Protein AF-0000000080720093 (afdb_homodimer)

InterPro domains:
  IPR000169 Cysteine peptidase, cysteine active site [PS00139] (63-74)
  IPR004134 Peptidase C1B, bleomycin hydrolase [PF03051] (4-437)
  IPR004134 Peptidase C1B, bleomycin hydrolase [PIRSF005700] (4-437)
  IPR004134 Peptidase C1B, bleomycin hydrolase [PTHR10363] (3-437)
  IPR004134 Peptidase C1B, bleomycin hydrolase [cd00585] (4-437)
  IPR038765 Papain-like cysteine peptidase superfamily [SSF54001] (5-437)

Radius of gyration: 28.72 Å; Cα contacts (8 Å, |Δi|>4): 1791; chains: 2; bounding box: 64×86×71 Å

Secondary structure (DSSP, 8-state):
-PPPPHHHHHHHHHHHHT-HHHHHHHHHHHHH-HHHHHB-GGGGGT--S--SEE----S--B--BSS-HHHHHHHHHHHHHHHHHHT-SS--B-HHHHHHHHHHHHHHHHHHHHHHTTTS-TT-HHHHHHHHHTT-----HHHHHHHHHHH---BGGGS---HHHHB-HHHHHHHHHHHHHHHHHHHHHHHTT-HHHHHHHHHHHHHHHHHHHHHHH-PPPS-EEEEEE-TT--EEEEEEE-HHHHHHHHSTT--GGGEEEEE--TTS-SSEEEE-GGG--STTS---EEEE--HHHHHHHHHHHHHTT--EEEEE-TTSSEETTTTEE-TTSB-HHHHHT------HHHHHHHTS----EEEEEEEEEEETTEEEEEEEE-SB-SSSTBTTEEEEEHHHHHHHEEEEEEEGGGS-HHHHHHHHSPPEEPPTT--S--/-PPPPHHHHHHHHHHHHT-HHHHHHHHHHHHH-HHHHHB-GGGGGT--S--SEE----S--B--BSS-HHHHHHHHHHHHHHHHHHT-SS--B-HHHHHHHHHHHHHHHHHHHHHHTTTS-TT-HHHHHHHHHTT-----HHHHHHHHHHH---BGGGS---HHHHB-HHHHHHHHHHHHHHHHHHHHHHHTT-HHHHHHHHHHHHHHHHHHHHHHH-PPPS-EEEEEE-TT--EEEEEEE-HHHHHHHHSTT--GGGEEEEE--TTS-SSEEEE-GGG--STTS---EEEE--HHHHHHHHHHHHHTT--EEEEE-TTSSEETTTTEE-TTSB-HHHHHT------HHHHHHHTS----EEEEEEEEEEETTEEEEEEEE-SB-SSSTBTTEEEEEHHHHHHHEEEEEEEGGGS-HHHHHHHHSPPEEPPTT--S--

Structure (mmCIF, N/CA/C/O backbone):
data_AF-0000000080720093-model_v1
#
loop_
_entity.id
_entity.type
_entity.pdbx_description
1 polymer Aminopeptidase
#
loop_
_atom_site.group_PDB
_atom_site.id
_atom_site.type_symbol
_atom_site.label_atom_id
_atom_site.label_alt_id
_atom_site.label_comp_id
_atom_site.label_asym_id
_atom_site.label_entity_id
_atom_site.label_seq_id
_atom_site.pdbx_PDB_ins_code
_atom_site.Cartn_x
_atom_site.Cartn_y
_atom_site.Cartn_z
_atom_site.occupancy
_atom_site.B_iso_or_equiv
_atom_site.auth_seq_id
_atom_site.auth_comp_id
_atom_site.auth_asym_id
_atom_site.auth_atom_id
_atom_site.pdbx_PDB_model_num
ATOM 1 N N . MET A 1 1 ? -17.594 25.688 -5.309 1 63 1 MET A N 1
ATOM 2 C CA . MET A 1 1 ? -17.078 24.938 -4.168 1 63 1 MET A CA 1
ATOM 3 C C . MET A 1 1 ? -17.188 25.766 -2.885 1 63 1 MET A C 1
ATOM 5 O O . MET A 1 1 ? -16.609 26.844 -2.777 1 63 1 MET A O 1
ATOM 9 N N . GLY A 1 2 ? -18.25 25.578 -2.105 1 79.69 2 GLY A N 1
ATOM 10 C CA . GLY A 1 2 ? -18.312 26.578 -1.051 1 79.69 2 GLY A CA 1
ATOM 11 C C . GLY A 1 2 ? -17.703 26.109 0.253 1 79.69 2 GLY A C 1
ATOM 12 O O . GLY A 1 2 ? -17.656 24.906 0.526 1 79.69 2 GLY A O 1
ATOM 13 N N . ALA A 1 3 ? -16.953 27.016 0.899 1 92.38 3 ALA A N 1
ATOM 14 C CA . ALA A 1 3 ? -16.391 26.781 2.227 1 92.38 3 ALA A CA 1
ATOM 15 C C . ALA A 1 3 ? -17.484 26.344 3.211 1 92.38 3 ALA A C 1
ATOM 17 O O . ALA A 1 3 ? -18.625 26.781 3.123 1 92.38 3 ALA A O 1
ATOM 18 N N . LEU A 1 4 ? -17.172 25.422 4.082 1 95.38 4 LEU A N 1
ATOM 19 C CA . LEU A 1 4 ? -18.078 25.016 5.145 1 95.38 4 LEU A CA 1
ATOM 20 C C . LEU A 1 4 ? -18.281 26.141 6.148 1 95.38 4 LEU A C 1
ATOM 22 O O . LEU A 1 4 ? -17.312 26.672 6.699 1 95.38 4 LEU A O 1
ATOM 26 N N . SER A 1 5 ? -19.516 26.469 6.398 1 95.12 5 SER A N 1
ATOM 27 C CA . SER A 1 5 ? -19.828 27.578 7.312 1 95.12 5 SER A CA 1
ATOM 28 C C . SER A 1 5 ? -19.938 27.078 8.75 1 95.12 5 SER A C 1
ATOM 30 O O . SER A 1 5 ? -20.156 25.891 8.984 1 95.12 5 SER A O 1
ATOM 32 N N . GLU A 1 6 ? -19.812 28.016 9.641 1 94.81 6 GLU A N 1
ATOM 33 C CA . GLU A 1 6 ? -20 27.719 11.055 1 94.81 6 GLU A CA 1
ATOM 34 C C . GLU A 1 6 ? -21.422 27.203 11.32 1 94.81 6 GLU A C 1
ATOM 36 O O . GLU A 1 6 ? -21.625 26.359 12.18 1 94.81 6 GLU A O 1
ATOM 41 N N . GLN A 1 7 ? -22.344 27.781 10.633 1 96 7 GLN A N 1
ATOM 42 C CA . GLN A 1 7 ? -23.734 27.375 10.789 1 96 7 GLN A CA 1
ATOM 43 C C . GLN A 1 7 ? -23.953 25.938 10.352 1 96 7 GLN A C 1
ATOM 45 O O . GLN A 1 7 ? -24.672 25.188 11.016 1 96 7 GLN A O 1
ATOM 50 N N . GLU A 1 8 ? -23.375 25.594 9.211 1 96.12 8 GLU A N 1
ATOM 51 C CA . GLU A 1 8 ? -23.469 24.203 8.734 1 96.12 8 GLU A CA 1
ATOM 52 C C . GLU A 1 8 ? -22.844 23.234 9.734 1 96.12 8 GLU A C 1
ATOM 54 O O . GLU A 1 8 ? -23.422 22.203 10.039 1 96.12 8 GLU A O 1
ATOM 59 N N . LEU A 1 9 ? -21.703 23.562 10.227 1 97.31 9 LEU A N 1
ATOM 60 C CA . LEU A 1 9 ? -21 22.719 11.18 1 97.31 9 LEU A CA 1
ATOM 61 C C . LEU A 1 9 ? -21.797 22.594 12.477 1 97.31 9 LEU A C 1
ATOM 63 O O . LEU A 1 9 ? -21.844 21.5 13.07 1 97.31 9 LEU A O 1
ATOM 67 N N . ALA A 1 10 ? -22.359 23.734 12.906 1 97.25 10 ALA A N 1
ATOM 68 C CA . ALA A 1 10 ? -23.219 23.688 14.086 1 97.25 10 ALA A CA 1
ATOM 69 C C . ALA A 1 10 ? -24.422 22.797 13.859 1 97.25 10 ALA A C 1
ATOM 71 O O . ALA A 1 10 ? -24.875 22.094 14.781 1 97.25 10 ALA A O 1
ATOM 72 N N . ALA A 1 11 ? -24.953 22.828 12.648 1 97.88 11 ALA A N 1
ATOM 73 C CA . ALA A 1 11 ? -26.094 21.984 12.305 1 97.88 11 ALA A CA 1
ATOM 74 C C . ALA A 1 11 ? -25.703 20.516 12.32 1 97.88 11 ALA A C 1
ATOM 76 O O . ALA A 1 11 ? -26.484 19.656 12.75 1 97.88 11 ALA A O 1
ATOM 77 N N . PHE A 1 12 ? -24.516 20.172 11.789 1 98.19 12 PHE A N 1
ATOM 78 C CA . PHE A 1 12 ? -24.016 18.812 11.828 1 98.19 12 PHE A CA 1
ATOM 79 C C . PHE A 1 12 ? -23.906 18.312 13.266 1 98.19 12 PHE A C 1
ATOM 81 O O . PHE A 1 12 ? -24.328 17.203 13.578 1 98.19 12 PHE A O 1
ATOM 88 N N . SER A 1 13 ? -23.281 19.141 14.102 1 98.31 13 SER A N 1
ATOM 89 C CA . SER A 1 13 ? -23.125 18.797 15.516 1 98.31 13 SER A CA 1
ATOM 90 C C . SER A 1 13 ? -24.469 18.594 16.188 1 98.31 13 SER A C 1
ATOM 92 O O . SER A 1 13 ? -24.641 17.656 16.969 1 98.31 13 SER A O 1
ATOM 94 N N . ALA A 1 14 ? -25.375 19.516 15.898 1 98.19 14 ALA A N 1
ATOM 95 C CA . ALA A 1 14 ? -26.719 19.391 16.469 1 98.19 14 ALA A CA 1
ATOM 96 C C . ALA A 1 14 ? -27.391 18.094 16.031 1 98.19 14 ALA A C 1
ATOM 98 O O . ALA A 1 14 ? -28.031 17.422 16.844 1 98.19 14 ALA A O 1
ATOM 99 N N . ASP A 1 15 ? -27.234 17.797 14.805 1 98 15 ASP A N 1
ATOM 100 C CA . ASP A 1 15 ? -27.812 16.562 14.281 1 98 15 ASP A CA 1
ATOM 101 C C . ASP A 1 15 ? -27.203 15.336 14.953 1 98 15 ASP A C 1
ATOM 103 O O . ASP A 1 15 ? -27.906 14.383 15.297 1 98 15 ASP A O 1
ATOM 107 N N . PHE A 1 16 ? -25.922 15.289 15.148 1 98.06 16 PHE A N 1
ATOM 108 C CA . PHE A 1 16 ? -25.203 14.203 15.82 1 98.06 16 PHE A CA 1
ATOM 109 C C . PHE A 1 16 ? -25.734 14.008 17.234 1 98.06 16 PHE A C 1
ATOM 111 O O . PHE A 1 16 ? -25.984 12.875 17.656 1 98.06 16 PHE A O 1
ATOM 118 N N . ASN A 1 17 ? -25.922 15.094 17.922 1 97.62 17 ASN A N 1
ATOM 119 C CA . ASN A 1 17 ? -26.219 15.062 19.344 1 97.62 17 ASN A CA 1
ATOM 120 C C . ASN A 1 17 ? -27.703 14.812 19.594 1 97.62 17 ASN A C 1
ATOM 122 O O . ASN A 1 17 ? -28.109 14.531 20.719 1 97.62 17 ASN A O 1
ATOM 126 N N . LYS A 1 18 ? -28.484 14.867 18.516 1 97.25 18 LYS A N 1
ATOM 127 C CA . LYS A 1 18 ? -29.906 14.617 18.641 1 97.25 18 LYS A CA 1
ATOM 128 C C . LYS A 1 18 ? -30.188 13.148 18.953 1 97.25 18 LYS A C 1
ATOM 130 O O . LYS A 1 18 ? -31.234 12.812 19.516 1 97.25 18 LYS A O 1
ATOM 135 N N . ASP A 1 19 ? -29.328 12.289 18.578 1 96.69 19 ASP A N 1
ATOM 136 C CA . ASP A 1 19 ? -29.516 10.852 18.75 1 96.69 19 ASP A CA 1
ATOM 137 C C . ASP A 1 19 ? -28.516 10.281 19.75 1 96.69 19 ASP A C 1
ATOM 139 O O . ASP A 1 19 ? -27.328 10.141 19.453 1 96.69 19 ASP A O 1
ATOM 143 N N . ASN A 1 20 ? -29 9.891 20.844 1 95.94 20 ASN A N 1
ATOM 144 C CA . ASN A 1 20 ? -28.172 9.344 21.906 1 95.94 20 ASN A CA 1
ATOM 145 C C . ASN A 1 20 ? -27.406 8.109 21.438 1 95.94 20 ASN A C 1
ATOM 147 O O . ASN A 1 20 ? -26.359 7.777 22 1 95.94 20 ASN A O 1
ATOM 151 N N . LYS A 1 21 ? -27.891 7.414 20.469 1 96.25 21 LYS A N 1
ATOM 152 C CA . LYS A 1 21 ? -27.203 6.238 19.938 1 96.25 21 LYS A CA 1
ATOM 153 C C . LYS A 1 21 ? -25.828 6.602 19.375 1 96.25 21 LYS A C 1
ATOM 155 O O . LYS A 1 21 ? -24.906 5.797 19.438 1 96.25 21 LYS A O 1
ATOM 160 N N . ASN A 1 22 ? -25.75 7.793 18.797 1 97.75 22 ASN A N 1
ATOM 161 C CA . ASN A 1 22 ? -24.469 8.25 18.281 1 97.75 22 ASN A CA 1
ATOM 162 C C . ASN A 1 22 ? -23.422 8.375 19.391 1 97.75 22 ASN A C 1
ATOM 164 O O . ASN A 1 22 ? -22.25 8.016 19.188 1 97.75 22 ASN A O 1
ATOM 168 N N . LYS A 1 23 ? -23.797 8.828 20.531 1 96.75 23 LYS A N 1
ATOM 169 C CA . LYS A 1 23 ? -22.891 8.984 21.672 1 96.75 23 LYS A CA 1
ATOM 170 C C . LYS A 1 23 ? -22.422 7.621 22.188 1 96.75 23 LYS A C 1
ATOM 172 O O . LYS A 1 23 ? -21.266 7.453 22.547 1 96.75 23 LYS A O 1
ATOM 177 N N . VAL A 1 24 ? -23.391 6.734 22.281 1 97.5 24 VAL A N 1
ATOM 178 C CA . VAL A 1 24 ? -23.078 5.375 22.703 1 97.5 24 VAL A CA 1
ATOM 179 C C . VAL A 1 24 ? -22.094 4.746 21.719 1 97.5 24 VAL A C 1
ATOM 181 O O . VAL A 1 24 ? -21.094 4.156 22.125 1 97.5 24 VAL A O 1
ATOM 184 N N . ALA A 1 25 ? -22.344 4.875 20.391 1 98.12 25 ALA A N 1
ATOM 185 C CA . ALA A 1 25 ? -21.453 4.367 19.344 1 98.12 25 ALA A CA 1
ATOM 186 C C . ALA A 1 25 ? -20.062 4.984 19.453 1 98.12 25 ALA A C 1
ATOM 188 O O . ALA A 1 25 ? -19.062 4.289 19.312 1 98.12 25 ALA A O 1
ATOM 189 N N . SER A 1 26 ? -20.016 6.246 19.719 1 98.38 26 SER A N 1
ATOM 190 C CA . SER A 1 26 ? -18.75 6.965 19.828 1 98.38 26 SER A CA 1
ATOM 191 C C . SER A 1 26 ? -17.906 6.441 20.984 1 98.38 26 SER A C 1
ATOM 193 O O . SER A 1 26 ? -16.703 6.227 20.844 1 98.38 26 SER A O 1
ATOM 195 N N . ARG A 1 27 ? -18.516 6.23 22.156 1 97.69 27 ARG A N 1
ATOM 196 C CA . ARG A 1 27 ? -17.797 5.691 23.312 1 97.69 27 ARG A CA 1
ATOM 197 C C . ARG A 1 27 ? -17.219 4.316 23 1 97.69 27 ARG A C 1
ATOM 199 O O . ARG A 1 27 ? -16.078 4.023 23.359 1 97.69 27 ARG A O 1
ATOM 206 N N . ALA A 1 28 ? -18 3.525 22.312 1 97.94 28 ALA A N 1
ATOM 207 C CA . ALA A 1 28 ? -17.562 2.178 21.969 1 97.94 28 ALA A CA 1
ATOM 208 C C . ALA A 1 28 ? -16.406 2.221 20.969 1 97.94 28 ALA A C 1
ATOM 210 O O . ALA A 1 28 ? -15.398 1.526 21.141 1 97.94 28 ALA A O 1
ATOM 211 N N . ALA A 1 29 ? -16.531 3.021 19.891 1 98.12 29 ALA A N 1
ATOM 212 C CA . ALA A 1 29 ? -15.539 3.121 18.828 1 98.12 29 ALA A CA 1
ATOM 213 C C . ALA A 1 29 ? -14.234 3.717 19.359 1 98.12 29 ALA A C 1
ATOM 215 O O . ALA A 1 29 ? -13.148 3.238 19.031 1 98.12 29 ALA A O 1
ATOM 216 N N . ARG A 1 30 ? -14.32 4.762 20.188 1 97.62 30 ARG A N 1
ATOM 217 C CA . ARG A 1 30 ? -13.133 5.445 20.703 1 97.62 30 ARG A CA 1
ATOM 218 C C . ARG A 1 30 ? -12.367 4.547 21.656 1 97.62 30 ARG A C 1
ATOM 220 O O . ARG A 1 30 ? -11.133 4.617 21.734 1 97.62 30 ARG A O 1
ATOM 227 N N . GLN A 1 31 ? -13.086 3.701 22.391 1 97.31 31 GLN A N 1
ATOM 228 C CA . GLN A 1 31 ? -12.438 2.842 23.375 1 97.31 31 GLN A CA 1
ATOM 229 C C . GLN A 1 31 ? -11.852 1.593 22.719 1 97.31 31 GLN A C 1
ATOM 231 O O . GLN A 1 31 ? -10.75 1.168 23.062 1 97.31 31 GLN A O 1
ATOM 236 N N . ASN A 1 32 ? -12.594 1.037 21.766 1 97.12 32 ASN A N 1
ATOM 237 C CA . ASN A 1 32 ? -12.25 -0.307 21.312 1 97.12 32 ASN A CA 1
ATOM 238 C C . ASN A 1 32 ? -11.789 -0.312 19.859 1 97.12 32 ASN A C 1
ATOM 240 O O . ASN A 1 32 ? -11.188 -1.283 19.391 1 97.12 32 ASN A O 1
ATOM 244 N N . GLY A 1 33 ? -12.023 0.683 19.078 1 97.75 33 GLY A N 1
ATOM 245 C CA . GLY A 1 33 ? -11.852 0.68 17.625 1 97.75 33 GLY A CA 1
ATOM 246 C C . GLY A 1 33 ? -13.133 0.35 16.875 1 97.75 33 GLY A C 1
ATOM 247 O O . GLY A 1 33 ? -14.055 -0.238 17.438 1 97.75 33 GLY A O 1
ATOM 248 N N . LEU A 1 34 ? -13.133 0.738 15.641 1 98 34 LEU A N 1
ATOM 249 C CA . LEU A 1 34 ? -14.359 0.675 14.859 1 98 34 LEU A CA 1
ATOM 250 C C . LEU A 1 34 ? -14.766 -0.771 14.586 1 98 34 LEU A C 1
ATOM 252 O O . LEU A 1 34 ? -15.938 -1.129 14.711 1 98 34 LEU A O 1
ATOM 256 N N . PHE A 1 35 ? -13.844 -1.641 14.258 1 96.69 35 PHE A N 1
ATOM 257 C CA . PHE A 1 35 ? -14.18 -3.018 13.914 1 96.69 35 PHE A CA 1
ATOM 258 C C . PHE A 1 35 ? -14.617 -3.795 15.148 1 96.69 35 PHE A C 1
ATOM 260 O O . PHE A 1 35 ? -15.609 -4.527 15.109 1 96.69 35 PHE A O 1
ATOM 267 N N . GLU A 1 36 ? -13.93 -3.543 16.25 1 97 36 GLU A N 1
ATOM 268 C CA . GLU A 1 36 ? -14.328 -4.199 17.484 1 97 36 GLU A CA 1
ATOM 269 C C . GLU A 1 36 ? -15.703 -3.721 17.953 1 97 36 GLU A C 1
ATOM 271 O O . GLU A 1 36 ? -16.516 -4.512 18.438 1 97 36 GLU A O 1
ATOM 276 N N . ALA A 1 37 ? -15.938 -2.449 17.688 1 98.06 37 ALA A N 1
ATOM 277 C CA . ALA A 1 37 ? -17.188 -1.857 18.156 1 98.06 37 ALA A CA 1
ATOM 278 C C . ALA A 1 37 ? -18.359 -2.291 17.266 1 98.06 37 ALA A C 1
ATOM 280 O O . ALA A 1 37 ? -19.531 -2.17 17.656 1 98.06 37 ALA A O 1
ATOM 281 N N . SER A 1 38 ? -18.062 -2.779 16.141 1 98.06 38 SER A N 1
ATOM 282 C CA . SER A 1 38 ? -19.125 -3.129 15.219 1 98.06 38 SER A CA 1
ATOM 283 C C . SER A 1 38 ? -19.141 -4.625 14.922 1 98.06 38 SER A C 1
ATOM 285 O O . SER A 1 38 ? -19.875 -5.09 14.055 1 98.06 38 SER A O 1
ATOM 287 N N . PHE A 1 39 ? -18.344 -5.43 15.586 1 97.75 39 PHE A N 1
ATOM 288 C CA . PHE A 1 39 ? -18.219 -6.863 15.344 1 97.75 39 PHE A CA 1
ATOM 289 C C . PHE A 1 39 ? -19.531 -7.582 15.633 1 97.75 39 PHE A C 1
ATOM 291 O O . PHE A 1 39 ? -20.125 -7.398 16.703 1 97.75 39 PHE A O 1
ATOM 298 N N . ASN A 1 40 ? -20.031 -8.289 14.68 1 97.88 40 ASN A N 1
ATOM 299 C CA . ASN A 1 40 ? -21.25 -9.07 14.812 1 97.88 40 ASN A CA 1
ATOM 300 C C . ASN A 1 40 ? -20.953 -10.539 15.086 1 97.88 40 ASN A C 1
ATOM 302 O O . ASN A 1 40 ? -20.766 -11.328 14.148 1 97.88 40 ASN A O 1
ATOM 306 N N . ASP A 1 41 ? -21.047 -10.922 16.266 1 94.06 41 ASP A N 1
ATOM 307 C CA . ASP A 1 41 ? -20.672 -12.281 16.656 1 94.06 41 ASP A CA 1
ATOM 308 C C . ASP A 1 41 ? -21.734 -13.289 16.234 1 94.06 41 ASP A C 1
ATOM 310 O O . ASP A 1 41 ? -21.5 -14.5 16.25 1 94.06 41 ASP A O 1
ATOM 314 N N . ASP A 1 42 ? -22.875 -12.781 15.797 1 96.06 42 ASP A N 1
ATOM 315 C CA . ASP A 1 42 ? -23.953 -13.672 15.359 1 96.06 42 ASP A CA 1
ATOM 316 C C . ASP A 1 42 ? -23.547 -14.477 14.133 1 96.06 42 ASP A C 1
ATOM 318 O O . ASP A 1 42 ? -24.141 -15.516 13.836 1 96.06 42 ASP A O 1
ATOM 322 N N . VAL A 1 43 ? -22.516 -14.023 13.484 1 94.94 43 VAL A N 1
ATOM 323 C CA . VAL A 1 43 ? -22.078 -14.695 12.266 1 94.94 43 VAL A CA 1
ATOM 324 C C . VAL A 1 43 ? -21.594 -16.109 12.609 1 94.94 43 VAL A C 1
ATOM 326 O O . VAL A 1 43 ? -21.703 -17.016 11.789 1 94.94 43 VAL A O 1
ATOM 329 N N . SER A 1 44 ? -21.125 -16.297 13.852 1 93.12 44 SER A N 1
ATOM 330 C CA . SER A 1 44 ? -20.578 -17.594 14.281 1 93.12 44 SER A CA 1
ATOM 331 C C . SER A 1 44 ? -21.656 -18.672 14.281 1 93.12 44 SER A C 1
ATOM 333 O O . SER A 1 44 ? -21.359 -19.859 14.18 1 93.12 44 SER A O 1
ATOM 335 N N . LYS A 1 45 ? -22.906 -18.25 14.352 1 92.69 45 LYS A N 1
ATOM 336 C CA . LYS A 1 45 ? -24.031 -19.188 14.398 1 92.69 45 LYS A CA 1
ATOM 337 C C . LYS A 1 45 ? -24.188 -19.922 13.07 1 92.69 45 LYS A C 1
ATOM 339 O O . LYS A 1 45 ? -24.688 -21.047 13.023 1 92.69 45 LYS A O 1
ATOM 344 N N . ARG A 1 46 ? -23.75 -19.25 12.055 1 91.69 46 ARG A N 1
ATOM 345 C CA . ARG A 1 46 ? -23.969 -19.859 10.75 1 91.69 46 ARG A CA 1
ATOM 346 C C . ARG A 1 46 ? -22.641 -20.281 10.125 1 91.69 46 ARG A C 1
ATOM 348 O O . ARG A 1 46 ? -22.625 -20.922 9.07 1 91.69 46 ARG A O 1
ATOM 355 N N . LEU A 1 47 ? -21.531 -19.969 10.766 1 93.69 47 LEU A N 1
ATOM 356 C CA . LEU A 1 47 ? -20.219 -20.312 10.211 1 93.69 47 LEU A CA 1
ATOM 357 C C . LEU A 1 47 ? -19.516 -21.344 11.094 1 93.69 47 LEU A C 1
ATOM 359 O O . LEU A 1 47 ? -18.344 -21.172 11.445 1 93.69 47 LEU A O 1
ATOM 363 N N . ASN A 1 48 ? -20.281 -22.344 11.398 1 89.56 48 ASN A N 1
ATOM 364 C CA . ASN A 1 48 ? -19.641 -23.438 12.133 1 89.56 48 ASN A CA 1
ATOM 365 C C . ASN A 1 48 ? -18.688 -24.234 11.234 1 89.56 48 ASN A C 1
ATOM 367 O O . ASN A 1 48 ? -18.609 -23.984 10.031 1 89.56 48 ASN A O 1
ATOM 371 N N . HIS A 1 49 ? -17.969 -25.219 11.734 1 90.88 49 HIS A N 1
ATOM 372 C CA . HIS A 1 49 ? -16.844 -25.828 11.023 1 90.88 49 HIS A CA 1
ATOM 373 C C . HIS A 1 49 ? -17.234 -27.188 10.438 1 90.88 49 HIS A C 1
ATOM 375 O O . HIS A 1 49 ? -16.359 -28.031 10.203 1 90.88 49 HIS A O 1
ATOM 381 N N . THR A 1 50 ? -18.5 -27.406 10.172 1 94.19 50 THR A N 1
ATOM 382 C CA . THR A 1 50 ? -18.969 -28.641 9.57 1 94.19 50 THR A CA 1
ATOM 383 C C . THR A 1 50 ? -19.453 -28.406 8.141 1 94.19 50 THR A C 1
ATOM 385 O O . THR A 1 50 ? -20.125 -27.406 7.871 1 94.19 50 THR A O 1
ATOM 388 N N . PHE A 1 51 ? -19.172 -29.266 7.215 1 96.62 51 PHE A N 1
ATOM 389 C CA . PHE A 1 51 ? -19.484 -29.109 5.801 1 96.62 51 PHE A CA 1
ATOM 390 C C . PHE A 1 51 ? -20.031 -30.406 5.211 1 96.62 51 PHE A C 1
ATOM 392 O O . PHE A 1 51 ? -19.625 -31.484 5.621 1 96.62 51 PHE A O 1
ATOM 399 N N . SER A 1 52 ? -20.938 -30.234 4.273 1 97.44 52 SER A N 1
ATOM 400 C CA . SER A 1 52 ? -21.516 -31.406 3.617 1 97.44 52 SER A CA 1
ATOM 401 C C . SER A 1 52 ? -20.469 -32.125 2.76 1 97.44 52 SER A C 1
ATOM 403 O O . SER A 1 52 ? -20.531 -33.344 2.6 1 97.44 52 SER A O 1
ATOM 405 N N . THR A 1 53 ? -19.609 -31.359 2.127 1 97.44 53 THR A N 1
ATOM 406 C CA . THR A 1 53 ? -18.484 -31.859 1.356 1 97.44 53 THR A CA 1
ATOM 407 C C . THR A 1 53 ? -17.172 -31.25 1.858 1 97.44 53 THR A C 1
ATOM 409 O O . THR A 1 53 ? -17.047 -30.031 1.968 1 97.44 53 THR A O 1
ATOM 412 N N . GLU A 1 54 ? -16.266 -32.062 2.213 1 95.75 54 GLU A N 1
ATOM 413 C CA . GLU A 1 54 ? -14.961 -31.641 2.689 1 95.75 54 GLU A CA 1
ATOM 414 C C . GLU A 1 54 ? -13.844 -32.5 2.129 1 95.75 54 GLU A C 1
ATOM 416 O O . GLU A 1 54 ? -13.969 -33.75 2.098 1 95.75 54 GLU A O 1
ATOM 421 N N . LEU A 1 55 ? -12.867 -31.828 1.661 1 94.94 55 LEU A N 1
ATOM 422 C CA . LEU A 1 55 ? -11.695 -32.562 1.199 1 94.94 55 LEU A CA 1
ATOM 423 C C . LEU A 1 55 ? -10.773 -32.906 2.365 1 94.94 55 LEU A C 1
ATOM 425 O O . LEU A 1 55 ? -10.641 -32.125 3.307 1 94.94 55 LEU A O 1
ATOM 429 N N . ASP A 1 56 ? -10.164 -34.062 2.303 1 90.31 56 ASP A N 1
ATOM 430 C CA . ASP A 1 56 ? -9.18 -34.469 3.295 1 90.31 56 ASP A CA 1
ATOM 431 C C . ASP A 1 56 ? -7.773 -34.062 2.879 1 90.31 56 ASP A C 1
ATOM 433 O O . ASP A 1 56 ? -7.062 -34.844 2.227 1 90.31 56 ASP A O 1
ATOM 437 N N . ILE A 1 57 ? -7.297 -32.875 3.203 1 88.69 57 ILE A N 1
ATOM 438 C CA . ILE A 1 57 ? -6.09 -32.312 2.588 1 88.69 57 ILE A CA 1
ATOM 439 C C . ILE A 1 57 ? -5.016 -32.125 3.652 1 88.69 57 ILE A C 1
ATOM 441 O O . ILE A 1 57 ? -3.918 -31.641 3.35 1 88.69 57 ILE A O 1
ATOM 445 N N . GLY A 1 58 ? -5.184 -32.5 4.922 1 87.19 58 GLY A N 1
ATOM 446 C CA . GLY A 1 58 ? -4.172 -32.312 5.945 1 87.19 58 GLY A CA 1
ATOM 447 C C . GLY A 1 58 ? -4.082 -30.859 6.41 1 87.19 58 GLY A C 1
ATOM 448 O O . GLY A 1 58 ? -5.094 -30.156 6.48 1 87.19 58 GLY A O 1
ATOM 449 N N . GLY A 1 59 ? -2.789 -30.391 6.793 1 90.5 59 GLY A N 1
ATOM 450 C CA . GLY A 1 59 ? -2.613 -29.047 7.336 1 90.5 59 GLY A CA 1
ATOM 451 C C . GLY A 1 59 ? -2.48 -27.984 6.262 1 90.5 59 GLY A C 1
ATOM 452 O O . GLY A 1 59 ? -2.656 -28.266 5.074 1 90.5 59 GLY A O 1
ATOM 453 N N . VAL A 1 60 ? -2.266 -26.719 6.691 1 94.62 60 VAL A N 1
ATOM 454 C CA . VAL A 1 60 ? -2.215 -25.594 5.77 1 94.62 60 VAL A CA 1
ATOM 455 C C . VAL A 1 60 ? -0.781 -25.078 5.66 1 94.62 60 VAL A C 1
ATOM 457 O O . VAL A 1 60 ? 0.061 -25.375 6.508 1 94.62 60 VAL A O 1
ATOM 460 N N . THR A 1 61 ? -0.511 -24.344 4.609 1 95 61 THR A N 1
ATOM 461 C CA . THR A 1 61 ? 0.797 -23.734 4.387 1 95 61 THR A CA 1
ATOM 462 C C . THR A 1 61 ? 0.85 -22.328 4.98 1 95 61 THR A C 1
ATOM 464 O O . THR A 1 61 ? -0.162 -21.812 5.461 1 95 61 THR A O 1
ATOM 467 N N . ASP A 1 62 ? 2.004 -21.766 5.07 1 96.69 62 ASP A N 1
ATOM 468 C CA . ASP A 1 62 ? 2.225 -20.438 5.656 1 96.69 62 ASP A CA 1
ATOM 469 C C . ASP A 1 62 ? 3.143 -19.594 4.777 1 96.69 62 ASP A C 1
ATOM 471 O O . ASP A 1 62 ? 4.355 -19.812 4.742 1 96.69 62 ASP A O 1
ATOM 475 N N . GLN A 1 63 ? 2.545 -18.625 4.156 1 97.06 63 GLN A N 1
ATOM 476 C CA . GLN A 1 63 ? 3.307 -17.781 3.24 1 97.06 63 GLN A CA 1
ATOM 477 C C . GLN A 1 63 ? 4.098 -16.719 3.996 1 97.06 63 GLN A C 1
ATOM 479 O O . GLN A 1 63 ? 4.965 -16.047 3.424 1 97.06 63 GLN A O 1
ATOM 484 N N . LYS A 1 64 ? 3.789 -16.531 5.289 1 97.12 64 LYS A N 1
ATOM 485 C CA . LYS A 1 64 ? 4.41 -15.516 6.129 1 97.12 64 LYS A CA 1
ATOM 486 C C . LYS A 1 64 ? 4.281 -14.133 5.496 1 97.12 64 LYS A C 1
ATOM 488 O O . LYS A 1 64 ? 3.197 -13.742 5.055 1 97.12 64 LYS A O 1
ATOM 493 N N . HIS A 1 65 ? 5.281 -13.305 5.547 1 96.69 65 HIS A N 1
ATOM 494 C CA . HIS A 1 65 ? 5.195 -11.938 5.043 1 96.69 65 HIS A CA 1
ATOM 495 C C . HIS A 1 65 ? 5.656 -11.859 3.592 1 96.69 65 HIS A C 1
ATOM 497 O O . HIS A 1 65 ? 6.738 -11.336 3.309 1 96.69 65 HIS A O 1
ATOM 503 N N . SER A 1 66 ? 4.82 -12.328 2.656 1 97.5 66 SER A N 1
ATOM 504 C CA . SER A 1 66 ? 5.141 -12.32 1.232 1 97.5 66 SER A CA 1
ATOM 505 C C . SER A 1 66 ? 3.881 -12.227 0.382 1 97.5 66 SER A C 1
ATOM 507 O O . SER A 1 66 ? 2.791 -12.586 0.833 1 97.5 66 SER A O 1
ATOM 509 N N . GLY A 1 67 ? 3.969 -11.664 -0.784 1 97.25 67 GLY A N 1
ATOM 510 C CA . GLY A 1 67 ? 2.863 -11.562 -1.723 1 97.25 67 GLY A CA 1
ATOM 511 C C . GLY A 1 67 ? 2.736 -12.773 -2.625 1 97.25 67 GLY A C 1
ATOM 512 O O . GLY A 1 67 ? 2.367 -12.648 -3.795 1 97.25 67 GLY A O 1
ATOM 513 N N . ARG A 1 68 ? 3.074 -13.961 -2.117 1 97.81 68 ARG A N 1
ATOM 514 C CA . ARG A 1 68 ? 3.148 -15.172 -2.93 1 97.81 68 ARG A CA 1
ATOM 515 C C . ARG A 1 68 ? 1.895 -16.031 -2.76 1 97.81 68 ARG A C 1
ATOM 517 O O . ARG A 1 68 ? 1.924 -17.234 -2.994 1 97.81 68 ARG A O 1
ATOM 524 N N . CYS A 1 69 ? 0.774 -15.453 -2.338 1 98.12 69 CYS A N 1
ATOM 525 C CA . CYS A 1 69 ? -0.462 -16.172 -2.078 1 98.12 69 CYS A CA 1
ATOM 526 C C . CYS A 1 69 ? -0.901 -16.969 -3.309 1 98.12 69 CYS A C 1
ATOM 528 O O . CYS A 1 69 ? -1.415 -18.078 -3.189 1 98.12 69 CYS A O 1
ATOM 530 N N . TRP A 1 70 ? -0.708 -16.453 -4.441 1 97.75 70 TRP A N 1
ATOM 531 C CA . TRP A 1 70 ? -1.091 -17.094 -5.699 1 97.75 70 TRP A CA 1
ATOM 532 C C . TRP A 1 70 ? -0.32 -18.391 -5.906 1 97.75 70 TRP A C 1
ATOM 534 O O . TRP A 1 70 ? -0.889 -19.391 -6.348 1 97.75 70 TRP A O 1
ATOM 544 N N . GLU A 1 71 ? 0.905 -18.312 -5.617 1 98 71 GLU A N 1
ATOM 545 C CA . GLU A 1 71 ? 1.727 -19.516 -5.738 1 98 71 GLU A CA 1
ATOM 546 C C . GLU A 1 71 ? 1.324 -20.562 -4.711 1 98 71 GLU A C 1
ATOM 548 O O . GLU A 1 71 ? 1.242 -21.75 -5.027 1 98 71 GLU A O 1
ATOM 553 N N . PHE A 1 72 ? 1.135 -20.094 -3.482 1 98.19 72 PHE A N 1
ATOM 554 C CA . PHE A 1 72 ? 0.721 -21.016 -2.424 1 98.19 72 PHE A CA 1
ATOM 555 C C . PHE A 1 72 ? -0.613 -21.672 -2.764 1 98.19 72 PHE A C 1
ATOM 557 O O . PHE A 1 72 ? -0.76 -22.891 -2.646 1 98.19 72 PHE A O 1
ATOM 564 N N . ALA A 1 73 ? -1.571 -20.891 -3.189 1 97.94 73 ALA A N 1
ATOM 565 C CA . ALA A 1 73 ? -2.887 -21.422 -3.537 1 97.94 73 ALA A CA 1
ATOM 566 C C . ALA A 1 73 ? -2.787 -22.422 -4.684 1 97.94 73 ALA A C 1
ATOM 568 O O . ALA A 1 73 ? -3.4 -23.5 -4.633 1 97.94 73 ALA A O 1
ATOM 569 N N . THR A 1 74 ? -2.002 -22.094 -5.688 1 97.44 74 THR A N 1
ATOM 570 C CA . THR A 1 74 ? -1.848 -22.984 -6.84 1 97.44 74 THR A CA 1
ATOM 571 C C . THR A 1 74 ? -1.178 -24.281 -6.43 1 97.44 74 THR A C 1
ATOM 573 O O . THR A 1 74 ? -1.651 -25.375 -6.781 1 97.44 74 THR A O 1
ATOM 576 N N . LEU A 1 75 ? -0.117 -24.203 -5.691 1 97.25 75 LEU A N 1
ATOM 577 C CA . LEU A 1 75 ? 0.63 -25.391 -5.297 1 97.25 75 LEU A CA 1
ATOM 578 C C . LEU A 1 75 ? -0.148 -26.203 -4.27 1 97.25 75 LEU A C 1
ATOM 580 O O . LEU A 1 75 ? 0.068 -27.422 -4.137 1 97.25 75 LEU A O 1
ATOM 584 N N . ASN A 1 76 ? -1.042 -25.531 -3.547 1 96 76 ASN A N 1
ATOM 585 C CA . ASN A 1 76 ? -1.949 -26.281 -2.676 1 96 76 ASN A CA 1
ATOM 586 C C . ASN A 1 76 ? -2.859 -27.203 -3.475 1 96 76 ASN A C 1
ATOM 588 O O . ASN A 1 76 ? -3.094 -28.344 -3.076 1 96 76 ASN A O 1
ATOM 592 N N . VAL A 1 77 ? -3.367 -26.719 -4.582 1 95.31 77 VAL A N 1
ATOM 593 C CA . VAL A 1 77 ? -4.191 -27.562 -5.441 1 95.31 77 VAL A CA 1
ATOM 594 C C . VAL A 1 77 ? -3.379 -28.766 -5.93 1 95.31 77 VAL A C 1
ATOM 596 O O . VAL A 1 77 ? -3.869 -29.891 -5.934 1 95.31 77 VAL A O 1
ATOM 599 N N . LEU A 1 78 ? -2.18 -28.516 -6.246 1 94.94 78 LEU A N 1
ATOM 600 C CA . LEU A 1 78 ? -1.305 -29.578 -6.742 1 94.94 78 LEU A CA 1
ATOM 601 C C . LEU A 1 78 ? -0.975 -30.562 -5.637 1 94.94 78 LEU A C 1
ATOM 603 O O . LEU A 1 78 ? -0.941 -31.781 -5.875 1 94.94 78 LEU A O 1
ATOM 607 N N . ARG A 1 79 ? -0.646 -30.047 -4.48 1 95.31 79 ARG A N 1
ATOM 608 C CA . ARG A 1 79 ? -0.266 -30.969 -3.41 1 95.31 79 ARG A CA 1
ATOM 609 C C . ARG A 1 79 ? -1.448 -31.828 -2.984 1 95.31 79 ARG A C 1
ATOM 611 O O . ARG A 1 79 ? -1.271 -32.969 -2.592 1 95.31 79 ARG A O 1
ATOM 618 N N . HIS A 1 80 ? -2.65 -31.297 -3.045 1 94.5 80 HIS A N 1
ATOM 619 C CA . HIS A 1 80 ? -3.828 -32.094 -2.74 1 94.5 80 HIS A CA 1
ATOM 620 C C . HIS A 1 80 ? -4.012 -33.219 -3.76 1 94.5 80 HIS A C 1
ATOM 622 O O . HIS A 1 80 ? -4.359 -34.344 -3.398 1 94.5 80 HIS A O 1
ATOM 628 N N . HIS A 1 81 ? -3.812 -32.875 -5 1 93.19 81 HIS A N 1
ATOM 629 C CA . HIS A 1 81 ? -3.855 -33.875 -6.051 1 93.19 81 HIS A CA 1
ATOM 630 C C . HIS A 1 81 ? -2.807 -34.969 -5.816 1 93.19 81 HIS A C 1
ATOM 632 O O . HIS A 1 81 ? -3.115 -36.156 -5.879 1 93.19 81 HIS A O 1
ATOM 638 N N . PHE A 1 82 ? -1.593 -34.562 -5.539 1 95 82 PHE A N 1
ATOM 639 C CA . PHE A 1 82 ? -0.489 -35.469 -5.27 1 95 82 PHE A CA 1
ATOM 640 C C . PHE A 1 82 ? -0.787 -36.344 -4.047 1 95 82 PHE A C 1
ATOM 642 O O . PHE A 1 82 ? -0.609 -37.562 -4.082 1 95 82 PHE A O 1
ATOM 649 N N . GLY A 1 83 ? -1.171 -35.688 -2.984 1 94.25 83 GLY A N 1
ATOM 650 C CA . GLY A 1 83 ? -1.465 -36.375 -1.747 1 94.25 83 GLY A CA 1
ATOM 651 C C . GLY A 1 83 ? -2.525 -37.438 -1.907 1 94.25 83 GLY A C 1
ATOM 652 O O . GLY A 1 83 ? -2.391 -38.562 -1.365 1 94.25 83 GLY A O 1
ATOM 653 N N . LYS A 1 84 ? -3.566 -37.125 -2.59 1 92.44 84 LYS A N 1
ATOM 654 C CA . LYS A 1 84 ? -4.645 -38.062 -2.83 1 92.44 84 LYS A CA 1
ATOM 655 C C . LYS A 1 84 ? -4.152 -39.25 -3.65 1 92.44 84 LYS A C 1
ATOM 657 O O . LYS A 1 84 ? -4.422 -40.406 -3.309 1 92.44 84 LYS A O 1
ATOM 662 N N . LYS A 1 85 ? -3.465 -39.031 -4.676 1 93.75 85 LYS A N 1
ATOM 663 C CA . LYS A 1 85 ? -3.037 -40.062 -5.613 1 93.75 85 LYS A CA 1
ATOM 664 C C . LYS A 1 85 ? -2.002 -41 -4.977 1 93.75 85 LYS A C 1
ATOM 666 O O . LYS A 1 85 ? -2.045 -42.219 -5.172 1 93.75 85 LYS A O 1
ATOM 671 N N . TYR A 1 86 ? -1.145 -40.406 -4.219 1 95.06 86 TYR A N 1
ATOM 672 C CA . TYR A 1 86 ? -0.022 -41.188 -3.709 1 95.06 86 TYR A CA 1
ATOM 673 C C . TYR A 1 86 ? -0.149 -41.406 -2.207 1 95.06 86 TYR A C 1
ATOM 675 O O . TYR A 1 86 ? 0.8 -41.844 -1.556 1 95.06 86 TYR A O 1
ATOM 683 N N . HIS A 1 87 ? -1.273 -41.031 -1.642 1 93.62 87 HIS A N 1
ATOM 684 C CA . HIS A 1 87 ? -1.652 -41.312 -0.26 1 93.62 87 HIS A CA 1
ATOM 685 C C . HIS A 1 87 ? -0.632 -40.719 0.715 1 93.62 87 HIS A C 1
ATOM 687 O O . HIS A 1 87 ? -0.114 -41.438 1.574 1 93.62 87 HIS A O 1
ATOM 693 N N . VAL A 1 88 ? -0.315 -39.594 0.557 1 91.38 88 VAL A N 1
ATOM 694 C CA . VAL A 1 88 ? 0.606 -38.906 1.452 1 91.38 88 VAL A CA 1
ATOM 695 C C . VAL A 1 88 ? -0.045 -37.625 1.98 1 91.38 88 VAL A C 1
ATOM 697 O O . VAL A 1 88 ? -0.603 -36.844 1.209 1 91.38 88 VAL A O 1
ATOM 700 N N . LYS A 1 89 ? 0.031 -37.531 3.287 1 82 89 LYS A N 1
ATOM 701 C CA . LYS A 1 89 ? -0.497 -36.344 3.939 1 82 89 LYS A CA 1
ATOM 702 C C . LYS A 1 89 ? 0.613 -35.344 4.223 1 82 89 LYS A C 1
ATOM 704 O O . LYS A 1 89 ? 1.782 -35.719 4.344 1 82 89 LYS A O 1
ATOM 709 N N . ASP A 1 90 ? 0.384 -34.062 4.203 1 85.38 90 ASP A N 1
ATOM 710 C CA . ASP A 1 90 ? 1.239 -32.969 4.629 1 85.38 90 ASP A CA 1
ATOM 711 C C . ASP A 1 90 ? 2.416 -32.781 3.674 1 85.38 90 ASP A C 1
ATOM 713 O O . ASP A 1 90 ? 3.459 -32.25 4.062 1 85.38 90 ASP A O 1
ATOM 717 N N . PHE A 1 91 ? 2.365 -33.5 2.537 1 92.62 91 PHE A N 1
ATOM 718 C CA . PHE A 1 91 ? 3.328 -33.219 1.478 1 92.62 91 PHE A CA 1
ATOM 719 C C . PHE A 1 91 ? 3.094 -31.844 0.879 1 92.62 91 PHE A C 1
ATOM 721 O O . PHE A 1 91 ? 1.952 -31.453 0.612 1 92.62 91 PHE A O 1
ATOM 728 N N . THR A 1 92 ? 4.156 -31.031 0.765 1 95.69 92 THR A N 1
ATOM 729 C CA . THR A 1 92 ? 4.027 -29.703 0.174 1 95.69 92 THR A CA 1
ATOM 730 C C . THR A 1 92 ? 5.098 -29.484 -0.892 1 95.69 92 THR A C 1
ATOM 732 O O . THR A 1 92 ? 6.086 -30.219 -0.948 1 95.69 92 THR A O 1
ATOM 735 N N . PHE A 1 93 ? 4.832 -28.578 -1.746 1 97.75 93 PHE A N 1
ATOM 736 C CA . PHE A 1 93 ? 5.773 -28.188 -2.785 1 97.75 93 PHE A CA 1
ATOM 737 C C . PHE A 1 93 ? 6.48 -26.891 -2.412 1 97.75 93 PHE A C 1
ATOM 739 O O . PHE A 1 93 ? 6.012 -26.156 -1.542 1 97.75 93 PHE A O 1
ATOM 746 N N . SER A 1 94 ? 7.641 -26.641 -2.998 1 98.38 94 SER A N 1
ATOM 747 C CA . SER A 1 94 ? 8.453 -25.469 -2.699 1 98.38 94 SER A CA 1
ATOM 748 C C . SER A 1 94 ? 7.961 -24.25 -3.457 1 98.38 94 SER A C 1
ATOM 750 O O . SER A 1 94 ? 8.148 -24.141 -4.672 1 98.38 94 SER A O 1
ATOM 752 N N . GLN A 1 95 ? 7.41 -23.297 -2.748 1 98.38 95 GLN A N 1
ATOM 753 C CA . GLN A 1 95 ? 7.059 -22.016 -3.346 1 98.38 95 GLN A CA 1
ATOM 754 C C . GLN A 1 95 ? 8.312 -21.219 -3.703 1 98.38 95 GLN A C 1
ATOM 756 O O . GLN A 1 95 ? 8.336 -20.5 -4.707 1 98.38 95 GLN A O 1
ATOM 761 N N . ALA A 1 96 ? 9.375 -21.391 -2.932 1 98.5 96 ALA A N 1
ATOM 762 C CA . ALA A 1 96 ? 10.625 -20.688 -3.176 1 98.5 96 ALA A CA 1
ATOM 763 C C . ALA A 1 96 ? 11.195 -21.031 -4.551 1 98.5 96 ALA A C 1
ATOM 765 O O . ALA A 1 96 ? 11.742 -20.172 -5.238 1 98.5 96 ALA A O 1
ATOM 766 N N . TYR A 1 97 ? 11.055 -22.312 -4.949 1 98.69 97 TYR A N 1
ATOM 767 C CA . TYR A 1 97 ? 11.57 -22.797 -6.227 1 98.69 97 TYR A CA 1
ATOM 768 C C . TYR A 1 97 ? 10.914 -22.062 -7.387 1 98.69 97 TYR A C 1
ATOM 770 O O . TYR A 1 97 ? 11.594 -21.469 -8.227 1 98.69 97 TYR A O 1
ATOM 778 N N . ASN A 1 98 ? 9.594 -22.047 -7.422 1 98.62 98 ASN A N 1
ATOM 779 C CA . ASN A 1 98 ? 8.883 -21.406 -8.523 1 98.62 98 ASN A CA 1
ATOM 780 C C . ASN A 1 98 ? 8.969 -19.891 -8.43 1 98.62 98 ASN A C 1
ATOM 782 O O . ASN A 1 98 ? 8.984 -19.203 -9.453 1 98.62 98 ASN A O 1
ATOM 786 N N . PHE A 1 99 ? 9.055 -19.359 -7.195 1 98.75 99 PHE A N 1
ATOM 787 C CA . PHE A 1 99 ? 9.227 -17.938 -6.984 1 98.75 99 PHE A CA 1
ATOM 788 C C . PHE A 1 99 ? 10.523 -17.438 -7.621 1 98.75 99 PHE A C 1
ATOM 790 O O . PHE A 1 99 ? 10.555 -16.375 -8.227 1 98.75 99 PHE A O 1
ATOM 797 N N . PHE A 1 100 ? 11.617 -18.219 -7.5 1 98.81 100 PHE A N 1
ATOM 798 C CA . PHE A 1 100 ? 12.898 -17.906 -8.125 1 98.81 100 PHE A CA 1
ATOM 799 C C . PHE A 1 100 ? 12.727 -17.688 -9.625 1 98.81 100 PHE A C 1
ATOM 801 O O . PHE A 1 100 ? 13.148 -16.656 -10.156 1 98.81 100 PHE A O 1
ATOM 808 N N . TRP A 1 101 ? 12.086 -18.562 -10.266 1 98.75 101 TRP A N 1
ATOM 809 C CA . TRP A 1 101 ? 11.93 -18.5 -11.719 1 98.75 101 TRP A CA 1
ATOM 810 C C . TRP A 1 101 ? 10.977 -17.391 -12.117 1 98.75 101 TRP A C 1
ATOM 812 O O . TRP A 1 101 ? 11.141 -16.766 -13.164 1 98.75 101 TRP A O 1
ATOM 822 N N . ASP A 1 102 ? 9.945 -17.141 -11.289 1 98.56 102 ASP A N 1
ATOM 823 C CA . ASP A 1 102 ? 9.047 -16.031 -11.562 1 98.56 102 ASP A CA 1
ATOM 824 C C . ASP A 1 102 ? 9.812 -14.711 -11.656 1 98.56 102 ASP A C 1
ATOM 826 O O . ASP A 1 102 ? 9.523 -13.875 -12.516 1 98.56 102 ASP A O 1
ATOM 830 N N . LYS A 1 103 ? 10.773 -14.5 -10.766 1 98.56 103 LYS A N 1
ATOM 831 C CA . LYS A 1 103 ? 11.484 -13.227 -10.727 1 98.56 103 LYS A CA 1
ATOM 832 C C . LYS A 1 103 ? 12.273 -12.992 -12.008 1 98.56 103 LYS A C 1
ATOM 834 O O . LYS A 1 103 ? 12.32 -11.875 -12.523 1 98.56 103 LYS A O 1
ATOM 839 N N . ILE A 1 104 ? 12.852 -14.062 -12.555 1 98.19 104 ILE A N 1
ATOM 840 C CA . ILE A 1 104 ? 13.656 -13.914 -13.766 1 98.19 104 ILE A CA 1
ATOM 841 C C . ILE A 1 104 ? 12.742 -13.734 -14.977 1 98.19 104 ILE A C 1
ATOM 843 O O . ILE A 1 104 ? 12.992 -12.875 -15.82 1 98.19 104 ILE A O 1
ATOM 847 N N . GLU A 1 105 ? 11.727 -14.555 -15.062 1 98.5 105 GLU A N 1
ATOM 848 C CA . GLU A 1 105 ? 10.797 -14.484 -16.188 1 98.5 105 GLU A CA 1
ATOM 849 C C . GLU A 1 105 ? 10.07 -13.148 -16.219 1 98.5 105 GLU A C 1
ATOM 851 O O . GLU A 1 105 ? 9.875 -12.562 -17.281 1 98.5 105 GLU A O 1
ATOM 856 N N . ARG A 1 106 ? 9.664 -12.75 -15.102 1 97.88 106 ARG A N 1
ATOM 857 C CA . ARG A 1 106 ? 8.938 -11.484 -15.023 1 97.88 106 ARG A CA 1
ATOM 858 C C . ARG A 1 106 ? 9.844 -10.312 -15.375 1 97.88 106 ARG A C 1
ATOM 860 O O . ARG A 1 106 ? 9.398 -9.352 -16 1 97.88 106 ARG A O 1
ATOM 867 N N . ALA A 1 107 ? 11.062 -10.336 -14.906 1 98.56 107 ALA A N 1
ATOM 868 C CA . ALA A 1 107 ? 12.008 -9.305 -15.312 1 98.56 107 ALA A CA 1
ATOM 869 C C . ALA A 1 107 ? 12.18 -9.289 -16.828 1 98.56 107 ALA A C 1
ATOM 871 O O . ALA A 1 107 ? 12.25 -8.219 -17.438 1 98.56 107 ALA A O 1
ATOM 872 N N . ASN A 1 108 ? 12.273 -10.461 -17.438 1 98.56 108 ASN A N 1
ATOM 873 C CA . ASN A 1 108 ? 12.352 -10.57 -18.875 1 98.56 108 ASN A CA 1
ATOM 874 C C . ASN A 1 108 ? 11.172 -9.891 -19.562 1 98.56 108 ASN A C 1
ATOM 876 O O . ASN A 1 108 ? 11.352 -9.117 -20.5 1 98.56 108 ASN A O 1
ATOM 880 N N . ALA A 1 109 ? 10.008 -10.195 -19.062 1 97.69 109 ALA A N 1
ATOM 881 C CA . ALA A 1 109 ? 8.797 -9.594 -19.625 1 97.69 109 ALA A CA 1
ATOM 882 C C . ALA A 1 109 ? 8.789 -8.078 -19.422 1 97.69 109 ALA A C 1
ATOM 884 O O . ALA A 1 109 ? 8.398 -7.332 -20.312 1 97.69 109 ALA A O 1
ATOM 885 N N . PHE A 1 110 ? 9.203 -7.676 -18.281 1 98.31 110 PHE A N 1
ATOM 886 C CA . PHE A 1 110 ? 9.273 -6.258 -17.969 1 98.31 110 PHE A CA 1
ATOM 887 C C . PHE A 1 110 ? 10.227 -5.535 -18.906 1 98.31 110 PHE A C 1
ATOM 889 O O . PHE A 1 110 ? 9.883 -4.496 -19.484 1 98.31 110 PHE A O 1
ATOM 896 N N . TYR A 1 111 ? 11.422 -6.047 -19.062 1 98.69 111 TYR A N 1
ATOM 897 C CA . TYR A 1 111 ? 12.414 -5.43 -19.938 1 98.69 111 TYR A CA 1
ATOM 898 C C . TYR A 1 111 ? 11.906 -5.383 -21.375 1 98.69 111 TYR A C 1
ATOM 900 O O . TYR A 1 111 ? 12.094 -4.379 -22.078 1 98.69 111 TYR A O 1
ATOM 908 N N . ASP A 1 112 ? 11.281 -6.453 -21.812 1 98.12 112 ASP A N 1
ATOM 909 C CA . ASP A 1 112 ? 10.688 -6.453 -23.141 1 98.12 112 ASP A CA 1
ATOM 910 C C . ASP A 1 112 ? 9.68 -5.316 -23.297 1 98.12 112 ASP A C 1
ATOM 912 O O . ASP A 1 112 ? 9.633 -4.652 -24.328 1 98.12 112 ASP A O 1
ATOM 916 N N . SER A 1 113 ? 8.898 -5.129 -22.297 1 97.75 113 SER A N 1
ATOM 917 C CA . SER A 1 113 ? 7.898 -4.07 -22.344 1 97.75 113 SER A CA 1
ATOM 918 C C . SER A 1 113 ? 8.547 -2.693 -22.375 1 97.75 113 SER A C 1
ATOM 920 O O . SER A 1 113 ? 8.078 -1.798 -23.078 1 97.75 113 SER A O 1
ATOM 922 N N . MET A 1 114 ? 9.625 -2.533 -21.641 1 98.44 114 MET A N 1
ATOM 923 C CA . MET A 1 114 ? 10.305 -1.243 -21.594 1 98.44 114 MET A CA 1
ATOM 924 C C . MET A 1 114 ? 10.961 -0.932 -22.938 1 98.44 114 MET A C 1
ATOM 926 O O . MET A 1 114 ? 11.047 0.231 -23.344 1 98.44 114 MET A O 1
ATOM 930 N N . ILE A 1 115 ? 11.406 -1.986 -23.609 1 98.56 115 ILE A N 1
ATOM 931 C CA . ILE A 1 115 ? 11.961 -1.825 -24.953 1 98.56 115 ILE A CA 1
ATOM 932 C C . ILE A 1 115 ? 10.836 -1.497 -25.922 1 98.56 115 ILE A C 1
ATOM 934 O O . ILE A 1 115 ? 10.938 -0.546 -26.703 1 98.56 115 ILE A O 1
ATOM 938 N N . ARG A 1 116 ? 9.758 -2.207 -25.844 1 97.81 116 ARG A N 1
ATOM 939 C CA . ARG A 1 116 ? 8.617 -2.049 -26.734 1 97.81 116 ARG A CA 1
ATOM 940 C C . ARG A 1 116 ? 8.008 -0.658 -26.609 1 97.81 116 ARG A C 1
ATOM 942 O O . ARG A 1 116 ? 7.562 -0.072 -27.594 1 97.81 116 ARG A O 1
ATOM 949 N N . LEU A 1 117 ? 8 -0.095 -25.406 1 98.19 117 LEU A N 1
ATOM 950 C CA . LEU A 1 117 ? 7.297 1.15 -25.125 1 98.19 117 LEU A CA 1
ATOM 951 C C . LEU A 1 117 ? 8.266 2.33 -25.094 1 98.19 117 LEU A C 1
ATOM 953 O O . LEU A 1 117 ? 7.914 3.42 -24.641 1 98.19 117 LEU A O 1
ATOM 957 N N . ALA A 1 118 ? 9.43 2.119 -25.609 1 98.38 118 ALA A N 1
ATOM 958 C CA . ALA A 1 118 ? 10.5 3.104 -25.453 1 98.38 118 ALA A CA 1
ATOM 959 C C . ALA A 1 118 ? 10.156 4.398 -26.188 1 98.38 118 ALA A C 1
ATOM 961 O O . ALA A 1 118 ? 10.688 5.461 -25.859 1 98.38 118 ALA A O 1
ATOM 962 N N . ASP A 1 119 ? 9.305 4.367 -27.172 1 97.69 119 ASP A N 1
ATOM 963 C CA . ASP A 1 119 ? 8.953 5.559 -27.938 1 97.69 119 ASP A CA 1
ATOM 964 C C . ASP A 1 119 ? 7.969 6.438 -27.172 1 97.69 119 ASP A C 1
ATOM 966 O O . ASP A 1 119 ? 7.762 7.598 -27.531 1 97.69 119 ASP A O 1
ATOM 970 N N . LYS A 1 120 ? 7.387 5.902 -26.156 1 98 120 LYS A N 1
ATOM 971 C CA . LYS A 1 120 ? 6.465 6.672 -25.312 1 98 120 LYS A CA 1
ATOM 972 C C . LYS A 1 120 ? 7.211 7.414 -24.219 1 98 120 LYS A C 1
ATOM 974 O O . LYS A 1 120 ? 8.312 7.02 -23.828 1 98 120 LYS A O 1
ATOM 979 N N . SER A 1 121 ? 6.523 8.5 -23.75 1 96.44 121 SER A N 1
ATOM 980 C CA . SER A 1 121 ? 7.098 9.258 -22.641 1 96.44 121 SER A CA 1
ATOM 981 C C . SER A 1 121 ? 7.152 8.422 -21.375 1 96.44 121 SER A C 1
ATOM 983 O O . SER A 1 121 ? 6.359 7.492 -21.203 1 96.44 121 SER A O 1
ATOM 985 N N . ILE A 1 122 ? 8.117 8.766 -20.484 1 95.31 122 ILE A N 1
ATOM 986 C CA . ILE A 1 122 ? 8.281 8.047 -19.219 1 95.31 122 ILE A CA 1
ATOM 987 C C . ILE A 1 122 ? 7.035 8.227 -18.359 1 95.31 122 ILE A C 1
ATOM 989 O O . ILE A 1 122 ? 6.742 7.395 -17.5 1 95.31 122 ILE A O 1
ATOM 993 N N . ASP A 1 123 ? 6.246 9.312 -18.594 1 93.19 123 ASP A N 1
ATOM 994 C CA . ASP A 1 123 ? 5.059 9.594 -17.797 1 93.19 123 ASP A CA 1
ATOM 995 C C . ASP A 1 123 ? 3.799 9.07 -18.484 1 93.19 123 ASP A C 1
ATOM 997 O O . ASP A 1 123 ? 2.682 9.398 -18.078 1 93.19 123 ASP A O 1
ATOM 1001 N N . ASP A 1 124 ? 4.035 8.383 -19.641 1 96.69 124 ASP A N 1
ATOM 1002 C CA . ASP A 1 124 ? 2.91 7.703 -20.266 1 96.69 124 ASP A CA 1
ATOM 1003 C C . ASP A 1 124 ? 2.248 6.723 -19.297 1 96.69 124 ASP A C 1
ATOM 1005 O O . ASP A 1 124 ? 2.934 6.027 -18.547 1 96.69 124 ASP A O 1
ATOM 1009 N N . ARG A 1 125 ? 0.87 6.629 -19.312 1 95.06 125 ARG A N 1
ATOM 1010 C CA . ARG A 1 125 ? 0.12 5.836 -18.344 1 95.06 125 ARG A CA 1
ATOM 1011 C C . ARG A 1 125 ? 0.521 4.367 -18.422 1 95.06 125 ARG A C 1
ATOM 1013 O O . ARG A 1 125 ? 0.6 3.689 -17.391 1 95.06 125 ARG A O 1
ATOM 1020 N N . GLU A 1 126 ? 0.692 3.807 -19.625 1 96.81 126 GLU A N 1
ATOM 1021 C CA . GLU A 1 126 ? 1.103 2.412 -19.766 1 96.81 126 GLU A CA 1
ATOM 1022 C C . GLU A 1 126 ? 2.514 2.195 -19.219 1 96.81 126 GLU A C 1
ATOM 1024 O O . GLU A 1 126 ? 2.771 1.222 -18.516 1 96.81 126 GLU A O 1
ATOM 1029 N N . VAL A 1 127 ? 3.449 3.129 -19.562 1 98 127 VAL A N 1
ATOM 1030 C CA . VAL A 1 127 ? 4.824 3.041 -19.078 1 98 127 VAL A CA 1
ATOM 1031 C C . VAL A 1 127 ? 4.84 3.092 -17.547 1 98 127 VAL A C 1
ATOM 1033 O O . VAL A 1 127 ? 5.48 2.264 -16.906 1 98 127 VAL A O 1
ATOM 1036 N N . GLU A 1 128 ? 4.062 4.039 -17.016 1 96.75 128 GLU A N 1
ATOM 1037 C CA . GLU A 1 128 ? 3.992 4.176 -15.562 1 96.75 128 GLU A CA 1
ATOM 1038 C C . GLU A 1 128 ? 3.428 2.916 -14.914 1 96.75 128 GLU A C 1
ATOM 1040 O O . GLU A 1 128 ? 3.865 2.516 -13.828 1 96.75 128 GLU A O 1
ATOM 1045 N N . THR A 1 129 ? 2.436 2.324 -15.578 1 96.75 129 THR A N 1
ATOM 1046 C CA . THR A 1 129 ? 1.843 1.101 -15.047 1 96.75 129 THR A CA 1
ATOM 1047 C C . THR A 1 129 ? 2.885 -0.009 -14.953 1 96.75 129 THR A C 1
ATOM 1049 O O . THR A 1 129 ? 2.977 -0.701 -13.938 1 96.75 129 THR A O 1
ATOM 1052 N N . TRP A 1 130 ? 3.693 -0.153 -15.969 1 97.75 130 TRP A N 1
ATOM 1053 C CA . TRP A 1 130 ? 4.75 -1.16 -15.961 1 97.75 130 TRP A CA 1
ATOM 1054 C C . TRP A 1 130 ? 5.797 -0.84 -14.898 1 97.75 130 TRP A C 1
ATOM 1056 O O . TRP A 1 130 ? 6.23 -1.726 -14.156 1 97.75 130 TRP A O 1
ATOM 1066 N N . LEU A 1 131 ? 6.172 0.432 -14.812 1 98.25 131 LEU A N 1
ATOM 1067 C CA . LEU A 1 131 ? 7.164 0.833 -13.82 1 98.25 131 LEU A CA 1
ATOM 1068 C C . LEU A 1 131 ? 6.668 0.553 -12.406 1 98.25 131 LEU A C 1
ATOM 1070 O O . LEU A 1 131 ? 7.445 0.151 -11.539 1 98.25 131 LEU A O 1
ATOM 1074 N N . ASN A 1 132 ? 5.398 0.745 -12.258 1 96.25 132 ASN A N 1
ATOM 1075 C CA . ASN A 1 132 ? 4.801 0.476 -10.953 1 96.25 132 ASN A CA 1
ATOM 1076 C C . ASN A 1 132 ? 4.742 -1.021 -10.656 1 96.25 132 ASN A C 1
ATOM 1078 O O . ASN A 1 132 ? 4.719 -1.432 -9.5 1 96.25 132 ASN A O 1
ATOM 1082 N N . PHE A 1 133 ? 4.754 -1.826 -11.648 1 96.44 133 PHE A N 1
ATOM 1083 C CA . PHE A 1 133 ? 4.625 -3.273 -11.531 1 96.44 133 PHE A CA 1
ATOM 1084 C C . PHE A 1 133 ? 5.984 -3.92 -11.297 1 96.44 133 PHE A C 1
ATOM 1086 O O . PHE A 1 133 ? 6.066 -5.113 -11 1 96.44 133 PHE A O 1
ATOM 1093 N N . ALA A 1 134 ? 7.066 -3.146 -11.297 1 97.94 134 ALA A N 1
ATOM 1094 C CA . ALA A 1 134 ? 8.43 -3.654 -11.172 1 97.94 134 ALA A CA 1
ATOM 1095 C C . ALA A 1 134 ? 8.641 -4.332 -9.82 1 97.94 134 ALA A C 1
ATOM 1097 O O . ALA A 1 134 ? 8.234 -3.801 -8.781 1 97.94 134 ALA A O 1
ATOM 1098 N N . GLY A 1 135 ? 9.203 -5.508 -9.852 1 97.69 135 GLY A N 1
ATOM 1099 C CA . GLY A 1 135 ? 9.656 -6.215 -8.672 1 97.69 135 GLY A CA 1
ATOM 1100 C C . GLY A 1 135 ? 8.539 -6.918 -7.922 1 97.69 135 GLY A C 1
ATOM 1101 O O . GLY A 1 135 ? 8.789 -7.648 -6.961 1 97.69 135 GLY A O 1
ATOM 1102 N N . GLN A 1 136 ? 7.27 -6.824 -8.312 1 96.44 136 GLN A N 1
ATOM 1103 C CA . GLN A 1 136 ? 6.125 -7.328 -7.562 1 96.44 136 GLN A CA 1
ATOM 1104 C C . GLN A 1 136 ? 6.203 -8.844 -7.387 1 96.44 136 GLN A C 1
ATOM 1106 O O . GLN A 1 136 ? 6.746 -9.539 -8.242 1 96.44 136 GLN A O 1
ATOM 1111 N N . ASP A 1 137 ? 5.668 -9.305 -6.258 1 97.56 137 ASP A N 1
ATOM 1112 C CA . ASP A 1 137 ? 5.688 -10.742 -6.023 1 97.56 137 ASP A CA 1
ATOM 1113 C C . ASP A 1 137 ? 4.277 -11.328 -6.055 1 97.56 137 ASP A C 1
ATOM 1115 O O . ASP A 1 137 ? 4.082 -12.516 -5.797 1 97.56 137 ASP A O 1
ATOM 1119 N N . GLY A 1 138 ? 3.223 -10.539 -6.359 1 96.56 138 GLY A N 1
ATOM 1120 C CA . GLY A 1 138 ? 1.876 -11.047 -6.559 1 96.56 138 GLY A CA 1
ATOM 1121 C C . GLY A 1 138 ? 1.69 -11.734 -7.898 1 96.56 138 GLY A C 1
ATOM 1122 O O . GLY A 1 138 ? 2.516 -11.578 -8.805 1 96.56 138 GLY A O 1
ATOM 1123 N N . GLY A 1 139 ? 0.56 -12.422 -7.996 1 96.62 139 GLY A N 1
ATOM 1124 C CA . GLY A 1 139 ? 0.337 -13.125 -9.25 1 96.62 139 GLY A CA 1
ATOM 1125 C C . GLY A 1 139 ? -1.006 -13.828 -9.312 1 96.62 139 GLY A C 1
ATOM 1126 O O . GLY A 1 139 ? -1.929 -13.484 -8.57 1 96.62 139 GLY A O 1
ATOM 1127 N N . LEU A 1 140 ? -1.019 -14.703 -10.328 1 96.88 140 LEU A N 1
ATOM 1128 C CA . LEU A 1 140 ? -2.256 -15.406 -10.641 1 96.88 140 LEU A CA 1
ATOM 1129 C C . LEU A 1 140 ? -1.985 -16.875 -10.938 1 96.88 140 LEU A C 1
ATOM 1131 O O . LEU A 1 140 ? -0.837 -17.266 -11.156 1 96.88 140 LEU A O 1
ATOM 1135 N N . TRP A 1 141 ? -3.021 -17.641 -10.961 1 96.81 141 TRP A N 1
ATOM 1136 C CA . TRP A 1 141 ? -2.98 -19.078 -11.211 1 96.81 141 TRP A CA 1
ATOM 1137 C C . TRP A 1 141 ? -2.207 -19.391 -12.484 1 96.81 141 TRP A C 1
ATOM 1139 O O . TRP A 1 141 ? -1.291 -20.219 -12.477 1 96.81 141 TRP A O 1
ATOM 1149 N N . GLN A 1 142 ? -2.514 -18.734 -13.539 1 97.12 142 GLN A N 1
ATOM 1150 C CA . GLN A 1 142 ? -1.923 -19.062 -14.836 1 97.12 142 GLN A CA 1
ATOM 1151 C C . GLN A 1 142 ? -0.435 -18.719 -14.859 1 97.12 142 GLN A C 1
ATOM 1153 O O . GLN A 1 142 ? 0.341 -19.359 -15.57 1 97.12 142 GLN A O 1
ATOM 1158 N N . MET A 1 143 ? -0.057 -17.688 -14.102 1 97.56 143 MET A N 1
ATOM 1159 C CA . MET A 1 143 ? 1.363 -17.375 -13.969 1 97.56 143 MET A CA 1
ATOM 1160 C C . MET A 1 143 ? 2.117 -18.547 -13.336 1 97.56 143 MET A C 1
ATOM 1162 O O . MET A 1 143 ? 3.195 -18.922 -13.805 1 97.56 143 MET A O 1
ATOM 1166 N N . ALA A 1 144 ? 1.516 -19.141 -12.312 1 97.56 144 ALA A N 1
ATOM 1167 C CA . ALA A 1 144 ? 2.125 -20.281 -11.633 1 97.56 144 ALA A CA 1
ATOM 1168 C C . ALA A 1 144 ? 2.197 -21.5 -12.547 1 97.56 144 ALA A C 1
ATOM 1170 O O . ALA A 1 144 ? 3.197 -22.219 -12.555 1 97.56 144 ALA A O 1
ATOM 1171 N N . ILE A 1 145 ? 1.184 -21.703 -13.312 1 95.69 145 ILE A N 1
ATOM 1172 C CA . ILE A 1 145 ? 1.131 -22.844 -14.211 1 95.69 145 ILE A CA 1
ATOM 1173 C C . ILE A 1 145 ? 2.227 -22.719 -15.266 1 95.69 145 ILE A C 1
ATOM 1175 O O . ILE A 1 145 ? 2.887 -23.719 -15.602 1 95.69 145 ILE A O 1
ATOM 1179 N N . ASN A 1 146 ? 2.355 -21.5 -15.781 1 97.06 146 ASN A N 1
ATOM 1180 C CA . ASN A 1 146 ? 3.42 -21.266 -16.75 1 97.06 146 ASN A CA 1
ATOM 1181 C C . ASN A 1 146 ? 4.789 -21.625 -16.188 1 97.06 146 ASN A C 1
ATOM 1183 O O . ASN A 1 146 ? 5.633 -22.188 -16.875 1 97.06 146 ASN A O 1
ATOM 1187 N N . LEU A 1 147 ? 5.027 -21.328 -14.969 1 97.94 147 LEU A N 1
ATOM 1188 C CA . LEU A 1 147 ? 6.297 -21.641 -14.312 1 97.94 147 LEU A CA 1
ATOM 1189 C C . LEU A 1 147 ? 6.457 -23.141 -14.109 1 97.94 147 LEU A C 1
ATOM 1191 O O . LEU A 1 147 ? 7.535 -23.688 -14.344 1 97.94 147 LEU A O 1
ATOM 1195 N N . VAL A 1 148 ? 5.41 -23.812 -13.688 1 96.75 148 VAL A N 1
ATOM 1196 C CA . VAL A 1 148 ? 5.453 -25.25 -13.461 1 96.75 148 VAL A CA 1
ATOM 1197 C C . VAL A 1 148 ? 5.699 -25.969 -14.781 1 96.75 148 VAL A C 1
ATOM 1199 O O . VAL A 1 148 ? 6.496 -26.922 -14.836 1 96.75 148 VAL A O 1
ATOM 1202 N N . LYS A 1 149 ? 4.992 -25.547 -15.828 1 95.5 149 LYS A N 1
ATOM 1203 C CA . LYS A 1 149 ? 5.137 -26.172 -17.141 1 95.5 149 LYS A CA 1
ATOM 1204 C C . LYS A 1 149 ? 6.566 -26.031 -17.656 1 95.5 149 LYS A C 1
ATOM 1206 O O . LYS A 1 149 ? 7.121 -26.984 -18.219 1 95.5 149 LYS A O 1
ATOM 1211 N N . LYS A 1 150 ? 7.113 -24.875 -17.453 1 96.75 150 LYS A N 1
ATOM 1212 C CA . LYS A 1 150 ? 8.422 -24.594 -18.031 1 96.75 150 LYS A CA 1
ATOM 1213 C C . LYS A 1 150 ? 9.539 -25.156 -17.141 1 96.75 150 LYS A C 1
ATOM 1215 O O . LYS A 1 150 ? 10.531 -25.688 -17.656 1 96.75 150 LYS A O 1
ATOM 1220 N N . TYR A 1 151 ? 9.414 -25.078 -15.781 1 97.94 151 TYR A N 1
ATOM 1221 C CA . TYR A 1 151 ? 10.547 -25.344 -14.906 1 97.94 151 TYR A CA 1
ATOM 1222 C C . TYR A 1 151 ? 10.266 -26.531 -14 1 97.94 151 TYR A C 1
ATOM 1224 O O . TYR A 1 151 ? 11.172 -27.047 -13.344 1 97.94 151 TYR A O 1
ATOM 1232 N N . GLY A 1 152 ? 9.039 -27 -13.93 1 97.62 152 GLY A N 1
ATOM 1233 C CA . GLY A 1 152 ? 8.656 -28.062 -13.023 1 97.62 152 GLY A CA 1
ATOM 1234 C C . GLY A 1 152 ? 8.383 -27.594 -11.609 1 97.62 152 GLY A C 1
ATOM 1235 O O . GLY A 1 152 ? 8.016 -26.438 -11.398 1 97.62 152 GLY A O 1
ATOM 1236 N N . VAL A 1 153 ? 8.375 -28.5 -10.734 1 98.06 153 VAL A N 1
ATOM 1237 C CA . VAL A 1 153 ? 8.164 -28.281 -9.305 1 98.06 153 VAL A CA 1
ATOM 1238 C C . VAL A 1 153 ? 9.047 -29.219 -8.5 1 98.06 153 VAL A C 1
ATOM 1240 O O . VAL A 1 153 ? 9.562 -30.203 -9.031 1 98.06 153 VAL A O 1
ATOM 1243 N N . VAL A 1 154 ? 9.305 -28.875 -7.254 1 98.5 154 VAL A N 1
ATOM 1244 C CA . VAL A 1 154 ? 10.078 -29.719 -6.348 1 98.5 154 VAL A CA 1
ATOM 1245 C C . VAL A 1 154 ? 9.398 -29.781 -4.984 1 98.5 154 VAL A C 1
ATOM 1247 O O . VAL A 1 154 ? 8.602 -28.891 -4.645 1 98.5 154 VAL A O 1
ATOM 1250 N N . PRO A 1 155 ? 9.664 -30.859 -4.203 1 97.62 155 PRO A N 1
ATOM 1251 C CA . PRO A 1 155 ? 9.18 -30.875 -2.822 1 97.62 155 PRO A CA 1
ATOM 1252 C C . PRO A 1 155 ? 9.742 -29.703 -1.999 1 97.62 155 PRO A C 1
ATOM 1254 O O . PRO A 1 155 ? 10.852 -29.25 -2.258 1 97.62 155 PRO A O 1
ATOM 1257 N N . SER A 1 156 ? 8.961 -29.312 -1.016 1 97.38 156 SER A N 1
ATOM 1258 C CA . SER A 1 156 ? 9.352 -28.156 -0.196 1 97.38 156 SER A CA 1
ATOM 1259 C C . SER A 1 156 ? 10.734 -28.375 0.418 1 97.38 156 SER A C 1
ATOM 1261 O O . SER A 1 156 ? 11.508 -27.422 0.56 1 97.38 156 SER A O 1
ATOM 1263 N N . TYR A 1 157 ? 11.086 -29.641 0.762 1 96.44 157 TYR A N 1
ATOM 1264 C CA . TYR A 1 157 ? 12.344 -29.906 1.448 1 96.44 157 TYR A CA 1
ATOM 1265 C C . TYR A 1 157 ? 13.523 -29.844 0.483 1 96.44 157 TYR A C 1
ATOM 1267 O O . TYR A 1 157 ? 14.68 -29.75 0.907 1 96.44 157 TYR A O 1
ATOM 1275 N N . ALA A 1 158 ? 13.25 -29.906 -0.815 1 97.81 158 ALA A N 1
ATOM 1276 C CA . ALA A 1 158 ? 14.328 -29.797 -1.798 1 97.81 158 ALA A CA 1
ATOM 1277 C C . ALA A 1 158 ? 14.812 -28.359 -1.932 1 97.81 158 ALA A C 1
ATOM 1279 O O . ALA A 1 158 ? 15.961 -28.109 -2.309 1 97.81 158 ALA A O 1
ATOM 1280 N N . MET A 1 159 ? 14.023 -27.406 -1.726 1 98.19 159 MET A N 1
ATOM 1281 C CA . MET A 1 159 ? 14.344 -25.984 -1.622 1 98.19 159 MET A CA 1
ATOM 1282 C C . MET A 1 159 ? 13.484 -25.312 -0.557 1 98.19 159 MET A C 1
ATOM 1284 O O . MET A 1 159 ? 12.477 -24.672 -0.874 1 98.19 159 MET A O 1
ATOM 1288 N N . PRO A 1 160 ? 13.938 -25.344 0.646 1 97.06 160 PRO A N 1
ATOM 1289 C CA . PRO A 1 160 ? 13.148 -24.828 1.776 1 97.06 160 PRO A CA 1
ATOM 1290 C C . PRO A 1 160 ? 13.031 -23.312 1.78 1 97.06 160 PRO A C 1
ATOM 1292 O O . PRO A 1 160 ? 13.828 -22.625 1.134 1 97.06 160 PRO A O 1
ATOM 1295 N N . GLU A 1 161 ? 11.984 -22.859 2.408 1 97.75 161 GLU A N 1
ATOM 1296 C CA . GLU A 1 161 ? 11.852 -21.422 2.656 1 97.75 161 GLU A CA 1
ATOM 1297 C C . GLU A 1 161 ? 13.031 -20.891 3.469 1 97.75 161 GLU A C 1
ATOM 1299 O O . GLU A 1 161 ? 13.672 -21.641 4.211 1 97.75 161 GLU A O 1
ATOM 1304 N N . ASN A 1 162 ? 13.359 -19.656 3.273 1 97.88 162 ASN A N 1
ATOM 1305 C CA . ASN A 1 162 ? 14.422 -19 4.012 1 97.88 162 ASN A CA 1
ATOM 1306 C C . ASN A 1 162 ? 13.992 -17.609 4.488 1 97.88 162 ASN A C 1
ATOM 1308 O O . ASN A 1 162 ? 12.82 -17.25 4.371 1 97.88 162 ASN A O 1
ATOM 1312 N N . ALA A 1 163 ? 14.93 -16.844 5.07 1 98 163 ALA A N 1
ATOM 1313 C CA . ALA A 1 163 ? 14.578 -15.555 5.656 1 98 163 ALA A CA 1
ATOM 1314 C C . ALA A 1 163 ? 14.016 -14.602 4.602 1 98 163 ALA A C 1
ATOM 1316 O O . ALA A 1 163 ? 13.062 -13.867 4.859 1 98 163 ALA A O 1
ATOM 1317 N N . THR A 1 164 ? 14.539 -14.617 3.436 1 97.81 164 THR A N 1
ATOM 1318 C CA . THR A 1 164 ? 14.133 -13.695 2.379 1 97.81 164 THR A CA 1
ATOM 1319 C C . THR A 1 164 ? 12.797 -14.125 1.78 1 97.81 164 THR A C 1
ATOM 1321 O O . THR A 1 164 ? 11.93 -13.289 1.525 1 97.81 164 THR A O 1
ATOM 1324 N N . SER A 1 165 ? 12.625 -15.43 1.535 1 97.94 165 SER A N 1
ATOM 1325 C CA . SER A 1 165 ? 11.359 -15.891 0.966 1 97.94 165 SER A CA 1
ATOM 1326 C C . SER A 1 165 ? 10.219 -15.766 1.974 1 97.94 165 SER A C 1
ATOM 1328 O O . SER A 1 165 ? 9.062 -15.602 1.59 1 97.94 165 SER A O 1
ATOM 1330 N N . ASN A 1 166 ? 10.562 -15.828 3.287 1 98.12 166 ASN A N 1
ATOM 1331 C CA . ASN A 1 166 ? 9.57 -15.68 4.344 1 98.12 166 ASN A CA 1
ATOM 1332 C C . ASN A 1 166 ? 9.195 -14.219 4.562 1 98.12 166 ASN A C 1
ATOM 1334 O O . ASN A 1 166 ? 8.195 -13.922 5.219 1 98.12 166 ASN A O 1
ATOM 1338 N N . ASN A 1 167 ? 9.953 -13.297 4.066 1 98.12 167 ASN A N 1
ATOM 1339 C CA . ASN A 1 167 ? 9.719 -11.859 4.004 1 98.12 167 ASN A CA 1
ATOM 1340 C C . ASN A 1 167 ? 10.312 -11.25 2.734 1 98.12 167 ASN A C 1
ATOM 1342 O O . ASN A 1 167 ? 11.5 -10.922 2.693 1 98.12 167 ASN A O 1
ATOM 1346 N N . THR A 1 168 ? 9.422 -11.031 1.744 1 98.19 168 THR A N 1
ATOM 1347 C CA . THR A 1 168 ? 9.938 -10.758 0.407 1 98.19 168 THR A CA 1
ATOM 1348 C C . THR A 1 168 ? 10.125 -9.258 0.197 1 98.19 168 THR A C 1
ATOM 1350 O O . THR A 1 168 ? 10.586 -8.828 -0.86 1 98.19 168 THR A O 1
ATOM 1353 N N . SER A 1 169 ? 9.852 -8.398 1.176 1 97 169 SER A N 1
ATOM 1354 C CA . SER A 1 169 ? 9.812 -6.945 1.002 1 97 169 SER A CA 1
ATOM 1355 C C . SER A 1 169 ? 11.148 -6.418 0.483 1 97 169 SER A C 1
ATOM 1357 O O . SER A 1 169 ? 11.188 -5.652 -0.482 1 97 169 SER A O 1
ATOM 1359 N N . ALA A 1 170 ? 12.234 -6.82 1.133 1 97.38 170 ALA A N 1
ATOM 1360 C CA . ALA A 1 170 ? 13.547 -6.309 0.761 1 97.38 170 ALA A CA 1
ATOM 1361 C C . ALA A 1 170 ? 13.93 -6.75 -0.648 1 97.38 170 ALA A C 1
ATOM 1363 O O . ALA A 1 170 ? 14.547 -5.988 -1.4 1 97.38 170 ALA A O 1
ATOM 1364 N N . LEU A 1 171 ? 13.609 -7.938 -0.988 1 98.38 171 LEU A N 1
ATOM 1365 C CA . LEU A 1 171 ? 13.914 -8.445 -2.322 1 98.38 171 LEU A CA 1
ATOM 1366 C C . LEU A 1 171 ? 13.117 -7.691 -3.383 1 98.38 171 LEU A C 1
ATOM 1368 O O . LEU A 1 171 ? 13.672 -7.289 -4.41 1 98.38 171 LEU A O 1
ATOM 1372 N N . ILE A 1 172 ? 11.836 -7.508 -3.111 1 98.19 172 ILE A N 1
ATOM 1373 C CA . ILE A 1 172 ? 10.953 -6.801 -4.039 1 98.19 172 ILE A CA 1
ATOM 1374 C C . ILE A 1 172 ? 11.477 -5.383 -4.262 1 98.19 172 ILE A C 1
ATOM 1376 O O . ILE A 1 172 ? 11.578 -4.926 -5.402 1 98.19 172 ILE A O 1
ATOM 1380 N N . ASP A 1 173 ? 11.797 -4.766 -3.209 1 96.88 173 ASP A N 1
ATOM 1381 C CA . ASP A 1 173 ? 12.32 -3.402 -3.295 1 96.88 173 ASP A CA 1
ATOM 1382 C C . ASP A 1 173 ? 13.602 -3.354 -4.121 1 96.88 173 ASP A C 1
ATOM 1384 O O . ASP A 1 173 ? 13.766 -2.471 -4.969 1 96.88 173 ASP A O 1
ATOM 1388 N N . SER A 1 174 ? 14.516 -4.262 -3.881 1 98 174 SER A N 1
ATOM 1389 C CA . SER A 1 174 ? 15.797 -4.301 -4.578 1 98 174 SER A CA 1
ATOM 1390 C C . SER A 1 174 ? 15.609 -4.594 -6.062 1 98 174 SER A C 1
ATOM 1392 O O . SER A 1 174 ? 16.234 -3.957 -6.914 1 98 174 SER A O 1
ATOM 1394 N N . LEU A 1 175 ? 14.758 -5.555 -6.344 1 98.69 175 LEU A N 1
ATOM 1395 C CA . LEU A 1 175 ? 14.492 -5.91 -7.734 1 98.69 175 LEU A CA 1
ATOM 1396 C C . LEU A 1 175 ? 13.812 -4.758 -8.469 1 98.69 175 LEU A C 1
ATOM 1398 O O . LEU A 1 175 ? 14.141 -4.469 -9.625 1 98.69 175 LEU A O 1
ATOM 1402 N N . ALA A 1 176 ? 12.844 -4.133 -7.793 1 98.56 176 ALA A N 1
ATOM 1403 C CA . ALA A 1 176 ? 12.148 -3.002 -8.406 1 98.56 176 ALA A CA 1
ATOM 1404 C C . ALA A 1 176 ? 13.125 -1.891 -8.773 1 98.56 176 ALA A C 1
ATOM 1406 O O . ALA A 1 176 ? 13.055 -1.325 -9.867 1 98.56 176 ALA A O 1
ATOM 1407 N N . ARG A 1 177 ? 14.016 -1.584 -7.875 1 98 177 ARG A N 1
ATOM 1408 C CA . ARG A 1 177 ? 15.016 -0.549 -8.117 1 98 177 ARG A CA 1
ATOM 1409 C C . ARG A 1 177 ? 15.898 -0.905 -9.305 1 98 177 ARG A C 1
ATOM 1411 O O . ARG A 1 177 ? 16.172 -0.058 -10.164 1 98 177 ARG A O 1
ATOM 1418 N N . LYS A 1 178 ? 16.359 -2.15 -9.375 1 98.81 178 LYS A N 1
ATOM 1419 C CA . LYS A 1 178 ? 17.188 -2.639 -10.477 1 98.81 178 LYS A CA 1
ATOM 1420 C C . LYS A 1 178 ? 16.438 -2.559 -11.797 1 98.81 178 LYS A C 1
ATOM 1422 O O . LYS A 1 178 ? 16.969 -2.068 -12.797 1 98.81 178 LYS A O 1
ATOM 1427 N N . GLU A 1 179 ? 15.227 -3.021 -11.781 1 98.81 179 GLU A N 1
ATOM 1428 C CA . GLU A 1 179 ? 14.414 -3.041 -13 1 98.81 179 GLU A CA 1
ATOM 1429 C C . GLU A 1 179 ? 14.141 -1.627 -13.5 1 98.81 179 GLU A C 1
ATOM 1431 O O . GLU A 1 179 ? 14.234 -1.358 -14.703 1 98.81 179 GLU A O 1
ATOM 1436 N N . ARG A 1 180 ? 13.859 -0.778 -12.617 1 98.75 180 ARG A N 1
ATOM 1437 C CA . ARG A 1 180 ? 13.562 0.597 -13 1 98.75 180 ARG A CA 1
ATOM 1438 C C . ARG A 1 180 ? 14.797 1.295 -13.555 1 98.75 180 ARG A C 1
ATOM 1440 O O . ARG A 1 180 ? 14.719 2.006 -14.562 1 98.75 180 ARG A O 1
ATOM 1447 N N . LYS A 1 181 ? 15.922 1.104 -12.891 1 98.69 181 LYS A N 1
ATOM 1448 C CA . LYS A 1 181 ? 17.156 1.648 -13.43 1 98.69 181 LYS A CA 1
ATOM 1449 C C . LYS A 1 181 ? 17.438 1.105 -14.828 1 98.69 181 LYS A C 1
ATOM 1451 O O . LYS A 1 181 ? 17.781 1.863 -15.734 1 98.69 181 LYS A O 1
ATOM 1456 N N . ASP A 1 182 ? 17.328 -0.187 -14.961 1 98.88 182 ASP A N 1
ATOM 1457 C CA . ASP A 1 182 ? 17.578 -0.833 -16.25 1 98.88 182 ASP A CA 1
ATOM 1458 C C . ASP A 1 182 ? 16.609 -0.342 -17.312 1 98.88 182 ASP A C 1
ATOM 1460 O O . ASP A 1 182 ? 16.984 -0.22 -18.484 1 98.88 182 ASP A O 1
ATOM 1464 N N . ALA A 1 183 ? 15.391 -0.122 -16.891 1 98.81 183 ALA A N 1
ATOM 1465 C CA . ALA A 1 183 ? 14.398 0.398 -17.812 1 98.81 183 ALA A CA 1
ATOM 1466 C C . ALA A 1 183 ? 14.852 1.715 -18.438 1 98.81 183 ALA A C 1
ATOM 1468 O O . ALA A 1 183 ? 14.68 1.936 -19.641 1 98.81 183 ALA A O 1
ATOM 1469 N N . LEU A 1 184 ? 15.414 2.617 -17.641 1 98.69 184 LEU A N 1
ATOM 1470 C CA . LEU A 1 184 ? 15.906 3.895 -18.141 1 98.69 184 LEU A CA 1
ATOM 1471 C C . LEU A 1 184 ? 16.984 3.682 -19.219 1 98.69 184 LEU A C 1
ATOM 1473 O O . LEU A 1 184 ? 16.953 4.332 -20.266 1 98.69 184 LEU A O 1
ATOM 1477 N N . VAL A 1 185 ? 17.891 2.768 -18.953 1 98.75 185 VAL A N 1
ATOM 1478 C CA . VAL A 1 185 ? 18.984 2.486 -19.875 1 98.75 185 VAL A CA 1
ATOM 1479 C C . VAL A 1 185 ? 18.422 1.894 -21.172 1 98.75 185 VAL A C 1
ATOM 1481 O O . VAL A 1 185 ? 18.766 2.342 -22.266 1 98.75 185 VAL A O 1
ATOM 1484 N N . LEU A 1 186 ? 17.562 0.881 -21.094 1 98.81 186 LEU A N 1
ATOM 1485 C CA . LEU A 1 186 ? 17 0.207 -22.266 1 98.81 186 LEU A CA 1
ATOM 1486 C C . LEU A 1 186 ? 16.219 1.188 -23.125 1 98.81 186 LEU A C 1
ATOM 1488 O O . LEU A 1 186 ? 16.391 1.211 -24.359 1 98.81 186 LEU A O 1
ATOM 1492 N N . ARG A 1 187 ? 15.383 1.974 -22.531 1 98.81 187 ARG A N 1
ATOM 1493 C CA . ARG A 1 187 ? 14.586 2.943 -23.281 1 98.81 187 ARG A CA 1
ATOM 1494 C C . ARG A 1 187 ? 15.484 3.959 -23.984 1 98.81 187 ARG A C 1
ATOM 1496 O O . ARG A 1 187 ? 15.242 4.301 -25.141 1 98.81 187 ARG A O 1
ATOM 1503 N N . LYS A 1 188 ? 16.5 4.449 -23.297 1 98.62 188 LYS A N 1
ATOM 1504 C CA . LYS A 1 188 ? 17.438 5.406 -23.891 1 98.62 188 LYS A CA 1
ATOM 1505 C C . LYS A 1 188 ? 18.109 4.812 -25.125 1 98.62 188 LYS A C 1
ATOM 1507 O O . LYS A 1 188 ? 18.203 5.473 -26.156 1 98.62 188 LYS A O 1
ATOM 1512 N N . LEU A 1 189 ? 18.625 3.572 -25 1 98.75 189 LEU A N 1
ATOM 1513 C CA . LEU A 1 189 ? 19.281 2.904 -26.125 1 98.75 189 LEU A CA 1
ATOM 1514 C C . LEU A 1 189 ? 18.344 2.797 -27.312 1 98.75 189 LEU A C 1
ATOM 1516 O O . LEU A 1 189 ? 18.734 3.09 -28.453 1 98.75 189 LEU A O 1
ATOM 1520 N N . VAL A 1 190 ? 17.094 2.424 -27.078 1 98.62 190 VAL A N 1
ATOM 1521 C CA . VAL A 1 190 ? 16.125 2.281 -28.156 1 98.62 190 VAL A CA 1
ATOM 1522 C C . VAL A 1 190 ? 15.836 3.646 -28.781 1 98.62 190 VAL A C 1
ATOM 1524 O O . VAL A 1 190 ? 15.75 3.771 -30.016 1 98.62 190 VAL A O 1
ATOM 1527 N N . GLN A 1 191 ? 15.68 4.68 -27.969 1 98.25 191 GLN A N 1
ATOM 1528 C CA . GLN A 1 191 ? 15.414 6.031 -28.438 1 98.25 191 GLN A CA 1
ATOM 1529 C C . GLN A 1 191 ? 16.578 6.551 -29.281 1 98.25 191 GLN A C 1
ATOM 1531 O O . GLN A 1 191 ? 16.375 7.352 -30.203 1 98.25 191 GLN A O 1
ATOM 1536 N N . GLU A 1 192 ? 17.734 6.047 -29.031 1 98.25 192 GLU A N 1
ATOM 1537 C CA . GLU A 1 192 ? 18.922 6.438 -29.781 1 98.25 192 GLU A CA 1
ATOM 1538 C C . GLU A 1 192 ? 19.109 5.566 -31.016 1 98.25 192 GLU A C 1
ATOM 1540 O O . GLU A 1 192 ? 20.109 5.684 -31.734 1 98.25 192 GLU A O 1
ATOM 1545 N N . GLY A 1 193 ? 18.172 4.711 -31.297 1 97.94 193 GLY A N 1
ATOM 1546 C CA . GLY A 1 193 ? 18.219 3.859 -32.469 1 97.94 193 GLY A CA 1
ATOM 1547 C C . GLY A 1 193 ? 19.156 2.672 -32.312 1 97.94 193 GLY A C 1
ATOM 1548 O O . GLY A 1 193 ? 19.609 2.1 -33.312 1 97.94 193 GLY A O 1
ATOM 1549 N N . LYS A 1 194 ? 19.469 2.318 -31.109 1 98.31 194 LYS A N 1
ATOM 1550 C CA . LYS A 1 194 ? 20.422 1.245 -30.828 1 98.31 194 LYS A CA 1
ATOM 1551 C C . LYS A 1 194 ? 19.703 0.014 -30.281 1 98.31 194 LYS A C 1
ATOM 1553 O O . LYS A 1 194 ? 20.078 -0.497 -29.219 1 98.31 194 LYS A O 1
ATOM 1558 N N . LEU A 1 195 ? 18.781 -0.52 -31.031 1 97.69 195 LEU A N 1
ATOM 1559 C CA . LEU A 1 195 ? 17.969 -1.646 -30.594 1 97.69 195 LEU A CA 1
ATOM 1560 C C . LEU A 1 195 ? 18.828 -2.863 -30.297 1 97.69 195 LEU A C 1
ATOM 1562 O O . LEU A 1 195 ? 18.594 -3.57 -29.312 1 97.69 195 LEU A O 1
ATOM 1566 N N . GLU A 1 196 ? 19.828 -3.174 -31.109 1 97.75 196 GLU A N 1
ATOM 1567 C CA . GLU A 1 196 ? 20.703 -4.32 -30.891 1 97.75 196 GLU A CA 1
ATOM 1568 C C . GLU A 1 196 ? 21.469 -4.188 -29.578 1 97.75 196 GLU A C 1
ATOM 1570 O O . GLU A 1 196 ? 21.641 -5.168 -28.859 1 97.75 196 GLU A O 1
ATOM 1575 N N . GLU A 1 197 ? 21.922 -2.996 -29.328 1 98.31 197 GLU A N 1
ATOM 1576 C CA . GLU A 1 197 ? 22.609 -2.74 -28.062 1 98.31 197 GLU A CA 1
ATOM 1577 C C . GLU A 1 197 ? 21.656 -2.906 -26.875 1 98.31 197 GLU A C 1
ATOM 1579 O O . GLU A 1 197 ? 22.047 -3.379 -25.812 1 98.31 197 GLU A O 1
ATOM 1584 N N . ALA A 1 198 ? 20.406 -2.5 -27.062 1 98.44 198 ALA A N 1
ATOM 1585 C CA . ALA A 1 198 ? 19.391 -2.678 -26.016 1 98.44 198 ALA A CA 1
ATOM 1586 C C . ALA A 1 198 ? 19.172 -4.156 -25.719 1 98.44 198 ALA A C 1
ATOM 1588 O O . ALA A 1 198 ? 19.062 -4.555 -24.547 1 98.44 198 ALA A O 1
ATOM 1589 N N . GLU A 1 199 ? 19.141 -4.93 -26.719 1 97.5 199 GLU A N 1
ATOM 1590 C CA . GLU A 1 199 ? 18.938 -6.367 -26.547 1 97.5 199 GLU A CA 1
ATOM 1591 C C . GLU A 1 199 ? 20.125 -7.012 -25.844 1 97.5 199 GLU A C 1
ATOM 1593 O O . GLU A 1 199 ? 19.953 -7.914 -25.031 1 97.5 199 GLU A O 1
ATOM 1598 N N . LYS A 1 200 ? 21.297 -6.578 -26.219 1 97.81 200 LYS A N 1
ATOM 1599 C CA . LYS A 1 200 ? 22.484 -7.07 -25.531 1 97.81 200 LYS A CA 1
ATOM 1600 C C . LYS A 1 200 ? 22.484 -6.668 -24.062 1 97.81 200 LYS A C 1
ATOM 1602 O O . LYS A 1 200 ? 22.812 -7.477 -23.188 1 97.81 200 LYS A O 1
ATOM 1607 N N . ALA A 1 201 ? 22.141 -5.402 -23.797 1 98.5 201 ALA A N 1
ATOM 1608 C CA . ALA A 1 201 ? 22.062 -4.914 -22.422 1 98.5 201 ALA A CA 1
ATOM 1609 C C . ALA A 1 201 ? 21.031 -5.695 -21.625 1 98.5 201 ALA A C 1
ATOM 1611 O O . ALA A 1 201 ? 21.234 -6.012 -20.453 1 98.5 201 ALA A O 1
ATOM 1612 N N . LYS A 1 202 ? 19.922 -5.969 -22.234 1 98.44 202 LYS A N 1
ATOM 1613 C CA . LYS A 1 202 ? 18.859 -6.746 -21.578 1 98.44 202 LYS A CA 1
ATOM 1614 C C . LYS A 1 202 ? 19.391 -8.078 -21.078 1 98.44 202 LYS A C 1
ATOM 1616 O O . LYS A 1 202 ? 19.094 -8.492 -19.953 1 98.44 202 LYS A O 1
ATOM 1621 N N . LYS A 1 203 ? 20.125 -8.773 -21.875 1 97.81 203 LYS A N 1
ATOM 1622 C CA . LYS A 1 203 ? 20.688 -10.062 -21.469 1 97.81 203 LYS A CA 1
ATOM 1623 C C . LYS A 1 203 ? 21.609 -9.914 -20.266 1 97.81 203 LYS A C 1
ATOM 1625 O O . LYS A 1 203 ? 21.578 -10.742 -19.359 1 97.81 203 LYS A O 1
ATOM 1630 N N . GLU A 1 204 ? 22.406 -8.867 -20.281 1 98.31 204 GLU A N 1
ATOM 1631 C CA . GLU A 1 204 ? 23.266 -8.594 -19.141 1 98.31 204 GLU A CA 1
ATOM 1632 C C . GLU A 1 204 ? 22.453 -8.297 -17.891 1 98.31 204 GLU A C 1
ATOM 1634 O O . GLU A 1 204 ? 22.797 -8.758 -16.797 1 98.31 204 GLU A O 1
ATOM 1639 N N . PHE A 1 205 ? 21.422 -7.488 -18.062 1 98.75 205 PHE A N 1
ATOM 1640 C CA . PHE A 1 205 ? 20.562 -7.145 -16.938 1 98.75 205 PHE A CA 1
ATOM 1641 C C . PHE A 1 205 ? 19.875 -8.383 -16.391 1 98.75 205 PHE A C 1
ATOM 1643 O O . PHE A 1 205 ? 19.75 -8.531 -15.172 1 98.75 205 PHE A O 1
ATOM 1650 N N . LEU A 1 206 ? 19.422 -9.281 -17.234 1 98.75 206 LEU A N 1
ATOM 1651 C CA . LEU A 1 206 ? 18.797 -10.516 -16.781 1 98.75 206 LEU A CA 1
ATOM 1652 C C . LEU A 1 206 ? 19.766 -11.383 -16 1 98.75 206 LEU A C 1
ATOM 1654 O O . LEU A 1 206 ? 19.391 -12.039 -15.031 1 98.75 206 LEU A O 1
ATOM 1658 N N . ASN A 1 207 ? 21 -11.398 -16.422 1 98.69 207 ASN A N 1
ATOM 1659 C CA . ASN A 1 207 ? 22.031 -12.102 -15.672 1 98.69 207 ASN A CA 1
ATOM 1660 C C . ASN A 1 207 ? 22.188 -11.531 -14.266 1 98.69 207 ASN A C 1
ATOM 1662 O O . ASN A 1 207 ? 22.359 -12.289 -13.305 1 98.69 207 ASN A O 1
ATOM 1666 N N . GLU A 1 208 ? 22.125 -10.242 -14.141 1 98.81 208 GLU A N 1
ATOM 1667 C CA . GLU A 1 208 ? 22.188 -9.594 -12.836 1 98.81 208 GLU A CA 1
ATOM 1668 C C . GLU A 1 208 ? 20.969 -9.914 -11.992 1 98.81 208 GLU A C 1
ATOM 1670 O O . GLU A 1 208 ? 21.078 -10.156 -10.781 1 98.81 208 GLU A O 1
ATOM 1675 N N . VAL A 1 209 ? 19.797 -9.922 -12.602 1 98.81 209 VAL A N 1
ATOM 1676 C CA . VAL A 1 209 ? 18.562 -10.289 -11.898 1 98.81 209 VAL A CA 1
ATOM 1677 C C . VAL A 1 209 ? 18.672 -11.727 -11.391 1 98.81 209 VAL A C 1
ATOM 1679 O O . VAL A 1 209 ? 18.281 -12.031 -10.266 1 98.81 209 VAL A O 1
ATOM 1682 N N . TYR A 1 210 ? 19.188 -12.602 -12.25 1 98.75 210 TYR A N 1
ATOM 1683 C CA . TYR A 1 210 ? 19.438 -13.977 -11.828 1 98.75 210 TYR A CA 1
ATOM 1684 C C . TYR A 1 210 ? 20.312 -14.016 -10.586 1 98.75 210 TYR A C 1
ATOM 1686 O O . TYR A 1 210 ? 20.016 -14.734 -9.633 1 98.75 210 TYR A O 1
ATOM 1694 N N . ARG A 1 211 ? 21.391 -13.273 -10.602 1 98.75 211 ARG A N 1
ATOM 1695 C CA . ARG A 1 211 ? 22.312 -13.219 -9.469 1 98.75 211 ARG A CA 1
ATOM 1696 C C . ARG A 1 211 ? 21.609 -12.719 -8.211 1 98.75 211 ARG A C 1
ATOM 1698 O O . ARG A 1 211 ? 21.812 -13.25 -7.121 1 98.75 211 ARG A O 1
ATOM 1705 N N . MET A 1 212 ? 20.797 -11.688 -8.352 1 98.81 212 MET A N 1
ATOM 1706 C CA . MET A 1 212 ? 20.062 -11.156 -7.215 1 98.81 212 MET A CA 1
ATOM 1707 C C . MET A 1 212 ? 19.141 -12.211 -6.625 1 98.81 212 MET A C 1
ATOM 1709 O O . MET A 1 212 ? 19.109 -12.406 -5.406 1 98.81 212 MET A O 1
ATOM 1713 N N . ALA A 1 213 ? 18.391 -12.891 -7.473 1 98.81 213 ALA A N 1
ATOM 1714 C CA . ALA A 1 213 ? 17.5 -13.953 -7.016 1 98.81 213 ALA A CA 1
ATOM 1715 C C . ALA A 1 213 ? 18.266 -15.086 -6.352 1 98.81 213 ALA A C 1
ATOM 1717 O O . ALA A 1 213 ? 17.859 -15.602 -5.312 1 98.81 213 ALA A O 1
ATOM 1718 N N . ALA A 1 214 ? 19.375 -15.445 -6.953 1 98.81 214 ALA A N 1
ATOM 1719 C CA . ALA A 1 214 ? 20.188 -16.547 -6.43 1 98.81 214 ALA A CA 1
ATOM 1720 C C . ALA A 1 214 ? 20.781 -16.188 -5.07 1 98.81 214 ALA A C 1
ATOM 1722 O O . ALA A 1 214 ? 20.859 -17.031 -4.176 1 98.81 214 ALA A O 1
ATOM 1723 N N . VAL A 1 215 ? 21.203 -14.969 -4.926 1 98.75 215 VAL A N 1
ATOM 1724 C CA . VAL A 1 215 ? 21.719 -14.508 -3.637 1 98.75 215 VAL A CA 1
ATOM 1725 C C . VAL A 1 215 ? 20.609 -14.531 -2.598 1 98.75 215 VAL A C 1
ATOM 1727 O O . VAL A 1 215 ? 20.797 -15.016 -1.479 1 98.75 215 VAL A O 1
ATOM 1730 N N . ALA A 1 216 ? 19.469 -14.078 -2.924 1 98.75 216 ALA A N 1
ATOM 1731 C CA . ALA A 1 216 ? 18.359 -13.875 -1.986 1 98.75 216 ALA A CA 1
ATOM 1732 C C . ALA A 1 216 ? 17.703 -15.195 -1.621 1 98.75 216 ALA A C 1
ATOM 1734 O O . ALA A 1 216 ? 17.312 -15.406 -0.47 1 98.75 216 ALA A O 1
ATOM 1735 N N . LEU A 1 217 ? 17.562 -16.109 -2.633 1 98.62 217 LEU A N 1
ATOM 1736 C CA . LEU A 1 217 ? 16.703 -17.266 -2.447 1 98.62 217 LEU A CA 1
ATOM 1737 C C . LEU A 1 217 ? 17.516 -18.562 -2.52 1 98.62 217 LEU A C 1
ATOM 1739 O O . LEU A 1 217 ? 17.031 -19.625 -2.111 1 98.62 217 LEU A O 1
ATOM 1743 N N . GLY A 1 218 ? 18.703 -18.5 -3.004 1 98.19 218 GLY A N 1
ATOM 1744 C CA . GLY A 1 218 ? 19.438 -19.703 -3.371 1 98.19 218 GLY A CA 1
ATOM 1745 C C . GLY A 1 218 ? 19.109 -20.203 -4.762 1 98.19 218 GLY A C 1
ATOM 1746 O O . GLY A 1 218 ? 17.984 -20.031 -5.238 1 98.19 218 GLY A O 1
ATOM 1747 N N . GLU A 1 219 ? 20.047 -20.797 -5.422 1 97.69 219 GLU A N 1
ATOM 1748 C CA . GLU A 1 219 ? 19.766 -21.359 -6.738 1 97.69 219 GLU A CA 1
ATOM 1749 C C . GLU A 1 219 ? 18.828 -22.547 -6.641 1 97.69 219 GLU A C 1
ATOM 1751 O O . GLU A 1 219 ? 18.938 -23.359 -5.711 1 97.69 219 GLU A O 1
ATOM 1756 N N . PRO A 1 220 ? 17.969 -22.703 -7.602 1 98.12 220 PRO A N 1
ATOM 1757 C CA . PRO A 1 220 ? 17.078 -23.859 -7.633 1 98.12 220 PRO A CA 1
ATOM 1758 C C . PRO A 1 220 ? 17.828 -25.172 -7.824 1 98.12 220 PRO A C 1
ATOM 1760 O O . PRO A 1 220 ? 18.797 -25.234 -8.586 1 98.12 220 PRO A O 1
ATOM 1763 N N . PRO A 1 221 ? 17.422 -26.219 -7.148 1 98 221 PRO A N 1
ATOM 1764 C CA . PRO A 1 221 ? 18.031 -27.516 -7.387 1 98 221 PRO A CA 1
ATOM 1765 C C . PRO A 1 221 ? 17.828 -28.031 -8.812 1 98 221 PRO A C 1
ATOM 1767 O O . PRO A 1 221 ? 16.734 -27.859 -9.367 1 98 221 PRO A O 1
ATOM 1770 N N . LYS A 1 222 ? 18.859 -28.594 -9.328 1 96.94 222 LYS A N 1
ATOM 1771 C CA . LYS A 1 222 ? 18.766 -29.188 -10.656 1 96.94 222 LYS A CA 1
ATOM 1772 C C . LYS A 1 222 ? 18.219 -30.609 -10.586 1 96.94 222 LYS A C 1
ATOM 1774 O O . LYS A 1 222 ? 17.547 -31.078 -11.516 1 96.94 222 LYS A O 1
ATOM 1779 N N . LYS A 1 223 ? 18.594 -31.234 -9.5 1 97.94 223 LYS A N 1
ATOM 1780 C CA . LYS A 1 223 ? 18.109 -32.562 -9.195 1 97.94 223 LYS A CA 1
ATOM 1781 C C . LYS A 1 223 ? 17.766 -32.719 -7.711 1 97.94 223 LYS A C 1
ATOM 1783 O O . LYS A 1 223 ? 18.188 -31.891 -6.895 1 97.94 223 LYS A O 1
ATOM 1788 N N . PHE A 1 224 ? 16.953 -33.656 -7.406 1 98.25 224 PHE A N 1
ATOM 1789 C CA . PHE A 1 224 ? 16.594 -33.969 -6.027 1 98.25 224 PHE A CA 1
ATOM 1790 C C . PHE A 1 224 ? 16.078 -35.406 -5.914 1 98.25 224 PHE A C 1
ATOM 1792 O O . PHE A 1 224 ? 15.789 -36.062 -6.922 1 98.25 224 PHE A O 1
ATOM 1799 N N . ASP A 1 225 ? 16.125 -35.906 -4.715 1 97.94 225 ASP A N 1
ATOM 1800 C CA . ASP A 1 225 ? 15.492 -37.188 -4.398 1 97.94 225 ASP A CA 1
ATOM 1801 C C . ASP A 1 225 ? 14.078 -37 -3.859 1 97.94 225 ASP A C 1
ATOM 1803 O O . ASP A 1 225 ? 13.859 -36.188 -2.959 1 97.94 225 ASP A O 1
ATOM 1807 N N . LEU A 1 226 ? 13.117 -37.625 -4.484 1 97.5 226 LEU A N 1
ATOM 1808 C CA . LEU A 1 226 ? 11.781 -37.656 -3.895 1 97.5 226 LEU A CA 1
ATOM 1809 C C . LEU A 1 226 ? 11.719 -38.688 -2.77 1 97.5 226 LEU A C 1
ATOM 1811 O O . LEU A 1 226 ? 12 -39.875 -2.984 1 97.5 226 LEU A O 1
ATOM 1815 N N . GLU A 1 227 ? 11.43 -38.25 -1.626 1 95.62 227 GLU A N 1
ATOM 1816 C CA . GLU A 1 227 ? 11.359 -39.125 -0.45 1 95.62 227 GLU A CA 1
ATOM 1817 C C . GLU A 1 227 ? 10.125 -38.812 0.39 1 95.62 227 GLU A C 1
ATOM 1819 O O . GLU A 1 227 ? 9.891 -37.656 0.756 1 95.62 227 GLU A O 1
ATOM 1824 N N . TYR A 1 228 ? 9.258 -39.812 0.654 1 94.31 228 TYR A N 1
ATOM 1825 C CA . TYR A 1 228 ? 8.102 -39.625 1.521 1 94.31 228 TYR A CA 1
ATOM 1826 C C . TYR A 1 228 ? 7.594 -40.969 2.057 1 94.31 228 TYR A C 1
ATOM 1828 O O . TYR A 1 228 ? 8.039 -42.031 1.615 1 94.31 228 TYR A O 1
ATOM 1836 N N . ARG A 1 229 ? 6.895 -40.906 3.123 1 93.69 229 ARG A N 1
ATOM 1837 C CA . ARG A 1 229 ? 6.137 -42.062 3.646 1 93.69 229 ARG A CA 1
ATOM 1838 C C . ARG A 1 229 ? 4.645 -41.875 3.379 1 93.69 229 ARG A C 1
ATOM 1840 O O . ARG A 1 229 ? 4.086 -40.812 3.615 1 93.69 229 ARG A O 1
ATOM 1847 N N . ASP A 1 230 ? 4.062 -42.906 2.857 1 93.81 230 ASP A N 1
ATOM 1848 C CA . ASP A 1 230 ? 2.639 -42.781 2.553 1 93.81 230 ASP A CA 1
ATOM 1849 C C . ASP A 1 230 ? 1.792 -43.125 3.783 1 93.81 230 ASP A C 1
ATOM 1851 O O . ASP A 1 230 ? 2.324 -43.281 4.883 1 93.81 230 ASP A O 1
ATOM 1855 N N . ASP A 1 231 ? 0.487 -43.031 3.617 1 90.75 231 ASP A N 1
ATOM 1856 C CA . ASP A 1 231 ? -0.444 -43.219 4.727 1 90.75 231 ASP A CA 1
ATOM 1857 C C . ASP A 1 231 ? -0.313 -44.625 5.332 1 90.75 231 ASP A C 1
ATOM 1859 O O . ASP A 1 231 ? -0.685 -44.844 6.488 1 90.75 231 ASP A O 1
ATOM 1863 N N . ASP A 1 232 ? 0.182 -45.594 4.586 1 93.06 232 ASP A N 1
ATOM 1864 C CA . ASP A 1 232 ? 0.421 -46.969 5.074 1 93.06 232 ASP A CA 1
ATOM 1865 C C . ASP A 1 232 ? 1.827 -47.094 5.656 1 93.06 232 ASP A C 1
ATOM 1867 O O . ASP A 1 232 ? 2.305 -48.219 5.891 1 93.06 232 ASP A O 1
ATOM 1871 N N . LYS A 1 233 ? 2.529 -46.062 5.727 1 92.19 233 LYS A N 1
ATOM 1872 C CA . LYS A 1 233 ? 3.854 -45.969 6.332 1 92.19 233 LYS A CA 1
ATOM 1873 C C . LYS A 1 233 ? 4.914 -46.594 5.441 1 92.19 233 LYS A C 1
ATOM 1875 O O . LYS A 1 233 ? 5.992 -46.969 5.918 1 92.19 233 LYS A O 1
ATOM 1880 N N . LYS A 1 234 ? 4.512 -46.812 4.262 1 95.5 234 LYS A N 1
ATOM 1881 C CA . LYS A 1 234 ? 5.504 -47.312 3.316 1 95.5 234 LYS A CA 1
ATOM 1882 C C . LYS A 1 234 ? 6.445 -46.219 2.855 1 95.5 234 LYS A C 1
ATOM 1884 O O . LYS A 1 234 ? 5.996 -45.125 2.514 1 95.5 234 LYS A O 1
ATOM 1889 N N . TYR A 1 235 ? 7.688 -46.562 2.92 1 94.88 235 TYR A N 1
ATOM 1890 C CA . TYR A 1 235 ? 8.734 -45.625 2.531 1 94.88 235 TYR A CA 1
ATOM 1891 C C . TYR A 1 235 ? 8.938 -45.625 1.021 1 94.88 235 TYR A C 1
ATOM 1893 O O . TYR A 1 235 ? 9.078 -46.688 0.413 1 94.88 235 TYR A O 1
ATOM 1901 N N . HIS A 1 236 ? 8.914 -44.5 0.309 1 95.81 236 HIS A N 1
ATOM 1902 C CA . HIS A 1 236 ? 9.148 -44.312 -1.118 1 95.81 236 HIS A CA 1
ATOM 1903 C C . HIS A 1 236 ? 10.375 -43.438 -1.365 1 95.81 236 HIS A C 1
ATOM 1905 O O . HIS A 1 236 ? 10.531 -42.375 -0.739 1 95.81 236 HIS A O 1
ATOM 1911 N N . LEU A 1 237 ? 11.273 -43.875 -2.197 1 96.88 237 LEU A N 1
ATOM 1912 C CA . LEU A 1 237 ? 12.477 -43.125 -2.57 1 96.88 237 LEU A CA 1
ATOM 1913 C C . LEU A 1 237 ? 12.727 -43.219 -4.07 1 96.88 237 LEU A C 1
ATOM 1915 O O . LEU A 1 237 ? 12.766 -44.312 -4.629 1 96.88 237 LEU A O 1
ATOM 1919 N N . GLU A 1 238 ? 12.758 -42.188 -4.754 1 97.44 238 GLU A N 1
ATOM 1920 C CA . GLU A 1 238 ? 13.234 -42.062 -6.129 1 97.44 238 GLU A CA 1
ATOM 1921 C C . GLU A 1 238 ? 14.328 -41.031 -6.262 1 97.44 238 GLU A C 1
ATOM 1923 O O . GLU A 1 238 ? 14.117 -39.844 -5.93 1 97.44 238 GLU A O 1
ATOM 1928 N N . LYS A 1 239 ? 15.469 -41.438 -6.77 1 97.56 239 LYS A N 1
ATOM 1929 C CA . LYS A 1 239 ? 16.656 -40.594 -6.742 1 97.56 239 LYS A CA 1
ATOM 1930 C C . LYS A 1 239 ? 16.844 -39.844 -8.062 1 97.56 239 LYS A C 1
ATOM 1932 O O . LYS A 1 239 ? 16.375 -40.312 -9.109 1 97.56 239 LYS A O 1
ATOM 1937 N N . ASP A 1 240 ? 17.453 -38.719 -7.945 1 97.75 240 ASP A N 1
ATOM 1938 C CA . ASP A 1 240 ? 18.078 -38 -9.047 1 97.75 240 ASP A CA 1
ATOM 1939 C C . ASP A 1 240 ? 17.031 -37.531 -10.055 1 97.75 240 ASP A C 1
ATOM 1941 O O . ASP A 1 240 ? 17.25 -37.625 -11.266 1 97.75 240 ASP A O 1
ATOM 1945 N N . LEU A 1 241 ? 15.922 -37.062 -9.523 1 98.25 241 LEU A N 1
ATOM 1946 C CA . LEU A 1 241 ? 14.883 -36.5 -10.383 1 98.25 241 LEU A CA 1
ATOM 1947 C C . LEU A 1 241 ? 15.172 -35.031 -10.703 1 98.25 241 LEU A C 1
ATOM 1949 O O . LEU A 1 241 ? 15.625 -34.281 -9.836 1 98.25 241 LEU A O 1
ATOM 1953 N N . THR A 1 242 ? 14.984 -34.656 -11.992 1 98.31 242 THR A N 1
ATOM 1954 C CA . THR A 1 242 ? 14.891 -33.219 -12.273 1 98.31 242 THR A CA 1
ATOM 1955 C C . THR A 1 242 ? 13.492 -32.688 -11.953 1 98.31 242 THR A C 1
ATOM 1957 O O . THR A 1 242 ? 12.531 -33.469 -11.922 1 98.31 242 THR A O 1
ATOM 1960 N N . PRO A 1 243 ? 13.352 -31.391 -11.719 1 98.44 243 PRO A N 1
ATOM 1961 C CA . PRO A 1 243 ? 12.031 -30.828 -11.43 1 98.44 243 PRO A CA 1
ATOM 1962 C C . PRO A 1 243 ? 11.008 -31.109 -12.516 1 98.44 243 PRO A C 1
ATOM 1964 O O . PRO A 1 243 ? 9.852 -31.438 -12.211 1 98.44 243 PRO A O 1
ATOM 1967 N N . ARG A 1 244 ? 11.391 -31.047 -13.75 1 97.25 244 ARG A N 1
ATOM 1968 C CA . ARG A 1 244 ? 10.492 -31.312 -14.867 1 97.25 244 ARG A CA 1
ATOM 1969 C C . ARG A 1 244 ? 10.109 -32.781 -14.922 1 97.25 244 ARG A C 1
ATOM 1971 O O . ARG A 1 244 ? 8.961 -33.125 -15.195 1 97.25 244 ARG A O 1
ATOM 1978 N N . GLN A 1 245 ? 11.109 -33.656 -14.648 1 97.44 245 GLN A N 1
ATOM 1979 C CA . GLN A 1 245 ? 10.828 -35.094 -14.609 1 97.44 245 GLN A CA 1
ATOM 1980 C C . GLN A 1 245 ? 9.805 -35.406 -13.523 1 97.44 245 GLN A C 1
ATOM 1982 O O . GLN A 1 245 ? 8.898 -36.219 -13.742 1 97.44 245 GLN A O 1
ATOM 1987 N N . PHE A 1 246 ? 10.039 -34.875 -12.383 1 97.5 246 PHE A N 1
ATOM 1988 C CA . PHE A 1 246 ? 9.109 -35.094 -11.281 1 97.5 246 PHE A CA 1
ATOM 1989 C C . PHE A 1 246 ? 7.695 -34.688 -11.672 1 97.5 246 PHE A C 1
ATOM 1991 O O . PHE A 1 246 ? 6.746 -35.438 -11.477 1 97.5 246 PHE A O 1
ATOM 1998 N N . ALA A 1 247 ? 7.516 -33.469 -12.25 1 96.56 247 ALA A N 1
ATOM 1999 C CA . ALA A 1 247 ? 6.203 -32.969 -12.656 1 96.56 247 ALA A CA 1
ATOM 2000 C C . ALA A 1 247 ? 5.582 -33.906 -13.711 1 96.56 247 ALA A C 1
ATOM 2002 O O . ALA A 1 247 ? 4.398 -34.25 -13.625 1 96.56 247 ALA A O 1
ATOM 2003 N N . GLU A 1 248 ? 6.336 -34.344 -14.695 1 95.25 248 GLU A N 1
ATOM 2004 C CA . GLU A 1 248 ? 5.852 -35.156 -15.797 1 95.25 248 GLU A CA 1
ATOM 2005 C C . GLU A 1 248 ? 5.441 -36.531 -15.305 1 95.25 248 GLU A C 1
ATOM 2007 O O . GLU A 1 248 ? 4.477 -37.125 -15.812 1 95.25 248 GLU A O 1
ATOM 2012 N N . LYS A 1 249 ? 6.195 -37 -14.367 1 96 249 LYS A N 1
ATOM 2013 C CA . LYS A 1 249 ? 5.961 -38.375 -13.898 1 96 249 LYS A CA 1
ATOM 2014 C C . LYS A 1 249 ? 4.867 -38.406 -12.836 1 96 249 LYS A C 1
ATOM 2016 O O . LYS A 1 249 ? 3.961 -39.25 -12.898 1 96 249 LYS A O 1
ATOM 2021 N N . TYR A 1 250 ? 4.941 -37.562 -11.922 1 95.69 250 TYR A N 1
ATOM 2022 C CA . TYR A 1 250 ? 4.105 -37.688 -10.727 1 95.69 250 TYR A CA 1
ATOM 2023 C C . TYR A 1 250 ? 2.861 -36.812 -10.844 1 95.69 250 TYR A C 1
ATOM 2025 O O . TYR A 1 250 ? 1.903 -36.969 -10.086 1 95.69 250 TYR A O 1
ATOM 2033 N N . LEU A 1 251 ? 2.842 -35.844 -11.781 1 95 251 LEU A N 1
ATOM 2034 C CA . LEU A 1 251 ? 1.687 -35 -11.969 1 95 251 LEU A CA 1
ATOM 2035 C C . LEU A 1 251 ? 1.106 -35.156 -13.367 1 95 251 LEU A C 1
ATOM 2037 O O . LEU A 1 251 ? 0.412 -34.25 -13.859 1 95 251 LEU A O 1
ATOM 2041 N N . LYS A 1 252 ? 1.369 -36.219 -14 1 91.69 252 LYS A N 1
ATOM 2042 C CA . LYS A 1 252 ? 0.987 -36.469 -15.391 1 91.69 252 LYS A CA 1
ATOM 2043 C C . LYS A 1 252 ? -0.531 -36.469 -15.547 1 91.69 252 LYS A C 1
ATOM 2045 O O . LYS A 1 252 ? -1.051 -36.156 -16.625 1 91.69 252 LYS A O 1
ATOM 2050 N N . ASP A 1 253 ? -1.22 -36.844 -14.531 1 91.06 253 ASP A N 1
ATOM 2051 C CA . ASP A 1 253 ? -2.672 -36.969 -14.609 1 91.06 253 ASP A CA 1
ATOM 2052 C C . ASP A 1 253 ? -3.352 -35.625 -14.273 1 91.06 253 ASP A C 1
ATOM 2054 O O . ASP A 1 253 ? -4.578 -35.531 -14.297 1 91.06 253 ASP A O 1
ATOM 2058 N N . PHE A 1 254 ? -2.588 -34.688 -13.852 1 91.81 254 PHE A N 1
ATOM 2059 C CA . PHE A 1 254 ? -3.129 -33.344 -13.648 1 91.81 254 PHE A CA 1
ATOM 2060 C C . PHE A 1 254 ? -3.143 -32.562 -14.953 1 91.81 254 PHE A C 1
ATOM 2062 O O . PHE A 1 254 ? -2.123 -32 -15.352 1 91.81 254 PHE A O 1
ATOM 2069 N N . ASN A 1 255 ? -4.223 -32.5 -15.633 1 89.94 255 ASN A N 1
ATOM 2070 C CA . ASN A 1 255 ? -4.324 -31.828 -16.922 1 89.94 255 ASN A CA 1
ATOM 2071 C C . ASN A 1 255 ? -4.488 -30.312 -16.734 1 89.94 255 ASN A C 1
ATOM 2073 O O . ASN A 1 255 ? -5.605 -29.797 -16.812 1 89.94 255 ASN A O 1
ATOM 2077 N N . TRP A 1 256 ? -3.424 -29.594 -16.75 1 88.12 256 TRP A N 1
ATOM 2078 C CA . TRP A 1 256 ? -3.398 -28.156 -16.484 1 88.12 256 TRP A CA 1
ATOM 2079 C C . TRP A 1 256 ? -4.207 -27.406 -17.547 1 88.12 256 TRP A C 1
ATOM 2081 O O . TRP A 1 256 ? -4.859 -26.406 -17.234 1 88.12 256 TRP A O 1
ATOM 2091 N N . ASP A 1 257 ? -4.199 -27.859 -18.719 1 90.31 257 ASP A N 1
ATOM 2092 C CA . ASP A 1 257 ? -4.773 -27.141 -19.844 1 90.31 257 ASP A CA 1
ATOM 2093 C C . ASP A 1 257 ? -6.297 -27.234 -19.844 1 90.31 257 ASP A C 1
ATOM 2095 O O . ASP A 1 257 ? -6.969 -26.5 -20.562 1 90.31 257 ASP A O 1
ATOM 2099 N N . ASP A 1 258 ? -6.777 -28.078 -19.016 1 94.88 258 ASP A N 1
ATOM 2100 C CA . ASP A 1 258 ? -8.227 -28.25 -18.938 1 94.88 258 ASP A CA 1
ATOM 2101 C C . ASP A 1 258 ? -8.844 -27.234 -17.969 1 94.88 258 ASP A C 1
ATOM 2103 O O . ASP A 1 258 ? -10.07 -27.094 -17.922 1 94.88 258 ASP A O 1
ATOM 2107 N N . TYR A 1 259 ? -8.047 -26.547 -17.25 1 96.75 259 TYR A N 1
ATOM 2108 C CA . TYR A 1 259 ? -8.578 -25.625 -16.25 1 96.75 259 TYR A CA 1
ATOM 2109 C C . TYR A 1 259 ? -8.898 -24.281 -16.891 1 96.75 259 TYR A C 1
ATOM 2111 O O . TYR A 1 259 ? -8.156 -23.797 -17.75 1 96.75 259 TYR A O 1
ATOM 2119 N N . VAL A 1 260 ? -10.016 -23.766 -16.516 1 97.88 260 VAL A N 1
ATOM 2120 C CA . VAL A 1 260 ? -10.547 -22.484 -16.984 1 97.88 260 VAL A CA 1
ATOM 2121 C C . VAL A 1 260 ? -10.594 -21.484 -15.828 1 97.88 260 VAL A C 1
ATOM 2123 O O . VAL A 1 260 ? -10.992 -21.844 -14.719 1 97.88 260 VAL A O 1
ATOM 2126 N N . VAL A 1 261 ? -10.109 -20.281 -16.125 1 98.06 261 VAL A N 1
ATOM 2127 C CA . VAL A 1 261 ? -10.266 -19.188 -15.164 1 98.06 261 VAL A CA 1
ATOM 2128 C C . VAL A 1 261 ? -11.594 -18.469 -15.406 1 98.06 261 VAL A C 1
ATOM 2130 O O . VAL A 1 261 ? -11.773 -17.828 -16.453 1 98.06 261 VAL A O 1
ATOM 2133 N N . LEU A 1 262 ? -12.5 -18.641 -14.484 1 98.62 262 LEU A N 1
ATOM 2134 C CA . LEU A 1 262 ? -13.734 -17.859 -14.5 1 98.62 262 LEU A CA 1
ATOM 2135 C C . LEU A 1 262 ? -13.586 -16.578 -13.703 1 98.62 262 LEU A C 1
ATOM 2137 O O . LEU A 1 262 ? -13.078 -16.594 -12.586 1 98.62 262 LEU A O 1
ATOM 2141 N N . LEU A 1 263 ? -14.008 -15.5 -14.328 1 97.94 263 LEU A N 1
ATOM 2142 C CA . LEU A 1 263 ? -14 -14.18 -13.711 1 97.94 263 LEU A CA 1
ATOM 2143 C C . LEU A 1 263 ? -15.422 -13.695 -13.453 1 97.94 263 LEU A C 1
ATOM 2145 O O . LEU A 1 263 ? -16.344 -14.062 -14.172 1 97.94 263 LEU A O 1
ATOM 2149 N N . ASN A 1 264 ? -15.531 -12.93 -12.414 1 98.38 264 ASN A N 1
ATOM 2150 C CA . ASN A 1 264 ? -16.766 -12.172 -12.203 1 98.38 264 ASN A CA 1
ATOM 2151 C C . ASN A 1 264 ? -16.484 -10.688 -12 1 98.38 264 ASN A C 1
ATOM 2153 O O . ASN A 1 264 ? -16.188 -10.266 -10.883 1 98.38 264 ASN A O 1
ATOM 2157 N N . SER A 1 265 ? -16.609 -9.969 -13.031 1 97.31 265 SER A N 1
ATOM 2158 C CA . SER A 1 265 ? -16.469 -8.516 -13.07 1 97.31 265 SER A CA 1
ATOM 2159 C C . SER A 1 265 ? -17.703 -7.867 -13.711 1 97.31 265 SER A C 1
ATOM 2161 O O . SER A 1 265 ? -17.688 -7.551 -14.898 1 97.31 265 SER A O 1
ATOM 2163 N N . PRO A 1 266 ? -18.641 -7.527 -12.898 1 96.88 266 PRO A N 1
ATOM 2164 C CA . PRO A 1 266 ? -19.922 -7.074 -13.438 1 96.88 266 PRO A CA 1
ATOM 2165 C C . PRO A 1 266 ? -19.828 -5.723 -14.141 1 96.88 266 PRO A C 1
ATOM 2167 O O . PRO A 1 266 ? -20.766 -5.297 -14.812 1 96.88 266 PRO A O 1
ATOM 2170 N N . ASN A 1 267 ? -18.766 -4.984 -14 1 93.5 267 ASN A N 1
ATOM 2171 C CA . ASN A 1 267 ? -18.594 -3.729 -14.727 1 93.5 267 ASN A CA 1
ATOM 2172 C C . ASN A 1 267 ? -18.047 -3.963 -16.141 1 93.5 267 ASN A C 1
ATOM 2174 O O . ASN A 1 267 ? -17.844 -3.014 -16.891 1 93.5 267 ASN A O 1
ATOM 2178 N N . TYR A 1 268 ? -17.781 -5.172 -16.547 1 95.5 268 TYR A N 1
ATOM 2179 C CA . TYR A 1 268 ? -17.422 -5.605 -17.891 1 95.5 268 TYR A CA 1
ATOM 2180 C C . TYR A 1 268 ? -18.453 -6.578 -18.453 1 95.5 268 TYR A C 1
ATOM 2182 O O . TYR A 1 268 ? -19.219 -7.164 -17.703 1 95.5 268 TYR A O 1
ATOM 2190 N N . ASP A 1 269 ? -18.422 -6.758 -19.781 1 96.88 269 ASP A N 1
ATOM 2191 C CA . ASP A 1 269 ? -19.422 -7.617 -20.422 1 96.88 269 ASP A CA 1
ATOM 2192 C C . ASP A 1 269 ? -19.219 -9.078 -20.031 1 96.88 269 ASP A C 1
ATOM 2194 O O . ASP A 1 269 ? -18.094 -9.578 -20.047 1 96.88 269 ASP A O 1
ATOM 2198 N N . TYR A 1 270 ? -20.328 -9.734 -19.672 1 97.75 270 TYR A N 1
ATOM 2199 C CA . TYR A 1 270 ? -20.312 -11.172 -19.438 1 97.75 270 TYR A CA 1
ATOM 2200 C C . TYR A 1 270 ? -20.156 -11.938 -20.75 1 97.75 270 TYR A C 1
ATOM 2202 O O . TYR A 1 270 ? -20.391 -11.391 -21.828 1 97.75 270 TYR A O 1
ATOM 2210 N N . ASN A 1 271 ? -19.688 -13.148 -20.562 1 97.88 271 ASN A N 1
ATOM 2211 C CA . ASN A 1 271 ? -19.5 -14.07 -21.672 1 97.88 271 ASN A CA 1
ATOM 2212 C C . ASN A 1 271 ? -18.484 -13.547 -22.688 1 97.88 271 ASN A C 1
ATOM 2214 O O . ASN A 1 271 ? -18.688 -13.672 -23.891 1 97.88 271 ASN A O 1
ATOM 2218 N N . LYS A 1 272 ? -17.594 -12.867 -22.188 1 97.62 272 LYS A N 1
ATOM 2219 C CA . LYS A 1 272 ? -16.422 -12.414 -22.953 1 97.62 272 LYS A CA 1
ATOM 2220 C C . LYS A 1 272 ? -15.125 -12.922 -22.328 1 97.62 272 LYS A C 1
ATOM 2222 O O . LYS A 1 272 ? -15.016 -13.008 -21.094 1 97.62 272 LYS A O 1
ATOM 2227 N N . HIS A 1 273 ? -14.25 -13.289 -23.203 1 98 273 HIS A N 1
ATOM 2228 C CA . HIS A 1 273 ? -12.906 -13.734 -22.844 1 98 273 HIS A CA 1
ATOM 2229 C C . HIS A 1 273 ? -11.93 -12.562 -22.828 1 98 273 HIS A C 1
ATOM 2231 O O . HIS A 1 273 ? -11.742 -11.883 -23.844 1 98 273 HIS A O 1
ATOM 2237 N N . TYR A 1 274 ? -11.352 -12.234 -21.594 1 98 274 TYR A N 1
ATOM 2238 C CA . TYR A 1 274 ? -10.492 -11.062 -21.469 1 98 274 TYR A CA 1
ATOM 2239 C C . TYR A 1 274 ? -9.047 -11.477 -21.219 1 98 274 TYR A C 1
ATOM 2241 O O . TYR A 1 274 ? -8.781 -12.5 -20.594 1 98 274 TYR A O 1
ATOM 2249 N N . HIS A 1 275 ? -8.148 -10.727 -21.75 1 97.81 275 HIS A N 1
ATOM 2250 C CA . HIS A 1 275 ? -6.707 -10.914 -21.594 1 97.81 275 HIS A CA 1
ATOM 2251 C C . HIS A 1 275 ? -6.082 -9.758 -20.828 1 97.81 275 HIS A C 1
ATOM 2253 O O . HIS A 1 275 ? -6.273 -8.594 -21.188 1 97.81 275 HIS A O 1
ATOM 2259 N N . GLN A 1 276 ? -5.367 -10.07 -19.781 1 95.5 276 GLN A N 1
ATOM 2260 C CA . GLN A 1 276 ? -4.625 -9.078 -19 1 95.5 276 GLN A CA 1
ATOM 2261 C C . GLN A 1 276 ? -3.127 -9.188 -19.266 1 95.5 276 GLN A C 1
ATOM 2263 O O . GLN A 1 276 ? -2.395 -9.789 -18.469 1 95.5 276 GLN A O 1
ATOM 2268 N N . GLY A 1 277 ? -2.719 -8.453 -20.172 1 94.75 277 GLY A N 1
ATOM 2269 C CA . GLY A 1 277 ? -1.37 -8.586 -20.688 1 94.75 277 GLY A CA 1
ATOM 2270 C C . GLY A 1 277 ? -0.296 -8.211 -19.688 1 94.75 277 GLY A C 1
ATOM 2271 O O . GLY A 1 277 ? 0.832 -8.703 -19.766 1 94.75 277 GLY A O 1
ATOM 2272 N N . LEU A 1 278 ? -0.572 -7.355 -18.703 1 95.25 278 LEU A N 1
ATOM 2273 C CA . LEU A 1 278 ? 0.379 -6.938 -17.672 1 95.25 278 LEU A CA 1
ATOM 2274 C C . LEU A 1 278 ? 0.922 -8.141 -16.906 1 95.25 278 LEU A C 1
ATOM 2276 O O . LEU A 1 278 ? 2.059 -8.117 -16.438 1 95.25 278 LEU A O 1
ATOM 2280 N N . TYR A 1 279 ? 0.16 -9.266 -16.922 1 96.19 279 TYR A N 1
ATOM 2281 C CA . TYR A 1 279 ? 0.486 -10.391 -16.062 1 96.19 279 TYR A CA 1
ATOM 2282 C C . TYR A 1 279 ? 1.125 -11.523 -16.859 1 96.19 279 TYR A C 1
ATOM 2284 O O . TYR A 1 279 ? 1.436 -12.578 -16.297 1 96.19 279 TYR A O 1
ATOM 2292 N N . ASP A 1 280 ? 1.27 -11.328 -18.141 1 96.62 280 ASP A N 1
ATOM 2293 C CA . ASP A 1 280 ? 1.98 -12.328 -18.922 1 96.62 280 ASP A CA 1
ATOM 2294 C C . ASP A 1 280 ? 3.438 -12.438 -18.484 1 96.62 280 ASP A C 1
ATOM 2296 O O . ASP A 1 280 ? 4.297 -11.711 -18.969 1 96.62 280 ASP A O 1
ATOM 2300 N N . ASN A 1 281 ? 3.76 -13.422 -17.688 1 96.25 281 ASN A N 1
ATOM 2301 C CA . ASN A 1 281 ? 5.031 -13.438 -16.969 1 96.25 281 ASN A CA 1
ATOM 2302 C C . ASN A 1 281 ? 6.078 -14.273 -17.703 1 96.25 281 ASN A C 1
ATOM 2304 O O . ASN A 1 281 ? 7.277 -14.133 -17.453 1 96.25 281 ASN A O 1
ATOM 2308 N N . VAL A 1 282 ? 5.684 -15.227 -18.531 1 97.44 282 VAL A N 1
ATOM 2309 C CA . VAL A 1 282 ? 6.617 -16.094 -19.234 1 97.44 282 VAL A CA 1
ATOM 2310 C C . VAL A 1 282 ? 6.457 -15.914 -20.734 1 97.44 282 VAL A C 1
ATOM 2312 O O . VAL A 1 282 ? 5.395 -16.203 -21.297 1 97.44 282 VAL A O 1
ATOM 2315 N N . ALA A 1 283 ? 7.496 -15.414 -21.422 1 95.94 283 ALA A N 1
ATOM 2316 C CA . ALA A 1 283 ? 7.461 -15.281 -22.875 1 95.94 283 ALA A CA 1
ATOM 2317 C C . ALA A 1 283 ? 7.223 -16.641 -23.531 1 95.94 283 ALA A C 1
ATOM 2319 O O . ALA A 1 283 ? 7.918 -17.609 -23.25 1 95.94 283 ALA A O 1
ATOM 2320 N N . GLY A 1 284 ? 6.258 -16.672 -24.391 1 93.06 284 GLY A N 1
ATOM 2321 C CA . GLY A 1 284 ? 5.926 -17.906 -25.062 1 93.06 284 GLY A CA 1
ATOM 2322 C C . GLY A 1 284 ? 4.98 -18.781 -24.266 1 93.06 284 GLY A C 1
ATOM 2323 O O . GLY A 1 284 ? 4.512 -19.812 -24.766 1 93.06 284 GLY A O 1
ATOM 2324 N N . GLY A 1 285 ? 4.723 -18.422 -22.984 1 94.44 285 GLY A N 1
ATOM 2325 C CA . GLY A 1 285 ? 3.773 -19.156 -22.172 1 94.44 285 GLY A CA 1
ATOM 2326 C C . GLY A 1 285 ? 2.326 -18.812 -22.469 1 94.44 285 GLY A C 1
ATOM 2327 O O . GLY A 1 285 ? 2.047 -18.062 -23.406 1 94.44 285 GLY A O 1
ATOM 2328 N N . GLN A 1 286 ? 1.471 -19.453 -21.734 1 94.06 286 GLN A N 1
ATOM 2329 C CA . GLN A 1 286 ? 0.048 -19.172 -21.891 1 94.06 286 GLN A CA 1
ATOM 2330 C C . GLN A 1 286 ? -0.286 -17.766 -21.438 1 94.06 286 GLN A C 1
ATOM 2332 O O . GLN A 1 286 ? 0.16 -17.312 -20.375 1 94.06 286 GLN A O 1
ATOM 2337 N N . PRO A 1 287 ? -1.042 -17.047 -22.312 1 95.75 287 PRO A N 1
ATOM 2338 C CA . PRO A 1 287 ? -1.498 -15.719 -21.891 1 95.75 287 PRO A CA 1
ATOM 2339 C C . PRO A 1 287 ? -2.396 -15.773 -20.656 1 95.75 287 PRO A C 1
ATOM 2341 O O . PRO A 1 287 ? -3.113 -16.766 -20.453 1 95.75 287 PRO A O 1
ATOM 2344 N N . ILE A 1 288 ? -2.346 -14.719 -19.859 1 96.94 288 ILE A N 1
ATOM 2345 C CA . ILE A 1 288 ? -3.184 -14.633 -18.672 1 96.94 288 ILE A CA 1
ATOM 2346 C C . ILE A 1 288 ? -4.562 -14.094 -19.047 1 96.94 288 ILE A C 1
ATOM 2348 O O . ILE A 1 288 ? -4.707 -12.922 -19.406 1 96.94 288 ILE A O 1
ATOM 2352 N N . THR A 1 289 ? -5.535 -14.961 -19.016 1 97.12 289 THR A N 1
ATOM 2353 C CA . THR A 1 289 ? -6.875 -14.617 -19.484 1 97.12 289 THR A CA 1
ATOM 2354 C C . THR A 1 289 ? -7.926 -15.102 -18.484 1 97.12 289 THR A C 1
ATOM 2356 O O . THR A 1 289 ? -7.605 -15.797 -17.516 1 97.12 289 THR A O 1
ATOM 2359 N N . GLY A 1 290 ? -9.125 -14.656 -18.641 1 97.38 290 GLY A N 1
ATOM 2360 C CA . GLY A 1 290 ? -10.289 -15.078 -17.875 1 97.38 290 GLY A CA 1
ATOM 2361 C C . GLY A 1 290 ? -11.594 -14.906 -18.625 1 97.38 290 GLY A C 1
ATOM 2362 O O . GLY A 1 290 ? -11.734 -13.984 -19.438 1 97.38 290 GLY A O 1
ATOM 2363 N N . LEU A 1 291 ? -12.484 -15.82 -18.422 1 98.5 291 LEU A N 1
ATOM 2364 C CA . LEU A 1 291 ? -13.828 -15.734 -18.984 1 98.5 291 LEU A CA 1
ATOM 2365 C C . LEU A 1 291 ? -14.789 -15.094 -17.984 1 98.5 291 LEU A C 1
ATOM 2367 O O . LEU A 1 291 ? -15.039 -15.656 -16.922 1 98.5 291 LEU A O 1
ATOM 2371 N N . ASN A 1 292 ? -15.32 -13.953 -18.375 1 98.38 292 ASN A N 1
ATOM 2372 C CA . ASN A 1 292 ? -16.188 -13.219 -17.453 1 98.38 292 ASN A CA 1
ATOM 2373 C C . ASN A 1 292 ? -17.609 -13.766 -17.484 1 98.38 292 ASN A C 1
ATOM 2375 O O . ASN A 1 292 ? -18.25 -13.812 -18.531 1 98.38 292 ASN A O 1
ATOM 2379 N N . VAL A 1 293 ? -18.078 -14.227 -16.344 1 98.69 293 VAL A N 1
ATOM 2380 C CA . VAL A 1 293 ? -19.391 -14.867 -16.266 1 98.69 293 VAL A CA 1
ATOM 2381 C C . VAL A 1 293 ? -20.109 -14.406 -14.992 1 98.69 293 VAL A C 1
ATOM 2383 O O . VAL A 1 293 ? -19.484 -13.82 -14.102 1 98.69 293 VAL A O 1
ATOM 2386 N N . PRO A 1 294 ? -21.453 -14.602 -14.898 1 98.44 294 PRO A N 1
ATOM 2387 C CA . PRO A 1 294 ? -22.172 -14.273 -13.664 1 98.44 294 PRO A CA 1
ATOM 2388 C C . PRO A 1 294 ? -21.672 -15.062 -12.461 1 98.44 294 PRO A C 1
ATOM 2390 O O . PRO A 1 294 ? -21.172 -16.172 -12.609 1 98.44 294 PRO A O 1
ATOM 2393 N N . ILE A 1 295 ? -21.875 -14.57 -11.305 1 98.56 295 ILE A N 1
ATOM 2394 C CA . ILE A 1 295 ? -21.297 -15.086 -10.062 1 98.56 295 ILE A CA 1
ATOM 2395 C C . ILE A 1 295 ? -21.844 -16.484 -9.773 1 98.56 295 ILE A C 1
ATOM 2397 O O . ILE A 1 295 ? -21.156 -17.328 -9.211 1 98.56 295 ILE A O 1
ATOM 2401 N N . GLU A 1 296 ? -23.078 -16.766 -10.203 1 98.12 296 GLU A N 1
ATOM 2402 C CA . GLU A 1 296 ? -23.703 -18.062 -9.961 1 98.12 296 GLU A CA 1
ATOM 2403 C C . GLU A 1 296 ? -22.953 -19.172 -10.688 1 98.12 296 GLU A C 1
ATOM 2405 O O . GLU A 1 296 ? -22.906 -20.312 -10.203 1 98.12 296 GLU A O 1
ATOM 2410 N N . VAL A 1 297 ? -22.406 -18.797 -11.844 1 98.62 297 VAL A N 1
ATOM 2411 C CA . VAL A 1 297 ? -21.641 -19.781 -12.617 1 98.62 297 VAL A CA 1
ATOM 2412 C C . VAL A 1 297 ? -20.375 -20.172 -11.859 1 98.62 297 VAL A C 1
ATOM 2414 O O . VAL A 1 297 ? -20.016 -21.344 -11.805 1 98.62 297 VAL A O 1
ATOM 2417 N N . LEU A 1 298 ? -19.672 -19.203 -11.25 1 98.81 298 LEU A N 1
ATOM 2418 C CA . LEU A 1 298 ? -18.484 -19.484 -10.445 1 98.81 298 LEU A CA 1
ATOM 2419 C C . LEU A 1 298 ? -18.828 -20.438 -9.305 1 98.81 298 LEU A C 1
ATOM 2421 O O . LEU A 1 298 ? -18.141 -21.453 -9.109 1 98.81 298 LEU A O 1
ATOM 2425 N N . ALA A 1 299 ? -19.891 -20.094 -8.594 1 98.81 299 ALA A N 1
ATOM 2426 C CA . ALA A 1 299 ? -20.266 -20.875 -7.41 1 98.81 299 ALA A CA 1
ATOM 2427 C C . ALA A 1 299 ? -20.609 -22.312 -7.785 1 98.81 299 ALA A C 1
ATOM 2429 O O . ALA A 1 299 ? -20.156 -23.25 -7.141 1 98.81 299 ALA A O 1
ATOM 2430 N N . ARG A 1 300 ? -21.375 -22.469 -8.82 1 98.19 300 ARG A N 1
ATOM 2431 C CA . ARG A 1 300 ? -21.828 -23.797 -9.234 1 98.19 300 ARG A CA 1
ATOM 2432 C C . ARG A 1 300 ? -20.656 -24.641 -9.703 1 98.19 300 ARG A C 1
ATOM 2434 O O . ARG A 1 300 ? -20.547 -25.812 -9.352 1 98.19 300 ARG A O 1
ATOM 2441 N N . ALA A 1 301 ? -19.844 -24.047 -10.5 1 98.69 301 ALA A N 1
ATOM 2442 C CA . ALA A 1 301 ? -18.688 -24.766 -11.031 1 98.69 301 ALA A CA 1
ATOM 2443 C C . ALA A 1 301 ? -17.734 -25.172 -9.906 1 98.69 301 ALA A C 1
ATOM 2445 O O . ALA A 1 301 ? -17.203 -26.281 -9.891 1 98.69 301 ALA A O 1
ATOM 2446 N N . ALA A 1 302 ? -17.516 -24.266 -8.977 1 98.75 302 ALA A N 1
ATOM 2447 C CA . ALA A 1 302 ? -16.641 -24.547 -7.84 1 98.75 302 ALA A CA 1
ATOM 2448 C C . ALA A 1 302 ? -17.203 -25.672 -6.98 1 98.75 302 ALA A C 1
ATOM 2450 O O . ALA A 1 302 ? -16.469 -26.594 -6.598 1 98.75 302 ALA A O 1
ATOM 2451 N N . ALA A 1 303 ? -18.5 -25.578 -6.695 1 98.62 303 ALA A N 1
ATOM 2452 C CA . ALA A 1 303 ? -19.141 -26.625 -5.895 1 98.62 303 ALA A CA 1
ATOM 2453 C C . ALA A 1 303 ? -19.047 -27.984 -6.582 1 98.62 303 ALA A C 1
ATOM 2455 O O . ALA A 1 303 ? -18.766 -28.984 -5.934 1 98.62 303 ALA A O 1
ATOM 2456 N N . ALA A 1 304 ? -19.297 -28 -7.859 1 98.38 304 ALA A N 1
ATOM 2457 C CA . ALA A 1 304 ? -19.219 -29.234 -8.617 1 98.38 304 ALA A CA 1
ATOM 2458 C C . ALA A 1 304 ? -17.828 -29.859 -8.547 1 98.38 304 ALA A C 1
ATOM 2460 O O . ALA A 1 304 ? -17.688 -31.062 -8.367 1 98.38 304 ALA A O 1
ATOM 2461 N N . GLN A 1 305 ? -16.859 -29.031 -8.703 1 98.12 305 GLN A N 1
ATOM 2462 C CA . GLN A 1 305 ? -15.477 -29.5 -8.648 1 98.12 305 GLN A CA 1
ATOM 2463 C C . GLN A 1 305 ? -15.133 -30.047 -7.262 1 98.12 305 GLN A C 1
ATOM 2465 O O . GLN A 1 305 ? -14.492 -31.094 -7.137 1 98.12 305 GLN A O 1
ATOM 2470 N N . LEU A 1 306 ? -15.555 -29.359 -6.242 1 98.19 306 LEU A N 1
ATOM 2471 C CA . LEU A 1 306 ? -15.336 -29.812 -4.871 1 98.19 306 LEU A CA 1
ATOM 2472 C C . LEU A 1 306 ? -16 -31.172 -4.629 1 98.19 306 LEU A C 1
ATOM 2474 O O . LEU A 1 306 ? -15.422 -32.062 -4.004 1 98.19 306 LEU A O 1
ATOM 2478 N N . LYS A 1 307 ? -17.188 -31.312 -5.113 1 97.38 307 LYS A N 1
ATOM 2479 C CA . LYS A 1 307 ? -17.938 -32.562 -4.93 1 97.38 307 LYS A CA 1
ATOM 2480 C C . LYS A 1 307 ? -17.266 -33.719 -5.641 1 97.38 307 LYS A C 1
ATOM 2482 O O . LYS A 1 307 ? -17.453 -34.875 -5.27 1 97.38 307 LYS A O 1
ATOM 2487 N N . ASP A 1 308 ? -16.5 -33.344 -6.598 1 96.88 308 ASP A N 1
ATOM 2488 C CA . ASP A 1 308 ? -15.734 -34.344 -7.324 1 96.88 308 ASP A CA 1
ATOM 2489 C C . ASP A 1 308 ? -14.398 -34.625 -6.645 1 96.88 308 ASP A C 1
ATOM 2491 O O . ASP A 1 308 ? -13.547 -35.344 -7.188 1 96.88 308 ASP A O 1
ATOM 2495 N N . GLY A 1 309 ? -14.148 -34 -5.57 1 95.44 309 GLY A N 1
ATOM 2496 C CA . GLY A 1 309 ? -12.969 -34.281 -4.77 1 95.44 309 GLY A CA 1
ATOM 2497 C C . GLY A 1 309 ? -11.766 -33.469 -5.16 1 95.44 309 GLY A C 1
ATOM 2498 O O . GLY A 1 309 ? -10.625 -33.812 -4.867 1 95.44 309 GLY A O 1
ATOM 2499 N N . LYS A 1 310 ? -11.992 -32.344 -5.844 1 95.75 310 LYS A N 1
ATOM 2500 C CA . LYS A 1 310 ? -10.891 -31.484 -6.289 1 95.75 310 LYS A CA 1
ATOM 2501 C C . LYS A 1 310 ? -11 -30.078 -5.684 1 95.75 310 LYS A C 1
ATOM 2503 O O . LYS A 1 310 ? -12.086 -29.5 -5.664 1 95.75 310 LYS A O 1
ATOM 2508 N N . ALA A 1 311 ? -9.867 -29.609 -5.203 1 97.12 311 ALA A N 1
ATOM 2509 C CA . ALA A 1 311 ? -9.828 -28.266 -4.617 1 97.12 311 ALA A CA 1
ATOM 2510 C C . ALA A 1 311 ? -9.977 -27.188 -5.691 1 97.12 311 ALA A C 1
ATOM 2512 O O . ALA A 1 311 ? -9.82 -27.469 -6.883 1 97.12 311 ALA A O 1
ATOM 2513 N N . VAL A 1 312 ? -10.312 -25.953 -5.25 1 98.31 312 VAL A N 1
ATOM 2514 C CA . VAL A 1 312 ? -10.562 -24.859 -6.176 1 98.31 312 VAL A CA 1
ATOM 2515 C C . VAL A 1 312 ? -9.789 -23.609 -5.73 1 98.31 312 VAL A C 1
ATOM 2517 O O . VAL A 1 312 ? -10.008 -23.109 -4.629 1 98.31 312 VAL A O 1
ATOM 2520 N N . ILE A 1 313 ? -8.875 -23.109 -6.543 1 98.19 313 ILE A N 1
ATOM 2521 C CA . ILE A 1 313 ? -8.25 -21.828 -6.258 1 98.19 313 ILE A CA 1
ATOM 2522 C C . ILE A 1 313 ? -9.219 -20.688 -6.594 1 98.19 313 ILE A C 1
ATOM 2524 O O . ILE A 1 313 ? -9.977 -20.781 -7.566 1 98.19 313 ILE A O 1
ATOM 2528 N N . PHE A 1 314 ? -9.203 -19.641 -5.781 1 98.5 314 PHE A N 1
ATOM 2529 C CA . PHE A 1 314 ? -10.062 -18.5 -6.062 1 98.5 314 PHE A CA 1
ATOM 2530 C C . PHE A 1 314 ? -9.414 -17.203 -5.602 1 98.5 314 PHE A C 1
ATOM 2532 O O . PHE A 1 314 ? -8.664 -17.188 -4.625 1 98.5 314 PHE A O 1
ATOM 2539 N N . GLY A 1 315 ? -9.602 -16.156 -6.375 1 98.12 315 GLY A N 1
ATOM 2540 C CA . GLY A 1 315 ? -9.219 -14.797 -6.023 1 98.12 315 GLY A CA 1
ATOM 2541 C C . GLY A 1 315 ? -10.328 -14.016 -5.352 1 98.12 315 GLY A C 1
ATOM 2542 O O . GLY A 1 315 ? -11.492 -14.133 -5.738 1 98.12 315 GLY A O 1
ATOM 2543 N N . ASN A 1 316 ? -9.945 -13.258 -4.359 1 98.31 316 ASN A N 1
ATOM 2544 C CA . ASN A 1 316 ? -10.969 -12.578 -3.566 1 98.31 316 ASN A CA 1
ATOM 2545 C C . ASN A 1 316 ? -10.438 -11.297 -2.939 1 98.31 316 ASN A C 1
ATOM 2547 O O . ASN A 1 316 ? -9.234 -11.031 -2.986 1 98.31 316 ASN A O 1
ATOM 2551 N N . ASP A 1 317 ? -11.32 -10.477 -2.463 1 97.19 317 ASP A N 1
ATOM 2552 C CA . ASP A 1 317 ? -10.992 -9.289 -1.678 1 97.19 317 ASP A CA 1
ATOM 2553 C C . ASP A 1 317 ? -11.086 -9.578 -0.181 1 97.19 317 ASP A C 1
ATOM 2555 O O . ASP A 1 317 ? -12.039 -9.156 0.477 1 97.19 317 ASP A O 1
ATOM 2559 N N . VAL A 1 318 ? -10.008 -10.156 0.364 1 96.56 318 VAL A N 1
ATOM 2560 C CA . VAL A 1 318 ? -10.047 -10.641 1.739 1 96.56 318 VAL A CA 1
ATOM 2561 C C . VAL A 1 318 ? -9.961 -9.461 2.707 1 96.56 318 VAL A C 1
ATOM 2563 O O . VAL A 1 318 ? -10.203 -9.617 3.906 1 96.56 318 VAL A O 1
ATOM 2566 N N . LEU A 1 319 ? -9.68 -8.273 2.217 1 93.81 319 LEU A N 1
ATOM 2567 C CA . LEU A 1 319 ? -9.594 -7.094 3.07 1 93.81 319 LEU A CA 1
ATOM 2568 C C . LEU A 1 319 ? -10.977 -6.621 3.49 1 93.81 319 LEU A C 1
ATOM 2570 O O . LEU A 1 319 ? -11.109 -5.762 4.367 1 93.81 319 LEU A O 1
ATOM 2574 N N . LYS A 1 320 ? -11.969 -7.238 2.91 1 96.5 320 LYS A N 1
ATOM 2575 C CA . LYS A 1 320 ? -13.336 -6.844 3.215 1 96.5 320 LYS A CA 1
ATOM 2576 C C . LYS A 1 320 ? -14.031 -7.883 4.094 1 96.5 320 LYS A C 1
ATOM 2578 O O . LYS A 1 320 ? -14.016 -9.078 3.781 1 96.5 320 LYS A O 1
ATOM 2583 N N . GLN A 1 321 ? -14.602 -7.449 5.191 1 97.5 321 GLN A N 1
ATOM 2584 C CA . GLN A 1 321 ? -15.5 -8.258 6.012 1 97.5 321 GLN A CA 1
ATOM 2585 C C . GLN A 1 321 ? -14.867 -9.594 6.375 1 97.5 321 GLN A C 1
ATOM 2587 O O . GLN A 1 321 ? -15.461 -10.648 6.156 1 97.5 321 GLN A O 1
ATOM 2592 N N . MET A 1 322 ? -13.672 -9.531 6.84 1 97.31 322 MET A N 1
ATOM 2593 C CA . MET A 1 322 ? -12.922 -10.711 7.273 1 97.31 322 MET A CA 1
ATOM 2594 C C . MET A 1 322 ? -12.297 -10.484 8.648 1 97.31 322 MET A C 1
ATOM 2596 O O . MET A 1 322 ? -11.82 -9.391 8.945 1 97.31 322 MET A O 1
ATOM 2600 N N . GLU A 1 323 ? -12.328 -11.469 9.531 1 96.81 323 GLU A N 1
ATOM 2601 C CA . GLU A 1 323 ? -11.641 -11.445 10.812 1 96.81 323 GLU A CA 1
ATOM 2602 C C . GLU A 1 323 ? -10.594 -12.555 10.906 1 96.81 323 GLU A C 1
ATOM 2604 O O . GLU A 1 323 ? -10.938 -13.742 10.844 1 96.81 323 GLU A O 1
ATOM 2609 N N . ARG A 1 324 ? -9.422 -12.211 11.023 1 94.75 324 ARG A N 1
ATOM 2610 C CA . ARG A 1 324 ? -8.273 -13.109 10.898 1 94.75 324 ARG A CA 1
ATOM 2611 C C . ARG A 1 324 ? -8.281 -14.156 12.008 1 94.75 324 ARG A C 1
ATOM 2613 O O . ARG A 1 324 ? -7.988 -15.328 11.766 1 94.75 324 ARG A O 1
ATOM 2620 N N . LYS A 1 325 ? -8.492 -13.781 13.25 1 95.12 325 LYS A N 1
ATOM 2621 C CA . LYS A 1 325 ? -8.406 -14.68 14.391 1 95.12 325 LYS A CA 1
ATOM 2622 C C . LYS A 1 325 ? -9.438 -15.797 14.289 1 95.12 325 LYS A C 1
ATOM 2624 O O . LYS A 1 325 ? -9.117 -16.969 14.5 1 95.12 325 LYS A O 1
ATOM 2629 N N . THR A 1 326 ? -10.625 -15.453 13.969 1 95.44 326 THR A N 1
ATOM 2630 C CA . THR A 1 326 ? -11.695 -16.438 13.93 1 95.44 326 THR A CA 1
ATOM 2631 C C . THR A 1 326 ? -11.727 -17.141 12.578 1 95.44 326 THR A C 1
ATOM 2633 O O . THR A 1 326 ? -12.219 -18.281 12.477 1 95.44 326 THR A O 1
ATOM 2636 N N . GLY A 1 327 ? -11.289 -16.469 11.539 1 96.75 327 GLY A N 1
ATOM 2637 C CA . GLY A 1 327 ? -11.336 -17 10.188 1 96.75 327 GLY A CA 1
ATOM 2638 C C . GLY A 1 327 ? -12.688 -16.828 9.523 1 96.75 327 GLY A C 1
ATOM 2639 O O . GLY A 1 327 ? -13.023 -17.562 8.594 1 96.75 327 GLY A O 1
ATOM 2640 N N . PHE A 1 328 ? -13.5 -15.875 10.008 1 97.94 328 PHE A N 1
ATOM 2641 C CA . PHE A 1 328 ? -14.828 -15.672 9.445 1 97.94 328 PHE A CA 1
ATOM 2642 C C . PHE A 1 328 ? -14.773 -14.711 8.258 1 97.94 328 PHE A C 1
ATOM 2644 O O . PHE A 1 328 ? -14.133 -13.656 8.336 1 97.94 328 PHE A O 1
ATOM 2651 N N . LEU A 1 329 ? -15.336 -15.086 7.168 1 98.31 329 LEU A N 1
ATOM 2652 C CA . LEU A 1 329 ? -15.633 -14.25 6.016 1 98.31 329 LEU A CA 1
ATOM 2653 C C . LEU A 1 329 ? -17.141 -14.133 5.805 1 98.31 329 LEU A C 1
ATOM 2655 O O . LEU A 1 329 ? -17.766 -15.07 5.305 1 98.31 329 LEU A O 1
ATOM 2659 N N . ASP A 1 330 ? -17.672 -13.008 6.184 1 98.56 330 ASP A N 1
ATOM 2660 C CA . ASP A 1 330 ? -19.109 -12.828 6.133 1 98.56 330 ASP A CA 1
ATOM 2661 C C . ASP A 1 330 ? -19.469 -11.359 5.902 1 98.56 330 ASP A C 1
ATOM 2663 O O . ASP A 1 330 ? -18.859 -10.461 6.484 1 98.56 330 ASP A O 1
ATOM 2667 N N . THR A 1 331 ? -20.5 -11.148 5.066 1 97.69 331 THR A N 1
ATOM 2668 C CA . THR A 1 331 ? -20.875 -9.797 4.664 1 97.69 331 THR A CA 1
ATOM 2669 C C . THR A 1 331 ? -21.438 -9.016 5.844 1 97.69 331 THR A C 1
ATOM 2671 O O . THR A 1 331 ? -21.562 -7.789 5.785 1 97.69 331 THR A O 1
ATOM 2674 N N . ASP A 1 332 ? -21.812 -9.695 6.926 1 97.44 332 ASP A N 1
ATOM 2675 C CA . ASP A 1 332 ? -22.422 -9.062 8.086 1 97.44 332 ASP A CA 1
ATOM 2676 C C . ASP A 1 332 ? -21.469 -9.047 9.281 1 97.44 332 ASP A C 1
ATOM 2678 O O . ASP A 1 332 ? -21.891 -8.922 10.422 1 97.44 332 ASP A O 1
ATOM 2682 N N . LEU A 1 333 ? -20.219 -9.297 9.031 1 97.94 333 LEU A N 1
ATOM 2683 C CA . LEU A 1 333 ? -19.25 -9.469 10.102 1 97.94 333 LEU A CA 1
ATOM 2684 C C . LEU A 1 333 ? -19.031 -8.156 10.859 1 97.94 333 LEU A C 1
ATOM 2686 O O . LEU A 1 333 ? -19.094 -8.133 12.094 1 97.94 333 LEU A O 1
ATOM 2690 N N . TYR A 1 334 ? -18.766 -7.082 10.18 1 97.94 334 TYR A N 1
ATOM 2691 C CA . TYR A 1 334 ? -18.609 -5.754 10.758 1 97.94 334 TYR A CA 1
ATOM 2692 C C . TYR A 1 334 ? -19.766 -4.84 10.344 1 97.94 334 TYR A C 1
ATOM 2694 O O . TYR A 1 334 ? -19.922 -4.543 9.156 1 97.94 334 TYR A O 1
ATOM 2702 N N . LYS A 1 335 ? -20.516 -4.453 11.305 1 98 335 LYS A N 1
ATOM 2703 C CA . LYS A 1 335 ? -21.688 -3.604 11.062 1 98 335 LYS A CA 1
ATOM 2704 C C . LYS A 1 335 ? -21.328 -2.131 11.242 1 98 335 LYS A C 1
ATOM 2706 O O . LYS A 1 335 ? -22 -1.42 12 1 98 335 LYS A O 1
ATOM 2711 N N . THR A 1 336 ? -20.344 -1.671 10.484 1 97.69 336 THR A N 1
ATOM 2712 C CA . THR A 1 336 ? -19.875 -0.296 10.609 1 97.69 336 THR A CA 1
ATOM 2713 C C . THR A 1 336 ? -20.953 0.688 10.148 1 97.69 336 THR A C 1
ATOM 2715 O O . THR A 1 336 ? -21.078 1.785 10.695 1 97.69 336 THR A O 1
ATOM 2718 N N . ASP A 1 337 ? -21.688 0.304 9.086 1 97.94 337 ASP A N 1
ATOM 2719 C CA . ASP A 1 337 ? -22.781 1.165 8.633 1 97.94 337 ASP A CA 1
ATOM 2720 C C . ASP A 1 337 ? -23.781 1.416 9.758 1 97.94 337 ASP A C 1
ATOM 2722 O O . ASP A 1 337 ? -24.266 2.537 9.922 1 97.94 337 ASP A O 1
ATOM 2726 N N . ASP A 1 338 ? -24.109 0.376 10.5 1 97.81 338 ASP A N 1
ATOM 2727 C CA . ASP A 1 338 ? -25 0.532 11.648 1 97.81 338 ASP A CA 1
ATOM 2728 C C . ASP A 1 338 ? -24.375 1.43 12.711 1 97.81 338 ASP A C 1
ATOM 2730 O O . ASP A 1 338 ? -25.047 2.285 13.289 1 97.81 338 ASP A O 1
ATOM 2734 N N . LEU A 1 339 ? -23.109 1.141 12.914 1 98.12 339 LEU A N 1
ATOM 2735 C CA . LEU A 1 339 ? -22.375 1.904 13.914 1 98.12 339 LEU A CA 1
ATOM 2736 C C . LEU A 1 339 ? -22.422 3.396 13.609 1 98.12 339 LEU A C 1
ATOM 2738 O O . LEU A 1 339 ? -22.625 4.215 14.508 1 98.12 339 LEU A O 1
ATOM 2742 N N . PHE A 1 340 ? -22.312 3.781 12.312 1 98.38 340 PHE A N 1
ATOM 2743 C CA . PHE A 1 340 ? -22.234 5.168 11.875 1 98.38 340 PHE A CA 1
ATOM 2744 C C . PHE A 1 340 ? -23.625 5.703 11.531 1 98.38 340 PHE A C 1
ATOM 2746 O O . PHE A 1 340 ? -23.812 6.914 11.383 1 98.38 340 PHE A O 1
ATOM 2753 N N . SER A 1 341 ? -24.609 4.836 11.375 1 97.62 341 SER A N 1
ATOM 2754 C CA . SER A 1 341 ? -25.922 5.18 10.844 1 97.62 341 SER A CA 1
ATOM 2755 C C . SER A 1 341 ? -25.797 5.812 9.461 1 97.62 341 SER A C 1
ATOM 2757 O O . SER A 1 341 ? -26.344 6.891 9.211 1 97.62 341 SER A O 1
ATOM 2759 N N . VAL A 1 342 ? -25.047 5.102 8.617 1 98.12 342 VAL A N 1
ATOM 2760 C CA . VAL A 1 342 ? -24.891 5.508 7.223 1 98.12 342 VAL A CA 1
ATOM 2761 C C . VAL A 1 342 ? -25.109 4.309 6.305 1 98.12 342 VAL A C 1
ATOM 2763 O O . VAL A 1 342 ? -25.312 3.186 6.777 1 98.12 342 VAL A O 1
ATOM 2766 N N . ASP A 1 343 ? -25.25 4.562 5.055 1 97.75 343 ASP A N 1
ATOM 2767 C CA . ASP A 1 343 ? -25.312 3.527 4.027 1 97.75 343 ASP A CA 1
ATOM 2768 C C . ASP A 1 343 ? -24.141 3.633 3.064 1 97.75 343 ASP A C 1
ATOM 2770 O O . ASP A 1 343 ? -24.047 4.59 2.295 1 97.75 343 ASP A O 1
ATOM 2774 N N . THR A 1 344 ? -23.25 2.643 3.111 1 97.12 344 THR A N 1
ATOM 2775 C CA . THR A 1 344 ? -22.094 2.656 2.221 1 97.12 344 THR A CA 1
ATOM 2776 C C . THR A 1 344 ? -22.156 1.481 1.248 1 97.12 344 THR A C 1
ATOM 2778 O O . THR A 1 344 ? -21.156 1.154 0.606 1 97.12 344 THR A O 1
ATOM 2781 N N . GLN A 1 345 ? -23.234 0.83 1.144 1 95.62 345 GLN A N 1
ATOM 2782 C CA . GLN A 1 345 ? -23.359 -0.349 0.292 1 95.62 345 GLN A CA 1
ATOM 2783 C C . GLN A 1 345 ? -23.281 0.027 -1.185 1 95.62 345 GLN A C 1
ATOM 2785 O O . GLN A 1 345 ? -23.906 0.985 -1.625 1 95.62 345 GLN A O 1
ATOM 2790 N N . MET A 1 346 ? -22.484 -0.616 -1.88 1 97.12 346 MET A N 1
ATOM 2791 C CA . MET A 1 346 ? -22.312 -0.483 -3.324 1 97.12 346 MET A CA 1
ATOM 2792 C C . MET A 1 346 ? -22.422 -1.839 -4.012 1 97.12 346 MET A C 1
ATOM 2794 O O . MET A 1 346 ? -22.125 -2.873 -3.414 1 97.12 346 MET A O 1
ATOM 2798 N N . SER A 1 347 ? -22.953 -1.812 -5.254 1 97.31 347 SER A N 1
ATOM 2799 C CA . SER A 1 347 ? -22.891 -3.039 -6.043 1 97.31 347 SER A CA 1
ATOM 2800 C C . SER A 1 347 ? -21.453 -3.465 -6.293 1 97.31 347 SER A C 1
ATOM 2802 O O . SER A 1 347 ? -20.531 -2.658 -6.168 1 97.31 347 SER A O 1
ATOM 2804 N N . LYS A 1 348 ? -21.328 -4.746 -6.586 1 97.38 348 LYS A N 1
ATOM 2805 C CA . LYS A 1 348 ? -20 -5.242 -6.938 1 97.38 348 LYS A CA 1
ATOM 2806 C C . LYS A 1 348 ? -19.422 -4.473 -8.117 1 97.38 348 LYS A C 1
ATOM 2808 O O . LYS A 1 348 ? -18.234 -4.16 -8.141 1 97.38 348 LYS A O 1
ATOM 2813 N N . ALA A 1 349 ? -20.188 -4.129 -9.109 1 96.69 349 ALA A N 1
ATOM 2814 C CA . ALA A 1 349 ? -19.781 -3.338 -10.266 1 96.69 349 ALA A CA 1
ATOM 2815 C C . ALA A 1 349 ? -19.281 -1.96 -9.844 1 96.69 349 ALA A C 1
ATOM 2817 O O . ALA A 1 349 ? -18.25 -1.496 -10.32 1 96.69 349 ALA A O 1
ATOM 2818 N N . ASP A 1 350 ? -20.016 -1.317 -8.93 1 96.81 350 ASP A N 1
ATOM 2819 C CA . ASP A 1 350 ? -19.656 0.017 -8.453 1 96.81 350 ASP A CA 1
ATOM 2820 C C . ASP A 1 350 ? -18.359 -0.014 -7.66 1 96.81 350 ASP A C 1
ATOM 2822 O O . ASP A 1 350 ? -17.531 0.901 -7.762 1 96.81 350 ASP A O 1
ATOM 2826 N N . ARG A 1 351 ? -18.219 -1.039 -6.852 1 97.06 351 ARG A N 1
ATOM 2827 C CA . ARG A 1 351 ? -16.984 -1.169 -6.09 1 97.06 351 ARG A CA 1
ATOM 2828 C C . ARG A 1 351 ? -15.781 -1.3 -7.02 1 97.06 351 ARG A C 1
ATOM 2830 O O . ARG A 1 351 ? -14.742 -0.677 -6.789 1 97.06 351 ARG A O 1
ATOM 2837 N N . LEU A 1 352 ? -15.906 -2.057 -8.062 1 96.06 352 LEU A N 1
ATOM 2838 C CA . LEU A 1 352 ? -14.836 -2.205 -9.039 1 96.06 352 LEU A CA 1
ATOM 2839 C C . LEU A 1 352 ? -14.57 -0.89 -9.766 1 96.06 352 LEU A C 1
ATOM 2841 O O . LEU A 1 352 ? -13.414 -0.479 -9.914 1 96.06 352 LEU A O 1
ATOM 2845 N N . ALA A 1 353 ? -15.594 -0.221 -10.117 1 95.25 353 ALA A N 1
ATOM 2846 C CA . ALA A 1 353 ? -15.484 1 -10.914 1 95.25 353 ALA A CA 1
ATOM 2847 C C . ALA A 1 353 ? -14.828 2.119 -10.109 1 95.25 353 ALA A C 1
ATOM 2849 O O . ALA A 1 353 ? -14.141 2.977 -10.672 1 95.25 353 ALA A O 1
ATOM 2850 N N . THR A 1 354 ? -15.016 2.121 -8.797 1 96.31 354 THR A N 1
ATOM 2851 C CA . THR A 1 354 ? -14.547 3.232 -7.977 1 96.31 354 THR A CA 1
ATOM 2852 C C . THR A 1 354 ? -13.211 2.893 -7.32 1 96.31 354 THR A C 1
ATOM 2854 O O . THR A 1 354 ? -12.633 3.721 -6.617 1 96.31 354 THR A O 1
ATOM 2857 N N . GLY A 1 355 ? -12.766 1.662 -7.48 1 93.88 355 GLY A N 1
ATOM 2858 C CA . GLY A 1 355 ? -11.531 1.238 -6.824 1 93.88 355 GLY A CA 1
ATOM 2859 C C . GLY A 1 355 ? -11.75 0.748 -5.406 1 93.88 355 GLY A C 1
ATOM 2860 O O . GLY A 1 355 ? -10.789 0.453 -4.691 1 93.88 355 GLY A O 1
ATOM 2861 N N . GLU A 1 356 ? -12.992 0.605 -4.988 1 95.31 356 GLU A N 1
ATOM 2862 C CA . GLU A 1 356 ? -13.336 0.115 -3.656 1 95.31 356 GLU A CA 1
ATOM 2863 C C . GLU A 1 356 ? -13.141 -1.396 -3.559 1 95.31 356 GLU A C 1
ATOM 2865 O O . GLU A 1 356 ? -12.914 -1.929 -2.471 1 95.31 356 GLU A O 1
ATOM 2870 N N . GLY A 1 357 ? -13.305 -2.051 -4.66 1 94 357 GLY A N 1
ATOM 2871 C CA . GLY A 1 357 ? -13.188 -3.5 -4.688 1 94 357 GLY A CA 1
ATOM 2872 C C . GLY A 1 357 ? -12.102 -3.992 -5.621 1 94 357 GLY A C 1
ATOM 2873 O O . GLY A 1 357 ? -11.844 -3.385 -6.664 1 94 357 GLY A O 1
ATOM 2874 N N . SER A 1 358 ? -11.391 -5.047 -5.238 1 92.62 358 SER A N 1
ATOM 2875 C CA . SER A 1 358 ? -10.398 -5.727 -6.059 1 92.62 358 SER A CA 1
ATOM 2876 C C . SER A 1 358 ? -10.008 -7.07 -5.449 1 92.62 358 SER A C 1
ATOM 2878 O O . SER A 1 358 ? -10.125 -7.27 -4.238 1 92.62 358 SER A O 1
ATOM 2880 N N . ALA A 1 359 ? -9.57 -7.969 -6.32 1 94.38 359 ALA A N 1
ATOM 2881 C CA . ALA A 1 359 ? -8.969 -9.188 -5.777 1 94.38 359 ALA A CA 1
ATOM 2882 C C . ALA A 1 359 ? -7.613 -8.891 -5.141 1 94.38 359 ALA A C 1
ATOM 2884 O O . ALA A 1 359 ? -6.695 -8.414 -5.812 1 94.38 359 ALA A O 1
ATOM 2885 N N . THR A 1 360 ? -7.504 -9.234 -3.904 1 95.12 360 THR A N 1
ATOM 2886 C CA . THR A 1 360 ? -6.289 -8.875 -3.178 1 95.12 360 THR A CA 1
ATOM 2887 C C . THR A 1 360 ? -5.555 -10.125 -2.709 1 95.12 360 THR A C 1
ATOM 2889 O O . THR A 1 360 ? -4.43 -10.047 -2.207 1 95.12 360 THR A O 1
ATOM 2892 N N . HIS A 1 361 ? -6.16 -11.281 -2.879 1 97.06 361 HIS A N 1
ATOM 2893 C CA . HIS A 1 361 ? -5.629 -12.5 -2.285 1 97.06 361 HIS A CA 1
ATOM 2894 C C . HIS A 1 361 ? -6.156 -13.734 -3.006 1 97.06 361 HIS A C 1
ATOM 2896 O O . HIS A 1 361 ? -7.277 -13.734 -3.514 1 97.06 361 HIS A O 1
ATOM 2902 N N . ASP A 1 362 ? -5.277 -14.664 -3.109 1 98.06 362 ASP A N 1
ATOM 2903 C CA . ASP A 1 362 ? -5.695 -15.977 -3.609 1 98.06 362 ASP A CA 1
ATOM 2904 C C . ASP A 1 362 ? -5.695 -17.016 -2.494 1 98.06 362 ASP A C 1
ATOM 2906 O O . ASP A 1 362 ? -4.762 -17.062 -1.688 1 98.06 362 ASP A O 1
ATOM 2910 N N . MET A 1 363 ? -6.734 -17.781 -2.424 1 98.25 363 MET A N 1
ATOM 2911 C CA . MET A 1 363 ? -6.867 -18.891 -1.486 1 98.25 363 MET A CA 1
ATOM 2912 C C . MET A 1 363 ? -7.41 -20.125 -2.186 1 98.25 363 MET A C 1
ATOM 2914 O O . MET A 1 363 ? -7.457 -20.188 -3.416 1 98.25 363 MET A O 1
ATOM 2918 N N . THR A 1 364 ? -7.672 -21.156 -1.398 1 98.5 364 THR A N 1
ATOM 2919 C CA . THR A 1 364 ? -8.125 -22.422 -1.96 1 98.5 364 THR A CA 1
ATOM 2920 C C . THR A 1 364 ? -9.398 -22.906 -1.266 1 98.5 364 THR A C 1
ATOM 2922 O O . THR A 1 364 ? -9.453 -22.984 -0.037 1 98.5 364 THR A O 1
ATOM 2925 N N . LEU A 1 365 ? -10.445 -23.172 -2.066 1 98.69 365 LEU A N 1
ATOM 2926 C CA . LEU A 1 365 ? -11.641 -23.828 -1.534 1 98.69 365 LEU A CA 1
ATOM 2927 C C . LEU A 1 365 ? -11.406 -25.328 -1.369 1 98.69 365 LEU A C 1
ATOM 2929 O O . LEU A 1 365 ? -10.984 -26 -2.309 1 98.69 365 LEU A O 1
ATOM 2933 N N . VAL A 1 366 ? -11.742 -25.859 -0.156 1 98.25 366 VAL A N 1
ATOM 2934 C CA . VAL A 1 366 ? -11.5 -27.266 0.103 1 98.25 366 VAL A CA 1
ATOM 2935 C C . VAL A 1 366 ? -12.75 -27.906 0.702 1 98.25 366 VAL A C 1
ATOM 2937 O O . VAL A 1 366 ? -12.695 -29.031 1.224 1 98.25 366 VAL A O 1
ATOM 2940 N N . GLY A 1 367 ? -13.828 -27.25 0.703 1 98.19 367 GLY A N 1
ATOM 2941 C CA . GLY A 1 367 ? -15.109 -27.766 1.147 1 98.19 367 GLY A CA 1
ATOM 2942 C C . GLY A 1 367 ? -16.266 -26.844 0.83 1 98.19 367 GLY A C 1
ATOM 2943 O O . GLY A 1 367 ? -16.062 -25.656 0.525 1 98.19 367 GLY A O 1
ATOM 2944 N N . VAL A 1 368 ? -17.438 -27.391 0.809 1 98.56 368 VAL A N 1
ATOM 2945 C CA . VAL A 1 368 ? -18.672 -26.641 0.603 1 98.56 368 VAL A CA 1
ATOM 2946 C C . VAL A 1 368 ? -19.797 -27.281 1.416 1 98.56 368 VAL A C 1
ATOM 2948 O O . VAL A 1 368 ? -19.812 -28.5 1.62 1 98.56 368 VAL A O 1
ATOM 2951 N N . ASP A 1 369 ? -20.547 -26.453 1.98 1 98.06 369 ASP A N 1
ATOM 2952 C CA . ASP A 1 369 ? -21.75 -26.906 2.695 1 98.06 369 ASP A CA 1
ATOM 2953 C C . ASP A 1 369 ? -23.016 -26.578 1.905 1 98.06 369 ASP A C 1
ATOM 2955 O O . ASP A 1 369 ? -23.266 -25.422 1.586 1 98.06 369 ASP A O 1
ATOM 2959 N N . GLU A 1 370 ? -23.75 -27.562 1.54 1 97.5 370 GLU A N 1
ATOM 2960 C CA . GLU A 1 370 ? -24.984 -27.422 0.773 1 97.5 370 GLU A CA 1
ATOM 2961 C C . GLU A 1 370 ? -26.172 -28.016 1.524 1 97.5 370 GLU A C 1
ATOM 2963 O O . GLU A 1 370 ? -26.016 -28.969 2.273 1 97.5 370 GLU A O 1
ATOM 2968 N N . ASP A 1 371 ? -27.312 -27.375 1.417 1 95.94 371 ASP A N 1
ATOM 2969 C CA . ASP A 1 371 ? -28.609 -27.891 1.842 1 95.94 371 ASP A CA 1
ATOM 2970 C C . ASP A 1 371 ? -29.562 -28.031 0.656 1 95.94 371 ASP A C 1
ATOM 2972 O O . ASP A 1 371 ? -30.094 -27.031 0.169 1 95.94 371 ASP A O 1
ATOM 2976 N N . ASN A 1 372 ? -29.875 -29.188 0.255 1 92.94 372 ASN A N 1
ATOM 2977 C CA . ASN A 1 372 ? -30.734 -29.469 -0.887 1 92.94 372 ASN A CA 1
ATOM 2978 C C . ASN A 1 372 ? -30.312 -28.672 -2.121 1 92.94 372 ASN A C 1
ATOM 2980 O O . ASN A 1 372 ? -31.125 -28 -2.74 1 92.94 372 ASN A O 1
ATOM 2984 N N . GLY A 1 373 ? -28.984 -28.594 -2.348 1 90.44 373 GLY A N 1
ATOM 2985 C CA . GLY A 1 373 ? -28.453 -27.969 -3.547 1 90.44 373 GLY A CA 1
ATOM 2986 C C . GLY A 1 373 ? -28.141 -26.484 -3.355 1 90.44 373 GLY A C 1
ATOM 2987 O O . GLY A 1 373 ? -27.469 -25.875 -4.199 1 90.44 373 GLY A O 1
ATOM 2988 N N . GLU A 1 374 ? -28.594 -26 -2.287 1 96 374 GLU A N 1
ATOM 2989 C CA . GLU A 1 374 ? -28.312 -24.594 -1.998 1 96 374 GLU A CA 1
ATOM 2990 C C . GLU A 1 374 ? -27.016 -24.453 -1.201 1 96 374 GLU A C 1
ATOM 2992 O O . GLU A 1 374 ? -26.875 -25.047 -0.134 1 96 374 GLU A O 1
ATOM 2997 N N . ILE A 1 375 ? -26.094 -23.656 -1.712 1 98.12 375 ILE A N 1
ATOM 2998 C CA . ILE A 1 375 ? -24.797 -23.469 -1.057 1 98.12 375 ILE A CA 1
ATOM 2999 C C . ILE A 1 375 ? -24.969 -22.562 0.163 1 98.12 375 ILE A C 1
ATOM 3001 O O . ILE A 1 375 ? -25.531 -21.469 0.058 1 98.12 375 ILE A O 1
ATOM 3005 N N . ARG A 1 376 ? -24.531 -23.047 1.343 1 96.94 376 ARG A N 1
ATOM 3006 C CA . ARG A 1 376 ? -24.641 -22.297 2.582 1 96.94 376 ARG A CA 1
ATOM 3007 C C . ARG A 1 376 ? -23.312 -21.625 2.943 1 96.94 376 ARG A C 1
ATOM 3009 O O . ARG A 1 376 ? -23.281 -20.469 3.363 1 96.94 376 ARG A O 1
ATOM 3016 N N . LYS A 1 377 ? -22.188 -22.297 2.779 1 98.31 377 LYS A N 1
ATOM 3017 C CA . LYS A 1 377 ? -20.875 -21.766 3.133 1 98.31 377 LYS A CA 1
ATOM 3018 C C . LYS A 1 377 ? -19.766 -22.594 2.506 1 98.31 377 LYS A C 1
ATOM 3020 O O . LYS A 1 377 ? -20.016 -23.672 1.963 1 98.31 377 LYS A O 1
ATOM 3025 N N . TRP A 1 378 ? -18.625 -22.047 2.592 1 98.69 378 TRP A N 1
ATOM 3026 C CA . TRP A 1 378 ? -17.438 -22.641 1.982 1 98.69 378 TRP A CA 1
ATOM 3027 C C . TRP A 1 378 ? -16.328 -22.812 3.014 1 98.69 378 TRP A C 1
ATOM 3029 O O . TRP A 1 378 ? -16.172 -21.984 3.91 1 98.69 378 TRP A O 1
ATOM 3039 N N . LYS A 1 379 ? -15.555 -23.859 2.932 1 98.5 379 LYS A N 1
ATOM 3040 C CA . LYS A 1 379 ? -14.32 -24.062 3.689 1 98.5 379 LYS A CA 1
ATOM 3041 C C . LYS A 1 379 ? -13.109 -23.578 2.9 1 98.5 379 LYS A C 1
ATOM 3043 O O . LYS A 1 379 ? -12.883 -24.016 1.771 1 98.5 379 LYS A O 1
ATOM 3048 N N . VAL A 1 380 ? -12.367 -22.672 3.498 1 98.44 380 VAL A N 1
ATOM 3049 C CA . VAL A 1 380 ? -11.281 -22.016 2.787 1 98.44 380 VAL A CA 1
ATOM 3050 C C . VAL A 1 380 ? -9.945 -22.375 3.438 1 98.44 380 VAL A C 1
ATOM 3052 O O . VAL A 1 380 ? -9.766 -22.219 4.645 1 98.44 380 VAL A O 1
ATOM 3055 N N . GLU A 1 381 ? -9.047 -22.938 2.656 1 97.62 381 GLU A N 1
ATOM 3056 C CA . GLU A 1 381 ? -7.652 -23.094 3.061 1 97.62 381 GLU A CA 1
ATOM 3057 C C . GLU A 1 381 ? -6.859 -21.812 2.779 1 97.62 381 GLU A C 1
ATOM 3059 O O . GLU A 1 381 ? -6.66 -21.438 1.62 1 97.62 381 GLU A O 1
ATOM 3064 N N . ASN A 1 382 ? -6.484 -21.1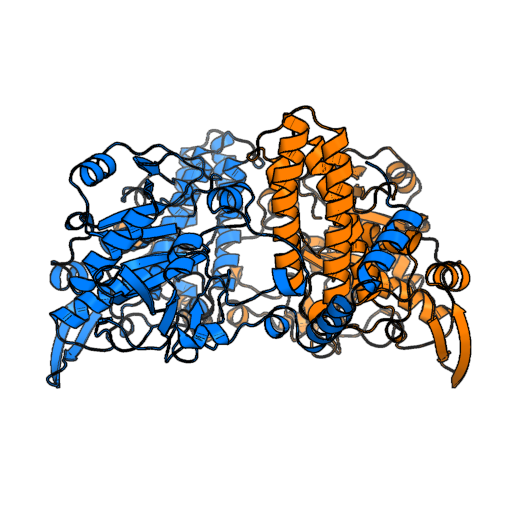41 3.82 1 95.88 382 ASN A N 1
ATOM 3065 C CA . ASN A 1 382 ? -5.625 -19.969 3.701 1 95.88 382 ASN A CA 1
ATOM 3066 C C . ASN A 1 382 ? -4.152 -20.328 3.852 1 95.88 382 ASN A C 1
ATOM 3068 O O . ASN A 1 382 ? -3.82 -21.469 4.184 1 95.88 382 ASN A O 1
ATOM 3072 N N . SER A 1 383 ? -3.301 -19.375 3.496 1 96.56 383 SER A N 1
ATOM 3073 C CA . SER A 1 383 ? -1.864 -19.609 3.578 1 96.56 383 SER A CA 1
ATOM 3074 C C . SER A 1 383 ? -1.21 -18.703 4.613 1 96.56 383 SER A C 1
ATOM 3076 O O . SER A 1 383 ? -0.122 -18.172 4.383 1 96.56 383 SER A O 1
ATOM 3078 N N . TRP A 1 384 ? -1.888 -18.484 5.746 1 95.56 384 TRP A N 1
ATOM 3079 C CA . TRP A 1 384 ? -1.361 -17.625 6.801 1 95.56 384 TRP A CA 1
ATOM 3080 C C . TRP A 1 384 ? -1.021 -18.438 8.047 1 95.56 384 TRP A C 1
ATOM 3082 O O . TRP A 1 384 ? -1.044 -17.906 9.164 1 95.56 384 TRP A O 1
ATOM 3092 N N . GLY A 1 385 ? -0.778 -19.734 7.859 1 95.44 385 GLY A N 1
ATOM 3093 C CA . GLY A 1 385 ? -0.408 -20.594 8.977 1 95.44 385 GLY A CA 1
ATOM 3094 C C . GLY A 1 385 ? -1.603 -21.094 9.758 1 95.44 385 GLY A C 1
ATOM 3095 O O . GLY A 1 385 ? -2.748 -20.797 9.422 1 95.44 385 GLY A O 1
ATOM 3096 N N . ASP A 1 386 ? -1.294 -21.922 10.805 1 95.81 386 ASP A N 1
ATOM 3097 C CA . ASP A 1 386 ? -2.357 -22.625 11.508 1 95.81 386 ASP A CA 1
ATOM 3098 C C . ASP A 1 386 ? -2.732 -21.906 12.805 1 95.81 386 ASP A C 1
ATOM 3100 O O . ASP A 1 386 ? -3.561 -22.406 13.57 1 95.81 386 ASP A O 1
ATOM 3104 N N . LYS A 1 387 ? -2.186 -20.75 13.008 1 94.88 387 LYS A N 1
ATOM 3105 C CA . LYS A 1 387 ? -2.451 -20 14.242 1 94.88 387 LYS A CA 1
ATOM 3106 C C . LYS A 1 387 ? -3.725 -19.172 14.117 1 94.88 387 LYS A C 1
ATOM 3108 O O . LYS A 1 387 ? -4.262 -18.688 15.125 1 94.88 387 LYS A O 1
ATOM 3113 N N . TYR A 1 388 ? -4.203 -19.016 12.922 1 94.81 388 TYR A N 1
ATOM 3114 C CA . TYR A 1 388 ? -5.391 -18.219 12.656 1 94.81 388 TYR A CA 1
ATOM 3115 C C . TYR A 1 388 ? -6.543 -19.078 12.172 1 94.81 388 TYR A C 1
ATOM 3117 O O . TYR A 1 388 ? -6.336 -20.234 11.773 1 94.81 388 TYR A O 1
ATOM 3125 N N . GLY A 1 389 ? -7.746 -18.516 12.234 1 95.19 389 GLY A N 1
ATOM 3126 C CA . GLY A 1 389 ? -8.898 -19.312 11.844 1 95.19 389 GLY A CA 1
ATOM 3127 C C . GLY A 1 389 ? -9.055 -20.578 12.656 1 95.19 389 GLY A C 1
ATOM 3128 O O . GLY A 1 389 ? -8.719 -20.609 13.844 1 95.19 389 GLY A O 1
ATOM 3129 N N . HIS A 1 390 ? -9.711 -21.516 12.078 1 95.5 390 HIS A N 1
ATOM 3130 C CA . HIS A 1 390 ? -9.805 -22.844 12.672 1 95.5 390 HIS A CA 1
ATOM 3131 C C . HIS A 1 390 ? -8.688 -23.75 12.18 1 95.5 390 HIS A C 1
ATOM 3133 O O . HIS A 1 390 ? -8.875 -24.516 11.242 1 95.5 390 HIS A O 1
ATOM 3139 N N . LYS A 1 391 ? -7.512 -23.656 12.844 1 94.94 391 LYS A N 1
ATOM 3140 C CA . LYS A 1 391 ? -6.312 -24.406 12.461 1 94.94 391 LYS A CA 1
ATOM 3141 C C . LYS A 1 391 ? -5.895 -24.094 11.031 1 94.94 391 LYS A C 1
ATOM 3143 O O . LYS A 1 391 ? -5.574 -24.984 10.258 1 94.94 391 LYS A O 1
ATOM 3148 N N . GLY A 1 392 ? -6.086 -22.844 10.664 1 96.06 392 GLY A N 1
ATOM 3149 C CA . GLY A 1 392 ? -5.625 -22.391 9.359 1 96.06 392 GLY A CA 1
ATOM 3150 C C . GLY A 1 392 ? -6.73 -22.359 8.32 1 96.06 392 GLY A C 1
ATOM 3151 O O . GLY A 1 392 ? -6.535 -21.844 7.215 1 96.06 392 GLY A O 1
ATOM 3152 N N . PHE A 1 393 ? -7.887 -22.859 8.672 1 97.44 393 PHE A N 1
ATOM 3153 C CA . PHE A 1 393 ? -9.016 -22.859 7.75 1 97.44 393 PHE A CA 1
ATOM 3154 C C . PHE A 1 393 ? -10 -21.75 8.102 1 97.44 393 PHE A C 1
ATOM 3156 O O . PHE A 1 393 ? -10.156 -21.391 9.273 1 97.44 393 PHE A O 1
ATOM 3163 N N . TYR A 1 394 ? -10.594 -21.203 7.062 1 97.75 394 TYR A N 1
ATOM 3164 C CA . TYR A 1 394 ? -11.586 -20.141 7.211 1 97.75 394 TYR A CA 1
ATOM 3165 C C . TYR A 1 394 ? -12.961 -20.609 6.746 1 97.75 394 TYR A C 1
ATOM 3167 O O . TYR A 1 394 ? -13.07 -21.531 5.941 1 97.75 394 TYR A O 1
ATOM 3175 N N . GLU A 1 395 ? -13.984 -20.062 7.32 1 98 395 GLU A N 1
ATOM 3176 C CA . GLU A 1 395 ? -15.375 -20.266 6.926 1 98 395 GLU A CA 1
ATOM 3177 C C . GLU A 1 395 ? -15.938 -19.047 6.207 1 98 395 GLU A C 1
ATOM 3179 O O . GLU A 1 395 ? -15.922 -17.938 6.75 1 98 395 GLU A O 1
ATOM 3184 N N . MET A 1 396 ? -16.391 -19.266 5.047 1 98.56 396 MET A N 1
ATOM 3185 C CA . MET A 1 396 ? -16.875 -18.188 4.195 1 98.56 396 MET A CA 1
ATOM 3186 C C . MET A 1 396 ? -18.344 -18.359 3.852 1 98.56 396 MET A C 1
ATOM 3188 O O . MET A 1 396 ? -18.734 -19.391 3.303 1 98.56 396 MET A O 1
ATOM 3192 N N . SER A 1 397 ? -19.172 -17.359 4.16 1 98.38 397 SER A N 1
ATOM 3193 C CA . SER A 1 397 ? -20.578 -17.438 3.803 1 98.38 397 SER A CA 1
ATOM 3194 C C . SER A 1 397 ? -20.781 -17.328 2.293 1 98.38 397 SER A C 1
ATOM 3196 O O . SER A 1 397 ? -19.938 -16.75 1.594 1 98.38 397 SER A O 1
ATOM 3198 N N . GLN A 1 398 ? -21.875 -17.906 1.812 1 98.31 398 GLN A N 1
ATOM 3199 C CA . GLN A 1 398 ? -22.203 -17.797 0.395 1 98.31 398 GLN A CA 1
ATOM 3200 C C . GLN A 1 398 ? -22.359 -16.344 -0.031 1 98.31 398 GLN A C 1
ATOM 3202 O O . GLN A 1 398 ? -21.953 -15.961 -1.126 1 98.31 398 GLN A O 1
ATOM 3207 N N . LYS A 1 399 ? -22.969 -15.547 0.785 1 98.06 399 LYS A N 1
ATOM 3208 C CA . LYS A 1 399 ? -23.141 -14.141 0.453 1 98.06 399 LYS A CA 1
ATOM 3209 C C . LYS A 1 399 ? -21.797 -13.438 0.295 1 98.06 399 LYS A C 1
ATOM 3211 O O . LYS A 1 399 ? -21.641 -12.578 -0.575 1 98.06 399 LYS A O 1
ATOM 3216 N N . TRP A 1 400 ? -20.828 -13.75 1.15 1 98.56 400 TRP A N 1
ATOM 3217 C CA . TRP A 1 400 ? -19.484 -13.195 1.023 1 98.56 400 TRP A CA 1
ATOM 3218 C C . TRP A 1 400 ? -18.828 -13.625 -0.292 1 98.56 400 TRP A C 1
ATOM 3220 O O . TRP A 1 400 ? -18.219 -12.812 -0.979 1 98.56 400 TRP A O 1
ATOM 3230 N N . PHE A 1 401 ? -19 -14.883 -0.658 1 98.75 401 PHE A N 1
ATOM 3231 C CA . PHE A 1 401 ? -18.531 -15.367 -1.95 1 98.75 401 PHE A CA 1
ATOM 3232 C C . PHE A 1 401 ? -19.094 -14.516 -3.084 1 98.75 401 PHE A C 1
ATOM 3234 O O . PHE A 1 401 ? -18.344 -14.07 -3.957 1 98.75 401 PHE A O 1
ATOM 3241 N N . GLU A 1 402 ? -20.297 -14.25 -3.043 1 98.5 402 GLU A N 1
ATOM 3242 C CA . GLU A 1 402 ? -20.984 -13.523 -4.113 1 98.5 402 GLU A CA 1
ATOM 3243 C C . GLU A 1 402 ? -20.453 -12.094 -4.219 1 98.5 402 GLU A C 1
ATOM 3245 O O . GLU A 1 402 ? -20.328 -11.555 -5.32 1 98.5 402 GLU A O 1
ATOM 3250 N N . GLU A 1 403 ? -20.109 -11.523 -3.115 1 97.94 403 GLU A N 1
ATOM 3251 C CA . GLU A 1 403 ? -19.75 -10.109 -3.094 1 97.94 403 GLU A CA 1
ATOM 3252 C C . GLU A 1 403 ? -18.25 -9.914 -3.328 1 97.94 403 GLU A C 1
ATOM 3254 O O . GLU A 1 403 ? -17.844 -8.922 -3.936 1 97.94 403 GLU A O 1
ATOM 3259 N N . TYR A 1 404 ? -17.391 -10.891 -2.852 1 98.19 404 TYR A N 1
ATOM 3260 C CA . TYR A 1 404 ? -15.984 -10.523 -2.73 1 98.19 404 TYR A CA 1
ATOM 3261 C C . TYR A 1 404 ? -15.094 -11.539 -3.432 1 98.19 404 TYR A C 1
ATOM 3263 O O . TYR A 1 404 ? -13.859 -11.43 -3.383 1 98.19 404 TYR A O 1
ATOM 3271 N N . VAL A 1 405 ? -15.672 -12.531 -4.066 1 98.62 405 VAL A N 1
ATOM 3272 C CA . VAL A 1 405 ? -14.891 -13.43 -4.922 1 98.62 405 VAL A CA 1
ATOM 3273 C C . VAL A 1 405 ? -14.914 -12.914 -6.359 1 98.62 405 VAL A C 1
ATOM 3275 O O . VAL A 1 405 ? -15.969 -12.523 -6.871 1 98.62 405 VAL A O 1
ATOM 3278 N N . TYR A 1 406 ? -13.781 -12.969 -6.988 1 98.25 406 TYR A N 1
ATOM 3279 C CA . TYR A 1 406 ? -13.672 -12.367 -8.312 1 98.25 406 TYR A CA 1
ATOM 3280 C C . TYR A 1 406 ? -13.273 -13.398 -9.359 1 98.25 406 TYR A C 1
ATOM 3282 O O . TYR A 1 406 ? -13.453 -13.18 -10.555 1 98.25 406 TYR A O 1
ATOM 3290 N N . ASP A 1 407 ? -12.703 -14.438 -8.93 1 98.19 407 ASP A N 1
ATOM 3291 C CA . ASP A 1 407 ? -12.367 -15.484 -9.898 1 98.19 407 ASP A CA 1
ATOM 3292 C C . ASP A 1 407 ? -12.258 -16.844 -9.219 1 98.19 407 ASP A C 1
ATOM 3294 O O . ASP A 1 407 ? -12.008 -16.922 -8.016 1 98.19 407 ASP A O 1
ATOM 3298 N N . VAL A 1 408 ? -12.539 -17.875 -9.938 1 98.5 408 VAL A N 1
ATOM 3299 C CA . VAL A 1 408 ? -12.266 -19.266 -9.57 1 98.5 408 VAL A CA 1
ATOM 3300 C C . VAL A 1 408 ? -11.648 -20 -10.75 1 98.5 408 VAL A C 1
ATOM 3302 O O . VAL A 1 408 ? -11.875 -19.641 -11.906 1 98.5 408 VAL A O 1
ATOM 3305 N N . VAL A 1 409 ? -10.906 -20.953 -10.453 1 98.5 409 VAL A N 1
ATOM 3306 C CA . VAL A 1 409 ? -10.297 -21.797 -11.484 1 98.5 409 VAL A CA 1
ATOM 3307 C C . VAL A 1 409 ? -10.883 -23.203 -11.398 1 98.5 409 VAL A C 1
ATOM 3309 O O . VAL A 1 409 ? -10.766 -23.875 -10.359 1 98.5 409 VAL A O 1
ATOM 3312 N N . VAL A 1 410 ? -11.477 -23.656 -12.516 1 98.5 410 VAL A N 1
ATOM 3313 C CA . VAL A 1 410 ? -12.156 -24.938 -12.5 1 98.5 410 VAL A CA 1
ATOM 3314 C C . VAL A 1 410 ? -11.844 -25.703 -13.773 1 98.5 410 VAL A C 1
ATOM 3316 O O . VAL A 1 410 ? -11.445 -25.125 -14.781 1 98.5 410 VAL A O 1
ATOM 3319 N N . ASP A 1 411 ? -11.984 -27.031 -13.695 1 97.69 411 ASP A N 1
ATOM 3320 C CA . ASP A 1 411 ? -11.906 -27.875 -14.875 1 97.69 411 ASP A CA 1
ATOM 3321 C C . ASP A 1 411 ? -13.062 -27.594 -15.836 1 97.69 411 ASP A C 1
ATOM 3323 O O . ASP A 1 411 ? -14.203 -27.406 -15.406 1 97.69 411 ASP A O 1
ATOM 3327 N N . LYS A 1 412 ? -12.773 -27.531 -17.094 1 97.5 412 LYS A N 1
ATOM 3328 C CA . LYS A 1 412 ? -13.781 -27.172 -18.094 1 97.5 412 LYS A CA 1
ATOM 3329 C C . LYS A 1 412 ? -14.914 -28.188 -18.125 1 97.5 412 LYS A C 1
ATOM 3331 O O . LYS A 1 412 ? -16.016 -27.891 -18.609 1 97.5 412 LYS A O 1
ATOM 3336 N N . LYS A 1 413 ? -14.719 -29.391 -17.641 1 97.12 413 LYS A N 1
ATOM 3337 C CA . LYS A 1 413 ? -15.766 -30.422 -17.641 1 97.12 413 LYS A CA 1
ATOM 3338 C C . LYS A 1 413 ? -16.938 -30.016 -16.766 1 97.12 413 LYS A C 1
ATOM 3340 O O . LYS A 1 413 ? -18.031 -30.578 -16.875 1 97.12 413 LYS A O 1
ATOM 3345 N N . TYR A 1 414 ? -16.734 -29.031 -15.859 1 97.88 414 TYR A N 1
ATOM 3346 C CA . TYR A 1 414 ? -17.812 -28.578 -14.992 1 97.88 414 TYR A CA 1
ATOM 3347 C C . TYR A 1 414 ? -18.562 -27.391 -15.617 1 97.88 414 TYR A C 1
ATOM 3349 O O . TYR A 1 414 ? -19.422 -26.797 -14.984 1 97.88 414 TYR A O 1
ATOM 3357 N N . LEU A 1 415 ? -18.234 -27.047 -16.828 1 98.31 415 LEU A N 1
ATOM 3358 C CA . LEU A 1 415 ? -18.844 -25.922 -17.531 1 98.31 415 LEU A CA 1
ATOM 3359 C C . LEU A 1 415 ? -19.75 -26.406 -18.672 1 98.31 415 LEU A C 1
ATOM 3361 O O . LEU A 1 415 ? -19.562 -27.516 -19.172 1 98.31 415 LEU A O 1
ATOM 3365 N N . SER A 1 416 ? -20.734 -25.594 -19.047 1 98.06 416 SER A N 1
ATOM 3366 C CA . SER A 1 416 ? -21.547 -25.875 -20.219 1 98.06 416 SER A CA 1
ATOM 3367 C C . SER A 1 416 ? -20.719 -25.766 -21.5 1 98.06 416 SER A C 1
ATOM 3369 O O . SER A 1 416 ? -19.672 -25.109 -21.516 1 98.06 416 SER A O 1
ATOM 3371 N N . GLU A 1 417 ? -21.188 -26.422 -22.531 1 97.81 417 GLU A N 1
ATOM 3372 C CA . GLU A 1 417 ? -20.484 -26.406 -23.812 1 97.81 417 GLU A CA 1
ATOM 3373 C C . GLU A 1 417 ? -20.328 -24.984 -24.344 1 97.81 417 GLU A C 1
ATOM 3375 O O . GLU A 1 417 ? -19.297 -24.656 -24.922 1 97.81 417 GLU A O 1
ATOM 3380 N N . ASP A 1 418 ? -21.281 -24.188 -24.141 1 98 418 ASP A N 1
ATOM 3381 C CA . ASP A 1 418 ? -21.234 -22.797 -24.609 1 98 418 ASP A CA 1
ATOM 3382 C C . ASP A 1 418 ? -20.109 -22.016 -23.922 1 98 418 ASP A C 1
ATOM 3384 O O . ASP A 1 418 ? -19.422 -21.219 -24.562 1 98 418 ASP A O 1
ATOM 3388 N N . LEU A 1 419 ? -19.922 -22.25 -22.672 1 98.38 419 LEU A N 1
ATOM 3389 C CA . LEU A 1 419 ? -18.875 -21.562 -21.938 1 98.38 419 LEU A CA 1
ATOM 3390 C C . LEU A 1 419 ? -17.5 -22.031 -22.375 1 98.38 419 LEU A C 1
ATOM 3392 O O . LEU A 1 419 ? -16.562 -21.25 -22.453 1 98.38 419 LEU A O 1
ATOM 3396 N N . VAL A 1 420 ? -17.359 -23.328 -22.625 1 98.38 420 VAL A N 1
ATOM 3397 C CA . VAL A 1 420 ? -16.094 -23.875 -23.109 1 98.38 420 VAL A CA 1
ATOM 3398 C C . VAL A 1 420 ? -15.75 -23.25 -24.469 1 98.38 420 VAL A C 1
ATOM 3400 O O . VAL A 1 420 ? -14.594 -22.906 -24.719 1 98.38 420 VAL A O 1
ATOM 3403 N N . GLU A 1 421 ? -16.75 -23.078 -25.312 1 98.19 421 GLU A N 1
ATOM 3404 C CA . GLU A 1 421 ? -16.547 -22.453 -26.609 1 98.19 421 GLU A CA 1
ATOM 3405 C C . GLU A 1 421 ? -16.078 -21 -26.453 1 98.19 421 GLU A C 1
ATOM 3407 O O . GLU A 1 421 ? -15.211 -20.547 -27.188 1 98.19 421 GLU A O 1
ATOM 3412 N N . LEU A 1 422 ? -16.688 -20.312 -25.516 1 98.19 422 LEU A N 1
ATOM 3413 C CA . LEU A 1 422 ? -16.297 -18.922 -25.266 1 98.19 422 LEU A CA 1
ATOM 3414 C C . LEU A 1 422 ? -14.867 -18.844 -24.75 1 98.19 422 LEU A C 1
ATOM 3416 O O . LEU A 1 422 ? -14.125 -17.922 -25.109 1 98.19 422 LEU A O 1
ATOM 3420 N N . TRP A 1 423 ? -14.477 -19.781 -23.922 1 97.69 423 TRP A N 1
ATOM 3421 C CA . TRP A 1 423 ? -13.117 -19.844 -23.375 1 97.69 423 TRP A CA 1
ATOM 3422 C C . TRP A 1 423 ? -12.102 -20.062 -24.484 1 97.69 423 TRP A C 1
ATOM 3424 O O . TRP A 1 423 ? -10.984 -19.547 -24.422 1 97.69 423 TRP A O 1
ATOM 3434 N N . GLU A 1 424 ? -12.453 -20.766 -25.5 1 95.81 424 GLU A N 1
ATOM 3435 C CA . GLU A 1 424 ? -11.547 -21.125 -26.594 1 95.81 424 GLU A CA 1
ATOM 3436 C C . GLU A 1 424 ? -11.492 -20.016 -27.641 1 95.81 424 GLU A C 1
ATOM 3438 O O . GLU A 1 424 ? -10.609 -20.016 -28.5 1 95.81 424 GLU A O 1
ATOM 3443 N N . ALA A 1 425 ? -12.391 -19.031 -27.531 1 95.56 425 ALA A N 1
ATOM 3444 C CA . ALA A 1 425 ? -12.422 -17.906 -28.453 1 95.56 425 ALA A CA 1
ATOM 3445 C C . ALA A 1 425 ? -11.289 -16.922 -28.172 1 95.56 425 ALA A C 1
ATOM 3447 O O . ALA A 1 425 ? -10.711 -16.938 -27.078 1 95.56 425 ALA A O 1
ATOM 3448 N N . PRO A 1 426 ? -10.922 -16.109 -29.188 1 96.62 426 PRO A N 1
ATOM 3449 C CA . PRO A 1 426 ? -9.883 -15.117 -28.938 1 96.62 426 PRO A CA 1
ATOM 3450 C C . PRO A 1 426 ? -10.242 -14.156 -27.797 1 96.62 426 PRO A C 1
ATOM 3452 O O . PRO A 1 426 ? -11.406 -13.75 -27.688 1 96.62 426 PRO A O 1
ATOM 3455 N N . ALA A 1 427 ? -9.297 -13.883 -27.016 1 97.75 427 ALA A N 1
ATOM 3456 C CA . ALA A 1 427 ? -9.523 -13.008 -25.875 1 97.75 427 ALA A CA 1
ATOM 3457 C C . ALA A 1 427 ? -9.43 -11.539 -26.281 1 97.75 427 ALA A C 1
ATOM 3459 O O . ALA A 1 427 ? -8.695 -11.195 -27.203 1 97.75 427 ALA A O 1
ATOM 3460 N N . ILE A 1 428 ? -10.133 -10.68 -25.641 1 97.75 428 ILE A N 1
ATOM 3461 C CA . ILE A 1 428 ? -10.086 -9.227 -25.812 1 97.75 428 ILE A CA 1
ATOM 3462 C C . ILE A 1 428 ? -8.984 -8.656 -24.906 1 97.75 428 ILE A C 1
ATOM 3464 O O . ILE A 1 428 ? -9 -8.852 -23.703 1 97.75 428 ILE A O 1
ATOM 3468 N N . ASP A 1 429 ? -8.047 -7.93 -25.484 1 97.19 429 ASP A N 1
ATOM 3469 C CA . ASP A 1 429 ? -6.945 -7.34 -24.75 1 97.19 429 ASP A CA 1
ATOM 3470 C C . ASP A 1 429 ? -7.418 -6.145 -23.922 1 97.19 429 ASP A C 1
ATOM 3472 O O . ASP A 1 429 ? -8.023 -5.215 -24.453 1 97.19 429 ASP A O 1
ATOM 3476 N N . LEU A 1 430 ? -7.137 -6.199 -22.641 1 96.25 430 LEU A N 1
ATOM 3477 C CA . LEU A 1 430 ? -7.363 -5.043 -21.781 1 96.25 430 LEU A CA 1
ATOM 3478 C C . LEU A 1 430 ? -6.098 -4.199 -21.656 1 96.25 430 LEU A C 1
ATOM 3480 O O . LEU A 1 430 ? -4.988 -4.711 -21.797 1 96.25 430 LEU A O 1
ATOM 3484 N N . LYS A 1 431 ? -6.324 -2.92 -21.453 1 94.12 431 LYS A N 1
ATOM 3485 C CA . LYS A 1 431 ? -5.184 -2.076 -21.109 1 94.12 431 LYS A CA 1
ATOM 3486 C C . LYS A 1 431 ? -4.605 -2.465 -19.75 1 94.12 431 LYS A C 1
ATOM 3488 O O . LYS A 1 431 ? -5.324 -2.957 -18.875 1 94.12 431 LYS A O 1
ATOM 3493 N N . PRO A 1 432 ? -3.34 -2.156 -19.516 1 93 432 PRO A N 1
ATOM 3494 C CA . PRO A 1 432 ? -2.67 -2.627 -18.297 1 93 432 PRO A CA 1
ATOM 3495 C C . PRO A 1 432 ? -3.291 -2.061 -17.016 1 93 432 PRO A C 1
ATOM 3497 O O . PRO A 1 432 ? -3.232 -2.695 -15.969 1 93 432 PRO A O 1
ATOM 3500 N N . TRP A 1 433 ? -3.912 -0.877 -17.125 1 91.44 433 TRP A N 1
ATOM 3501 C CA . TRP A 1 433 ? -4.422 -0.251 -15.914 1 91.44 433 TRP A CA 1
ATOM 3502 C C . TRP A 1 433 ? -5.891 -0.597 -15.695 1 91.44 433 TRP A C 1
ATOM 3504 O O . TRP A 1 433 ? -6.477 -0.236 -14.672 1 91.44 433 TRP A O 1
ATOM 3514 N N . GLU A 1 434 ? -6.465 -1.31 -16.609 1 90.81 434 GLU A N 1
ATOM 3515 C CA . GLU A 1 434 ? -7.863 -1.703 -16.469 1 90.81 434 GLU A CA 1
ATOM 3516 C C . GLU A 1 434 ? -8.008 -2.852 -15.469 1 90.81 434 GLU A C 1
ATOM 3518 O O . GLU A 1 434 ? -7.266 -3.83 -15.531 1 90.81 434 GLU A O 1
ATOM 3523 N N . HIS A 1 435 ? -8.945 -2.578 -14.594 1 83.06 435 HIS A N 1
ATOM 3524 C CA . HIS A 1 435 ? -9.102 -3.496 -13.469 1 83.06 435 HIS A CA 1
ATOM 3525 C C . HIS A 1 435 ? -10.359 -4.344 -13.617 1 83.06 435 HIS A C 1
ATOM 3527 O O . HIS A 1 435 ? -11.469 -3.863 -13.383 1 83.06 435 HIS A O 1
ATOM 3533 N N . ILE A 1 436 ? -10.172 -5.633 -13.852 1 86.81 436 ILE A N 1
ATOM 3534 C CA . ILE A 1 436 ? -11.305 -6.543 -14.008 1 86.81 436 ILE A CA 1
ATOM 3535 C C . ILE A 1 436 ? -11.398 -7.469 -12.797 1 86.81 436 ILE A C 1
ATOM 3537 O O . ILE A 1 436 ? -11.898 -8.586 -12.898 1 86.81 436 ILE A O 1
ATOM 3541 N N . GLY A 1 437 ? -10.852 -6.984 -11.742 1 79.88 437 GLY A N 1
ATOM 3542 C CA . GLY A 1 437 ? -10.922 -7.758 -10.516 1 79.88 437 GLY A CA 1
ATOM 3543 C C . GLY A 1 437 ? -9.703 -8.633 -10.289 1 79.88 437 GLY A C 1
ATOM 3544 O O . GLY A 1 437 ? -9.742 -9.555 -9.477 1 79.88 437 GLY A O 1
ATOM 3545 N N . LEU A 1 438 ? -8.695 -8.414 -11.141 1 77.38 438 LEU A N 1
ATOM 3546 C CA . LEU A 1 438 ? -7.465 -9.172 -10.984 1 77.38 438 LEU A CA 1
ATOM 3547 C C . LEU A 1 438 ? -6.34 -8.289 -10.469 1 77.38 438 LEU A C 1
ATOM 3549 O O . LEU A 1 438 ? -6.344 -7.074 -10.695 1 77.38 438 LEU A O 1
ATOM 3553 N N . MET B 1 1 ? 10.414 -10.281 -28.375 1 63.28 1 MET B N 1
ATOM 3554 C CA . MET B 1 1 ? 10.398 -10.727 -26.984 1 63.28 1 MET B CA 1
ATOM 3555 C C . MET B 1 1 ? 10.797 -12.195 -26.891 1 63.28 1 MET B C 1
ATOM 3557 O O . MET B 1 1 ? 10.125 -13.07 -27.453 1 63.28 1 MET B O 1
ATOM 3561 N N . GLY B 1 2 ? 12.094 -12.492 -26.625 1 79.81 2 GLY B N 1
ATOM 3562 C CA . GLY B 1 2 ? 12.391 -13.906 -26.766 1 79.81 2 GLY B CA 1
ATOM 3563 C C . GLY B 1 2 ? 12.375 -14.656 -25.453 1 79.81 2 GLY B C 1
ATOM 3564 O O . GLY B 1 2 ? 12.625 -14.078 -24.391 1 79.81 2 GLY B O 1
ATOM 3565 N N . ALA B 1 3 ? 11.773 -15.875 -25.484 1 92.75 3 ALA B N 1
ATOM 3566 C CA . ALA B 1 3 ? 11.781 -16.797 -24.344 1 92.75 3 ALA B CA 1
ATOM 3567 C C . ALA B 1 3 ? 13.203 -17.031 -23.844 1 92.75 3 ALA B C 1
ATOM 3569 O O . ALA B 1 3 ? 14.148 -17.078 -24.641 1 92.75 3 ALA B O 1
ATOM 3570 N N . LEU B 1 4 ? 13.383 -17.109 -22.562 1 95.5 4 LEU B N 1
ATOM 3571 C CA . LEU B 1 4 ? 14.68 -17.453 -21.984 1 95.5 4 LEU B CA 1
ATOM 3572 C C . LEU B 1 4 ? 15.039 -18.906 -22.297 1 95.5 4 LEU B C 1
ATOM 3574 O O . LEU B 1 4 ? 14.266 -19.828 -22.016 1 95.5 4 LEU B O 1
ATOM 3578 N N . SER B 1 5 ? 16.203 -19.109 -22.844 1 95.25 5 SER B N 1
ATOM 3579 C CA . SER B 1 5 ? 16.625 -20.453 -23.219 1 95.25 5 SER B CA 1
ATOM 3580 C C . SER B 1 5 ? 17.344 -21.156 -22.078 1 95.25 5 SER B C 1
ATOM 3582 O O . SER B 1 5 ? 17.828 -20.5 -21.156 1 95.25 5 SER B O 1
ATOM 3584 N N . GLU B 1 6 ? 17.391 -22.438 -22.203 1 94.94 6 GLU B N 1
ATOM 3585 C CA . GLU B 1 6 ? 18.125 -23.234 -21.234 1 94.94 6 GLU B CA 1
ATOM 3586 C C . GLU B 1 6 ? 19.609 -22.859 -21.234 1 94.94 6 GLU B C 1
ATOM 3588 O O . GLU B 1 6 ? 20.266 -22.891 -20.172 1 94.94 6 GLU B O 1
ATOM 3593 N N . GLN B 1 7 ? 20.109 -22.578 -22.375 1 96.06 7 GLN B N 1
ATOM 3594 C CA . GLN B 1 7 ? 21.516 -22.203 -22.5 1 96.06 7 GLN B CA 1
ATOM 3595 C C . GLN B 1 7 ? 21.797 -20.891 -21.781 1 96.06 7 GLN B C 1
ATOM 3597 O O . GLN B 1 7 ? 22.812 -20.75 -21.109 1 96.06 7 GLN B O 1
ATOM 3602 N N . GLU B 1 8 ? 20.922 -19.922 -21.984 1 96.19 8 GLU B N 1
ATOM 3603 C CA . GLU B 1 8 ? 21.062 -18.641 -21.281 1 96.19 8 GLU B CA 1
ATOM 3604 C C . GLU B 1 8 ? 21.016 -18.828 -19.766 1 96.19 8 GLU B C 1
ATOM 3606 O O . GLU B 1 8 ? 21.828 -18.266 -19.031 1 96.19 8 GLU B O 1
ATOM 3611 N N . LEU B 1 9 ? 20.078 -19.609 -19.312 1 97.31 9 LEU B N 1
ATOM 3612 C CA . LEU B 1 9 ? 19.922 -19.859 -17.875 1 97.31 9 LEU B CA 1
ATOM 3613 C C . LEU B 1 9 ? 21.141 -20.594 -17.328 1 97.31 9 LEU B C 1
ATOM 3615 O O . LEU B 1 9 ? 21.594 -20.297 -16.219 1 97.31 9 LEU B O 1
ATOM 3619 N N . ALA B 1 10 ? 21.625 -21.547 -18.109 1 97.25 10 ALA B N 1
ATOM 3620 C CA . ALA B 1 10 ? 22.844 -22.25 -17.703 1 97.25 10 ALA B CA 1
ATOM 3621 C C . ALA B 1 10 ? 24.031 -21.281 -17.625 1 97.25 10 ALA B C 1
ATOM 3623 O O . ALA B 1 10 ? 24.891 -21.422 -16.75 1 97.25 10 ALA B O 1
ATOM 3624 N N . ALA B 1 11 ? 24.062 -20.344 -18.547 1 97.94 11 ALA B N 1
ATOM 3625 C CA . ALA B 1 11 ? 25.141 -19.344 -18.547 1 97.94 11 ALA B CA 1
ATOM 3626 C C . ALA B 1 11 ? 25.031 -18.438 -17.328 1 97.94 11 ALA B C 1
ATOM 3628 O O . ALA B 1 11 ? 26.047 -18.062 -16.734 1 97.94 11 ALA B O 1
ATOM 3629 N N . PHE B 1 12 ? 23.797 -18.031 -16.953 1 98.19 12 PHE B N 1
ATOM 3630 C CA . PHE B 1 12 ? 23.594 -17.234 -15.75 1 98.19 12 PHE B CA 1
ATOM 3631 C C . PHE B 1 12 ? 24.078 -17.969 -14.516 1 98.19 12 PHE B C 1
ATOM 3633 O O . PHE B 1 12 ? 24.781 -17.391 -13.68 1 98.19 12 PHE B O 1
ATOM 3640 N N . SER B 1 13 ? 23.688 -19.234 -14.406 1 98.31 13 SER B N 1
ATOM 3641 C CA . SER B 1 13 ? 24.094 -20.062 -13.281 1 98.31 13 SER B CA 1
ATOM 3642 C C . SER B 1 13 ? 25.609 -20.188 -13.227 1 98.31 13 SER B C 1
ATOM 3644 O O . SER B 1 13 ? 26.219 -20.109 -12.148 1 98.31 13 SER B O 1
ATOM 3646 N N . ALA B 1 14 ? 26.188 -20.453 -14.391 1 98.19 14 ALA B N 1
ATOM 3647 C CA . ALA B 1 14 ? 27.641 -20.562 -14.461 1 98.19 14 ALA B CA 1
ATOM 3648 C C . ALA B 1 14 ? 28.328 -19.281 -14.008 1 98.19 14 ALA B C 1
ATOM 3650 O O . ALA B 1 14 ? 29.328 -19.312 -13.281 1 98.19 14 ALA B O 1
ATOM 3651 N N . ASP B 1 15 ? 27.797 -18.203 -14.453 1 98.06 15 ASP B N 1
ATOM 3652 C CA . ASP B 1 15 ? 28.344 -16.906 -14.062 1 98.06 15 ASP B CA 1
ATOM 3653 C C . ASP B 1 15 ? 28.219 -16.688 -12.555 1 98.06 15 ASP B C 1
ATOM 3655 O O . ASP B 1 15 ? 29.156 -16.188 -11.922 1 98.06 15 ASP B O 1
ATOM 3659 N N . PHE B 1 16 ? 27.125 -17 -11.945 1 98.06 16 PHE B N 1
ATOM 3660 C CA . PHE B 1 16 ? 26.891 -16.891 -10.508 1 98.06 16 PHE B CA 1
ATOM 3661 C C . PHE B 1 16 ? 27.922 -17.703 -9.734 1 98.06 16 PHE B C 1
ATOM 3663 O O . PHE B 1 16 ? 28.5 -17.219 -8.75 1 98.06 16 PHE B O 1
ATOM 3670 N N . ASN B 1 17 ? 28.156 -18.891 -10.203 1 97.69 17 ASN B N 1
ATOM 3671 C CA . ASN B 1 17 ? 28.969 -19.859 -9.461 1 97.69 17 ASN B CA 1
ATOM 3672 C C . ASN B 1 17 ? 30.453 -19.625 -9.672 1 97.69 17 ASN B C 1
ATOM 3674 O O . ASN B 1 17 ? 31.281 -20.188 -8.961 1 97.69 17 ASN B O 1
ATOM 3678 N N . LYS B 1 18 ? 30.766 -18.766 -10.617 1 97.25 18 LYS B N 1
ATOM 3679 C CA . LYS B 1 18 ? 32.156 -18.438 -10.883 1 97.25 18 LYS B CA 1
ATOM 3680 C C . LYS B 1 18 ? 32.781 -17.641 -9.734 1 97.25 18 LYS B C 1
ATOM 3682 O O . LYS B 1 18 ? 34 -17.656 -9.539 1 97.25 18 LYS B O 1
ATOM 3687 N N . ASP B 1 19 ? 32 -16.953 -9.008 1 96.69 19 ASP B N 1
ATOM 3688 C CA . ASP B 1 19 ? 32.469 -16.078 -7.938 1 96.69 19 ASP B CA 1
ATOM 3689 C C . ASP B 1 19 ? 32 -16.594 -6.574 1 96.69 19 ASP B C 1
ATOM 3691 O O . ASP B 1 19 ? 30.844 -16.484 -6.219 1 96.69 19 ASP B O 1
ATOM 3695 N N . ASN B 1 20 ? 32.938 -17.062 -5.828 1 95.88 20 ASN B N 1
ATOM 3696 C CA . ASN B 1 20 ? 32.625 -17.625 -4.512 1 95.88 20 ASN B CA 1
ATOM 3697 C C . ASN B 1 20 ? 31.984 -16.578 -3.6 1 95.88 20 ASN B C 1
ATOM 3699 O O . ASN B 1 20 ? 31.266 -16.938 -2.654 1 95.88 20 ASN B O 1
ATOM 3703 N N . LYS B 1 21 ? 32.188 -15.328 -3.83 1 96.19 21 LYS B N 1
ATOM 3704 C CA . LYS B 1 21 ? 31.562 -14.266 -3.037 1 96.19 21 LYS B CA 1
ATOM 3705 C C . LYS B 1 21 ? 30.047 -14.328 -3.121 1 96.19 21 LYS B C 1
ATOM 3707 O O . LYS B 1 21 ? 29.344 -14 -2.16 1 96.19 21 LYS B O 1
ATOM 3712 N N . ASN B 1 22 ? 29.547 -14.727 -4.289 1 97.81 22 ASN B N 1
ATOM 3713 C CA . ASN B 1 22 ? 28.109 -14.867 -4.461 1 97.81 22 ASN B CA 1
ATOM 3714 C C . ASN B 1 22 ? 27.531 -15.93 -3.525 1 97.81 22 ASN B C 1
ATOM 3716 O O . ASN B 1 22 ? 26.453 -15.742 -2.957 1 97.81 22 ASN B O 1
ATOM 3720 N N . LYS B 1 23 ? 28.219 -17 -3.34 1 96.75 23 LYS B N 1
ATOM 3721 C CA . LYS B 1 23 ? 27.766 -18.062 -2.459 1 96.75 23 LYS B CA 1
ATOM 3722 C C . LYS B 1 23 ? 27.766 -17.625 -1.001 1 96.75 23 LYS B C 1
ATOM 3724 O O . LYS B 1 23 ? 26.859 -17.969 -0.242 1 96.75 23 LYS B O 1
ATOM 3729 N N . VAL B 1 24 ? 28.844 -16.938 -0.652 1 97.5 24 VAL B N 1
ATOM 3730 C CA . VAL B 1 24 ? 28.938 -16.391 0.7 1 97.5 24 VAL B CA 1
ATOM 3731 C C . VAL B 1 24 ? 27.781 -15.43 0.946 1 97.5 24 VAL B C 1
ATOM 3733 O O . VAL B 1 24 ? 27.109 -15.5 1.979 1 97.5 24 VAL B O 1
ATOM 3736 N N . ALA B 1 25 ? 27.5 -14.5 -0.017 1 98.12 25 ALA B N 1
ATOM 3737 C CA . ALA B 1 25 ? 26.391 -13.547 0.071 1 98.12 25 ALA B CA 1
ATOM 3738 C C . ALA B 1 25 ? 25.047 -14.273 0.191 1 98.12 25 ALA B C 1
ATOM 3740 O O . ALA B 1 25 ? 24.188 -13.875 0.985 1 98.12 25 ALA B O 1
ATOM 3741 N N . SER B 1 26 ? 24.875 -15.312 -0.547 1 98.38 26 SER B N 1
ATOM 3742 C CA . SER B 1 26 ? 23.641 -16.078 -0.547 1 98.38 26 SER B CA 1
ATOM 3743 C C . SER B 1 26 ? 23.391 -16.719 0.814 1 98.38 26 SER B C 1
ATOM 3745 O O . SER B 1 26 ? 22.266 -16.672 1.328 1 98.38 26 SER B O 1
ATOM 3747 N N . ARG B 1 27 ? 24.406 -17.328 1.418 1 97.69 27 ARG B N 1
ATOM 3748 C CA . ARG B 1 27 ? 24.266 -17.938 2.74 1 97.69 27 ARG B CA 1
ATOM 3749 C C . ARG B 1 27 ? 23.844 -16.891 3.771 1 97.69 27 ARG B C 1
ATOM 3751 O O . ARG B 1 27 ? 22.984 -17.156 4.609 1 97.69 27 ARG B O 1
ATOM 3758 N N . ALA B 1 28 ? 24.438 -15.734 3.666 1 97.94 28 ALA B N 1
ATOM 3759 C CA . ALA B 1 28 ? 24.125 -14.656 4.609 1 97.94 28 ALA B CA 1
ATOM 3760 C C . ALA B 1 28 ? 22.703 -14.148 4.414 1 97.94 28 ALA B C 1
ATOM 3762 O O . ALA B 1 28 ? 21.969 -13.984 5.383 1 97.94 28 ALA B O 1
ATOM 3763 N N . ALA B 1 29 ? 22.312 -13.883 3.16 1 98.19 29 ALA B N 1
ATOM 3764 C CA . ALA B 1 29 ? 20.984 -13.344 2.834 1 98.19 29 ALA B CA 1
ATOM 3765 C C . ALA B 1 29 ? 19.891 -14.344 3.178 1 98.19 29 ALA B C 1
ATOM 3767 O O . ALA B 1 29 ? 18.844 -13.969 3.725 1 98.19 29 ALA B O 1
ATOM 3768 N N . ARG B 1 30 ? 20.078 -15.617 2.865 1 97.69 30 ARG B N 1
ATOM 3769 C CA . ARG B 1 30 ? 19.078 -16.641 3.1 1 97.69 30 ARG B CA 1
ATOM 3770 C C . ARG B 1 30 ? 18.875 -16.875 4.594 1 97.69 30 ARG B C 1
ATOM 3772 O O . ARG B 1 30 ? 17.75 -17.188 5.031 1 97.69 30 ARG B O 1
ATOM 3779 N N . GLN B 1 31 ? 19.938 -16.734 5.367 1 97.31 31 GLN B N 1
ATOM 3780 C CA . GLN B 1 31 ? 19.844 -17 6.801 1 97.31 31 GLN B CA 1
ATOM 3781 C C . GLN B 1 31 ? 19.281 -15.781 7.539 1 97.31 31 GLN B C 1
ATOM 3783 O O . GLN B 1 31 ? 18.453 -15.93 8.445 1 97.31 31 GLN B O 1
ATOM 3788 N N . ASN B 1 32 ? 19.703 -14.578 7.121 1 97.12 32 ASN B N 1
ATOM 3789 C CA . ASN B 1 32 ? 19.438 -13.414 7.965 1 97.12 32 ASN B CA 1
ATOM 3790 C C . ASN B 1 32 ? 18.5 -12.43 7.289 1 97.12 32 ASN B C 1
ATOM 3792 O O . ASN B 1 32 ? 17.938 -11.547 7.945 1 97.12 32 ASN B O 1
ATOM 3796 N N . GLY B 1 33 ? 18.266 -12.492 6.02 1 97.75 33 GLY B N 1
ATOM 3797 C CA . GLY B 1 33 ? 17.578 -11.469 5.246 1 97.75 33 GLY B CA 1
ATOM 3798 C C . GLY B 1 33 ? 18.531 -10.484 4.586 1 97.75 33 GLY B C 1
ATOM 3799 O O . GLY B 1 33 ? 19.688 -10.359 5 1 97.75 33 GLY B O 1
ATOM 3800 N N . LEU B 1 34 ? 18.031 -9.844 3.588 1 98 34 LEU B N 1
ATOM 3801 C CA . LEU B 1 34 ? 18.875 -9.016 2.73 1 98 34 LEU B CA 1
ATOM 3802 C C . LEU B 1 34 ? 19.391 -7.797 3.484 1 98 34 LEU B C 1
ATOM 3804 O O . LEU B 1 34 ? 20.562 -7.453 3.393 1 98 34 LEU B O 1
ATOM 3808 N N . PHE B 1 35 ? 18.562 -7.133 4.254 1 96.69 35 PHE B N 1
ATOM 3809 C CA . PHE B 1 35 ? 18.984 -5.914 4.938 1 96.69 35 PHE B CA 1
ATOM 3810 C C . PHE B 1 35 ? 19.969 -6.227 6.062 1 96.69 35 PHE B C 1
ATOM 3812 O O . PHE B 1 35 ? 20.984 -5.543 6.215 1 96.69 35 PHE B O 1
ATOM 3819 N N . GLU B 1 36 ? 19.688 -7.301 6.766 1 97 36 GLU B N 1
ATOM 3820 C CA . GLU B 1 36 ? 20.625 -7.707 7.82 1 97 36 GLU B CA 1
ATOM 3821 C C . GLU B 1 36 ? 21.969 -8.125 7.234 1 97 36 GLU B C 1
ATOM 3823 O O . GLU B 1 36 ? 23.016 -7.828 7.805 1 97 36 GLU B O 1
ATOM 3828 N N . ALA B 1 37 ? 21.875 -8.75 6.074 1 98 37 ALA B N 1
ATOM 3829 C CA . ALA B 1 37 ? 23.094 -9.266 5.453 1 98 37 ALA B CA 1
ATOM 3830 C C . ALA B 1 37 ? 23.906 -8.141 4.828 1 98 37 ALA B C 1
ATOM 3832 O O . ALA B 1 37 ? 25.094 -8.312 4.543 1 98 37 ALA B O 1
ATOM 3833 N N . SER B 1 38 ? 23.312 -7.047 4.648 1 98 38 SER B N 1
ATOM 3834 C CA . SER B 1 38 ? 24.016 -5.957 3.975 1 98 38 SER B CA 1
ATOM 3835 C C . SER B 1 38 ? 24.156 -4.75 4.891 1 98 38 SER B C 1
ATOM 3837 O O . SER B 1 38 ? 24.594 -3.684 4.453 1 98 38 SER B O 1
ATOM 3839 N N . PHE B 1 39 ? 23.812 -4.84 6.148 1 97.75 39 PHE B N 1
ATOM 3840 C CA . PHE B 1 39 ? 23.844 -3.732 7.102 1 97.75 39 PHE B CA 1
ATOM 3841 C C . PHE B 1 39 ? 25.266 -3.244 7.316 1 97.75 39 PHE B C 1
ATOM 3843 O O . PHE B 1 39 ? 26.172 -4.043 7.59 1 97.75 39 PHE B O 1
ATOM 3850 N N . ASN B 1 40 ? 25.5 -1.993 7.094 1 97.88 40 ASN B N 1
ATOM 3851 C CA . ASN B 1 40 ? 26.812 -1.365 7.301 1 97.88 40 ASN B CA 1
ATOM 3852 C C . ASN B 1 40 ? 26.875 -0.642 8.641 1 97.88 40 ASN B C 1
ATOM 3854 O O . ASN B 1 40 ? 26.5 0.528 8.742 1 97.88 40 ASN B O 1
ATOM 3858 N N . ASP B 1 41 ? 27.453 -1.239 9.578 1 94 41 ASP B N 1
ATOM 3859 C CA . ASP B 1 41 ? 27.484 -0.695 10.93 1 94 41 ASP B CA 1
ATOM 3860 C C . ASP B 1 41 ? 28.469 0.461 11.039 1 94 41 ASP B C 1
ATOM 3862 O O . ASP B 1 41 ? 28.453 1.209 12.016 1 94 41 ASP B O 1
ATOM 3866 N N . ASP B 1 42 ? 29.281 0.647 10 1 96.06 42 ASP B N 1
ATOM 3867 C CA . ASP B 1 42 ? 30.25 1.734 10 1 96.06 42 ASP B CA 1
ATOM 3868 C C . ASP B 1 42 ? 29.562 3.094 10.031 1 96.06 42 ASP B C 1
ATOM 3870 O O . ASP B 1 42 ? 30.172 4.098 10.406 1 96.06 42 ASP B O 1
ATOM 3874 N N . VAL B 1 43 ? 28.312 3.094 9.695 1 95 43 VAL B N 1
ATOM 3875 C CA . VAL B 1 43 ? 27.562 4.348 9.648 1 95 43 VAL B CA 1
ATOM 3876 C C . VAL B 1 43 ? 27.484 4.949 11.055 1 95 43 VAL B C 1
ATOM 3878 O O . VAL B 1 43 ? 27.453 6.172 11.211 1 95 43 VAL B O 1
ATOM 3881 N N . SER B 1 44 ? 27.547 4.094 12.086 1 93.06 44 SER B N 1
ATOM 3882 C CA . SER B 1 44 ? 27.438 4.539 13.469 1 93.06 44 SER B CA 1
ATOM 3883 C C . SER B 1 44 ? 28.609 5.43 13.867 1 93.06 44 SER B C 1
ATOM 3885 O O . SER B 1 44 ? 28.5 6.23 14.797 1 93.06 44 SER B O 1
ATOM 3887 N N . LYS B 1 45 ? 29.703 5.316 13.141 1 92.69 45 LYS B N 1
ATOM 3888 C CA . LYS B 1 45 ? 30.906 6.094 13.445 1 92.69 45 LYS B CA 1
ATOM 3889 C C . LYS B 1 45 ? 30.688 7.574 13.141 1 92.69 45 LYS B C 1
ATOM 3891 O O . LYS B 1 45 ? 31.328 8.438 13.758 1 92.69 45 LYS B O 1
ATOM 3896 N N . ARG B 1 46 ? 29.812 7.801 12.234 1 91.81 46 ARG B N 1
ATOM 3897 C CA . ARG B 1 46 ? 29.641 9.195 11.852 1 91.81 46 ARG B CA 1
ATOM 3898 C C . ARG B 1 46 ? 28.266 9.711 12.281 1 91.81 46 ARG B C 1
ATOM 3900 O O . ARG B 1 46 ? 27.984 10.906 12.156 1 91.81 46 ARG B O 1
ATOM 3907 N N . LEU B 1 47 ? 27.406 8.836 12.805 1 93.75 47 LEU B N 1
ATOM 3908 C CA . LEU B 1 47 ? 26.062 9.258 13.211 1 93.75 47 LEU B CA 1
ATOM 3909 C C . LEU B 1 47 ? 25.922 9.172 14.727 1 93.75 47 LEU B C 1
ATOM 3911 O O . LEU B 1 47 ? 24.953 8.586 15.227 1 93.75 47 LEU B O 1
ATOM 3915 N N . ASN B 1 48 ? 26.875 9.781 15.367 1 89.44 48 ASN B N 1
ATOM 3916 C CA . ASN B 1 48 ? 26.734 9.852 16.812 1 89.44 48 ASN B CA 1
ATOM 3917 C C . ASN B 1 48 ? 25.672 10.859 17.234 1 89.44 48 ASN B C 1
ATOM 3919 O O . ASN B 1 48 ? 25.109 11.562 16.391 1 89.44 48 ASN B O 1
ATOM 3923 N N . HIS B 1 49 ? 25.359 11.023 18.5 1 90.62 49 HIS B N 1
ATOM 3924 C CA . HIS B 1 49 ? 24.188 11.75 18.938 1 90.62 49 HIS B CA 1
ATOM 3925 C C . HIS B 1 49 ? 24.547 13.141 19.453 1 90.62 49 HIS B C 1
ATOM 3927 O O . HIS B 1 49 ? 23.828 13.734 20.25 1 90.62 49 HIS B O 1
ATOM 3933 N N . THR B 1 50 ? 25.672 13.688 18.984 1 94.12 50 THR B N 1
ATOM 3934 C CA . THR B 1 50 ? 26.094 15.031 19.375 1 94.12 50 THR B CA 1
ATOM 3935 C C . THR B 1 50 ? 25.969 15.992 18.188 1 94.12 50 THR B C 1
ATOM 3937 O O . THR B 1 50 ? 26.328 15.648 17.062 1 94.12 50 THR B O 1
ATOM 3940 N N . PHE B 1 51 ? 25.516 17.203 18.391 1 96.62 51 PHE B N 1
ATOM 3941 C CA . PHE B 1 51 ? 25.25 18.188 17.344 1 96.62 51 PHE B CA 1
ATOM 3942 C C . PHE B 1 51 ? 25.75 19.562 17.75 1 96.62 51 PHE B C 1
ATOM 3944 O O . PHE B 1 51 ? 25.719 19.922 18.922 1 96.62 51 PHE B O 1
ATOM 3951 N N . SER B 1 52 ? 26.234 20.297 16.75 1 97.44 52 SER B N 1
ATOM 3952 C CA . SER B 1 52 ? 26.719 21.641 17.016 1 97.44 52 SER B CA 1
ATOM 3953 C C . SER B 1 52 ? 25.562 22.578 17.422 1 97.44 52 SER B C 1
ATOM 3955 O O . SER B 1 52 ? 25.766 23.516 18.203 1 97.44 52 SER B O 1
ATOM 3957 N N . THR B 1 53 ? 24.422 22.375 16.797 1 97.44 53 THR B N 1
ATOM 3958 C CA . THR B 1 53 ? 23.203 23.078 17.141 1 97.44 53 THR B CA 1
ATOM 3959 C C . THR B 1 53 ? 22.078 22.094 17.453 1 97.44 53 THR B C 1
ATOM 3961 O O . THR B 1 53 ? 21.797 21.188 16.672 1 97.44 53 THR B O 1
ATOM 3964 N N . GLU B 1 54 ? 21.516 22.219 18.594 1 95.75 54 GLU B N 1
ATOM 3965 C CA . GLU B 1 54 ? 20.406 21.375 19.031 1 95.75 54 GLU B CA 1
ATOM 3966 C C . GLU B 1 54 ? 19.344 22.172 19.75 1 95.75 54 GLU B C 1
ATOM 3968 O O . GLU B 1 54 ? 19.656 23.031 20.578 1 95.75 54 GLU B O 1
ATOM 3973 N N . LEU B 1 55 ? 18.156 21.906 19.344 1 94.88 55 LEU B N 1
ATOM 3974 C CA . LEU B 1 55 ? 17.047 22.531 20.047 1 94.88 55 LEU B CA 1
ATOM 3975 C C . LEU B 1 55 ? 16.688 21.75 21.297 1 94.88 55 LEU B C 1
ATOM 3977 O O . LEU B 1 55 ? 16.766 20.531 21.328 1 94.88 55 LEU B O 1
ATOM 3981 N N . ASP B 1 56 ? 16.297 22.469 22.328 1 90.19 56 ASP B N 1
ATOM 3982 C CA . ASP B 1 56 ? 15.82 21.859 23.578 1 90.19 56 ASP B CA 1
ATOM 3983 C C . ASP B 1 56 ? 14.312 21.641 23.531 1 90.19 56 ASP B C 1
ATOM 3985 O O . ASP B 1 56 ? 13.547 22.516 23.969 1 90.19 56 ASP B O 1
ATOM 3989 N N . ILE B 1 57 ? 13.789 20.531 23.016 1 88.69 57 ILE B N 1
ATOM 3990 C CA . ILE B 1 57 ? 12.367 20.422 22.703 1 88.69 57 ILE B CA 1
ATOM 3991 C C . ILE B 1 57 ? 11.734 19.328 23.562 1 88.69 57 ILE B C 1
ATOM 3993 O O . ILE B 1 57 ? 10.531 19.078 23.453 1 88.69 57 ILE B O 1
ATOM 3997 N N . GLY B 1 58 ? 12.414 18.688 24.5 1 87.12 58 GLY B N 1
ATOM 3998 C CA . GLY B 1 58 ? 11.82 17.625 25.312 1 87.12 58 GLY B CA 1
ATOM 3999 C C . GLY B 1 58 ? 11.664 16.312 24.562 1 87.12 58 GLY B C 1
ATOM 4000 O O . GLY B 1 58 ? 12.5 15.977 23.734 1 87.12 58 GLY B O 1
ATOM 4001 N N . GLY B 1 59 ? 10.539 15.516 24.922 1 90.38 59 GLY B N 1
ATOM 4002 C CA . GLY B 1 59 ? 10.352 14.203 24.328 1 90.38 59 GLY B CA 1
ATOM 4003 C C . GLY B 1 59 ? 9.664 14.25 22.969 1 90.38 59 GLY B C 1
ATOM 4004 O O . GLY B 1 59 ? 9.438 15.336 22.422 1 90.38 59 GLY B O 1
ATOM 4005 N N . VAL B 1 60 ? 9.422 13.07 22.375 1 94.5 60 VAL B N 1
ATOM 4006 C CA . VAL B 1 60 ? 8.852 12.984 21.047 1 94.5 60 VAL B CA 1
ATOM 4007 C C . VAL B 1 60 ? 7.41 12.484 21.125 1 94.5 60 VAL B C 1
ATOM 4009 O O . VAL B 1 60 ? 6.996 11.922 22.141 1 94.5 60 VAL B O 1
ATOM 4012 N N . THR B 1 61 ? 6.656 12.734 20.078 1 94.94 61 THR B N 1
ATOM 4013 C CA . THR B 1 61 ? 5.277 12.273 19.984 1 94.94 61 THR B CA 1
ATOM 4014 C C . THR B 1 61 ? 5.211 10.898 19.312 1 94.94 61 THR B C 1
ATOM 4016 O O . THR B 1 61 ? 6.227 10.375 18.844 1 94.94 61 THR B O 1
ATOM 4019 N N . ASP B 1 62 ? 4.086 10.25 19.375 1 96.56 62 ASP B N 1
ATOM 4020 C CA . ASP B 1 62 ? 3.875 8.914 18.828 1 96.56 62 ASP B CA 1
ATOM 4021 C C . ASP B 1 62 ? 2.572 8.844 18.031 1 96.56 62 ASP B C 1
ATOM 4023 O O . ASP B 1 62 ? 1.486 8.82 18.625 1 96.56 62 ASP B O 1
ATOM 4027 N N . GLN B 1 63 ? 2.738 8.742 16.734 1 96.94 63 GLN B N 1
ATOM 4028 C CA . GLN B 1 63 ? 1.567 8.727 15.875 1 96.94 63 GLN B CA 1
ATOM 4029 C C . GLN B 1 63 ? 0.94 7.336 15.828 1 96.94 63 GLN B C 1
ATOM 4031 O O . GLN B 1 63 ? -0.174 7.168 15.328 1 96.94 63 GLN B O 1
ATOM 4036 N N . LYS B 1 64 ? 1.666 6.324 16.344 1 97.06 64 LYS B N 1
ATOM 4037 C CA . LYS B 1 64 ? 1.229 4.934 16.312 1 97.06 64 LYS B CA 1
ATOM 4038 C C . LYS B 1 64 ? 0.887 4.496 14.891 1 97.06 64 LYS B C 1
ATOM 4040 O O . LYS B 1 64 ? 1.664 4.723 13.961 1 97.06 64 LYS B O 1
ATOM 4045 N N . HIS B 1 65 ? -0.168 3.756 14.672 1 96.69 65 HIS B N 1
ATOM 4046 C CA . HIS B 1 65 ? -0.505 3.229 13.359 1 96.69 65 HIS B CA 1
ATOM 4047 C C . HIS B 1 65 ? -1.47 4.156 12.625 1 96.69 65 HIS B C 1
ATOM 4049 O O . HIS B 1 65 ? -2.652 3.838 12.477 1 96.69 65 HIS B O 1
ATOM 4055 N N . SER B 1 66 ? -0.967 5.293 12.117 1 97.5 66 SER B N 1
ATOM 4056 C CA . SER B 1 66 ? -1.779 6.273 11.406 1 97.5 66 SER B CA 1
ATOM 4057 C C . SER B 1 66 ? -0.947 7.039 10.383 1 97.5 66 SER B C 1
ATOM 4059 O O . SER B 1 66 ? 0.275 7.137 10.516 1 97.5 66 SER B O 1
ATOM 4061 N N . GLY B 1 67 ? -1.546 7.496 9.32 1 97.25 67 GLY B N 1
ATOM 4062 C CA . GLY B 1 67 ? -0.892 8.297 8.305 1 97.25 67 GLY B CA 1
ATOM 4063 C C . GLY B 1 67 ? -0.903 9.781 8.617 1 97.25 67 GLY B C 1
ATOM 4064 O O . GLY B 1 67 ? -1.033 10.617 7.715 1 97.25 67 GLY B O 1
ATOM 4065 N N . ARG B 1 68 ? -0.812 10.148 9.906 1 97.81 68 ARG B N 1
ATOM 4066 C CA . ARG B 1 68 ? -0.976 11.531 10.344 1 97.81 68 ARG B CA 1
ATOM 4067 C C . ARG B 1 68 ? 0.377 12.18 10.609 1 97.81 68 ARG B C 1
ATOM 4069 O O . ARG B 1 68 ? 0.466 13.156 11.359 1 97.81 68 ARG B O 1
ATOM 4076 N N . CYS B 1 69 ? 1.464 11.68 10.023 1 98.12 69 CYS B N 1
ATOM 4077 C CA . CYS B 1 69 ? 2.814 12.18 10.258 1 98.12 69 CYS B CA 1
ATOM 4078 C C . CYS B 1 69 ? 2.902 13.672 9.953 1 98.12 69 CYS B C 1
ATOM 4080 O O . CYS B 1 69 ? 3.604 14.414 10.648 1 98.12 69 CYS B O 1
ATOM 4082 N N . TRP B 1 70 ? 2.225 14.117 8.992 1 97.75 70 TRP B N 1
ATOM 4083 C CA . TRP B 1 70 ? 2.223 15.523 8.586 1 97.75 70 TRP B CA 1
ATOM 4084 C C . TRP B 1 70 ? 1.658 16.406 9.695 1 97.75 70 TRP B C 1
ATOM 4086 O O . TRP B 1 70 ? 2.188 17.484 9.961 1 97.75 70 TRP B O 1
ATOM 4096 N N . GLU B 1 71 ? 0.634 15.945 10.258 1 98 71 GLU B N 1
ATOM 4097 C CA . GLU B 1 71 ? 0.036 16.688 11.359 1 98 71 GLU B CA 1
ATOM 4098 C C . GLU B 1 71 ? 0.955 16.703 12.578 1 98 71 GLU B C 1
ATOM 4100 O O . GLU B 1 71 ? 1.11 17.75 13.227 1 98 71 GLU B O 1
ATOM 4105 N N . PHE B 1 72 ? 1.496 15.539 12.883 1 98.19 72 PHE B N 1
ATOM 4106 C CA . PHE B 1 72 ? 2.412 15.445 14.008 1 98.19 72 PHE B CA 1
ATOM 4107 C C . PHE B 1 72 ? 3.621 16.344 13.805 1 98.19 72 PHE B C 1
ATOM 4109 O O . PHE B 1 72 ? 4 17.094 14.711 1 98.19 72 PHE B O 1
ATOM 4116 N N . ALA B 1 73 ? 4.215 16.297 12.641 1 97.88 73 ALA B N 1
ATOM 4117 C CA . ALA B 1 73 ? 5.383 17.125 12.352 1 97.88 73 ALA B CA 1
ATOM 4118 C C . ALA B 1 73 ? 5.047 18.609 12.453 1 97.88 73 ALA B C 1
ATOM 4120 O O . ALA B 1 73 ? 5.809 19.391 13.031 1 97.88 73 ALA B O 1
ATOM 4121 N N . THR B 1 74 ? 3.908 19 11.922 1 97.38 74 THR B N 1
ATOM 4122 C CA . THR B 1 74 ? 3.496 20.391 11.953 1 97.38 74 THR B CA 1
ATOM 4123 C C . THR B 1 74 ? 3.25 20.859 13.391 1 97.38 74 THR B C 1
ATOM 4125 O O . THR B 1 74 ? 3.736 21.906 13.797 1 97.38 74 THR B O 1
ATOM 4128 N N . LEU B 1 75 ? 2.533 20.078 14.141 1 97.19 75 LEU B N 1
ATOM 4129 C CA . LEU B 1 75 ? 2.191 20.469 15.508 1 97.19 75 LEU B CA 1
ATOM 4130 C C . LEU B 1 75 ? 3.412 20.375 16.406 1 97.19 75 LEU B C 1
ATOM 4132 O O . LEU B 1 75 ? 3.467 21.047 17.453 1 97.19 75 LEU B O 1
ATOM 4136 N N . ASN B 1 76 ? 4.375 19.562 16.016 1 96 76 ASN B N 1
ATOM 4137 C CA . ASN B 1 76 ? 5.648 19.578 16.734 1 96 76 ASN B CA 1
ATOM 4138 C C . ASN B 1 76 ? 6.348 20.922 16.625 1 96 76 ASN B C 1
ATOM 4140 O O . ASN B 1 76 ? 6.902 21.422 17.594 1 96 76 ASN B O 1
ATOM 4144 N N . VAL B 1 77 ? 6.332 21.5 15.438 1 95.31 77 VAL B N 1
ATOM 4145 C CA . VAL B 1 77 ? 6.914 22.812 15.258 1 95.31 77 VAL B CA 1
ATOM 4146 C C . VAL B 1 77 ? 6.195 23.828 16.141 1 95.31 77 VAL B C 1
ATOM 4148 O O . VAL B 1 77 ? 6.832 24.656 16.797 1 95.31 77 VAL B O 1
ATOM 4151 N N . LEU B 1 78 ? 4.941 23.703 16.219 1 94.88 78 LEU B N 1
ATOM 4152 C CA . LEU B 1 78 ? 4.137 24.609 17.031 1 94.88 78 LEU B CA 1
ATOM 4153 C C . LEU B 1 78 ? 4.406 24.406 18.516 1 94.88 78 LEU B C 1
ATOM 4155 O O . LEU B 1 78 ? 4.488 25.375 19.281 1 94.88 78 LEU B O 1
ATOM 4159 N N . ARG B 1 79 ? 4.438 23.172 18.906 1 95.31 79 ARG B N 1
ATOM 4160 C CA . ARG B 1 79 ? 4.633 22.922 20.344 1 95.31 79 ARG B CA 1
ATOM 4161 C C . ARG B 1 79 ? 6.016 23.391 20.781 1 95.31 79 ARG B C 1
ATOM 4163 O O . ARG B 1 79 ? 6.188 23.844 21.922 1 95.31 79 ARG B O 1
ATOM 4170 N N . HIS B 1 80 ? 7.008 23.281 19.922 1 94.44 80 HIS B N 1
ATOM 4171 C CA . HIS B 1 80 ? 8.336 23.797 20.266 1 94.44 80 HIS B CA 1
ATOM 4172 C C . HIS B 1 80 ? 8.32 25.312 20.422 1 94.44 80 HIS B C 1
ATOM 4174 O O . HIS B 1 80 ? 8.961 25.844 21.328 1 94.44 80 HIS B O 1
ATOM 4180 N N . HIS B 1 81 ? 7.625 25.938 19.516 1 93.06 81 HIS B N 1
ATOM 4181 C CA . HIS B 1 81 ? 7.453 27.375 19.625 1 93.06 81 HIS B CA 1
ATOM 4182 C C . HIS B 1 81 ? 6.758 27.75 20.938 1 93.06 81 HIS B C 1
ATOM 4184 O O . HIS B 1 81 ? 7.219 28.641 21.656 1 93.06 81 HIS B O 1
ATOM 4190 N N . PHE B 1 82 ? 5.68 27.094 21.25 1 94.94 82 PHE B N 1
ATOM 4191 C CA . PHE B 1 82 ? 4.918 27.312 22.469 1 94.94 82 PHE B CA 1
ATOM 4192 C C . PHE B 1 82 ? 5.777 27.047 23.703 1 94.94 82 PHE B C 1
ATOM 4194 O O . PHE B 1 82 ? 5.805 27.844 24.641 1 94.94 82 PHE B O 1
ATOM 4201 N N . GLY B 1 83 ? 6.406 25.891 23.688 1 94.19 83 GLY B N 1
ATOM 4202 C CA . GLY B 1 83 ? 7.238 25.5 24.812 1 94.19 83 GLY B CA 1
ATOM 4203 C C . GLY B 1 83 ? 8.336 26.516 25.109 1 94.19 83 GLY B C 1
ATOM 4204 O O . GLY B 1 83 ? 8.594 26.812 26.281 1 94.19 83 GLY B O 1
ATOM 4205 N N . LYS B 1 84 ? 8.984 26.953 24.109 1 92.38 84 LYS B N 1
ATOM 4206 C CA . LYS B 1 84 ? 10.047 27.938 24.266 1 92.38 84 LYS B CA 1
ATOM 4207 C C . LYS B 1 84 ? 9.492 29.25 24.844 1 92.38 84 LYS B C 1
ATOM 4209 O O . LYS B 1 84 ? 10.062 29.812 25.781 1 92.38 84 LYS B O 1
ATOM 4214 N N . LYS B 1 85 ? 8.461 29.734 24.344 1 93.69 85 LYS B N 1
ATOM 4215 C CA . LYS B 1 85 ? 7.902 31.031 24.719 1 93.69 85 LYS B CA 1
ATOM 4216 C C . LYS B 1 85 ? 7.34 31.016 26.125 1 93.69 85 LYS B C 1
ATOM 4218 O O . LYS B 1 85 ? 7.504 31.969 26.891 1 93.69 85 LYS B O 1
ATOM 4223 N N . TYR B 1 86 ? 6.727 29.922 26.453 1 95.06 86 TYR B N 1
ATOM 4224 C CA . TYR B 1 86 ? 6.012 29.875 27.719 1 95.06 86 TYR B CA 1
ATOM 4225 C C . TYR B 1 86 ? 6.711 28.953 28.703 1 95.06 86 TYR B C 1
ATOM 4227 O O . TYR B 1 86 ? 6.152 28.609 29.75 1 95.06 86 TYR B O 1
ATOM 4235 N N . HIS B 1 87 ? 7.883 28.484 28.344 1 93.56 87 HIS B N 1
ATOM 4236 C CA . HIS B 1 87 ? 8.773 27.719 29.203 1 93.56 87 HIS B CA 1
ATOM 4237 C C . HIS B 1 87 ? 8.094 26.453 29.719 1 93.56 87 HIS B C 1
ATOM 4239 O O . HIS B 1 87 ? 8.055 26.219 30.922 1 93.56 87 HIS B O 1
ATOM 4245 N N . VAL B 1 88 ? 7.566 25.766 28.922 1 91.19 88 VAL B N 1
ATOM 4246 C CA . VAL B 1 88 ? 6.926 24.5 29.266 1 91.19 88 VAL B CA 1
ATOM 4247 C C . VAL B 1 88 ? 7.508 23.375 28.406 1 91.19 88 VAL B C 1
ATOM 4249 O O . VAL B 1 88 ? 7.617 23.516 27.188 1 91.19 88 VAL B O 1
ATOM 4252 N N . LYS B 1 89 ? 7.879 22.344 29.125 1 81.69 89 LYS B N 1
ATOM 4253 C CA . LYS B 1 89 ? 8.406 21.172 28.453 1 81.69 89 LYS B CA 1
ATOM 4254 C C . LYS B 1 89 ? 7.324 20.109 28.266 1 81.69 89 LYS B C 1
ATOM 4256 O O . LYS B 1 89 ? 6.359 20.062 29.031 1 81.69 89 LYS B O 1
ATOM 4261 N N . ASP B 1 90 ? 7.324 19.328 27.25 1 85.38 90 ASP B N 1
ATOM 4262 C CA . ASP B 1 90 ? 6.516 18.141 27 1 85.38 90 ASP B CA 1
ATOM 4263 C C . ASP B 1 90 ? 5.059 18.516 26.734 1 85.38 90 ASP B C 1
ATOM 4265 O O . ASP B 1 90 ? 4.156 17.703 26.938 1 85.38 90 ASP B O 1
ATOM 4269 N N . PHE B 1 91 ? 4.805 19.828 26.594 1 92.56 91 PHE B N 1
ATOM 4270 C CA . PHE B 1 91 ? 3.49 20.266 26.125 1 92.56 91 PHE B CA 1
ATOM 4271 C C . PHE B 1 91 ? 3.254 19.828 24.688 1 92.56 91 PHE B C 1
ATOM 4273 O O . PHE B 1 91 ? 4.137 19.969 23.828 1 92.56 91 PHE B O 1
ATOM 4280 N N . THR B 1 92 ? 2.113 19.188 24.422 1 95.69 92 THR B N 1
ATOM 4281 C CA . THR B 1 92 ? 1.792 18.75 23.062 1 95.69 92 THR B CA 1
ATOM 4282 C C . THR B 1 92 ? 0.386 19.203 22.672 1 95.69 92 THR B C 1
ATOM 4284 O O . THR B 1 92 ? -0.417 19.562 23.531 1 95.69 92 THR B O 1
ATOM 4287 N N . PHE B 1 93 ? 0.174 19.266 21.422 1 97.75 93 PHE B N 1
ATOM 4288 C CA . PHE B 1 93 ? -1.135 19.609 20.875 1 97.75 93 PHE B CA 1
ATOM 4289 C C . PHE B 1 93 ? -1.866 18.359 20.406 1 97.75 93 PHE B C 1
ATOM 4291 O O . PHE B 1 93 ? -1.248 17.312 20.203 1 97.75 93 PHE B O 1
ATOM 4298 N N . SER B 1 94 ? -3.188 18.438 20.297 1 98.38 94 SER B N 1
ATOM 4299 C CA . SER B 1 94 ? -4.027 17.312 19.922 1 98.38 94 SER B CA 1
ATOM 4300 C C . SER B 1 94 ? -4.055 17.125 18.406 1 98.38 94 SER B C 1
ATOM 4302 O O . SER B 1 94 ? -4.668 17.922 17.688 1 98.38 94 SER B O 1
ATOM 4304 N N . GLN B 1 95 ? -3.449 16.078 17.922 1 98.31 95 GLN B N 1
ATOM 4305 C CA . GLN B 1 95 ? -3.562 15.711 16.516 1 98.31 95 GLN B CA 1
ATOM 4306 C C . GLN B 1 95 ? -4.973 15.234 16.172 1 98.31 95 GLN B C 1
ATOM 4308 O O . GLN B 1 95 ? -5.477 15.492 15.078 1 98.31 95 GLN B O 1
ATOM 4313 N N . ALA B 1 96 ? -5.633 14.617 17.125 1 98.5 96 ALA B N 1
ATOM 4314 C CA . ALA B 1 96 ? -6.992 14.117 16.938 1 98.5 96 ALA B CA 1
ATOM 4315 C C . ALA B 1 96 ? -7.949 15.258 16.594 1 98.5 96 ALA B C 1
ATOM 4317 O O . ALA B 1 96 ? -8.844 15.102 15.766 1 98.5 96 ALA B O 1
ATOM 4318 N N . TYR B 1 97 ? -7.754 16.422 17.25 1 98.69 97 TYR B N 1
ATOM 4319 C CA . TYR B 1 97 ? -8.609 17.594 17.047 1 98.69 97 TYR B CA 1
ATOM 4320 C C . TYR B 1 97 ? -8.547 18.062 15.594 1 98.69 97 TYR B C 1
ATOM 4322 O O . TYR B 1 97 ? -9.578 18.156 14.922 1 98.69 97 TYR B O 1
ATOM 4330 N N . ASN B 1 98 ? -7.352 18.297 15.094 1 98.62 98 ASN B N 1
ATOM 4331 C CA . ASN B 1 98 ? -7.211 18.781 13.727 1 98.62 98 ASN B CA 1
ATOM 4332 C C . ASN B 1 98 ? -7.508 17.703 12.703 1 98.62 98 ASN B C 1
ATOM 4334 O O . ASN B 1 98 ? -8.008 17.984 11.617 1 98.62 98 ASN B O 1
ATOM 4338 N N . PHE B 1 99 ? -7.227 16.438 13.07 1 98.75 99 PHE B N 1
ATOM 4339 C CA . PHE B 1 99 ? -7.547 15.305 12.211 1 98.75 99 PHE B CA 1
ATOM 4340 C C . PHE B 1 99 ? -9.047 15.227 11.953 1 98.75 99 PHE B C 1
ATOM 4342 O O . PHE B 1 99 ? -9.477 14.945 10.828 1 98.75 99 PHE B O 1
ATOM 4349 N N . PHE B 1 100 ? -9.875 15.469 12.992 1 98.81 100 PHE B N 1
ATOM 4350 C CA . PHE B 1 100 ? -11.328 15.5 12.859 1 98.81 100 PHE B CA 1
ATOM 4351 C C . PHE B 1 100 ? -11.758 16.469 11.773 1 98.81 100 PHE B C 1
ATOM 4353 O O . PHE B 1 100 ? -12.516 16.109 10.867 1 98.81 100 PHE B O 1
ATOM 4360 N N . TRP B 1 101 ? -11.266 17.641 11.805 1 98.75 101 TRP B N 1
ATOM 4361 C CA . TRP B 1 101 ? -11.656 18.672 10.867 1 98.75 101 TRP B CA 1
ATOM 4362 C C . TRP B 1 101 ? -11.117 18.391 9.469 1 98.75 101 TRP B C 1
ATOM 4364 O O . TRP B 1 101 ? -11.766 18.703 8.469 1 98.75 101 TRP B O 1
ATOM 4374 N N . ASP B 1 102 ? -9.914 17.797 9.398 1 98.56 102 ASP B N 1
ATOM 4375 C CA . ASP B 1 102 ? -9.375 17.422 8.102 1 98.56 102 ASP B CA 1
ATOM 4376 C C . ASP B 1 102 ? -10.328 16.484 7.359 1 98.56 102 ASP B C 1
ATOM 4378 O O . ASP B 1 102 ? -10.516 16.609 6.148 1 98.56 102 ASP B O 1
ATOM 4382 N N . LYS B 1 103 ? -10.922 15.523 8.078 1 98.56 103 LYS B N 1
ATOM 4383 C CA . LYS B 1 103 ? -11.773 14.531 7.43 1 98.56 103 LYS B CA 1
ATOM 4384 C C . LYS B 1 103 ? -13.008 15.18 6.809 1 98.56 103 LYS B C 1
ATOM 4386 O O . LYS B 1 103 ? -13.43 14.805 5.711 1 98.56 103 LYS B O 1
ATOM 4391 N N . ILE B 1 104 ? -13.547 16.203 7.469 1 98.19 104 ILE B N 1
ATOM 4392 C CA . ILE B 1 104 ? -14.742 16.844 6.961 1 98.19 104 ILE B CA 1
ATOM 4393 C C . ILE B 1 104 ? -14.383 17.766 5.789 1 98.19 104 ILE B C 1
ATOM 4395 O O . ILE B 1 104 ? -15.062 17.766 4.762 1 98.19 104 ILE B O 1
ATOM 4399 N N . GLU B 1 105 ? -13.344 18.547 5.969 1 98.5 105 GLU B N 1
ATOM 4400 C CA . GLU B 1 105 ? -12.914 19.469 4.93 1 98.5 105 GLU B CA 1
ATOM 4401 C C . GLU B 1 105 ? -12.484 18.734 3.666 1 98.5 105 GLU B C 1
ATOM 4403 O O . GLU B 1 105 ? -12.789 19.156 2.553 1 98.5 105 GLU B O 1
ATOM 4408 N N . ARG B 1 106 ? -11.781 17.719 3.885 1 97.81 106 ARG B N 1
ATOM 4409 C CA . ARG B 1 106 ? -11.297 16.938 2.746 1 97.81 106 ARG B CA 1
ATOM 4410 C C . ARG B 1 106 ? -12.453 16.266 2.012 1 97.81 106 ARG B C 1
ATOM 4412 O O . ARG B 1 106 ? -12.438 16.156 0.784 1 97.81 106 ARG B O 1
ATOM 4419 N N . ALA B 1 107 ? -13.391 15.734 2.738 1 98.56 107 ALA B N 1
ATOM 4420 C CA . ALA B 1 107 ? -14.578 15.188 2.092 1 98.56 107 ALA B CA 1
ATOM 4421 C C . ALA B 1 107 ? -15.289 16.25 1.261 1 98.56 107 ALA B C 1
ATOM 4423 O O . ALA B 1 107 ? -15.758 15.977 0.153 1 98.56 107 ALA B O 1
ATOM 4424 N N . ASN B 1 108 ? -15.391 17.453 1.803 1 98.56 108 ASN B N 1
ATOM 4425 C CA . ASN B 1 108 ? -15.977 18.578 1.067 1 98.56 108 ASN B CA 1
ATOM 4426 C C . ASN B 1 108 ? -15.258 18.812 -0.252 1 98.56 108 ASN B C 1
ATOM 4428 O O . ASN B 1 108 ? -15.891 18.953 -1.298 1 98.56 108 ASN B O 1
ATOM 4432 N N . ALA B 1 109 ? -13.953 18.859 -0.158 1 97.62 109 ALA B N 1
ATOM 4433 C CA . ALA B 1 109 ? -13.141 19.062 -1.354 1 97.62 109 ALA B CA 1
ATOM 4434 C C . ALA B 1 109 ? -13.32 17.922 -2.344 1 97.62 109 ALA B C 1
ATOM 4436 O O . ALA B 1 109 ? -13.406 18.141 -3.553 1 97.62 109 ALA B O 1
ATOM 4437 N N . PHE B 1 110 ? -13.352 16.75 -1.828 1 98.31 110 PHE B N 1
ATOM 4438 C CA . PHE B 1 110 ? -13.539 15.562 -2.656 1 98.31 110 PHE B CA 1
ATOM 4439 C C . PHE B 1 110 ? -14.875 15.617 -3.385 1 98.31 110 PHE B C 1
ATOM 4441 O O . PHE B 1 110 ? -14.938 15.398 -4.598 1 98.31 110 PHE B O 1
ATOM 4448 N N . TYR B 1 111 ? -15.945 15.859 -2.666 1 98.69 111 TYR B N 1
ATOM 4449 C CA . TYR B 1 111 ? -17.266 15.93 -3.27 1 98.69 111 TYR B CA 1
ATOM 4450 C C . TYR B 1 111 ? -17.344 17.031 -4.32 1 98.69 111 TYR B C 1
ATOM 4452 O O . TYR B 1 111 ? -17.922 16.844 -5.391 1 98.69 111 TYR B O 1
ATOM 4460 N N . ASP B 1 112 ? -16.734 18.156 -4.023 1 98.12 112 ASP B N 1
ATOM 4461 C CA . ASP B 1 112 ? -16.672 19.219 -5.012 1 98.12 112 ASP B CA 1
ATOM 4462 C C . ASP B 1 112 ? -15.992 18.75 -6.293 1 98.12 112 ASP B C 1
ATOM 4464 O O . ASP B 1 112 ? -16.438 19.078 -7.398 1 98.12 112 ASP B O 1
ATOM 4468 N N . SER B 1 113 ? -14.945 18.031 -6.133 1 97.75 113 SER B N 1
ATOM 4469 C CA . SER B 1 113 ? -14.219 17.516 -7.293 1 97.75 113 SER B CA 1
ATOM 4470 C C . SER B 1 113 ? -15.062 16.531 -8.086 1 97.75 113 SER B C 1
ATOM 4472 O O . SER B 1 113 ? -15.031 16.531 -9.32 1 97.75 113 SER B O 1
ATOM 4474 N N . MET B 1 114 ? -15.812 15.703 -7.379 1 98.44 114 MET B N 1
ATOM 4475 C CA . MET B 1 114 ? -16.641 14.703 -8.047 1 98.44 114 MET B CA 1
ATOM 4476 C C . MET B 1 114 ? -17.781 15.367 -8.82 1 98.44 114 MET B C 1
ATOM 4478 O O . MET B 1 114 ? -18.188 14.875 -9.867 1 98.44 114 MET B O 1
ATOM 4482 N N . ILE B 1 115 ? -18.25 16.469 -8.273 1 98.56 115 ILE B N 1
ATOM 4483 C CA . ILE B 1 115 ? -19.266 17.25 -8.977 1 98.56 115 ILE B CA 1
ATOM 4484 C C . ILE B 1 115 ? -18.641 17.938 -10.188 1 98.56 115 ILE B C 1
ATOM 4486 O O . ILE B 1 115 ? -19.188 17.859 -11.297 1 98.56 115 ILE B O 1
ATOM 4490 N N . ARG B 1 116 ? -17.5 18.531 -10.008 1 97.81 116 ARG B N 1
ATOM 4491 C CA . ARG B 1 116 ? -16.812 19.266 -11.062 1 97.81 116 ARG B CA 1
ATOM 4492 C C . ARG B 1 116 ? -16.438 18.359 -12.219 1 97.81 116 ARG B C 1
ATOM 4494 O O . ARG B 1 116 ? -16.484 18.766 -13.383 1 97.81 116 ARG B O 1
ATOM 4501 N N . LEU B 1 117 ? -16.094 17.109 -11.93 1 98.25 117 LEU B N 1
ATOM 4502 C CA . LEU B 1 117 ? -15.555 16.188 -12.93 1 98.25 117 LEU B CA 1
ATOM 4503 C C . LEU B 1 117 ? -16.641 15.234 -13.43 1 98.25 117 LEU B C 1
ATOM 4505 O O . LEU B 1 117 ? -16.328 14.242 -14.086 1 98.25 117 LEU B O 1
ATOM 4509 N N . ALA B 1 118 ? -17.844 15.539 -13.148 1 98.38 118 ALA B N 1
ATOM 4510 C CA . ALA B 1 118 ? -18.938 14.602 -13.398 1 98.38 118 ALA B CA 1
ATOM 4511 C C . ALA B 1 118 ? -19.109 14.328 -14.891 1 98.38 118 ALA B C 1
ATOM 4513 O O . ALA B 1 118 ? -19.641 13.297 -15.281 1 98.38 118 ALA B O 1
ATOM 4514 N N . ASP B 1 119 ? -18.688 15.219 -15.742 1 97.69 119 ASP B N 1
ATOM 4515 C CA . ASP B 1 119 ? -18.844 15.047 -17.188 1 97.69 119 ASP B CA 1
ATOM 4516 C C . ASP B 1 119 ? -17.797 14.07 -17.734 1 97.69 119 ASP B C 1
ATOM 4518 O O . ASP B 1 119 ? -17.938 13.586 -18.859 1 97.69 119 ASP B O 1
ATOM 4522 N N . LYS B 1 120 ? -16.812 13.766 -16.969 1 98 120 LYS B N 1
ATOM 4523 C CA . LYS B 1 120 ? -15.789 12.805 -17.375 1 98 120 LYS B CA 1
ATOM 4524 C C . LYS B 1 120 ? -16.203 11.383 -17 1 98 120 LYS B C 1
ATOM 4526 O O . LYS B 1 120 ? -17 11.18 -16.094 1 98 120 LYS B O 1
ATOM 4531 N N . SER B 1 121 ? -15.594 10.438 -17.781 1 96.44 121 SER B N 1
ATOM 4532 C CA . SER B 1 121 ? -15.844 9.031 -17.484 1 96.44 121 SER B CA 1
ATOM 4533 C C . SER B 1 121 ? -15.289 8.648 -16.125 1 96.44 121 SER B C 1
ATOM 4535 O O . SER B 1 121 ? -14.336 9.266 -15.633 1 96.44 121 SER B O 1
ATOM 4537 N N . ILE B 1 122 ? -15.922 7.613 -15.492 1 95.31 122 ILE B N 1
ATOM 4538 C CA . ILE B 1 122 ? -15.492 7.141 -14.18 1 95.31 122 ILE B CA 1
ATOM 4539 C C . ILE B 1 122 ? -14.07 6.602 -14.266 1 95.31 122 ILE B C 1
ATOM 4541 O O . ILE B 1 122 ? -13.344 6.582 -13.266 1 95.31 122 ILE B O 1
ATOM 4545 N N . ASP B 1 123 ? -13.602 6.184 -15.484 1 93.12 123 ASP B N 1
ATOM 4546 C CA . ASP B 1 123 ? -12.273 5.609 -15.656 1 93.12 123 ASP B CA 1
ATOM 4547 C C . ASP B 1 123 ? -11.273 6.668 -16.125 1 93.12 123 ASP B C 1
ATOM 4549 O O . ASP B 1 123 ? -10.156 6.336 -16.531 1 93.12 123 ASP B O 1
ATOM 4553 N N . ASP B 1 124 ? -11.797 7.918 -16.219 1 96.69 124 ASP B N 1
ATOM 4554 C CA . ASP B 1 124 ? -10.875 9.016 -16.5 1 96.69 124 ASP B CA 1
ATOM 4555 C C . ASP B 1 124 ? -9.758 9.078 -15.461 1 96.69 124 ASP B C 1
ATOM 4557 O O . ASP B 1 124 ? -9.992 8.875 -14.266 1 96.69 124 ASP B O 1
ATOM 4561 N N . ARG B 1 125 ? -8.477 9.383 -15.906 1 95.06 125 ARG B N 1
ATOM 4562 C CA . ARG B 1 125 ? -7.309 9.328 -15.031 1 95.06 125 ARG B CA 1
ATOM 4563 C C . ARG B 1 125 ? -7.457 10.289 -13.859 1 95.06 125 ARG B C 1
ATOM 4565 O O . ARG B 1 125 ? -7.043 9.977 -12.742 1 95.06 125 ARG B O 1
ATOM 4572 N N . GLU B 1 126 ? -7.961 11.516 -14.094 1 96.81 126 GLU B N 1
ATOM 4573 C CA . GLU B 1 126 ? -8.156 12.477 -13.016 1 96.81 126 GLU B CA 1
ATOM 4574 C C . GLU B 1 126 ? -9.219 12 -12.031 1 96.81 126 GLU B C 1
ATOM 4576 O O . GLU B 1 126 ? -9.031 12.086 -10.812 1 96.81 126 GLU B O 1
ATOM 4581 N N . VAL B 1 127 ? -10.359 11.461 -12.562 1 98 127 VAL B N 1
ATOM 4582 C CA . VAL B 1 127 ? -11.422 10.938 -11.719 1 98 127 VAL B CA 1
ATOM 4583 C C . VAL B 1 127 ? -10.891 9.789 -10.859 1 98 127 VAL B C 1
ATOM 4585 O O . VAL B 1 127 ? -11.109 9.758 -9.648 1 98 127 VAL B O 1
ATOM 4588 N N . GLU B 1 128 ? -10.141 8.898 -11.523 1 96.75 128 GLU B N 1
ATOM 4589 C CA . GLU B 1 128 ? -9.57 7.762 -10.805 1 96.75 128 GLU B CA 1
ATOM 4590 C C . GLU B 1 128 ? -8.609 8.219 -9.711 1 96.75 128 GLU B C 1
ATOM 4592 O O . GLU B 1 128 ? -8.555 7.625 -8.633 1 96.75 128 GLU B O 1
ATOM 4597 N N . THR B 1 129 ? -7.836 9.266 -10.023 1 96.75 129 THR B N 1
ATOM 4598 C CA . THR B 1 129 ? -6.898 9.789 -9.039 1 96.75 129 THR B CA 1
ATOM 4599 C C . THR B 1 129 ? -7.637 10.289 -7.793 1 96.75 129 THR B C 1
ATOM 4601 O O . THR B 1 129 ? -7.234 9.984 -6.668 1 96.75 129 THR B O 1
ATOM 4604 N N . TRP B 1 130 ? -8.727 10.984 -7.988 1 97.75 130 TRP B N 1
ATOM 4605 C CA . TRP B 1 130 ? -9.523 11.469 -6.863 1 97.75 130 TRP B CA 1
ATOM 4606 C C . TRP B 1 130 ? -10.148 10.305 -6.098 1 97.75 130 TRP B C 1
ATOM 4608 O O . TRP B 1 130 ? -10.125 10.281 -4.867 1 97.75 130 TRP B O 1
ATOM 4618 N N . LEU B 1 131 ? -10.672 9.336 -6.844 1 98.25 131 LEU B N 1
ATOM 4619 C CA . LEU B 1 131 ? -11.297 8.188 -6.199 1 98.25 131 LEU B CA 1
ATOM 4620 C C . LEU B 1 131 ? -10.281 7.422 -5.359 1 98.25 131 LEU B C 1
ATOM 4622 O O . LEU B 1 131 ? -10.609 6.926 -4.277 1 98.25 131 LEU B O 1
ATOM 4626 N N . ASN B 1 132 ? -9.094 7.391 -5.871 1 96.25 132 ASN B N 1
ATOM 4627 C CA . ASN B 1 132 ? -8.031 6.715 -5.137 1 96.25 132 ASN B CA 1
ATOM 4628 C C . ASN B 1 132 ? -7.621 7.504 -3.896 1 96.25 132 ASN B C 1
ATOM 4630 O O . ASN B 1 132 ? -7.113 6.934 -2.932 1 96.25 132 ASN B O 1
ATOM 4634 N N . PHE B 1 133 ? -7.855 8.773 -3.869 1 96.38 133 PHE B N 1
ATOM 4635 C CA . PHE B 1 133 ? -7.453 9.664 -2.789 1 96.38 133 PHE B CA 1
ATOM 4636 C C . PHE B 1 133 ? -8.508 9.688 -1.688 1 96.38 133 PHE B C 1
ATOM 4638 O O . PHE B 1 133 ? -8.273 10.25 -0.615 1 96.38 133 PHE B O 1
ATOM 4645 N N . ALA B 1 134 ? -9.625 8.992 -1.871 1 97.94 134 ALA B N 1
ATOM 4646 C CA . ALA B 1 134 ? -10.742 9.008 -0.933 1 97.94 134 ALA B CA 1
ATOM 4647 C C . ALA B 1 134 ? -10.328 8.438 0.422 1 97.94 134 ALA B C 1
ATOM 4649 O O . ALA B 1 134 ? -9.672 7.395 0.491 1 97.94 134 ALA B O 1
ATOM 4650 N N . GLY B 1 135 ? -10.656 9.156 1.465 1 97.69 135 GLY B N 1
ATOM 4651 C CA . GLY B 1 135 ? -10.531 8.688 2.836 1 97.69 135 GLY B CA 1
ATOM 4652 C C . GLY B 1 135 ? -9.117 8.789 3.373 1 97.69 135 GLY B C 1
ATOM 4653 O O . GLY B 1 135 ? -8.875 8.523 4.551 1 97.69 135 GLY B O 1
ATOM 4654 N N . GLN B 1 136 ? -8.117 9.227 2.617 1 96.38 136 GLN B N 1
ATOM 4655 C CA . GLN B 1 136 ? -6.711 9.203 3.006 1 96.38 136 GLN B CA 1
ATOM 4656 C C . GLN B 1 136 ? -6.465 10.07 4.238 1 96.38 136 GLN B C 1
ATOM 4658 O O . GLN B 1 136 ? -7.156 11.07 4.445 1 96.38 136 GLN B O 1
ATOM 4663 N N . ASP B 1 137 ? -5.488 9.656 5.039 1 97.56 137 ASP B N 1
ATOM 4664 C CA . ASP B 1 137 ? -5.184 10.438 6.23 1 97.56 137 ASP B CA 1
ATOM 4665 C C . ASP B 1 137 ? -3.801 11.078 6.129 1 97.56 137 ASP B C 1
ATOM 4667 O O . ASP B 1 137 ? -3.332 11.711 7.074 1 97.56 137 ASP B O 1
ATOM 4671 N N . GLY B 1 138 ? -3.066 10.945 5 1 96.56 138 GLY B N 1
ATOM 4672 C CA . GLY B 1 138 ? -1.817 11.648 4.766 1 96.56 138 GLY B CA 1
ATOM 4673 C C . GLY B 1 138 ? -2.016 13.117 4.418 1 96.56 138 GLY B C 1
ATOM 4674 O O . GLY B 1 138 ? -3.123 13.531 4.074 1 96.56 138 GLY B O 1
ATOM 4675 N N . GLY B 1 139 ? -0.909 13.844 4.461 1 96.69 139 GLY B N 1
ATOM 4676 C CA . GLY B 1 139 ? -1.04 15.258 4.16 1 96.69 139 GLY B CA 1
ATOM 4677 C C . GLY B 1 139 ? 0.288 15.992 4.156 1 96.69 139 GLY B C 1
ATOM 4678 O O . GLY B 1 139 ? 1.344 15.375 4 1 96.69 139 GLY B O 1
ATOM 4679 N N . LEU B 1 140 ? 0.079 17.312 4.195 1 96.88 140 LEU B N 1
ATOM 4680 C CA . LEU B 1 140 ? 1.219 18.219 4.074 1 96.88 140 LEU B CA 1
ATOM 4681 C C . LEU B 1 140 ? 1.111 19.359 5.078 1 96.88 140 LEU B C 1
ATOM 4683 O O . LEU B 1 140 ? 0.045 19.594 5.652 1 96.88 140 LEU B O 1
ATOM 4687 N N . TRP B 1 141 ? 2.176 20.062 5.23 1 96.81 141 TRP B N 1
ATOM 4688 C CA . TRP B 1 141 ? 2.293 21.188 6.148 1 96.81 141 TRP B CA 1
ATOM 4689 C C . TRP B 1 141 ? 1.172 22.188 5.922 1 96.81 141 TRP B C 1
ATOM 4691 O O . TRP B 1 141 ? 0.474 22.578 6.859 1 96.81 141 TRP B O 1
ATOM 4701 N N . GLN B 1 142 ? 0.959 22.578 4.719 1 97.06 142 GLN B N 1
ATOM 4702 C CA . GLN B 1 142 ? 0.002 23.641 4.426 1 97.06 142 GLN B CA 1
ATOM 4703 C C . GLN B 1 142 ? -1.428 23.188 4.703 1 97.06 142 GLN B C 1
ATOM 4705 O O . GLN B 1 142 ? -2.289 24 5.043 1 97.06 142 GLN B O 1
ATOM 4710 N N . MET B 1 143 ? -1.674 21.891 4.531 1 97.56 143 MET B N 1
ATOM 4711 C CA . MET B 1 143 ? -2.977 21.344 4.902 1 97.56 143 MET B CA 1
ATOM 4712 C C . MET B 1 143 ? -3.24 21.531 6.391 1 97.56 143 MET B C 1
ATOM 4714 O O . MET B 1 143 ? -4.336 21.938 6.785 1 97.56 143 MET B O 1
ATOM 4718 N N . ALA B 1 144 ? -2.219 21.281 7.199 1 97.56 144 ALA B N 1
ATOM 4719 C CA . ALA B 1 144 ? -2.338 21.438 8.648 1 97.56 144 ALA B CA 1
ATOM 4720 C C . ALA B 1 144 ? -2.533 22.906 9.023 1 97.56 144 ALA B C 1
ATOM 4722 O O . ALA B 1 144 ? -3.33 23.219 9.914 1 97.56 144 ALA B O 1
ATOM 4723 N N . ILE B 1 145 ? -1.845 23.766 8.359 1 95.62 145 ILE B N 1
ATOM 4724 C CA . ILE B 1 145 ? -1.931 25.188 8.656 1 95.62 145 ILE B CA 1
ATOM 4725 C C . ILE B 1 145 ? -3.342 25.703 8.359 1 95.62 145 ILE B C 1
ATOM 4727 O O . ILE B 1 145 ? -3.9 26.484 9.125 1 95.62 145 ILE B O 1
ATOM 4731 N N . ASN B 1 146 ? -3.857 25.234 7.215 1 97 146 ASN B N 1
ATOM 4732 C CA . ASN B 1 146 ? -5.227 25.609 6.871 1 97 146 ASN B CA 1
ATOM 4733 C C . ASN B 1 146 ? -6.211 25.203 7.957 1 97 146 ASN B C 1
ATOM 4735 O O . ASN B 1 146 ? -7.145 25.938 8.273 1 97 146 ASN B O 1
ATOM 4739 N N . LEU B 1 147 ? -6.039 24.078 8.539 1 97.94 147 LEU B N 1
ATOM 4740 C CA . LEU B 1 147 ? -6.91 23.594 9.594 1 97.94 147 LEU B CA 1
ATOM 4741 C C . LEU B 1 147 ? -6.73 24.406 10.867 1 97.94 147 LEU B C 1
ATOM 4743 O O . LEU B 1 147 ? -7.711 24.766 11.531 1 97.94 147 LEU B O 1
ATOM 4747 N N . VAL B 1 148 ? -5.5 24.734 11.219 1 96.75 148 VAL B N 1
ATOM 4748 C CA . VAL B 1 148 ? -5.219 25.516 12.422 1 96.75 148 VAL B CA 1
ATOM 4749 C C . VAL B 1 148 ? -5.805 26.906 12.273 1 96.75 148 VAL B C 1
ATOM 4751 O O . VAL B 1 148 ? -6.398 27.438 13.211 1 96.75 148 VAL B O 1
ATOM 4754 N N . LYS B 1 149 ? -5.605 27.5 11.102 1 95.5 149 LYS B N 1
ATOM 4755 C CA . LYS B 1 149 ? -6.109 28.844 10.852 1 95.5 149 LYS B CA 1
ATOM 4756 C C . LYS B 1 149 ? -7.633 28.891 10.969 1 95.5 149 LYS B C 1
ATOM 4758 O O . LYS B 1 149 ? -8.188 29.844 11.523 1 95.5 149 LYS B O 1
ATOM 4763 N N . LYS B 1 150 ? -8.25 27.891 10.445 1 96.75 150 LYS B N 1
ATOM 4764 C CA . LYS B 1 150 ? -9.711 27.906 10.375 1 96.75 150 LYS B CA 1
ATOM 4765 C C . LYS B 1 150 ? -10.32 27.438 11.695 1 96.75 150 LYS B C 1
ATOM 4767 O O . LYS B 1 150 ? -11.328 28 12.148 1 96.75 150 LYS B O 1
ATOM 4772 N N . TYR B 1 151 ? -9.719 26.422 12.383 1 97.94 151 TYR B N 1
ATOM 4773 C CA . TYR B 1 151 ? -10.398 25.766 13.5 1 97.94 151 TYR B CA 1
ATOM 4774 C C . TYR B 1 151 ? -9.609 25.938 14.789 1 97.94 151 TYR B C 1
ATOM 4776 O O . TYR B 1 151 ? -10.109 25.656 15.875 1 97.94 151 TYR B O 1
ATOM 4784 N N . GLY B 1 152 ? -8.391 26.406 14.727 1 97.62 152 GLY B N 1
ATOM 4785 C CA . GLY B 1 152 ? -7.527 26.516 15.891 1 97.62 152 GLY B CA 1
ATOM 4786 C C . GLY B 1 152 ? -6.844 25.219 16.266 1 97.62 152 GLY B C 1
ATOM 4787 O O . GLY B 1 152 ? -6.621 24.359 15.406 1 97.62 152 GLY B O 1
ATOM 4788 N N . VAL B 1 153 ? -6.363 25.172 17.422 1 98.06 153 VAL B N 1
ATOM 4789 C CA . VAL B 1 153 ? -5.684 24.031 18.016 1 98.06 153 VAL B CA 1
ATOM 4790 C C . VAL B 1 153 ? -6.039 23.922 19.5 1 98.06 153 VAL B C 1
ATOM 4792 O O . VAL B 1 153 ? -6.535 24.875 20.094 1 98.06 153 VAL B O 1
ATOM 4795 N N . VAL B 1 154 ? -5.887 22.75 20.062 1 98.5 154 VAL B N 1
ATOM 4796 C CA . VAL B 1 154 ? -6.117 22.516 21.484 1 98.5 154 VAL B CA 1
ATOM 4797 C C . VAL B 1 154 ? -4.984 21.672 22.062 1 98.5 154 VAL B C 1
ATOM 4799 O O . VAL B 1 154 ? -4.285 20.969 21.328 1 98.5 154 VAL B O 1
ATOM 4802 N N . PRO B 1 155 ? -4.77 21.781 23.422 1 97.62 155 PRO B N 1
ATOM 4803 C CA . PRO B 1 155 ? -3.82 20.859 24.047 1 97.62 155 PRO B CA 1
ATOM 4804 C C . PRO B 1 155 ? -4.227 19.391 23.875 1 97.62 155 PRO B C 1
ATOM 4806 O O . PRO B 1 155 ? -5.422 19.094 23.797 1 97.62 155 PRO B O 1
ATOM 4809 N N . SER B 1 156 ? -3.229 18.547 23.875 1 97.38 156 SER B N 1
ATOM 4810 C CA . SER B 1 156 ? -3.479 17.125 23.656 1 97.38 156 SER B CA 1
ATOM 4811 C C . SER B 1 156 ? -4.488 16.578 24.656 1 97.38 156 SER B C 1
ATOM 4813 O O . SER B 1 156 ? -5.301 15.711 24.328 1 97.38 156 SER B O 1
ATOM 4815 N N . TYR B 1 157 ? -4.477 17.109 25.906 1 96.44 157 TYR B N 1
ATOM 4816 C CA . TYR B 1 157 ? -5.332 16.578 26.969 1 96.44 157 TYR B CA 1
ATOM 4817 C C . TYR B 1 157 ? -6.777 17.031 26.781 1 96.44 157 TYR B C 1
ATOM 4819 O O . TYR B 1 157 ? -7.695 16.469 27.375 1 96.44 157 TYR B O 1
ATOM 4827 N N . ALA B 1 158 ? -6.988 18.062 25.969 1 97.81 158 ALA B N 1
ATOM 4828 C CA . ALA B 1 158 ? -8.352 18.531 25.719 1 97.81 158 ALA B CA 1
ATOM 4829 C C . ALA B 1 158 ? -9.086 17.594 24.766 1 97.81 158 ALA B C 1
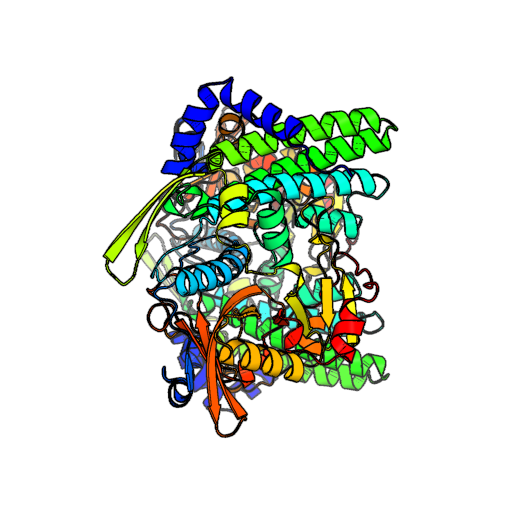ATOM 4831 O O . ALA B 1 158 ? -10.312 17.516 24.797 1 97.81 158 ALA B O 1
ATOM 4832 N N . MET B 1 159 ? -8.445 16.938 23.906 1 98.19 159 MET B N 1
ATOM 4833 C CA . MET B 1 159 ? -8.938 15.875 23.047 1 98.19 159 MET B CA 1
ATOM 4834 C C . MET B 1 159 ? -7.879 14.789 22.859 1 98.19 159 MET B C 1
ATOM 4836 O O . MET B 1 159 ? -7.164 14.781 21.859 1 98.19 159 MET B O 1
ATOM 4840 N N . PRO B 1 160 ? -7.848 13.859 23.75 1 97.06 160 PRO B N 1
ATOM 4841 C CA . PRO B 1 160 ? -6.805 12.836 23.75 1 97.06 160 PRO B CA 1
ATOM 4842 C C . PRO B 1 160 ? -6.953 11.844 22.594 1 97.06 160 PRO B C 1
ATOM 4844 O O . PRO B 1 160 ? -8.031 11.727 22 1 97.06 160 PRO B O 1
ATOM 4847 N N . GLU B 1 161 ? -5.836 11.242 22.25 1 97.69 161 GLU B N 1
ATOM 4848 C CA . GLU B 1 161 ? -5.871 10.141 21.297 1 97.69 161 GLU B CA 1
ATOM 4849 C C . GLU B 1 161 ? -6.746 9 21.812 1 97.69 161 GLU B C 1
ATOM 4851 O O . GLU B 1 161 ? -6.934 8.852 23.016 1 97.69 161 GLU B O 1
ATOM 4856 N N . ASN B 1 162 ? -7.32 8.273 20.922 1 97.88 162 ASN B N 1
ATOM 4857 C CA . ASN B 1 162 ? -8.141 7.117 21.25 1 97.88 162 ASN B CA 1
ATOM 4858 C C . ASN B 1 162 ? -7.812 5.922 20.359 1 97.88 162 ASN B C 1
ATOM 4860 O O . ASN B 1 162 ? -6.84 5.961 19.594 1 97.88 162 ASN B O 1
ATOM 4864 N N . ALA B 1 163 ? -8.586 4.828 20.469 1 98 163 ALA B N 1
ATOM 4865 C CA . ALA B 1 163 ? -8.273 3.602 19.75 1 98 163 ALA B CA 1
ATOM 4866 C C . ALA B 1 163 ? -8.305 3.838 18.234 1 98 163 ALA B C 1
ATOM 4868 O O . ALA B 1 163 ? -7.457 3.318 17.5 1 98 163 ALA B O 1
ATOM 4869 N N . THR B 1 164 ? -9.203 4.613 17.766 1 97.81 164 THR B N 1
ATOM 4870 C CA . THR B 1 164 ? -9.359 4.844 16.328 1 97.81 164 THR B CA 1
ATOM 4871 C C . THR B 1 164 ? -8.281 5.785 15.812 1 97.81 164 THR B C 1
ATOM 4873 O O . THR B 1 164 ? -7.715 5.559 14.734 1 97.81 164 THR B O 1
ATOM 4876 N N . SER B 1 165 ? -7.996 6.863 16.562 1 97.94 165 SER B N 1
ATOM 4877 C CA . SER B 1 165 ? -6.969 7.793 16.109 1 97.94 165 SER B CA 1
ATOM 4878 C C . SER B 1 165 ? -5.578 7.168 16.188 1 97.94 165 SER B C 1
ATOM 4880 O O . SER B 1 165 ? -4.684 7.531 15.422 1 97.94 165 SER B O 1
ATOM 4882 N N . ASN B 1 166 ? -5.41 6.191 17.125 1 98.12 166 ASN B N 1
ATOM 4883 C CA . ASN B 1 166 ? -4.137 5.492 17.266 1 98.12 166 ASN B CA 1
ATOM 4884 C C . ASN B 1 166 ? -3.961 4.426 16.188 1 98.12 166 ASN B C 1
ATOM 4886 O O . ASN B 1 166 ? -2.855 3.918 15.984 1 98.12 166 ASN B O 1
ATOM 4890 N N . ASN B 1 167 ? -4.992 4.047 15.508 1 98.12 167 ASN B N 1
ATOM 4891 C CA . ASN B 1 167 ? -5.039 3.176 14.336 1 98.12 167 ASN B CA 1
ATOM 4892 C C . ASN B 1 167 ? -6.145 3.596 13.375 1 98.12 167 ASN B C 1
ATOM 4894 O O . ASN B 1 167 ? -7.301 3.201 13.531 1 98.12 167 ASN B O 1
ATOM 4898 N N . THR B 1 168 ? -5.727 4.332 12.32 1 98.19 168 THR B N 1
ATOM 4899 C CA . THR B 1 168 ? -6.73 5.035 11.531 1 98.19 168 THR B CA 1
ATOM 4900 C C . THR B 1 168 ? -7.227 4.164 10.375 1 98.19 168 THR B C 1
ATOM 4902 O O . THR B 1 168 ? -8.109 4.566 9.617 1 98.19 168 THR B O 1
ATOM 4905 N N . SER B 1 169 ? -6.773 2.918 10.219 1 97.06 169 SER B N 1
ATOM 4906 C CA . SER B 1 169 ? -7.043 2.092 9.047 1 97.06 169 SER B CA 1
ATOM 4907 C C . SER B 1 169 ? -8.539 1.894 8.844 1 97.06 169 SER B C 1
ATOM 4909 O O . SER B 1 169 ? -9.055 2.082 7.738 1 97.06 169 SER B O 1
ATOM 4911 N N . ALA B 1 170 ? -9.227 1.507 9.914 1 97.44 170 ALA B N 1
ATOM 4912 C CA . ALA B 1 170 ? -10.648 1.216 9.797 1 97.44 170 ALA B CA 1
ATOM 4913 C C . ALA B 1 170 ? -11.438 2.473 9.438 1 97.44 170 ALA B C 1
ATOM 4915 O O . ALA B 1 170 ? -12.398 2.412 8.672 1 97.44 170 ALA B O 1
ATOM 4916 N N . LEU B 1 171 ? -11.078 3.561 9.992 1 98.38 171 LEU B N 1
ATOM 4917 C CA . LEU B 1 171 ? -11.758 4.816 9.695 1 98.38 171 LEU B CA 1
ATOM 4918 C C . LEU B 1 171 ? -11.539 5.227 8.242 1 98.38 171 LEU B C 1
ATOM 4920 O O . LEU B 1 171 ? -12.484 5.613 7.555 1 98.38 171 LEU B O 1
ATOM 4924 N N . ILE B 1 172 ? -10.289 5.121 7.801 1 98.19 172 ILE B N 1
ATOM 4925 C CA . ILE B 1 172 ? -9.945 5.477 6.434 1 98.19 172 ILE B CA 1
ATOM 4926 C C . ILE B 1 172 ? -10.734 4.609 5.453 1 98.19 172 ILE B C 1
ATOM 4928 O O . ILE B 1 172 ? -11.32 5.117 4.496 1 98.19 172 ILE B O 1
ATOM 4932 N N . ASP B 1 173 ? -10.75 3.377 5.738 1 96.94 173 ASP B N 1
ATOM 4933 C CA . ASP B 1 173 ? -11.484 2.449 4.883 1 96.94 173 ASP B CA 1
ATOM 4934 C C . ASP B 1 173 ? -12.969 2.805 4.832 1 96.94 173 ASP B C 1
ATOM 4936 O O . ASP B 1 173 ? -13.57 2.809 3.758 1 96.94 173 ASP B O 1
ATOM 4940 N N . SER B 1 174 ? -13.57 3.074 5.957 1 98 174 SER B N 1
ATOM 4941 C CA . SER B 1 174 ? -14.992 3.396 6.043 1 98 174 SER B CA 1
ATOM 4942 C C . SER B 1 174 ? -15.305 4.703 5.328 1 98 174 SER B C 1
ATOM 4944 O O . SER B 1 174 ? -16.297 4.793 4.594 1 98 174 SER B O 1
ATOM 4946 N N . LEU B 1 175 ? -14.469 5.691 5.559 1 98.69 175 LEU B N 1
ATOM 4947 C CA . LEU B 1 175 ? -14.672 6.984 4.91 1 98.69 175 LEU B CA 1
ATOM 4948 C C . LEU B 1 175 ? -14.5 6.871 3.4 1 98.69 175 LEU B C 1
ATOM 4950 O O . LEU B 1 175 ? -15.266 7.465 2.639 1 98.69 175 LEU B O 1
ATOM 4954 N N . ALA B 1 176 ? -13.477 6.121 2.988 1 98.56 176 ALA B N 1
ATOM 4955 C CA . ALA B 1 176 ? -13.25 5.934 1.558 1 98.56 176 ALA B CA 1
ATOM 4956 C C . ALA B 1 176 ? -14.469 5.301 0.888 1 98.56 176 ALA B C 1
ATOM 4958 O O . ALA B 1 176 ? -14.891 5.734 -0.187 1 98.56 176 ALA B O 1
ATOM 4959 N N . ARG B 1 177 ? -15.016 4.293 1.512 1 98 177 ARG B N 1
ATOM 4960 C CA . ARG B 1 177 ? -16.188 3.617 0.978 1 98 177 ARG B CA 1
ATOM 4961 C C . ARG B 1 177 ? -17.375 4.578 0.864 1 98 177 ARG B C 1
ATOM 4963 O O . ARG B 1 177 ? -18.062 4.594 -0.154 1 98 177 ARG B O 1
ATOM 4970 N N . LYS B 1 178 ? -17.609 5.367 1.897 1 98.75 178 LYS B N 1
ATOM 4971 C CA . LYS B 1 178 ? -18.688 6.359 1.912 1 98.75 178 LYS B CA 1
ATOM 4972 C C . LYS B 1 178 ? -18.484 7.398 0.811 1 98.75 178 LYS B C 1
ATOM 4974 O O . LYS B 1 178 ? -19.422 7.707 0.07 1 98.75 178 LYS B O 1
ATOM 4979 N N . GLU B 1 179 ? -17.297 7.898 0.725 1 98.81 179 GLU B N 1
ATOM 4980 C CA . GLU B 1 179 ? -16.984 8.938 -0.258 1 98.81 179 GLU B CA 1
ATOM 4981 C C . GLU B 1 179 ? -17.156 8.406 -1.682 1 98.81 179 GLU B C 1
ATOM 4983 O O . GLU B 1 179 ? -17.719 9.094 -2.541 1 98.81 179 GLU B O 1
ATOM 4988 N N . ARG B 1 180 ? -16.719 7.246 -1.891 1 98.75 180 ARG B N 1
ATOM 4989 C CA . ARG B 1 180 ? -16.812 6.668 -3.227 1 98.75 180 ARG B CA 1
ATOM 4990 C C . ARG B 1 180 ? -18.266 6.402 -3.609 1 98.75 180 ARG B C 1
ATOM 4992 O O . ARG B 1 180 ? -18.672 6.68 -4.738 1 98.75 180 ARG B O 1
ATOM 4999 N N . LYS B 1 181 ? -19.016 5.855 -2.686 1 98.69 181 LYS B N 1
ATOM 5000 C CA . LYS B 1 181 ? -20.453 5.68 -2.945 1 98.69 181 LYS B CA 1
ATOM 5001 C C . LYS B 1 181 ? -21.125 7.012 -3.258 1 98.69 181 LYS B C 1
ATOM 5003 O O . LYS B 1 181 ? -21.891 7.117 -4.215 1 98.69 181 LYS B O 1
ATOM 5008 N N . ASP B 1 182 ? -20.844 7.98 -2.43 1 98.88 182 ASP B N 1
ATOM 5009 C CA . ASP B 1 182 ? -21.438 9.305 -2.607 1 98.88 182 ASP B CA 1
ATOM 5010 C C . ASP B 1 182 ? -21.016 9.922 -3.939 1 98.88 182 ASP B C 1
ATOM 5012 O O . ASP B 1 182 ? -21.797 10.633 -4.574 1 98.88 182 ASP B O 1
ATOM 5016 N N . ALA B 1 183 ? -19.781 9.672 -4.293 1 98.81 183 ALA B N 1
ATOM 5017 C CA . ALA B 1 183 ? -19.297 10.172 -5.574 1 98.81 183 ALA B CA 1
ATOM 5018 C C . ALA B 1 183 ? -20.156 9.672 -6.727 1 98.81 183 ALA B C 1
ATOM 5020 O O . ALA B 1 183 ? -20.484 10.438 -7.645 1 98.81 183 ALA B O 1
ATOM 5021 N N . LEU B 1 184 ? -20.531 8.398 -6.723 1 98.69 184 LEU B N 1
ATOM 5022 C CA . LEU B 1 184 ? -21.391 7.84 -7.77 1 98.69 184 LEU B CA 1
ATOM 5023 C C . LEU B 1 184 ? -22.719 8.578 -7.844 1 98.69 184 LEU B C 1
ATOM 5025 O O . LEU B 1 184 ? -23.188 8.914 -8.938 1 98.69 184 LEU B O 1
ATOM 5029 N N . VAL B 1 185 ? -23.297 8.836 -6.699 1 98.75 185 VAL B N 1
ATOM 5030 C CA . VAL B 1 185 ? -24.594 9.516 -6.633 1 98.75 185 VAL B CA 1
ATOM 5031 C C . VAL B 1 185 ? -24.453 10.945 -7.152 1 98.75 185 VAL B C 1
ATOM 5033 O O . VAL B 1 185 ? -25.25 11.391 -7.984 1 98.75 185 VAL B O 1
ATOM 5036 N N . LEU B 1 186 ? -23.469 11.711 -6.68 1 98.81 186 LEU B N 1
ATOM 5037 C CA . LEU B 1 186 ? -23.266 13.109 -7.066 1 98.81 186 LEU B CA 1
ATOM 5038 C C . LEU B 1 186 ? -23.031 13.227 -8.57 1 98.81 186 LEU B C 1
ATOM 5040 O O . LEU B 1 186 ? -23.641 14.07 -9.234 1 98.81 186 LEU B O 1
ATOM 5044 N N . ARG B 1 187 ? -22.172 12.406 -9.109 1 98.81 187 ARG B N 1
ATOM 5045 C CA . ARG B 1 187 ? -21.875 12.438 -10.531 1 98.81 187 ARG B CA 1
ATOM 5046 C C . ARG B 1 187 ? -23.125 12.125 -11.359 1 98.81 187 ARG B C 1
ATOM 5048 O O . ARG B 1 187 ? -23.391 12.789 -12.367 1 98.81 187 ARG B O 1
ATOM 5055 N N . LYS B 1 188 ? -23.891 11.125 -10.945 1 98.62 188 LYS B N 1
ATOM 5056 C CA . LYS B 1 188 ? -25.109 10.773 -11.648 1 98.62 188 LYS B CA 1
ATOM 5057 C C . LYS B 1 188 ? -26.094 11.953 -11.688 1 98.62 188 LYS B C 1
ATOM 5059 O O . LYS B 1 188 ? -26.656 12.258 -12.734 1 98.62 188 LYS B O 1
ATOM 5064 N N . LEU B 1 189 ? -26.312 12.602 -10.531 1 98.75 189 LEU B N 1
ATOM 5065 C CA . LEU B 1 189 ? -27.203 13.75 -10.461 1 98.75 189 LEU B CA 1
ATOM 5066 C C . LEU B 1 189 ? -26.75 14.852 -11.414 1 98.75 189 LEU B C 1
ATOM 5068 O O . LEU B 1 189 ? -27.562 15.422 -12.141 1 98.75 189 LEU B O 1
ATOM 5072 N N . VAL B 1 190 ? -25.469 15.141 -11.453 1 98.69 190 VAL B N 1
ATOM 5073 C CA . VAL B 1 190 ? -24.938 16.188 -12.328 1 98.69 190 VAL B CA 1
ATOM 5074 C C . VAL B 1 190 ? -25.125 15.781 -13.789 1 98.69 190 VAL B C 1
ATOM 5076 O O . VAL B 1 190 ? -25.516 16.609 -14.617 1 98.69 190 VAL B O 1
ATOM 5079 N N . GLN B 1 191 ? -24.859 14.531 -14.125 1 98.25 191 GLN B N 1
ATOM 5080 C CA . GLN B 1 191 ? -25.031 14.031 -15.484 1 98.25 191 GLN B CA 1
ATOM 5081 C C . GLN B 1 191 ? -26.484 14.109 -15.93 1 98.25 191 GLN B C 1
ATOM 5083 O O . GLN B 1 191 ? -26.766 14.281 -17.125 1 98.25 191 GLN B O 1
ATOM 5088 N N . GLU B 1 192 ? -27.359 14.062 -15 1 98.25 192 GLU B N 1
ATOM 5089 C CA . GLU B 1 192 ? -28.797 14.148 -15.289 1 98.25 192 GLU B CA 1
ATOM 5090 C C . GLU B 1 192 ? -29.266 15.602 -15.305 1 98.25 192 GLU B C 1
ATOM 5092 O O . GLU B 1 192 ? -30.453 15.875 -15.438 1 98.25 192 GLU B O 1
ATOM 5097 N N . GLY B 1 193 ? -28.375 16.516 -15.172 1 98 193 GLY B N 1
ATOM 5098 C CA . GLY B 1 193 ? -28.688 17.938 -15.219 1 98 193 GLY B CA 1
ATOM 509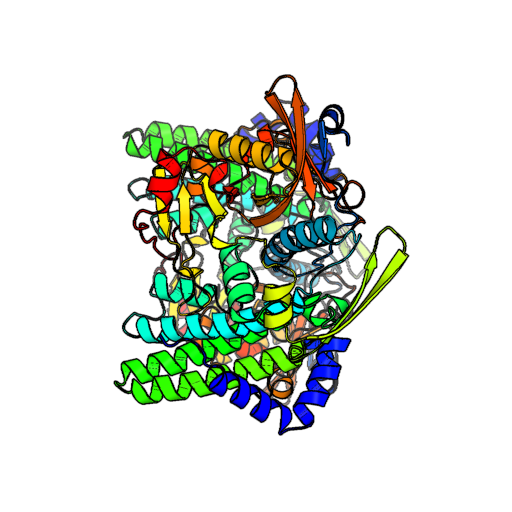9 C C . GLY B 1 193 ? -29.297 18.453 -13.922 1 98 193 GLY B C 1
ATOM 5100 O O . GLY B 1 193 ? -29.969 19.484 -13.906 1 98 193 GLY B O 1
ATOM 5101 N N . LYS B 1 194 ? -29.078 17.75 -12.844 1 98.38 194 LYS B N 1
ATOM 5102 C CA . LYS B 1 194 ? -29.672 18.094 -11.555 1 98.38 194 LYS B CA 1
ATOM 5103 C C . LYS B 1 194 ? -28.609 18.625 -10.594 1 98.38 194 LYS B C 1
ATOM 5105 O O . LYS B 1 194 ? -28.484 18.125 -9.469 1 98.38 194 LYS B O 1
ATOM 5110 N N . LEU B 1 195 ? -27.953 19.688 -10.984 1 97.69 195 LEU B N 1
ATOM 5111 C CA . LEU B 1 195 ? -26.859 20.25 -10.203 1 97.69 195 LEU B CA 1
ATOM 5112 C C . LEU B 1 195 ? -27.344 20.688 -8.828 1 97.69 195 LEU B C 1
ATOM 5114 O O . LEU B 1 195 ? -26.656 20.484 -7.824 1 97.69 195 LEU B O 1
ATOM 5118 N N . GLU B 1 196 ? -28.484 21.328 -8.711 1 97.75 196 GLU B N 1
ATOM 5119 C CA . GLU B 1 196 ? -29.016 21.781 -7.43 1 97.75 196 GLU B CA 1
ATOM 5120 C C . GLU B 1 196 ? -29.266 20.594 -6.488 1 97.75 196 GLU B C 1
ATOM 5122 O O . GLU B 1 196 ? -29 20.688 -5.285 1 97.75 196 GLU B O 1
ATOM 5127 N N . GLU B 1 197 ? -29.797 19.547 -7.043 1 98.31 197 GLU B N 1
ATOM 5128 C CA . GLU B 1 197 ? -30.016 18.344 -6.25 1 98.31 197 GLU B CA 1
ATOM 5129 C C . GLU B 1 197 ? -28.688 17.75 -5.789 1 98.31 197 GLU B C 1
ATOM 5131 O O . GLU B 1 197 ? -28.578 17.219 -4.68 1 98.31 197 GLU B O 1
ATOM 5136 N N . ALA B 1 198 ? -27.656 17.812 -6.641 1 98.44 198 ALA B N 1
ATOM 5137 C CA . ALA B 1 198 ? -26.328 17.344 -6.27 1 98.44 198 ALA B CA 1
ATOM 5138 C C . ALA B 1 198 ? -25.766 18.141 -5.094 1 98.44 198 ALA B C 1
ATOM 5140 O O . ALA B 1 198 ? -25.188 17.578 -4.168 1 98.44 198 ALA B O 1
ATOM 5141 N N . GLU B 1 199 ? -25.984 19.406 -5.133 1 97.56 199 GLU B N 1
ATOM 5142 C CA . GLU B 1 199 ? -25.5 20.266 -4.059 1 97.56 199 GLU B CA 1
ATOM 5143 C C . GLU B 1 199 ? -26.219 19.984 -2.748 1 97.56 199 GLU B C 1
ATOM 5145 O O . GLU B 1 199 ? -25.609 20.016 -1.676 1 97.56 199 GLU B O 1
ATOM 5150 N N . LYS B 1 200 ? -27.5 19.766 -2.848 1 97.81 200 LYS B N 1
ATOM 5151 C CA . LYS B 1 200 ? -28.266 19.391 -1.665 1 97.81 200 LYS B CA 1
ATOM 5152 C C . LYS B 1 200 ? -27.797 18.047 -1.105 1 97.81 200 LYS B C 1
ATOM 5154 O O . LYS B 1 200 ? -27.641 17.906 0.108 1 97.81 200 LYS B O 1
ATOM 5159 N N . ALA B 1 201 ? -27.609 17.078 -2 1 98.5 201 ALA B N 1
ATOM 5160 C CA . ALA B 1 201 ? -27.109 15.766 -1.59 1 98.5 201 ALA B CA 1
ATOM 5161 C C . ALA B 1 201 ? -25.734 15.883 -0.933 1 98.5 201 ALA B C 1
ATOM 5163 O O . ALA B 1 201 ? -25.453 15.195 0.056 1 98.5 201 ALA B O 1
ATOM 5164 N N . LYS B 1 202 ? -24.891 16.688 -1.49 1 98.5 202 LYS B N 1
ATOM 5165 C CA . LYS B 1 202 ? -23.562 16.906 -0.93 1 98.5 202 LYS B CA 1
ATOM 5166 C C . LYS B 1 202 ? -23.641 17.328 0.533 1 98.5 202 LYS B C 1
ATOM 5168 O O . LYS B 1 202 ? -22.891 16.828 1.371 1 98.5 202 LYS B O 1
ATOM 5173 N N . LYS B 1 203 ? -24.5 18.25 0.848 1 97.81 203 LYS B N 1
ATOM 5174 C CA . LYS B 1 203 ? -24.641 18.719 2.221 1 97.81 203 LYS B CA 1
ATOM 5175 C C . LYS B 1 203 ? -25.078 17.578 3.148 1 97.81 203 LYS B C 1
ATOM 5177 O O . LYS B 1 203 ? -24.578 17.469 4.273 1 97.81 203 LYS B O 1
ATOM 5182 N N . GLU B 1 204 ? -25.984 16.766 2.66 1 98.31 204 GLU B N 1
ATOM 5183 C CA . GLU B 1 204 ? -26.406 15.609 3.434 1 98.31 204 GLU B CA 1
ATOM 5184 C C . GLU B 1 204 ? -25.25 14.633 3.652 1 98.31 204 GLU B C 1
ATOM 5186 O O . GLU B 1 204 ? -25.094 14.086 4.746 1 98.31 204 GLU B O 1
ATOM 5191 N N . PHE B 1 205 ? -24.516 14.398 2.592 1 98.75 205 PHE B N 1
ATOM 5192 C CA . PHE B 1 205 ? -23.375 13.5 2.676 1 98.75 205 PHE B CA 1
ATOM 5193 C C . PHE B 1 205 ? -22.328 14.031 3.656 1 98.75 205 PHE B C 1
ATOM 5195 O O . PHE B 1 205 ? -21.734 13.266 4.422 1 98.75 205 PHE B O 1
ATOM 5202 N N . LEU B 1 206 ? -22.078 15.312 3.658 1 98.75 206 LEU B N 1
ATOM 5203 C CA . LEU B 1 206 ? -21.125 15.922 4.586 1 98.75 206 LEU B CA 1
ATOM 5204 C C . LEU B 1 206 ? -21.594 15.75 6.027 1 98.75 206 LEU B C 1
ATOM 5206 O O . LEU B 1 206 ? -20.781 15.547 6.926 1 98.75 206 LEU B O 1
ATOM 5210 N N . ASN B 1 207 ? -22.875 15.867 6.238 1 98.69 207 ASN B N 1
ATOM 5211 C CA . ASN B 1 207 ? -23.422 15.609 7.566 1 98.69 207 ASN B CA 1
ATOM 5212 C C . ASN B 1 207 ? -23.141 14.18 8.023 1 98.69 207 ASN B C 1
ATOM 5214 O O . ASN B 1 207 ? -22.828 13.945 9.195 1 98.69 207 ASN B O 1
ATOM 5218 N N . GLU B 1 208 ? -23.266 13.242 7.125 1 98.81 208 GLU B N 1
ATOM 5219 C CA . GLU B 1 208 ? -22.953 11.844 7.438 1 98.81 208 GLU B CA 1
ATOM 5220 C C . GLU B 1 208 ? -21.469 11.656 7.719 1 98.81 208 GLU B C 1
ATOM 5222 O O . GLU B 1 208 ? -21.094 10.914 8.633 1 98.81 208 GLU B O 1
ATOM 5227 N N . VAL B 1 209 ? -20.609 12.297 6.941 1 98.81 209 VAL B N 1
ATOM 5228 C CA . VAL B 1 209 ? -19.172 12.242 7.176 1 98.81 209 VAL B CA 1
ATOM 5229 C C . VAL B 1 209 ? -18.859 12.805 8.555 1 98.81 209 VAL B C 1
ATOM 5231 O O . VAL B 1 209 ? -18.031 12.258 9.281 1 98.81 209 VAL B O 1
ATOM 5234 N N . TYR B 1 210 ? -19.5 13.922 8.883 1 98.75 210 TYR B N 1
ATOM 5235 C CA . TYR B 1 210 ? -19.328 14.484 10.219 1 98.75 210 TYR B CA 1
ATOM 5236 C C . TYR B 1 210 ? -19.688 13.461 11.289 1 98.75 210 TYR B C 1
ATOM 5238 O O . TYR B 1 210 ? -18.953 13.289 12.266 1 98.75 210 TYR B O 1
ATOM 5246 N N . ARG B 1 211 ? -20.797 12.797 11.125 1 98.75 211 ARG B N 1
ATOM 5247 C CA . ARG B 1 211 ? -21.234 11.781 12.078 1 98.75 211 ARG B CA 1
ATOM 5248 C C . ARG B 1 211 ? -20.219 10.648 12.18 1 98.75 211 ARG B C 1
ATOM 5250 O O . ARG B 1 211 ? -19.922 10.172 13.281 1 98.75 211 ARG B O 1
ATOM 5257 N N . MET B 1 212 ? -19.703 10.203 11.062 1 98.81 212 MET B N 1
ATOM 5258 C CA . MET B 1 212 ? -18.703 9.148 11.062 1 98.81 212 MET B CA 1
ATOM 5259 C C . MET B 1 212 ? -17.453 9.578 11.844 1 98.81 212 MET B C 1
ATOM 5261 O O . MET B 1 212 ? -16.953 8.82 12.672 1 98.81 212 MET B O 1
ATOM 5265 N N . ALA B 1 213 ? -16.984 10.773 11.578 1 98.81 213 ALA B N 1
ATOM 5266 C CA . ALA B 1 213 ? -15.812 11.297 12.289 1 98.81 213 ALA B CA 1
ATOM 5267 C C . ALA B 1 213 ? -16.094 11.43 13.781 1 98.81 213 ALA B C 1
ATOM 5269 O O . ALA B 1 213 ? -15.258 11.094 14.617 1 98.81 213 ALA B O 1
ATOM 5270 N N . ALA B 1 214 ? -17.266 11.914 14.094 1 98.81 214 ALA B N 1
ATOM 5271 C CA . ALA B 1 214 ? -17.641 12.125 15.492 1 98.81 214 ALA B CA 1
ATOM 5272 C C . ALA B 1 214 ? -17.75 10.797 16.234 1 98.81 214 ALA B C 1
ATOM 5274 O O . ALA B 1 214 ? -17.344 10.695 17.406 1 98.81 214 ALA B O 1
ATOM 5275 N N . VAL B 1 215 ? -18.281 9.812 15.594 1 98.75 215 VAL B N 1
ATOM 5276 C CA . VAL B 1 215 ? -18.359 8.484 16.188 1 98.75 215 VAL B CA 1
ATOM 5277 C C . VAL B 1 215 ? -16.953 7.93 16.406 1 98.75 215 VAL B C 1
ATOM 5279 O O . VAL B 1 215 ? -16.641 7.402 17.484 1 98.75 215 VAL B O 1
ATOM 5282 N N . ALA B 1 216 ? -16.109 8.055 15.469 1 98.75 216 ALA B N 1
ATOM 5283 C CA . ALA B 1 216 ? -14.789 7.426 15.469 1 98.75 216 ALA B CA 1
ATOM 5284 C C . ALA B 1 216 ? -13.836 8.148 16.406 1 98.75 216 ALA B C 1
ATOM 5286 O O . ALA B 1 216 ? -13.023 7.516 17.078 1 98.75 216 ALA B O 1
ATOM 5287 N N . LEU B 1 217 ? -13.922 9.516 16.438 1 98.62 217 LEU B N 1
ATOM 5288 C CA . LEU B 1 217 ? -12.875 10.305 17.078 1 98.62 217 LEU B CA 1
ATOM 5289 C C . LEU B 1 217 ? -13.43 11.078 18.266 1 98.62 217 LEU B C 1
ATOM 5291 O O . LEU B 1 217 ? -12.664 11.57 19.109 1 98.62 217 LEU B O 1
ATOM 5295 N N . GLY B 1 218 ? -14.711 11.172 18.375 1 98.19 218 GLY B N 1
ATOM 5296 C CA . GLY B 1 218 ? -15.312 12.117 19.297 1 98.19 218 GLY B CA 1
ATOM 5297 C C . GLY B 1 218 ? -15.43 13.523 18.734 1 98.19 218 GLY B C 1
ATOM 5298 O O . GLY B 1 218 ? -14.602 13.938 17.922 1 98.19 218 GLY B O 1
ATOM 5299 N N . GLU B 1 219 ? -16.422 14.25 19.125 1 97.75 219 GLU B N 1
ATOM 5300 C CA . GLU B 1 219 ? -16.547 15.625 18.672 1 97.75 219 GLU B CA 1
ATOM 5301 C C . GLU B 1 219 ? -15.453 16.516 19.266 1 97.75 219 GLU B C 1
ATOM 5303 O O . GLU B 1 219 ? -15.078 16.344 20.422 1 97.75 219 GLU B O 1
ATOM 5308 N N . PRO B 1 220 ? -14.992 17.453 18.5 1 98.12 220 PRO B N 1
ATOM 5309 C CA . PRO B 1 220 ? -13.992 18.391 19.016 1 98.12 220 PRO B CA 1
ATOM 5310 C C . PRO B 1 220 ? -14.531 19.281 20.141 1 98.12 220 PRO B C 1
ATOM 5312 O O . PRO B 1 220 ? -15.688 19.703 20.078 1 98.12 220 PRO B O 1
ATOM 5315 N N . PRO B 1 221 ? -13.719 19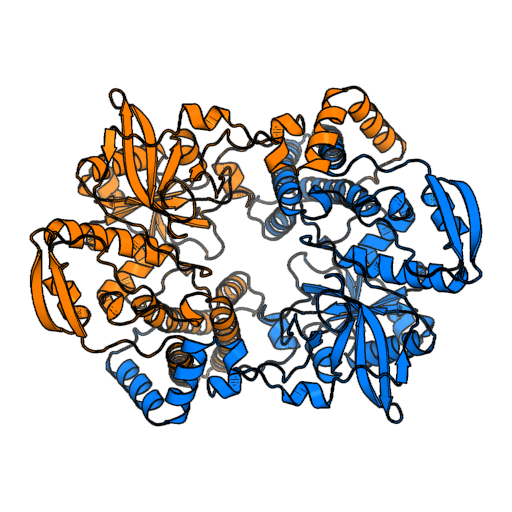.547 21.141 1 98.06 221 PRO B N 1
ATOM 5316 C CA . PRO B 1 221 ? -14.164 20.484 22.172 1 98.06 221 PRO B CA 1
ATOM 5317 C C . PRO B 1 221 ? -14.398 21.891 21.641 1 98.06 221 PRO B C 1
ATOM 5319 O O . PRO B 1 221 ? -13.633 22.375 20.797 1 98.06 221 PRO B O 1
ATOM 5322 N N . LYS B 1 222 ? -15.438 22.469 22.125 1 96.94 222 LYS B N 1
ATOM 5323 C CA . LYS B 1 222 ? -15.734 23.859 21.766 1 96.94 222 LYS B CA 1
ATOM 5324 C C . LYS B 1 222 ? -14.961 24.828 22.641 1 96.94 222 LYS B C 1
ATOM 5326 O O . LYS B 1 222 ? -14.609 25.922 22.203 1 96.94 222 LYS B O 1
ATOM 5331 N N . LYS B 1 223 ? -14.805 24.391 23.859 1 97.88 223 LYS B N 1
ATOM 5332 C CA . LYS B 1 223 ? -14.031 25.141 24.844 1 97.88 223 LYS B CA 1
ATOM 5333 C C . LYS B 1 223 ? -13.148 24.203 25.672 1 97.88 223 LYS B C 1
ATOM 5335 O O . LYS B 1 223 ? -13.383 23 25.703 1 97.88 223 LYS B O 1
ATOM 5340 N N . PHE B 1 224 ? -12.133 24.75 26.25 1 98.25 224 PHE B N 1
ATOM 5341 C CA . PHE B 1 224 ? -11.258 24 27.141 1 98.25 224 PHE B CA 1
ATOM 5342 C C . PHE B 1 224 ? -10.5 24.953 28.062 1 98.25 224 PHE B C 1
ATOM 5344 O O . PHE B 1 224 ? -10.492 26.172 27.844 1 98.25 224 PHE B O 1
ATOM 5351 N N . ASP B 1 225 ? -10.023 24.406 29.156 1 97.94 225 ASP B N 1
ATOM 5352 C CA . ASP B 1 225 ? -9.117 25.141 30.031 1 97.94 225 ASP B CA 1
ATOM 5353 C C . ASP B 1 225 ? -7.656 24.844 29.688 1 97.94 225 ASP B C 1
ATOM 5355 O O . ASP B 1 225 ? -7.273 23.672 29.531 1 97.94 225 ASP B O 1
ATOM 5359 N N . LEU B 1 226 ? -6.891 25.875 29.453 1 97.5 226 LEU B N 1
ATOM 5360 C CA . LEU B 1 226 ? -5.449 25.688 29.328 1 97.5 226 LEU B CA 1
ATOM 5361 C C . LEU B 1 226 ? -4.805 25.562 30.719 1 97.5 226 LEU B C 1
ATOM 5363 O O . LEU B 1 226 ? -4.938 26.469 31.547 1 97.5 226 LEU B O 1
ATOM 5367 N N . GLU B 1 227 ? -4.195 24.5 30.953 1 95.62 227 GLU B N 1
ATOM 5368 C CA . GLU B 1 227 ? -3.553 24.234 32.25 1 95.62 227 GLU B CA 1
ATOM 5369 C C . GLU B 1 227 ? -2.166 23.625 32.062 1 95.62 227 GLU B C 1
ATOM 5371 O O . GLU B 1 227 ? -2.012 22.625 31.328 1 95.62 227 GLU B O 1
ATOM 5376 N N . TYR B 1 228 ? -1.105 24.234 32.625 1 94.38 228 TYR B N 1
ATOM 5377 C CA . TYR B 1 228 ? 0.24 23.688 32.562 1 94.38 228 TYR B CA 1
ATOM 5378 C C . TYR B 1 228 ? 1.12 24.266 33.656 1 94.38 228 TYR B C 1
ATOM 5380 O O . TYR B 1 228 ? 0.729 25.219 34.344 1 94.38 228 TYR B O 1
ATOM 5388 N N . ARG B 1 229 ? 2.146 23.578 34 1 93.62 229 ARG B N 1
ATOM 5389 C CA . ARG B 1 229 ? 3.221 24.078 34.844 1 93.62 229 ARG B CA 1
ATOM 5390 C C . ARG B 1 229 ? 4.461 24.406 34.031 1 93.62 229 ARG B C 1
ATOM 5392 O O . ARG B 1 229 ? 4.887 23.609 33.188 1 93.62 229 ARG B O 1
ATOM 5399 N N . ASP B 1 230 ? 4.961 25.547 34.25 1 93.62 230 ASP B N 1
ATOM 5400 C CA . ASP B 1 230 ? 6.141 25.953 33.469 1 93.62 230 ASP B CA 1
ATOM 5401 C C . ASP B 1 230 ? 7.414 25.406 34.094 1 93.62 230 ASP B C 1
ATOM 5403 O O . ASP B 1 230 ? 7.355 24.625 35.062 1 93.62 230 ASP B O 1
ATOM 5407 N N . ASP B 1 231 ? 8.555 25.703 33.5 1 90.56 231 ASP B N 1
ATOM 5408 C CA . ASP B 1 231 ? 9.836 25.172 33.938 1 90.56 231 ASP B CA 1
ATOM 5409 C C . ASP B 1 231 ? 10.172 25.625 35.344 1 90.56 231 ASP B C 1
ATOM 5411 O O . ASP B 1 231 ? 10.969 24.984 36.031 1 90.56 231 ASP B O 1
ATOM 5415 N N . ASP B 1 232 ? 9.617 26.734 35.812 1 92.94 232 ASP B N 1
ATOM 5416 C CA . ASP B 1 232 ? 9.797 27.234 37.188 1 92.94 232 ASP B CA 1
ATOM 5417 C C . ASP B 1 232 ? 8.742 26.656 38.125 1 92.94 232 ASP B C 1
ATOM 5419 O O . ASP B 1 232 ? 8.586 27.125 39.25 1 92.94 232 ASP B O 1
ATOM 5423 N N . LYS B 1 233 ? 7.938 25.797 37.625 1 92.06 233 LYS B N 1
ATOM 5424 C CA . LYS B 1 233 ? 6.926 25.062 38.375 1 92.06 233 LYS B CA 1
ATOM 5425 C C . LYS B 1 233 ? 5.742 25.953 38.719 1 92.06 233 LYS B C 1
ATOM 5427 O O . LYS B 1 233 ? 4.984 25.672 39.656 1 92.06 233 LYS B O 1
ATOM 5432 N N . LYS B 1 234 ? 5.727 27.047 38.094 1 95.44 234 LYS B N 1
ATOM 5433 C CA . LYS B 1 234 ? 4.559 27.906 38.281 1 95.44 234 LYS B CA 1
ATOM 5434 C C . LYS B 1 234 ? 3.344 27.344 37.531 1 95.44 234 LYS B C 1
ATOM 5436 O O . LYS B 1 234 ? 3.441 26.953 36.375 1 95.44 234 LYS B O 1
ATOM 5441 N N . TYR B 1 235 ? 2.279 27.328 38.281 1 94.94 235 TYR B N 1
ATOM 5442 C CA . TYR B 1 235 ? 1.021 26.812 37.75 1 94.94 235 TYR B CA 1
ATOM 5443 C C . TYR B 1 235 ? 0.286 27.891 36.969 1 94.94 235 TYR B C 1
ATOM 5445 O O . TYR B 1 235 ? 0.118 29.016 37.438 1 94.94 235 TYR B O 1
ATOM 5453 N N . HIS B 1 236 ? -0.143 27.641 35.688 1 95.75 236 HIS B N 1
ATOM 5454 C CA . HIS B 1 236 ? -0.913 28.531 34.812 1 95.75 236 HIS B CA 1
ATOM 5455 C C . HIS B 1 236 ? -2.27 27.922 34.5 1 95.75 236 HIS B C 1
ATOM 5457 O O . HIS B 1 236 ? -2.357 26.734 34.125 1 95.75 236 HIS B O 1
ATOM 5463 N N . LEU B 1 237 ? -3.328 28.672 34.656 1 96.94 237 LEU B N 1
ATOM 5464 C CA . LEU B 1 237 ? -4.684 28.25 34.344 1 96.94 237 LEU B CA 1
ATOM 5465 C C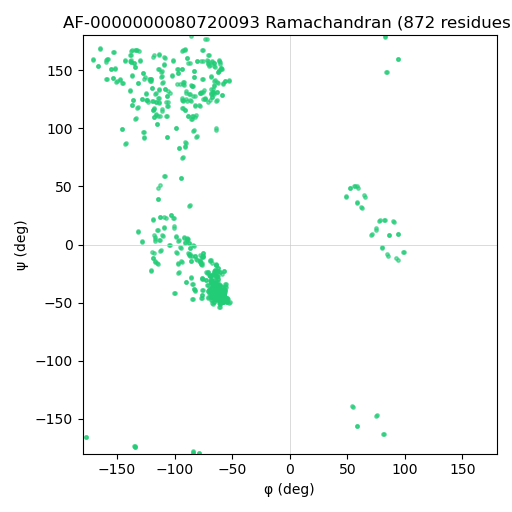 . LEU B 1 237 ? -5.445 29.359 33.625 1 96.94 237 LEU B C 1
ATOM 5467 O O . LEU B 1 237 ? -5.5 30.484 34.125 1 96.94 237 LEU B O 1
ATOM 5471 N N . GLU B 1 238 ? -5.906 29.156 32.469 1 97.38 238 GLU B N 1
ATOM 5472 C CA . GLU B 1 238 ? -6.859 30 31.766 1 97.38 238 GLU B CA 1
ATOM 5473 C C . GLU B 1 238 ? -8.086 29.219 31.328 1 97.38 238 GLU B C 1
ATOM 5475 O O . GLU B 1 238 ? -7.969 28.234 30.578 1 97.38 238 GLU B O 1
ATOM 5480 N N . LYS B 1 239 ? -9.242 29.672 31.734 1 97.56 239 LYS B N 1
ATOM 5481 C CA . LYS B 1 239 ? -10.469 28.891 31.578 1 97.56 239 LYS B CA 1
ATOM 5482 C C . LYS B 1 239 ? -11.242 29.328 30.344 1 97.56 239 LYS B C 1
ATOM 5484 O O . LYS B 1 239 ? -11.125 30.484 29.906 1 97.56 239 LYS B O 1
ATOM 5489 N N . ASP B 1 240 ? -11.945 28.406 29.812 1 97.75 240 ASP B N 1
ATOM 5490 C CA . ASP B 1 240 ? -13.039 28.609 28.859 1 97.75 240 ASP B CA 1
ATOM 5491 C C . ASP B 1 240 ? -12.523 29.219 27.562 1 97.75 240 ASP B C 1
ATOM 5493 O O . ASP B 1 240 ? -13.148 30.125 27 1 97.75 240 ASP B O 1
ATOM 5497 N N . LEU B 1 241 ? -11.398 28.703 27.109 1 98.25 241 LEU B N 1
ATOM 5498 C CA . LEU B 1 241 ? -10.852 29.141 25.828 1 98.25 241 LEU B CA 1
ATOM 5499 C C . LEU B 1 241 ? -11.477 28.359 24.672 1 98.25 241 LEU B C 1
ATOM 5501 O O . LEU B 1 241 ? -11.711 27.141 24.797 1 98.25 241 LEU B O 1
ATOM 5505 N N . THR B 1 242 ? -11.828 29.078 23.594 1 98.31 242 THR B N 1
ATOM 5506 C CA . THR B 1 242 ? -12.086 28.359 22.359 1 98.31 242 THR B CA 1
ATOM 5507 C C . THR B 1 242 ? -10.781 28.016 21.656 1 98.31 242 THR B C 1
ATOM 5509 O O . THR B 1 242 ? -9.758 28.656 21.875 1 98.31 242 THR B O 1
ATOM 5512 N N . PRO B 1 243 ? -10.789 27 20.781 1 98.44 243 PRO B N 1
ATOM 5513 C CA . PRO B 1 243 ? -9.57 26.625 20.047 1 98.44 243 PRO B CA 1
ATOM 5514 C C . PRO B 1 243 ? -8.977 27.781 19.266 1 98.44 243 PRO B C 1
ATOM 5516 O O . PRO B 1 243 ? -7.758 27.969 19.25 1 98.44 243 PRO B O 1
ATOM 5519 N N . ARG B 1 244 ? -9.789 28.578 18.641 1 97.25 244 ARG B N 1
ATOM 5520 C CA . ARG B 1 244 ? -9.328 29.719 17.859 1 97.25 244 ARG B CA 1
ATOM 5521 C C . ARG B 1 244 ? -8.758 30.797 18.766 1 97.25 244 ARG B C 1
ATOM 5523 O O . ARG B 1 244 ? -7.742 31.422 18.438 1 97.25 244 ARG B O 1
ATOM 5530 N N . GLN B 1 245 ? -9.422 31.016 19.922 1 97.38 245 GLN B N 1
ATOM 5531 C CA . GLN B 1 245 ? -8.914 31.984 20.891 1 97.38 245 GLN B CA 1
ATOM 5532 C C . GLN B 1 245 ? -7.527 31.578 21.391 1 97.38 245 GLN B C 1
ATOM 5534 O O . GLN B 1 245 ? -6.641 32.438 21.516 1 97.38 245 GLN B O 1
ATOM 5539 N N . PHE B 1 246 ? -7.418 30.344 21.734 1 97.5 246 PHE B N 1
ATOM 5540 C CA . PHE B 1 246 ? -6.129 29.844 22.188 1 97.5 246 PHE B CA 1
ATOM 5541 C C . PHE B 1 246 ? -5.043 30.094 21.156 1 97.5 246 PHE B C 1
ATOM 5543 O O . PHE B 1 246 ? -3.975 30.625 21.484 1 97.5 246 PHE B O 1
ATOM 5550 N N . ALA B 1 247 ? -5.297 29.734 19.859 1 96.56 247 ALA B N 1
ATOM 5551 C CA . ALA B 1 247 ? -4.32 29.938 18.797 1 96.56 247 ALA B CA 1
ATOM 5552 C C . ALA B 1 247 ? -3.977 31.406 18.625 1 96.56 247 ALA B C 1
ATOM 5554 O O . ALA B 1 247 ? -2.807 31.766 18.5 1 96.56 247 ALA B O 1
ATOM 5555 N N . GLU B 1 248 ? -4.945 32.281 18.656 1 95.31 248 GLU B N 1
ATOM 5556 C CA . GLU B 1 248 ? -4.762 33.719 18.438 1 95.31 248 GLU B CA 1
ATOM 5557 C C . GLU B 1 248 ? -3.977 34.344 19.594 1 95.31 248 GLU B C 1
ATOM 5559 O O . GLU B 1 248 ? -3.184 35.281 19.375 1 95.31 248 GLU B O 1
ATOM 5564 N N . LYS B 1 249 ? -4.246 33.875 20.75 1 96 249 LYS B N 1
ATOM 5565 C CA . LYS B 1 249 ? -3.631 34.469 21.938 1 96 249 LYS B CA 1
ATOM 5566 C C . LYS B 1 249 ? -2.236 33.875 22.172 1 96 249 LYS B C 1
ATOM 5568 O O . LYS B 1 249 ? -1.287 34.625 22.406 1 96 249 LYS B O 1
ATOM 5573 N N . TYR B 1 250 ? -2.117 32.656 22.109 1 95.69 250 TYR B N 1
ATOM 5574 C CA . TYR B 1 250 ? -0.901 32 22.594 1 95.69 250 TYR B CA 1
ATOM 5575 C C . TYR B 1 250 ? 0.051 31.719 21.438 1 95.69 250 TYR B C 1
ATOM 5577 O O . TYR B 1 250 ? 1.234 31.438 21.641 1 95.69 250 TYR B O 1
ATOM 5585 N N . LEU B 1 251 ? -0.431 31.766 20.188 1 95.06 251 LEU B N 1
ATOM 5586 C CA . LEU B 1 251 ? 0.413 31.516 19.031 1 95.06 251 LEU B CA 1
ATOM 5587 C C . LEU B 1 251 ? 0.462 32.75 18.125 1 95.06 251 LEU B C 1
ATOM 5589 O O . LEU B 1 251 ? 0.771 32.625 16.922 1 95.06 251 LEU B O 1
ATOM 5593 N N . LYS B 1 252 ? 0.17 33.875 18.625 1 91.69 252 LYS B N 1
ATOM 5594 C CA . LYS B 1 252 ? 0.058 35.125 17.875 1 91.69 252 LYS B CA 1
ATOM 5595 C C . LYS B 1 252 ? 1.394 35.5 17.234 1 91.69 252 LYS B C 1
ATOM 5597 O O . LYS B 1 252 ? 1.428 36.156 16.203 1 91.69 252 LYS B O 1
ATOM 5602 N N . ASP B 1 253 ? 2.459 35.125 17.844 1 91.12 253 ASP B N 1
ATOM 5603 C CA . ASP B 1 253 ? 3.783 35.5 17.359 1 91.12 253 ASP B CA 1
ATOM 5604 C C . ASP B 1 253 ? 4.301 34.5 16.328 1 91.12 253 ASP B C 1
ATOM 5606 O O . ASP B 1 253 ? 5.398 34.656 15.789 1 91.12 253 ASP B O 1
ATOM 5610 N N . PHE B 1 254 ? 3.598 33.406 16.156 1 91.81 254 PHE B N 1
ATOM 5611 C CA . PHE B 1 254 ? 3.943 32.469 15.102 1 91.81 254 PHE B CA 1
ATOM 5612 C C . PHE B 1 254 ? 3.35 32.906 13.766 1 91.81 254 PHE B C 1
ATOM 5614 O O . PHE B 1 254 ? 2.17 32.656 13.5 1 91.81 254 PHE B O 1
ATOM 5621 N N . ASN B 1 255 ? 4.102 33.531 12.93 1 90.06 255 ASN B N 1
ATOM 5622 C CA . ASN B 1 255 ? 3.613 34.031 11.648 1 90.06 255 ASN B CA 1
ATOM 5623 C C . ASN B 1 255 ? 3.572 32.906 10.602 1 90.06 255 ASN B C 1
ATOM 5625 O O . ASN B 1 255 ? 4.473 32.812 9.766 1 90.06 255 ASN B O 1
ATOM 5629 N N . TRP B 1 256 ? 2.461 32.25 10.469 1 88.19 256 TRP B N 1
ATOM 5630 C CA . TRP B 1 256 ? 2.281 31.125 9.578 1 88.19 256 TRP B CA 1
ATOM 5631 C C . TRP B 1 256 ? 2.514 31.516 8.125 1 88.19 256 TRP B C 1
ATOM 5633 O O . TRP B 1 256 ? 3.059 30.75 7.336 1 88.19 256 TRP B O 1
ATOM 5643 N N . ASP B 1 257 ? 2.156 32.656 7.773 1 90.31 257 ASP B N 1
ATOM 5644 C CA . ASP B 1 257 ? 2.146 33.094 6.379 1 90.31 257 ASP B CA 1
ATOM 5645 C C . ASP B 1 257 ? 3.559 33.438 5.895 1 90.31 257 ASP B C 1
ATOM 5647 O O . ASP B 1 257 ? 3.787 33.562 4.691 1 90.31 257 ASP B O 1
ATOM 5651 N N . ASP B 1 258 ? 4.453 33.469 6.816 1 94.88 258 ASP B N 1
ATOM 5652 C CA . ASP B 1 258 ? 5.832 33.781 6.445 1 94.88 258 ASP B CA 1
ATOM 5653 C C . ASP B 1 258 ? 6.586 32.5 6.047 1 94.88 258 ASP B C 1
ATOM 5655 O O . ASP B 1 258 ? 7.695 32.594 5.516 1 94.88 258 ASP B O 1
ATOM 5659 N N . TYR B 1 259 ? 6.004 31.391 6.262 1 96.75 259 TYR B N 1
ATOM 5660 C CA . TYR B 1 259 ? 6.695 30.141 5.965 1 96.75 259 TYR B CA 1
ATOM 5661 C C . TYR B 1 259 ? 6.535 29.766 4.496 1 96.75 259 TYR B C 1
ATOM 5663 O O . TYR B 1 259 ? 5.465 29.953 3.914 1 96.75 259 TYR B O 1
ATOM 5671 N N . VAL B 1 260 ? 7.617 29.344 3.934 1 97.88 260 VAL B N 1
ATOM 5672 C CA . VAL B 1 260 ? 7.723 28.922 2.539 1 97.88 260 VAL B CA 1
ATOM 5673 C C . VAL B 1 260 ? 8.016 27.422 2.463 1 97.88 260 VAL B C 1
ATOM 5675 O O . VAL B 1 260 ? 8.852 26.906 3.211 1 97.88 260 VAL B O 1
ATOM 5678 N N . VAL B 1 261 ? 7.25 26.75 1.586 1 98.06 261 VAL B N 1
ATOM 5679 C CA . VAL B 1 261 ? 7.562 25.344 1.295 1 98.06 261 VAL B CA 1
ATOM 5680 C C . VAL B 1 261 ? 8.562 25.281 0.147 1 98.06 261 VAL B C 1
ATOM 5682 O O . VAL B 1 261 ? 8.25 25.641 -0.988 1 98.06 261 VAL B O 1
ATOM 5685 N N . LEU B 1 262 ? 9.766 24.875 0.477 1 98.62 262 LEU B N 1
ATOM 5686 C CA . LEU B 1 262 ? 10.766 24.578 -0.543 1 98.62 262 LEU B CA 1
ATOM 5687 C C . LEU B 1 262 ? 10.703 23.125 -0.968 1 98.62 262 LEU B C 1
ATOM 5689 O O . LEU B 1 262 ? 10.656 22.219 -0.121 1 98.62 262 LEU B O 1
ATOM 5693 N N . LEU B 1 263 ? 10.672 22.938 -2.268 1 97.94 263 LEU B N 1
ATOM 5694 C CA . LEU B 1 263 ? 10.68 21.609 -2.865 1 97.94 263 LEU B CA 1
ATOM 5695 C C . LEU B 1 263 ? 11.992 21.328 -3.586 1 97.94 263 LEU B C 1
ATOM 5697 O O . LEU B 1 263 ? 12.648 22.266 -4.066 1 97.94 263 LEU B O 1
ATOM 5701 N N . ASN B 1 264 ? 12.344 20.094 -3.584 1 98.38 264 ASN B N 1
ATOM 5702 C CA . ASN B 1 264 ? 13.422 19.656 -4.461 1 98.38 264 ASN B CA 1
ATOM 5703 C C . ASN B 1 264 ? 13 18.469 -5.32 1 98.38 264 ASN B C 1
ATOM 5705 O O . ASN B 1 264 ? 13.047 17.312 -4.875 1 98.38 264 ASN B O 1
ATOM 5709 N N . SER B 1 265 ? 12.609 18.75 -6.492 1 97.31 265 SER B N 1
ATOM 5710 C CA . SER B 1 265 ? 12.234 17.797 -7.527 1 97.31 265 SER B CA 1
ATOM 5711 C C . SER B 1 265 ? 13.008 18.047 -8.82 1 97.31 265 SER B C 1
ATOM 5713 O O . SER B 1 265 ? 12.508 18.703 -9.727 1 97.31 265 SER B O 1
ATOM 5715 N N . PRO B 1 266 ? 14.094 17.375 -8.953 1 96.81 266 PRO B N 1
ATOM 5716 C CA . PRO B 1 266 ? 15 17.688 -10.062 1 96.81 266 PRO B CA 1
ATOM 5717 C C . PRO B 1 266 ? 14.422 17.312 -11.422 1 96.81 266 PRO B C 1
ATOM 5719 O O . PRO B 1 266 ? 14.969 17.703 -12.461 1 96.81 266 PRO B O 1
ATOM 5722 N N . ASN B 1 267 ? 13.383 16.547 -11.492 1 93.44 267 ASN B N 1
ATOM 5723 C CA . ASN B 1 267 ? 12.758 16.219 -12.766 1 93.44 267 ASN B CA 1
ATOM 5724 C C . ASN B 1 267 ? 11.781 17.312 -13.203 1 93.44 267 ASN B C 1
ATOM 5726 O O . ASN B 1 267 ? 11.156 17.203 -14.258 1 93.44 267 ASN B O 1
ATOM 5730 N N . TYR B 1 268 ? 11.594 18.359 -12.453 1 95.31 268 TYR B N 1
ATOM 5731 C CA . TYR B 1 268 ? 10.836 19.562 -12.773 1 95.31 268 TYR B CA 1
ATOM 5732 C C . TYR B 1 268 ? 11.734 20.797 -12.758 1 95.31 268 TYR B C 1
ATOM 5734 O O . TYR B 1 268 ? 12.82 20.766 -12.172 1 95.31 268 TYR B O 1
ATOM 5742 N N . ASP B 1 269 ? 11.273 21.859 -13.391 1 96.88 269 ASP B N 1
ATOM 5743 C CA . ASP B 1 269 ? 12.094 23.062 -13.5 1 96.88 269 ASP B CA 1
ATOM 5744 C C . ASP B 1 269 ? 12.305 23.719 -12.133 1 96.88 269 ASP B C 1
ATOM 5746 O O . ASP B 1 269 ? 11.352 23.891 -11.367 1 96.88 269 ASP B O 1
ATOM 5750 N N . TYR B 1 270 ? 13.57 24.078 -11.859 1 97.81 270 TYR B N 1
ATOM 5751 C CA . TYR B 1 270 ? 13.875 24.859 -10.664 1 97.81 270 TYR B CA 1
ATOM 5752 C C . TYR B 1 270 ? 13.383 26.281 -10.812 1 97.81 270 TYR B C 1
ATOM 5754 O O . TYR B 1 270 ? 13.125 26.75 -11.922 1 97.81 270 TYR B O 1
ATOM 5762 N N . ASN B 1 271 ? 13.227 26.875 -9.648 1 97.88 271 ASN B N 1
ATOM 5763 C CA . ASN B 1 271 ? 12.812 28.281 -9.555 1 97.88 271 ASN B CA 1
ATOM 5764 C C . ASN B 1 271 ? 11.422 28.5 -10.156 1 97.88 271 ASN B C 1
ATOM 5766 O O . ASN B 1 271 ? 11.18 29.5 -10.828 1 97.88 271 ASN B O 1
ATOM 5770 N N . LYS B 1 272 ? 10.672 27.516 -10.039 1 97.62 272 LYS B N 1
ATOM 5771 C CA . LYS B 1 272 ? 9.25 27.578 -10.383 1 97.62 272 LYS B CA 1
ATOM 5772 C C . LYS B 1 272 ? 8.375 27.25 -9.18 1 97.62 272 LYS B C 1
ATOM 5774 O O . LYS B 1 272 ? 8.734 26.406 -8.359 1 97.62 272 LYS B O 1
ATOM 5779 N N . HIS B 1 273 ? 7.312 27.984 -9.102 1 98 273 HIS B N 1
ATOM 5780 C CA . HIS B 1 273 ? 6.281 27.797 -8.094 1 98 273 HIS B CA 1
ATOM 5781 C C . HIS B 1 273 ? 5.199 26.844 -8.578 1 98 273 HIS B C 1
ATOM 5783 O O . HIS B 1 273 ? 4.551 27.094 -9.594 1 98 273 HIS B O 1
ATOM 5789 N N . TYR B 1 274 ? 5.055 25.641 -7.891 1 98 274 TYR B N 1
ATOM 5790 C CA . TYR B 1 274 ? 4.117 24.625 -8.352 1 98 274 TYR B CA 1
ATOM 5791 C C . TYR B 1 274 ? 2.951 24.469 -7.383 1 98 274 TYR B C 1
ATOM 5793 O O . TYR B 1 274 ? 3.113 24.656 -6.176 1 98 274 TYR B O 1
ATOM 5801 N N . HIS B 1 275 ? 1.806 24.219 -7.918 1 97.81 275 HIS B N 1
ATOM 5802 C CA . HIS B 1 275 ? 0.578 23.984 -7.164 1 97.81 275 HIS B CA 1
ATOM 5803 C C . HIS B 1 275 ? 0.094 22.547 -7.336 1 97.81 275 HIS B C 1
ATOM 5805 O O . HIS B 1 275 ? -0.062 22.062 -8.461 1 97.81 275 HIS B O 1
ATOM 5811 N N . GLN B 1 276 ? -0.123 21.875 -6.238 1 95.44 276 GLN B N 1
ATOM 5812 C CA . GLN B 1 276 ? -0.687 20.531 -6.242 1 95.44 276 GLN B CA 1
ATOM 5813 C C . GLN B 1 276 ? -2.137 20.531 -5.766 1 95.44 276 GLN B C 1
ATOM 5815 O O . GLN B 1 276 ? -2.42 20.219 -4.605 1 95.44 276 GLN B O 1
ATOM 5820 N N . GLY B 1 277 ? -2.959 20.625 -6.68 1 94.75 277 GLY B N 1
ATOM 5821 C CA . GLY B 1 277 ? -4.363 20.875 -6.395 1 94.75 277 GLY B CA 1
ATOM 5822 C C . GLY B 1 277 ? -5.047 19.719 -5.695 1 94.75 277 GLY B C 1
ATOM 5823 O O . GLY B 1 277 ? -6.023 19.906 -4.969 1 94.75 277 GLY B O 1
ATOM 5824 N N . LEU B 1 278 ? -4.582 18.484 -5.852 1 95.19 278 LEU B N 1
ATOM 5825 C CA . LEU B 1 278 ? -5.152 17.297 -5.223 1 95.19 278 LEU B CA 1
ATOM 5826 C C . LEU B 1 278 ? -5.176 17.438 -3.705 1 95.19 278 LEU B C 1
ATOM 5828 O O . LEU B 1 278 ? -6.051 16.891 -3.037 1 95.19 278 LEU B O 1
ATOM 5832 N N . TYR B 1 279 ? -4.297 18.312 -3.164 1 96.19 279 TYR B N 1
ATOM 5833 C CA . TYR B 1 279 ? -4.094 18.375 -1.721 1 96.19 279 TYR B CA 1
ATOM 5834 C C . TYR B 1 279 ? -4.781 19.594 -1.124 1 96.19 279 TYR B C 1
ATOM 5836 O O . TYR B 1 279 ? -4.695 19.844 0.082 1 96.19 279 TYR B O 1
ATOM 5844 N N . ASP B 1 280 ? -5.414 20.375 -1.961 1 96.62 280 ASP B N 1
ATOM 5845 C CA . ASP B 1 280 ? -6.184 21.5 -1.431 1 96.62 280 ASP B CA 1
ATOM 5846 C C . ASP B 1 280 ? -7.344 21.016 -0.563 1 96.62 280 ASP B C 1
ATOM 5848 O O . ASP B 1 280 ? -8.43 20.75 -1.068 1 96.62 280 ASP B O 1
ATOM 5852 N N . ASN B 1 281 ? -7.184 21.016 0.731 1 96.19 281 ASN B N 1
ATOM 5853 C CA . ASN B 1 281 ? -8.086 20.297 1.614 1 96.19 281 ASN B CA 1
ATOM 5854 C C . ASN B 1 281 ? -9.172 21.203 2.182 1 96.19 281 ASN B C 1
ATOM 5856 O O . ASN B 1 281 ? -10.203 20.734 2.656 1 96.19 281 ASN B O 1
ATOM 5860 N N . VAL B 1 282 ? -8.953 22.516 2.252 1 97.31 282 VAL B N 1
ATOM 5861 C CA . VAL B 1 282 ? -9.914 23.453 2.816 1 97.31 282 VAL B CA 1
ATOM 5862 C C . VAL B 1 282 ? -10.352 24.453 1.747 1 97.31 282 VAL B C 1
ATOM 5864 O O . VAL B 1 282 ? -9.531 25.219 1.245 1 97.31 282 VAL B O 1
ATOM 5867 N N . ALA B 1 283 ? -11.633 24.438 1.368 1 95.81 283 ALA B N 1
ATOM 5868 C CA . ALA B 1 283 ? -12.148 25.406 0.412 1 95.81 283 ALA B CA 1
ATOM 5869 C C . ALA B 1 283 ? -11.945 26.828 0.916 1 95.81 283 ALA B C 1
ATOM 5871 O O . ALA B 1 283 ? -12.312 27.156 2.049 1 95.81 283 ALA B O 1
ATOM 5872 N N . GLY B 1 284 ? -11.367 27.641 0.091 1 93 284 GLY B N 1
ATOM 5873 C CA . GLY B 1 284 ? -11.094 29.016 0.48 1 93 284 GLY B CA 1
ATOM 5874 C C . GLY B 1 284 ? -9.797 29.172 1.245 1 93 284 GLY B C 1
ATOM 5875 O O . GLY B 1 284 ? -9.375 30.297 1.536 1 93 284 GLY B O 1
ATOM 5876 N N . GLY B 1 285 ? -9.156 28.031 1.617 1 94.44 285 GLY B N 1
ATOM 5877 C CA . GLY B 1 285 ? -7.871 28.078 2.293 1 94.44 285 GLY B CA 1
ATOM 5878 C C . GLY B 1 285 ? -6.707 28.328 1.35 1 94.44 285 GLY B C 1
ATOM 5879 O O . GLY B 1 285 ? -6.91 28.547 0.154 1 94.44 285 GLY B O 1
ATOM 5880 N N . GLN B 1 286 ? -5.543 28.359 1.951 1 94.06 286 GLN B N 1
ATOM 5881 C CA . GLN B 1 286 ? -4.34 28.531 1.147 1 94.06 286 GLN B CA 1
ATOM 5882 C C . GLN B 1 286 ? -4.105 27.312 0.248 1 94.06 286 GLN B C 1
ATOM 5884 O O . GLN B 1 286 ? -4.207 26.172 0.699 1 94.06 286 GLN B O 1
ATOM 5889 N N . PRO B 1 287 ? -3.852 27.609 -1.059 1 95.75 287 PRO B N 1
ATOM 5890 C CA . PRO B 1 287 ? -3.498 26.5 -1.94 1 95.75 287 PRO B CA 1
ATOM 5891 C C . PRO B 1 287 ? -2.215 25.781 -1.509 1 95.75 287 PRO B C 1
ATOM 5893 O O . PRO B 1 287 ? -1.32 26.406 -0.937 1 95.75 287 PRO B O 1
ATOM 5896 N N . ILE B 1 288 ? -2.146 24.5 -1.806 1 96.94 288 ILE B N 1
ATOM 5897 C CA . ILE B 1 288 ? -0.961 23.719 -1.481 1 96.94 288 ILE B CA 1
ATOM 5898 C C . ILE B 1 288 ? 0.077 23.859 -2.592 1 96.94 288 ILE B C 1
ATOM 5900 O O . ILE B 1 288 ? -0.111 23.359 -3.699 1 96.94 288 ILE B O 1
ATOM 5904 N N . THR B 1 289 ? 1.112 24.578 -2.293 1 97.12 289 THR B N 1
ATOM 5905 C CA . THR B 1 289 ? 2.115 24.922 -3.299 1 97.12 289 THR B CA 1
ATOM 5906 C C . THR B 1 289 ? 3.521 24.688 -2.756 1 97.12 289 THR B C 1
ATOM 5908 O O . THR B 1 289 ? 3.697 24.391 -1.571 1 97.12 289 THR B O 1
ATOM 5911 N N . GLY B 1 290 ? 4.5 24.703 -3.605 1 97.44 290 GLY B N 1
ATOM 5912 C CA . GLY B 1 290 ? 5.914 24.625 -3.277 1 97.44 290 GLY B CA 1
ATOM 5913 C C . GLY B 1 290 ? 6.809 25.281 -4.316 1 97.44 290 GLY B C 1
ATOM 5914 O O . GLY B 1 290 ? 6.48 25.281 -5.504 1 97.44 290 GLY B O 1
ATOM 5915 N N . LEU B 1 291 ? 7.84 25.891 -3.844 1 98.56 291 LEU B N 1
ATOM 5916 C CA . LEU B 1 291 ? 8.859 26.469 -4.719 1 98.56 291 LEU B CA 1
ATOM 5917 C C . LEU B 1 291 ? 9.992 25.469 -4.953 1 98.56 291 LEU B C 1
ATOM 5919 O O . LEU B 1 291 ? 10.711 25.109 -4.02 1 98.56 291 LEU B O 1
ATOM 5923 N N . ASN B 1 292 ? 10.156 25.078 -6.215 1 98.44 292 ASN B N 1
ATOM 5924 C CA . ASN B 1 292 ? 11.164 24.078 -6.531 1 98.44 292 ASN B CA 1
ATOM 5925 C C . ASN B 1 292 ? 12.555 24.688 -6.664 1 98.44 292 ASN B C 1
ATOM 5927 O O . ASN B 1 292 ? 12.758 25.594 -7.477 1 98.44 292 ASN B O 1
ATOM 5931 N N . VAL B 1 293 ? 13.469 24.266 -5.844 1 98.69 293 VAL B N 1
ATOM 5932 C CA . VAL B 1 293 ? 14.805 24.828 -5.801 1 98.69 293 VAL B CA 1
ATOM 5933 C C . VAL B 1 293 ? 15.844 23.719 -5.652 1 98.69 293 VAL B C 1
ATOM 5935 O O . VAL B 1 293 ? 15.5 22.578 -5.336 1 98.69 293 VAL B O 1
ATOM 5938 N N . PRO B 1 294 ? 17.141 24 -5.945 1 98.44 294 PRO B N 1
ATOM 5939 C CA . PRO B 1 294 ? 18.188 23 -5.738 1 98.44 294 PRO B CA 1
ATOM 5940 C C . PRO B 1 294 ? 18.312 22.562 -4.281 1 98.44 294 PRO B C 1
ATOM 5942 O O . PRO B 1 294 ? 17.984 23.328 -3.371 1 98.44 294 PRO B O 1
ATOM 5945 N N . ILE B 1 295 ? 18.812 21.422 -4.043 1 98.56 295 ILE B N 1
ATOM 5946 C CA . ILE B 1 295 ? 18.828 20.766 -2.744 1 98.56 295 ILE B CA 1
ATOM 5947 C C . ILE B 1 295 ? 19.672 21.578 -1.76 1 98.56 295 ILE B C 1
ATOM 5949 O O . ILE B 1 295 ? 19.375 21.594 -0.562 1 98.56 295 ILE B O 1
ATOM 5953 N N . GLU B 1 296 ? 20.688 22.281 -2.246 1 98.12 296 GLU B N 1
ATOM 5954 C CA . GLU B 1 296 ? 21.562 23.078 -1.39 1 98.12 296 GLU B CA 1
ATOM 5955 C C . GLU B 1 296 ? 20.812 24.219 -0.725 1 98.12 296 GLU B C 1
ATOM 5957 O O . GLU B 1 296 ? 21.125 24.609 0.399 1 98.12 296 GLU B O 1
ATOM 5962 N N . VAL B 1 297 ? 19.812 24.719 -1.466 1 98.62 297 VAL B N 1
ATOM 5963 C CA . VAL B 1 297 ? 19 25.797 -0.925 1 98.62 297 VAL B CA 1
ATOM 5964 C C . VAL B 1 297 ? 18.172 25.297 0.255 1 98.62 297 VAL B C 1
ATOM 5966 O O . VAL B 1 297 ? 18.062 25.969 1.278 1 98.62 297 VAL B O 1
ATOM 5969 N N . LEU B 1 298 ? 17.594 24.094 0.159 1 98.75 298 LEU B N 1
ATOM 5970 C CA . LEU B 1 298 ? 16.859 23.5 1.267 1 98.75 298 LEU B CA 1
ATOM 5971 C C . LEU B 1 298 ? 17.734 23.359 2.5 1 98.75 298 LEU B C 1
ATOM 5973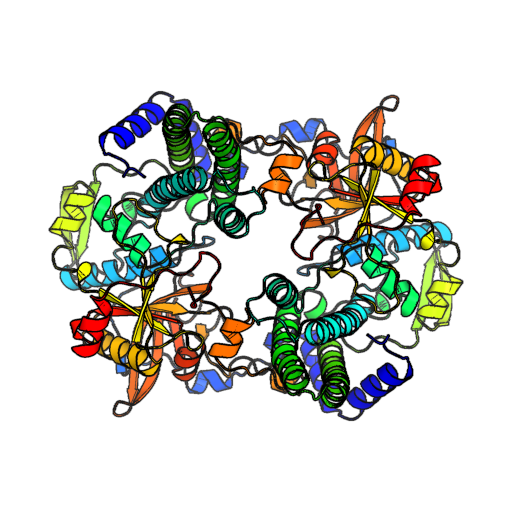 O O . LEU B 1 298 ? 17.359 23.766 3.598 1 98.75 298 LEU B O 1
ATOM 5977 N N . ALA B 1 299 ? 18.906 22.781 2.273 1 98.81 299 ALA B N 1
ATOM 5978 C CA . ALA B 1 299 ? 19.812 22.5 3.385 1 98.81 299 ALA B CA 1
ATOM 5979 C C . ALA B 1 299 ? 20.234 23.781 4.09 1 98.81 299 ALA B C 1
ATOM 5981 O O . ALA B 1 299 ? 20.219 23.859 5.32 1 98.81 299 ALA B O 1
ATOM 5982 N N . ARG B 1 300 ? 20.594 24.781 3.332 1 98.19 300 ARG B N 1
ATOM 5983 C CA . ARG B 1 300 ? 21.078 26.031 3.896 1 98.19 300 ARG B CA 1
ATOM 5984 C C . ARG B 1 300 ? 19.969 26.734 4.672 1 98.19 300 ARG B C 1
ATOM 5986 O O . ARG B 1 300 ? 20.203 27.25 5.77 1 98.19 300 ARG B O 1
ATOM 5993 N N . ALA B 1 301 ? 18.844 26.797 4.066 1 98.69 301 ALA B N 1
ATOM 5994 C CA . ALA B 1 301 ? 17.719 27.469 4.711 1 98.69 301 ALA B CA 1
ATOM 5995 C C . ALA B 1 301 ? 17.312 26.75 5.992 1 98.69 301 ALA B C 1
ATOM 5997 O O . ALA B 1 301 ? 17.016 27.391 7.004 1 98.69 301 ALA B O 1
ATOM 5998 N N . ALA B 1 302 ? 17.297 25.422 5.957 1 98.75 302 ALA B N 1
ATOM 5999 C CA . ALA B 1 302 ? 16.953 24.641 7.133 1 98.75 302 ALA B CA 1
ATOM 6000 C C . ALA B 1 302 ? 17.969 24.859 8.258 1 98.75 302 ALA B C 1
ATOM 6002 O O . ALA B 1 302 ? 17.594 25.062 9.414 1 98.75 302 ALA B O 1
ATOM 6003 N N . ALA B 1 303 ? 19.234 24.812 7.887 1 98.62 303 ALA B N 1
ATOM 6004 C CA . ALA B 1 303 ? 20.297 25.016 8.875 1 98.62 303 ALA B CA 1
ATOM 6005 C C . ALA B 1 303 ? 20.188 26.406 9.508 1 98.62 303 ALA B C 1
ATOM 6007 O O . ALA B 1 303 ? 20.344 26.562 10.719 1 98.62 303 ALA B O 1
ATOM 6008 N N . ALA B 1 304 ? 19.953 27.391 8.68 1 98.38 304 ALA B N 1
ATOM 6009 C CA . ALA B 1 304 ? 19.812 28.766 9.172 1 98.38 304 ALA B CA 1
ATOM 6010 C C . ALA B 1 304 ? 18.672 28.875 10.172 1 98.38 304 ALA B C 1
ATOM 6012 O O . ALA B 1 304 ? 18.812 29.531 11.211 1 98.38 304 ALA B O 1
ATOM 6013 N N . GLN B 1 305 ? 17.578 28.281 9.828 1 98.12 305 GLN B N 1
ATOM 6014 C CA . GLN B 1 305 ? 16.422 28.328 10.711 1 98.12 305 GLN B CA 1
ATOM 6015 C C . GLN B 1 305 ? 16.703 27.609 12.031 1 98.12 305 GLN B C 1
ATOM 6017 O O . GLN B 1 305 ? 16.328 28.109 13.102 1 98.12 305 GLN B O 1
ATOM 6022 N N . LEU B 1 306 ? 17.344 26.484 11.977 1 98.12 306 LEU B N 1
ATOM 6023 C CA . LEU B 1 306 ? 17.703 25.75 13.18 1 98.12 306 LEU B CA 1
ATOM 6024 C C . LEU B 1 306 ? 18.641 26.578 14.062 1 98.12 306 LEU B C 1
ATOM 6026 O O . LEU B 1 306 ? 18.484 26.609 15.281 1 98.12 306 LEU B O 1
ATOM 6030 N N . LYS B 1 307 ? 19.562 27.234 13.469 1 97.38 307 LYS B N 1
ATOM 6031 C CA . LYS B 1 307 ? 20.531 28.047 14.203 1 97.38 307 LYS B CA 1
ATOM 6032 C C . LYS B 1 307 ? 19.844 29.234 14.891 1 97.38 307 LYS B C 1
ATOM 6034 O O . LYS B 1 307 ? 20.359 29.75 15.883 1 97.38 307 LYS B O 1
ATOM 6039 N N . ASP B 1 308 ? 18.734 29.547 14.328 1 96.88 308 ASP B N 1
ATOM 6040 C CA . ASP B 1 308 ? 17.938 30.625 14.922 1 96.88 308 ASP B CA 1
ATOM 6041 C C . ASP B 1 308 ? 17.016 30.078 16 1 96.88 308 ASP B C 1
ATOM 6043 O O . ASP B 1 308 ? 16.156 30.812 16.516 1 96.88 308 ASP B O 1
ATOM 6047 N N . GLY B 1 309 ? 17.062 28.844 16.266 1 95.38 309 GLY B N 1
ATOM 6048 C CA . GLY B 1 309 ? 16.328 28.25 17.359 1 95.38 309 GLY B CA 1
ATOM 6049 C C . GLY B 1 309 ? 14.945 27.766 16.969 1 95.38 309 GLY B C 1
ATOM 6050 O O . GLY B 1 309 ? 14.07 27.609 17.812 1 95.38 309 GLY B O 1
ATOM 6051 N N . LYS B 1 310 ? 14.711 27.562 15.672 1 95.75 310 LYS B N 1
ATOM 6052 C CA . LYS B 1 310 ? 13.406 27.141 15.188 1 95.75 310 LYS B CA 1
ATOM 6053 C C . LYS B 1 310 ? 13.492 25.797 14.477 1 95.75 310 LYS B C 1
ATOM 6055 O O . LYS B 1 310 ? 14.391 25.562 13.672 1 95.75 310 LYS B O 1
ATOM 6060 N N . ALA B 1 311 ? 12.547 24.922 14.812 1 97.12 311 ALA B N 1
ATOM 6061 C CA . ALA B 1 311 ? 12.492 23.609 14.195 1 97.12 311 ALA B CA 1
ATOM 6062 C C . ALA B 1 311 ? 12.062 23.703 12.734 1 97.12 311 ALA B C 1
ATOM 6064 O O . ALA B 1 311 ? 11.539 24.734 12.297 1 97.12 311 ALA B O 1
ATOM 6065 N N . VAL B 1 312 ? 12.32 22.609 11.961 1 98.31 312 VAL B N 1
ATOM 6066 C CA . VAL B 1 312 ? 12.039 22.609 10.531 1 98.31 312 VAL B CA 1
ATOM 6067 C C . VAL B 1 312 ? 11.289 21.328 10.164 1 98.31 312 VAL B C 1
ATOM 6069 O O . VAL B 1 312 ? 11.805 20.219 10.344 1 98.31 312 VAL B O 1
ATOM 6072 N N . ILE B 1 313 ? 10.055 21.438 9.664 1 98.19 313 ILE B N 1
ATOM 6073 C CA . ILE B 1 313 ? 9.367 20.266 9.117 1 98.19 313 ILE B CA 1
ATOM 6074 C C . ILE B 1 313 ? 9.945 19.922 7.742 1 98.19 313 ILE B C 1
ATOM 6076 O O . ILE B 1 313 ? 10.305 20.828 6.973 1 98.19 313 ILE B O 1
ATOM 6080 N N . PHE B 1 314 ? 10.055 18.641 7.461 1 98.5 314 PHE B N 1
ATOM 6081 C CA . PHE B 1 314 ? 10.562 18.234 6.152 1 98.5 314 PHE B CA 1
ATOM 6082 C C . PHE B 1 314 ? 9.914 16.922 5.703 1 98.5 314 PHE B C 1
ATOM 6084 O O . PHE B 1 314 ? 9.586 16.078 6.531 1 98.5 314 PHE B O 1
ATOM 6091 N N . GLY B 1 315 ? 9.617 16.828 4.418 1 98.12 315 GLY B N 1
ATOM 6092 C CA . GLY B 1 315 ? 9.164 15.602 3.77 1 98.12 315 GLY B CA 1
ATOM 6093 C C . GLY B 1 315 ? 10.297 14.789 3.182 1 98.12 315 GLY B C 1
ATOM 6094 O O . GLY B 1 315 ? 11.242 15.344 2.617 1 98.12 315 GLY B O 1
ATOM 6095 N N . ASN B 1 316 ? 10.188 13.492 3.34 1 98.31 316 ASN B N 1
ATOM 6096 C CA . ASN B 1 316 ? 11.305 12.641 2.936 1 98.31 316 ASN B CA 1
ATOM 6097 C C . ASN B 1 316 ? 10.828 11.242 2.561 1 98.31 316 ASN B C 1
ATOM 6099 O O . ASN B 1 316 ? 9.664 10.898 2.773 1 98.31 316 ASN B O 1
ATOM 6103 N N . ASP B 1 317 ? 11.672 10.484 1.918 1 97.19 317 ASP B N 1
ATOM 6104 C CA . ASP B 1 317 ? 11.453 9.07 1.634 1 97.19 317 ASP B CA 1
ATOM 6105 C C . ASP B 1 317 ? 12.133 8.195 2.68 1 97.19 317 ASP B C 1
ATOM 6107 O O . ASP B 1 317 ? 13.18 7.602 2.412 1 97.19 317 ASP B O 1
ATOM 6111 N N . VAL B 1 318 ? 11.445 7.996 3.811 1 96.62 318 VAL B N 1
ATOM 6112 C CA . VAL B 1 318 ? 12.062 7.324 4.949 1 96.62 318 VAL B CA 1
ATOM 6113 C C . VAL B 1 318 ? 12.141 5.824 4.684 1 96.62 318 VAL B C 1
ATOM 6115 O O . VAL B 1 318 ? 12.828 5.094 5.406 1 96.62 318 VAL B O 1
ATOM 6118 N N . LEU B 1 319 ? 11.508 5.34 3.637 1 93.88 319 LEU B N 1
ATOM 6119 C CA . LEU B 1 319 ? 11.539 3.918 3.311 1 93.88 319 LEU B CA 1
ATOM 6120 C C . LEU B 1 319 ? 12.883 3.529 2.705 1 93.88 319 LEU B C 1
ATOM 6122 O O . LEU B 1 319 ? 13.18 2.342 2.547 1 93.88 319 LEU B O 1
ATOM 6126 N N . LYS B 1 320 ? 13.68 4.531 2.453 1 96.5 320 LYS B N 1
ATOM 6127 C CA . LYS B 1 320 ? 14.977 4.273 1.843 1 96.5 320 LYS B CA 1
ATOM 6128 C C . LYS B 1 320 ? 16.109 4.441 2.857 1 96.5 320 LYS B C 1
ATOM 6130 O O . LYS B 1 320 ? 16.172 5.457 3.555 1 96.5 320 LYS B O 1
ATOM 6135 N N . GLN B 1 321 ? 16.953 3.453 2.971 1 97.56 321 GLN B N 1
ATOM 6136 C CA . GLN B 1 321 ? 18.219 3.541 3.707 1 97.56 321 GLN B CA 1
ATOM 6137 C C . GLN B 1 321 ? 17.984 4.059 5.125 1 97.56 321 GLN B C 1
ATOM 6139 O O . GLN B 1 321 ? 18.625 5.023 5.551 1 97.56 321 GLN B O 1
ATOM 6144 N N . MET B 1 322 ? 17.047 3.477 5.777 1 97.31 322 MET B N 1
ATOM 6145 C CA . MET B 1 322 ? 16.719 3.814 7.16 1 97.31 322 MET B CA 1
ATOM 6146 C C . MET B 1 322 ? 16.609 2.559 8.016 1 97.31 322 MET B C 1
ATOM 6148 O O . MET B 1 322 ? 16.094 1.535 7.562 1 97.31 322 MET B O 1
ATOM 6152 N N . GLU B 1 323 ? 17.125 2.578 9.242 1 96.75 323 GLU B N 1
ATOM 6153 C CA . GLU B 1 323 ? 16.953 1.508 10.219 1 96.75 323 GLU B CA 1
ATOM 6154 C C . GLU B 1 323 ? 16.219 2.008 11.453 1 96.75 323 GLU B C 1
ATOM 6156 O O . GLU B 1 323 ? 16.703 2.885 12.164 1 96.75 323 GLU B O 1
ATOM 6161 N N . ARG B 1 324 ? 15.125 1.487 11.695 1 94.75 324 ARG B N 1
ATOM 6162 C CA . ARG B 1 324 ? 14.188 1.98 12.695 1 94.75 324 ARG B CA 1
ATOM 6163 C C . ARG B 1 324 ? 14.766 1.864 14.102 1 94.75 324 ARG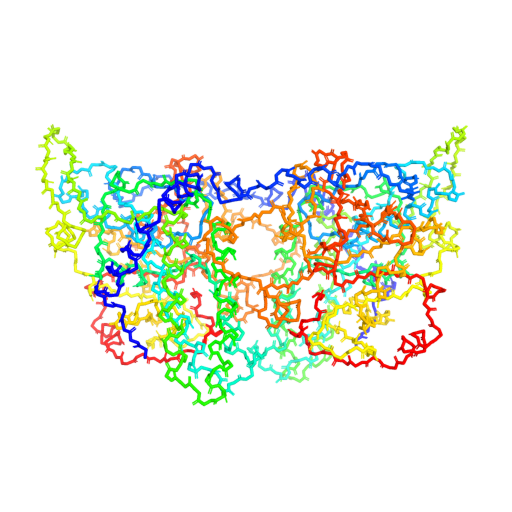 B C 1
ATOM 6165 O O . ARG B 1 324 ? 14.609 2.771 14.922 1 94.75 324 ARG B O 1
ATOM 6172 N N . LYS B 1 325 ? 15.344 0.752 14.461 1 95.06 325 LYS B N 1
ATOM 6173 C CA . LYS B 1 325 ? 15.836 0.5 15.82 1 95.06 325 LYS B CA 1
ATOM 6174 C C . LYS B 1 325 ? 16.922 1.489 16.203 1 95.06 325 LYS B C 1
ATOM 6176 O O . LYS B 1 325 ? 16.906 2.057 17.297 1 95.06 325 LYS B O 1
ATOM 6181 N N . THR B 1 326 ? 17.828 1.699 15.32 1 95.38 326 THR B N 1
ATOM 6182 C CA . THR B 1 326 ? 18.969 2.564 15.625 1 95.38 326 THR B CA 1
ATOM 6183 C C . THR B 1 326 ? 18.625 4.027 15.352 1 95.38 326 THR B C 1
ATOM 6185 O O . THR B 1 326 ? 19.219 4.93 15.938 1 95.38 326 THR B O 1
ATOM 6188 N N . GLY B 1 327 ? 17.734 4.25 14.414 1 96.69 327 GLY B N 1
ATOM 6189 C CA . GLY B 1 327 ? 17.375 5.598 14.008 1 96.69 327 GLY B CA 1
ATOM 6190 C C . GLY B 1 327 ? 18.344 6.195 13.008 1 96.69 327 GLY B C 1
ATOM 6191 O O . GLY B 1 327 ? 18.422 7.418 12.867 1 96.69 327 GLY B O 1
ATOM 6192 N N . PHE B 1 328 ? 19.109 5.344 12.305 1 97.94 328 PHE B N 1
ATOM 6193 C CA . PHE B 1 328 ? 20.078 5.844 11.344 1 97.94 328 PHE B CA 1
ATOM 6194 C C . PHE B 1 328 ? 19.438 6.062 9.977 1 97.94 328 PHE B C 1
ATOM 6196 O O . PHE B 1 328 ? 18.703 5.203 9.492 1 97.94 328 PHE B O 1
ATOM 6203 N N . LEU B 1 329 ? 19.625 7.203 9.414 1 98.31 329 LEU B N 1
ATOM 6204 C CA . LEU B 1 329 ? 19.344 7.539 8.023 1 98.31 329 LEU B CA 1
ATOM 6205 C C . LEU B 1 329 ? 20.625 7.871 7.273 1 98.31 329 LEU B C 1
ATOM 6207 O O . LEU B 1 329 ? 21.172 8.961 7.43 1 98.31 329 LEU B O 1
ATOM 6211 N N . ASP B 1 330 ? 21.047 6.938 6.488 1 98.5 330 ASP B N 1
ATOM 6212 C CA . ASP B 1 330 ? 22.328 7.102 5.801 1 98.5 330 ASP B CA 1
ATOM 6213 C C . ASP B 1 330 ? 22.328 6.359 4.465 1 98.5 330 ASP B C 1
ATOM 6215 O O . ASP B 1 330 ? 21.828 5.238 4.371 1 98.5 330 ASP B O 1
ATOM 6219 N N . THR B 1 331 ? 22.938 6.992 3.447 1 97.69 331 THR B N 1
ATOM 6220 C CA . THR B 1 331 ? 22.891 6.445 2.096 1 97.69 331 THR B CA 1
ATOM 6221 C C . THR B 1 331 ? 23.719 5.164 2.004 1 97.69 331 THR B C 1
ATOM 6223 O O . THR B 1 331 ? 23.609 4.414 1.031 1 97.69 331 THR B O 1
ATOM 6226 N N . ASP B 1 332 ? 24.562 4.898 3 1 97.44 332 ASP B N 1
ATOM 6227 C CA . ASP B 1 332 ? 25.438 3.732 2.982 1 97.44 332 ASP B CA 1
ATOM 6228 C C . ASP B 1 332 ? 24.984 2.689 4.004 1 97.44 332 ASP B C 1
ATOM 6230 O O . ASP B 1 332 ? 25.766 1.827 4.406 1 97.44 332 ASP B O 1
ATOM 6234 N N . LEU B 1 333 ? 23.797 2.838 4.492 1 97.94 333 LEU B N 1
ATOM 6235 C CA . LEU B 1 333 ? 23.328 2.004 5.59 1 97.94 333 LEU B CA 1
ATOM 6236 C C . LEU B 1 333 ? 23.188 0.549 5.152 1 97.94 333 LEU B C 1
ATOM 6238 O O . LEU B 1 333 ? 23.688 -0.356 5.828 1 97.94 333 LEU B O 1
ATOM 6242 N N . TYR B 1 334 ? 22.516 0.284 4.074 1 97.94 334 TYR B N 1
ATOM 6243 C CA . TYR B 1 334 ? 22.375 -1.049 3.502 1 97.94 334 TYR B CA 1
ATOM 6244 C C . TYR B 1 334 ? 23.125 -1.159 2.18 1 97.94 334 TYR B C 1
ATOM 6246 O O . TYR B 1 334 ? 22.797 -0.458 1.216 1 97.94 334 TYR B O 1
ATOM 6254 N N . LYS B 1 335 ? 24.094 -1.994 2.174 1 98 335 LYS B N 1
ATOM 6255 C CA . LYS B 1 335 ? 24.938 -2.188 0.992 1 98 335 LYS B CA 1
ATOM 6256 C C . LYS B 1 335 ? 24.438 -3.357 0.149 1 98 335 LYS B C 1
ATOM 6258 O O . LYS B 1 335 ? 25.203 -4.27 -0.172 1 98 335 LYS B O 1
ATOM 6263 N N . THR B 1 336 ? 23.172 -3.271 -0.266 1 97.69 336 THR B N 1
ATOM 6264 C CA . THR B 1 336 ? 22.562 -4.355 -1.026 1 97.69 336 THR B CA 1
ATOM 6265 C C . THR B 1 336 ? 23.203 -4.484 -2.402 1 97.69 336 THR B C 1
ATOM 6267 O O . THR B 1 336 ? 23.328 -5.59 -2.932 1 97.69 336 THR B O 1
ATOM 6270 N N . ASP B 1 337 ? 23.562 -3.33 -3.016 1 97.94 337 ASP B N 1
ATOM 6271 C CA . ASP B 1 337 ? 24.25 -3.387 -4.301 1 97.94 337 ASP B CA 1
ATOM 6272 C C . ASP B 1 337 ? 25.547 -4.203 -4.199 1 97.94 337 ASP B C 1
ATOM 6274 O O . ASP B 1 337 ? 25.859 -4.988 -5.094 1 97.94 337 ASP B O 1
ATOM 6278 N N . ASP B 1 338 ? 26.281 -3.998 -3.117 1 97.88 338 ASP B N 1
ATOM 6279 C CA . ASP B 1 338 ? 27.484 -4.789 -2.889 1 97.88 338 ASP B CA 1
ATOM 6280 C C . ASP B 1 338 ? 27.141 -6.266 -2.699 1 97.88 338 ASP B C 1
ATOM 6282 O O . ASP B 1 338 ? 27.828 -7.141 -3.236 1 97.88 338 ASP B O 1
ATOM 6286 N N . LEU B 1 339 ? 26.109 -6.445 -1.911 1 98.12 339 LEU B N 1
ATOM 6287 C CA . LEU B 1 339 ? 25.688 -7.805 -1.62 1 98.12 339 LEU B CA 1
ATOM 6288 C C . LEU B 1 339 ? 25.359 -8.562 -2.904 1 98.12 339 LEU B C 1
ATOM 6290 O O . LEU B 1 339 ? 25.734 -9.727 -3.055 1 98.12 339 LEU B O 1
ATOM 6294 N N . PHE B 1 340 ? 24.734 -7.891 -3.904 1 98.38 340 PHE B N 1
ATOM 6295 C CA . PHE B 1 340 ? 24.266 -8.5 -5.145 1 98.38 340 PHE B CA 1
ATOM 6296 C C . PHE B 1 340 ? 25.312 -8.367 -6.238 1 98.38 340 PHE B C 1
ATOM 6298 O O . PHE B 1 340 ? 25.234 -9.039 -7.273 1 98.38 340 PHE B O 1
ATOM 6305 N N . SER B 1 341 ? 26.312 -7.52 -6.043 1 97.62 341 SER B N 1
ATOM 6306 C CA . SER B 1 341 ? 27.25 -7.133 -7.078 1 97.62 341 SER B CA 1
ATOM 6307 C C . SER B 1 341 ? 26.547 -6.562 -8.297 1 97.62 341 SER B C 1
ATOM 6309 O O . SER B 1 341 ? 26.781 -7.012 -9.43 1 97.62 341 SER B O 1
ATOM 6311 N N . VAL B 1 342 ? 25.656 -5.605 -7.992 1 98.12 342 VAL B N 1
ATOM 6312 C CA . VAL B 1 342 ? 24.938 -4.891 -9.039 1 98.12 342 VAL B CA 1
ATOM 6313 C C . VAL B 1 342 ? 25.016 -3.387 -8.781 1 98.12 342 VAL B C 1
ATOM 6315 O O . VAL B 1 342 ? 25.547 -2.951 -7.762 1 98.12 342 VAL B O 1
ATOM 6318 N N . ASP B 1 343 ? 24.656 -2.617 -9.75 1 97.75 343 ASP B N 1
ATOM 6319 C CA . ASP B 1 343 ? 24.516 -1.17 -9.617 1 97.75 343 ASP B CA 1
ATOM 6320 C C . ASP B 1 343 ? 23.078 -0.732 -9.828 1 97.75 343 ASP B C 1
ATOM 6322 O O . ASP B 1 343 ? 22.547 -0.822 -10.938 1 97.75 343 ASP B O 1
ATOM 6326 N N . THR B 1 344 ? 22.438 -0.267 -8.758 1 97.12 344 THR B N 1
ATOM 6327 C CA . THR B 1 344 ? 21.062 0.182 -8.859 1 97.12 344 THR B CA 1
ATOM 6328 C C . THR B 1 344 ? 20.953 1.681 -8.594 1 97.12 344 THR B C 1
ATOM 6330 O O . THR B 1 344 ? 19.859 2.199 -8.359 1 97.12 344 THR B O 1
ATOM 6333 N N . GLN B 1 345 ? 22.031 2.371 -8.57 1 95.69 345 GLN B N 1
ATOM 6334 C CA . GLN B 1 345 ? 22.031 3.795 -8.25 1 95.69 345 GLN B CA 1
ATOM 6335 C C . GLN B 1 345 ? 21.344 4.605 -9.352 1 95.69 345 GLN B C 1
ATOM 6337 O O . GLN B 1 345 ? 21.609 4.398 -10.539 1 95.69 345 GLN B O 1
ATOM 6342 N N . MET B 1 346 ? 20.484 5.406 -8.992 1 97.12 346 MET B N 1
ATOM 6343 C CA . MET B 1 346 ? 19.766 6.34 -9.859 1 97.12 346 MET B CA 1
ATOM 6344 C C . MET B 1 346 ? 19.859 7.762 -9.312 1 97.12 346 MET B C 1
ATOM 6346 O O . MET B 1 346 ? 19.984 7.961 -8.109 1 97.12 346 MET B O 1
ATOM 6350 N N . SER B 1 347 ? 19.875 8.742 -10.242 1 97.25 347 SER B N 1
ATOM 6351 C CA . SER B 1 347 ? 19.734 10.125 -9.789 1 97.25 347 SER B CA 1
ATOM 6352 C C . SER B 1 347 ? 18.391 10.344 -9.094 1 97.25 347 SER B C 1
ATOM 6354 O O . SER B 1 347 ? 17.469 9.562 -9.273 1 97.25 347 SER B O 1
ATOM 6356 N N . LYS B 1 348 ? 18.391 11.375 -8.289 1 97.31 348 LYS B N 1
ATOM 6357 C CA . LYS B 1 348 ? 17.125 11.734 -7.645 1 97.31 348 LYS B CA 1
ATOM 6358 C C . LYS B 1 348 ? 16.031 11.992 -8.68 1 97.31 348 LYS B C 1
ATOM 6360 O O . LYS B 1 348 ? 14.883 11.602 -8.477 1 97.31 348 LYS B O 1
ATOM 6365 N N . ALA B 1 349 ? 16.312 12.617 -9.773 1 96.62 349 ALA B N 1
ATOM 6366 C CA . ALA B 1 349 ? 15.391 12.867 -10.875 1 96.62 349 ALA B CA 1
ATOM 6367 C C . ALA B 1 349 ? 14.852 11.562 -11.453 1 96.62 349 ALA B C 1
ATOM 6369 O O . ALA B 1 349 ? 13.648 11.43 -11.688 1 96.62 349 ALA B O 1
ATOM 6370 N N . ASP B 1 350 ? 15.758 10.594 -11.656 1 96.81 350 ASP B N 1
ATOM 6371 C CA . ASP B 1 350 ? 15.375 9.305 -12.227 1 96.81 350 ASP B CA 1
ATOM 6372 C C . ASP B 1 350 ? 14.484 8.523 -11.273 1 96.81 350 ASP B C 1
ATOM 6374 O O . ASP B 1 350 ? 13.539 7.859 -11.695 1 96.81 350 ASP B O 1
ATOM 6378 N N . ARG B 1 351 ? 14.828 8.586 -10.008 1 97 351 ARG B N 1
ATOM 6379 C CA . ARG B 1 351 ? 13.992 7.91 -9.023 1 97 351 ARG B CA 1
ATOM 6380 C C . ARG B 1 351 ? 12.578 8.469 -9.023 1 97 351 ARG B C 1
ATOM 6382 O O . ARG B 1 351 ? 11.602 7.719 -8.961 1 97 351 ARG B O 1
ATOM 6389 N N . LEU B 1 352 ? 12.438 9.758 -9.125 1 96 352 LEU B N 1
ATOM 6390 C CA . LEU B 1 352 ? 11.125 10.383 -9.188 1 96 352 LEU B CA 1
ATOM 6391 C C . LEU B 1 352 ? 10.391 9.992 -10.469 1 96 352 LEU B C 1
ATOM 6393 O O . LEU B 1 352 ? 9.219 9.625 -10.43 1 96 352 LEU B O 1
ATOM 6397 N N . ALA B 1 353 ? 11.094 9.984 -11.539 1 95.25 353 ALA B N 1
ATOM 6398 C CA . ALA B 1 353 ? 10.492 9.734 -12.844 1 95.25 353 ALA B CA 1
ATOM 6399 C C . ALA B 1 353 ? 10 8.297 -12.953 1 95.25 353 ALA B C 1
ATOM 6401 O O . ALA B 1 353 ? 9.016 8.016 -13.648 1 95.25 353 ALA B O 1
ATOM 6402 N N . THR B 1 354 ? 10.656 7.371 -12.273 1 96.31 354 THR B N 1
ATOM 6403 C CA . THR B 1 354 ? 10.344 5.957 -12.438 1 96.31 354 THR B CA 1
ATOM 6404 C C . THR B 1 354 ? 9.406 5.48 -11.328 1 96.31 354 THR B C 1
ATOM 6406 O O . THR B 1 354 ? 8.977 4.324 -11.32 1 96.31 354 THR B O 1
ATOM 6409 N N . GLY B 1 355 ? 9.148 6.324 -10.359 1 93.94 355 GLY B N 1
ATOM 6410 C CA . GLY B 1 355 ? 8.328 5.922 -9.219 1 93.94 355 GLY B CA 1
ATOM 6411 C C . GLY B 1 355 ? 9.133 5.25 -8.125 1 93.94 355 GLY B C 1
ATOM 6412 O O . GLY B 1 355 ? 8.562 4.773 -7.137 1 93.94 355 GLY B O 1
ATOM 6413 N N . GLU B 1 356 ? 10.445 5.246 -8.227 1 95.38 356 GLU B N 1
ATOM 6414 C CA . GLU B 1 356 ? 11.32 4.66 -7.223 1 95.38 356 GLU B CA 1
ATOM 6415 C C . GLU B 1 356 ? 11.438 5.559 -5.996 1 95.38 356 GLU B C 1
ATOM 6417 O O . GLU B 1 356 ? 11.695 5.078 -4.891 1 95.38 356 GLU B O 1
ATOM 6422 N N . GLY B 1 357 ? 11.297 6.828 -6.223 1 94 357 GLY B N 1
ATOM 6423 C CA . GLY B 1 357 ? 11.422 7.789 -5.137 1 94 357 GLY B CA 1
ATOM 6424 C C . GLY B 1 357 ? 10.172 8.617 -4.93 1 94 357 GLY B C 1
ATOM 6425 O O . GLY B 1 357 ? 9.469 8.945 -5.891 1 94 357 GLY B O 1
ATOM 6426 N N . SER B 1 358 ? 9.828 8.914 -3.686 1 92.62 358 SER B N 1
ATOM 6427 C CA . SER B 1 358 ? 8.742 9.805 -3.305 1 92.62 358 SER B CA 1
ATOM 6428 C C . SER B 1 358 ? 8.82 10.18 -1.828 1 92.62 358 SER B C 1
ATOM 6430 O O . SER B 1 358 ? 9.391 9.438 -1.025 1 92.62 358 SER B O 1
ATOM 6432 N N . ALA B 1 359 ? 8.266 11.344 -1.515 1 94.44 359 ALA B N 1
ATOM 6433 C CA . ALA B 1 359 ? 8.109 11.648 -0.095 1 94.44 359 ALA B CA 1
ATOM 6434 C C . ALA B 1 359 ? 7.051 10.758 0.543 1 94.44 359 ALA B C 1
ATOM 6436 O O . ALA B 1 359 ? 5.898 10.742 0.11 1 94.44 359 ALA B O 1
ATOM 6437 N N . THR B 1 360 ? 7.453 10.078 1.577 1 95.19 360 THR B N 1
ATOM 6438 C CA . THR B 1 360 ? 6.543 9.109 2.178 1 95.19 360 THR B CA 1
ATOM 6439 C C . THR B 1 360 ? 6.254 9.469 3.633 1 95.19 360 THR B C 1
ATOM 6441 O O . THR B 1 360 ? 5.395 8.859 4.27 1 95.19 360 THR B O 1
ATOM 6444 N N . HIS B 1 361 ? 6.934 10.461 4.148 1 97.06 361 HIS B N 1
ATOM 6445 C CA . HIS B 1 361 ? 6.863 10.742 5.578 1 97.06 361 HIS B CA 1
ATOM 6446 C C . HIS B 1 361 ? 7.293 12.18 5.871 1 97.06 361 HIS B C 1
ATOM 6448 O O . HIS B 1 361 ? 8.148 12.734 5.176 1 97.06 361 HIS B O 1
ATOM 6454 N N . ASP B 1 362 ? 6.602 12.727 6.805 1 98.06 362 ASP B N 1
ATOM 6455 C CA . ASP B 1 362 ? 7.02 14.031 7.316 1 98.06 362 ASP B CA 1
ATOM 6456 C C . ASP B 1 362 ? 7.594 13.906 8.727 1 98.06 362 ASP B C 1
ATOM 6458 O O . ASP B 1 362 ? 7.039 13.203 9.57 1 98.06 362 ASP B O 1
ATOM 6462 N N . MET B 1 363 ? 8.695 14.539 8.945 1 98.25 363 MET B N 1
ATOM 6463 C CA . MET B 1 363 ? 9.344 14.617 10.25 1 98.25 363 MET B CA 1
ATOM 6464 C C . MET B 1 363 ? 9.789 16.047 10.555 1 98.25 363 MET B C 1
ATOM 6466 O O . MET B 1 363 ? 9.398 16.984 9.859 1 98.25 363 MET B O 1
ATOM 6470 N N . THR B 1 364 ? 10.492 16.203 11.664 1 98.44 364 THR B N 1
ATOM 6471 C CA . THR B 1 364 ? 10.922 17.531 12.102 1 98.44 364 THR B CA 1
ATOM 6472 C C . THR B 1 364 ? 12.414 17.547 12.383 1 98.44 364 THR B C 1
ATOM 6474 O O . THR B 1 364 ? 12.922 16.719 13.148 1 98.44 364 THR B O 1
ATOM 6477 N N . LEU B 1 365 ? 13.133 18.484 11.734 1 98.69 365 LEU B N 1
ATOM 6478 C CA . LEU B 1 365 ? 14.531 18.719 12.086 1 98.69 365 LEU B CA 1
ATOM 6479 C C . LEU B 1 365 ? 14.625 19.547 13.359 1 98.69 365 LEU B C 1
ATOM 6481 O O . LEU B 1 365 ? 14.008 20.609 13.461 1 98.69 365 LEU B O 1
ATOM 6485 N N . VAL B 1 366 ? 15.461 19.078 14.328 1 98.19 366 VAL B N 1
ATOM 6486 C CA . VAL B 1 366 ? 15.57 19.797 15.602 1 98.19 366 VAL B CA 1
ATOM 6487 C C . VAL B 1 366 ? 17.047 19.984 15.961 1 98.19 366 VAL B C 1
ATOM 6489 O O . VAL B 1 366 ? 17.359 20.344 17.094 1 98.19 366 VAL B O 1
ATOM 6492 N N . GLY B 1 367 ? 17.922 19.734 15.086 1 98.19 367 GLY B N 1
ATOM 6493 C CA . GLY B 1 367 ? 19.344 19.969 15.258 1 98.19 367 GLY B CA 1
ATOM 6494 C C . GLY B 1 367 ? 20.141 19.781 13.977 1 98.19 367 GLY B C 1
ATOM 6495 O O . GLY B 1 367 ? 19.641 19.188 13.016 1 98.19 367 GLY B O 1
ATOM 6496 N N . VAL B 1 368 ? 21.281 20.359 13.945 1 98.56 368 VAL B N 1
ATOM 6497 C CA . VAL B 1 368 ? 22.219 20.219 12.836 1 98.56 368 VAL B CA 1
ATOM 6498 C C . VAL B 1 368 ? 23.656 20.234 13.359 1 98.56 368 VAL B C 1
ATOM 6500 O O . VAL B 1 368 ? 23.953 20.891 14.359 1 98.56 368 VAL B O 1
ATOM 6503 N N . ASP B 1 369 ? 24.422 19.406 12.805 1 98.06 369 ASP B N 1
ATOM 6504 C CA . ASP B 1 369 ? 25.844 19.391 13.109 1 98.06 369 ASP B CA 1
ATOM 6505 C C . ASP B 1 369 ? 26.656 19.953 11.961 1 98.06 369 ASP B C 1
ATOM 6507 O O . ASP B 1 369 ? 26.594 19.453 10.836 1 98.06 369 ASP B O 1
ATOM 6511 N N . GLU B 1 370 ? 27.375 21 12.203 1 97.44 370 GLU B N 1
ATOM 6512 C CA . GLU B 1 370 ? 28.203 21.672 11.203 1 97.44 370 GLU B CA 1
ATOM 6513 C C . GLU B 1 370 ? 29.656 21.719 11.641 1 97.44 370 GLU B C 1
ATOM 6515 O O . GLU B 1 370 ? 29.953 21.781 12.836 1 97.44 370 GLU B O 1
ATOM 6520 N N . ASP B 1 371 ? 30.562 21.547 10.695 1 95.94 371 ASP B N 1
ATOM 6521 C CA . ASP B 1 371 ? 31.984 21.797 10.852 1 95.94 371 ASP B CA 1
ATOM 6522 C C . ASP B 1 371 ? 32.469 22.906 9.906 1 95.94 371 ASP B C 1
ATOM 6524 O O . ASP B 1 371 ? 32.594 22.688 8.703 1 95.94 371 ASP B O 1
ATOM 6528 N N . ASN B 1 372 ? 32.812 24.031 10.406 1 92.88 372 ASN B N 1
ATOM 6529 C CA . ASN B 1 372 ? 33.219 25.188 9.641 1 92.88 372 ASN B CA 1
ATOM 6530 C C . ASN B 1 372 ? 32.25 25.5 8.5 1 92.88 372 ASN B C 1
ATOM 6532 O O . ASN B 1 372 ? 32.656 25.641 7.348 1 92.88 372 ASN B O 1
ATOM 6536 N N . GLY B 1 373 ? 30.938 25.375 8.789 1 90.38 373 GLY B N 1
ATOM 6537 C CA . GLY B 1 373 ? 29.922 25.75 7.824 1 90.38 373 GLY B CA 1
ATOM 6538 C C . GLY B 1 373 ? 29.438 24.578 6.98 1 90.38 373 GLY B C 1
ATOM 6539 O O . GLY B 1 373 ? 28.422 24.688 6.289 1 90.38 373 GLY B O 1
ATOM 6540 N N . GLU B 1 374 ? 30.172 23.562 7.07 1 96 374 GLU B N 1
ATOM 6541 C CA . GLU B 1 374 ? 29.781 22.359 6.32 1 96 374 GLU B CA 1
ATOM 6542 C C . GLU B 1 374 ? 28.859 21.469 7.148 1 96 374 GLU B C 1
ATOM 6544 O O . GLU B 1 374 ? 29.203 21.062 8.258 1 96 374 GLU B O 1
ATOM 6549 N N . ILE B 1 375 ? 27.688 21.172 6.613 1 98.06 375 ILE B N 1
ATOM 6550 C CA . ILE B 1 375 ? 26.703 20.344 7.32 1 98.06 375 ILE B CA 1
ATOM 6551 C C . ILE B 1 375 ? 27.156 18.891 7.305 1 98.06 375 ILE B C 1
ATOM 6553 O O . ILE B 1 375 ? 27.438 18.328 6.242 1 98.06 375 ILE B O 1
ATOM 6557 N N . ARG B 1 376 ? 27.25 18.281 8.508 1 96.94 376 ARG B N 1
ATOM 6558 C CA . ARG B 1 376 ? 27.672 16.891 8.633 1 96.94 376 ARG B CA 1
ATOM 6559 C C . ARG B 1 376 ? 26.484 15.977 8.836 1 96.94 376 ARG B C 1
ATOM 6561 O O . ARG B 1 376 ? 26.406 14.898 8.242 1 96.94 376 ARG B O 1
ATOM 6568 N N . LYS B 1 377 ? 25.516 16.344 9.633 1 98.31 377 LYS B N 1
ATOM 6569 C CA . LYS B 1 377 ? 24.344 15.516 9.93 1 98.31 377 LYS B CA 1
ATOM 6570 C C . LYS B 1 377 ? 23.234 16.328 10.578 1 98.31 377 LYS B C 1
ATOM 6572 O O . LYS B 1 377 ? 23.438 17.484 10.953 1 98.31 377 LYS B O 1
ATOM 6577 N N . TRP B 1 378 ? 22.125 15.711 10.656 1 98.69 378 TRP B N 1
ATOM 6578 C CA . TRP B 1 378 ? 20.922 16.344 11.156 1 98.69 378 TRP B CA 1
ATOM 6579 C C . TRP B 1 378 ? 20.297 15.531 12.289 1 98.69 378 TRP B C 1
ATOM 6581 O O . TRP B 1 378 ? 20.344 14.297 12.258 1 98.69 378 TRP B O 1
ATOM 6591 N N . LYS B 1 379 ? 19.75 16.156 13.289 1 98.5 379 LYS B N 1
ATOM 6592 C CA . LYS B 1 379 ? 18.922 15.523 14.312 1 98.5 379 LYS B CA 1
ATOM 6593 C C . LYS B 1 379 ? 17.438 15.578 13.938 1 98.5 379 LYS B C 1
ATOM 6595 O O . LYS B 1 379 ? 16.906 16.656 13.688 1 98.5 379 LYS B O 1
ATOM 6600 N N . VAL B 1 380 ? 16.828 14.414 13.914 1 98.38 380 VAL B N 1
ATOM 6601 C CA . VAL B 1 380 ? 15.469 14.312 13.414 1 98.38 380 VAL B CA 1
ATOM 6602 C C . VAL B 1 380 ? 14.539 13.859 14.539 1 98.38 380 VAL B C 1
ATOM 6604 O O . VAL B 1 380 ? 14.789 12.836 15.188 1 98.38 380 VAL B O 1
ATOM 6607 N N . GLU B 1 381 ? 13.523 14.648 14.812 1 97.62 381 GLU B N 1
ATOM 6608 C CA . GLU B 1 381 ? 12.422 14.219 15.664 1 97.62 381 GLU B CA 1
ATOM 6609 C C . GLU B 1 381 ? 11.375 13.445 14.859 1 97.62 381 GLU B C 1
ATOM 6611 O O . GLU B 1 381 ? 10.711 14.008 13.984 1 97.62 381 GLU B O 1
ATOM 6616 N N . ASN B 1 382 ? 11.297 12.164 15.117 1 95.88 382 ASN B N 1
ATOM 6617 C CA . ASN B 1 382 ? 10.273 11.328 14.5 1 95.88 382 ASN B CA 1
ATOM 6618 C C . ASN B 1 382 ? 9.039 11.203 15.391 1 95.88 382 ASN B C 1
ATOM 6620 O O . ASN B 1 382 ? 9.047 11.656 16.531 1 95.88 382 ASN B O 1
ATOM 6624 N N . SER B 1 383 ? 7.969 10.703 14.789 1 96.44 383 SER B N 1
ATOM 6625 C CA . SER B 1 383 ? 6.723 10.555 15.539 1 96.44 383 SER B CA 1
ATOM 6626 C C . SER B 1 383 ? 6.348 9.094 15.711 1 96.44 383 SER B C 1
ATOM 6628 O O . SER B 1 383 ? 5.18 8.719 15.594 1 96.44 383 SER B O 1
ATOM 6630 N N . TRP B 1 384 ? 7.352 8.234 15.961 1 95.44 384 TRP B N 1
ATOM 6631 C CA . TRP B 1 384 ? 7.109 6.805 16.141 1 95.44 384 TRP B CA 1
ATOM 6632 C C . TRP B 1 384 ? 7.387 6.371 17.562 1 95.44 384 TRP B C 1
ATOM 6634 O O . TRP B 1 384 ? 7.73 5.211 17.812 1 95.44 384 TRP B O 1
ATOM 6644 N N . GLY B 1 385 ? 7.309 7.328 18.5 1 95.38 385 GLY B N 1
ATOM 6645 C CA . GLY B 1 385 ? 7.516 7.02 19.906 1 95.38 385 GLY B CA 1
ATOM 6646 C C . GLY B 1 385 ? 8.977 6.98 20.297 1 95.38 385 GLY B C 1
ATOM 6647 O O . GLY B 1 385 ? 9.859 7.215 19.469 1 95.38 385 GLY B O 1
ATOM 6648 N N . ASP B 1 386 ? 9.211 6.719 21.609 1 95.75 386 ASP B N 1
ATOM 6649 C CA . ASP B 1 386 ? 10.562 6.855 22.156 1 95.75 386 ASP B CA 1
ATOM 6650 C C . ASP B 1 386 ? 11.258 5.496 22.234 1 95.75 386 ASP B C 1
ATOM 6652 O O . ASP B 1 386 ? 12.375 5.398 22.75 1 95.75 386 ASP B O 1
ATOM 6656 N N . LYS B 1 387 ? 10.633 4.477 21.703 1 94.81 387 LYS B N 1
ATOM 6657 C CA . LYS B 1 387 ? 11.203 3.133 21.766 1 94.81 387 LYS B CA 1
ATOM 6658 C C . LYS B 1 387 ? 12.18 2.887 20.625 1 94.81 387 LYS B C 1
ATOM 6660 O O . LYS B 1 387 ? 12.953 1.93 20.656 1 94.81 387 LYS B O 1
ATOM 6665 N N . TYR B 1 388 ? 12.156 3.729 19.641 1 94.75 388 TYR B N 1
ATOM 6666 C CA . TYR B 1 388 ? 13.016 3.588 18.484 1 94.75 388 TYR B CA 1
ATOM 6667 C C . TYR B 1 388 ? 14.039 4.715 18.406 1 94.75 388 TYR B C 1
ATOM 6669 O O . TYR B 1 388 ? 13.891 5.734 19.094 1 94.75 388 TYR B O 1
ATOM 6677 N N . GLY B 1 389 ? 15.062 4.504 17.594 1 95.12 389 GLY B N 1
ATOM 6678 C CA . GLY B 1 389 ? 16.109 5.508 17.531 1 95.12 389 GLY B CA 1
ATOM 6679 C C . GLY B 1 389 ? 16.766 5.781 18.875 1 95.12 389 GLY B C 1
ATOM 6680 O O . GLY B 1 389 ? 16.891 4.875 19.703 1 95.12 389 GLY B O 1
ATOM 6681 N N . HIS B 1 390 ? 17.312 6.93 18.984 1 95.44 390 HIS B N 1
ATOM 6682 C CA . HIS B 1 390 ? 17.844 7.387 20.25 1 95.44 390 HIS B CA 1
ATOM 6683 C C . HIS B 1 390 ? 16.797 8.156 21.047 1 95.44 390 HIS B C 1
ATOM 6685 O O . HIS B 1 390 ? 16.766 9.391 21 1 95.44 390 HIS B O 1
ATOM 6691 N N . LYS B 1 391 ? 15.945 7.41 21.781 1 94.94 391 LYS B N 1
ATOM 6692 C CA . LYS B 1 391 ? 14.836 7.98 22.547 1 94.94 391 LYS B CA 1
ATOM 6693 C C . LYS B 1 391 ? 13.883 8.75 21.641 1 94.94 391 LYS B C 1
ATOM 6695 O O . LYS B 1 391 ? 13.453 9.859 21.984 1 94.94 391 LYS B O 1
ATOM 6700 N N . GLY B 1 392 ? 13.711 8.227 20.453 1 96 392 GLY B N 1
ATOM 6701 C CA . GLY B 1 392 ? 12.742 8.805 19.531 1 96 392 GLY B CA 1
ATOM 6702 C C . GLY B 1 392 ? 13.367 9.727 18.516 1 96 392 GLY B C 1
ATOM 6703 O O . GLY B 1 392 ? 12.703 10.156 17.562 1 96 392 GLY B O 1
ATOM 6704 N N . PHE B 1 393 ? 14.648 10 18.656 1 97.38 393 PHE B N 1
ATOM 6705 C CA . PHE B 1 393 ? 15.344 10.859 17.719 1 97.38 393 PHE B CA 1
ATOM 6706 C C . PHE B 1 393 ? 16.188 10.039 16.75 1 97.38 393 PHE B C 1
ATOM 6708 O O . PHE B 1 393 ? 16.703 8.984 17.109 1 97.38 393 PHE B O 1
ATOM 6715 N N . TYR B 1 394 ? 16.25 10.531 15.539 1 97.69 394 TYR B N 1
ATOM 6716 C CA . TYR B 1 394 ? 17.031 9.891 14.484 1 97.69 394 TYR B CA 1
ATOM 6717 C C . TYR B 1 394 ? 18.203 10.766 14.062 1 97.69 394 TYR B C 1
ATOM 6719 O O . TYR B 1 394 ? 18.172 11.984 14.25 1 97.69 394 TYR B O 1
ATOM 6727 N N . GLU B 1 395 ? 19.25 10.156 13.609 1 98 395 GLU B N 1
ATOM 6728 C CA . GLU B 1 395 ? 20.422 10.82 13.039 1 98 395 GLU B CA 1
ATOM 6729 C C . GLU B 1 395 ? 20.484 10.625 11.523 1 98 395 GLU B C 1
ATOM 6731 O O . GLU B 1 395 ? 20.484 9.5 11.039 1 98 395 GLU B O 1
ATOM 6736 N N . MET B 1 396 ? 20.516 11.703 10.852 1 98.56 396 MET B N 1
ATOM 6737 C CA . MET B 1 396 ? 20.453 11.68 9.391 1 98.56 396 MET B CA 1
ATOM 6738 C C . MET B 1 396 ? 21.719 12.305 8.789 1 98.56 396 MET B C 1
ATOM 6740 O O . MET B 1 396 ? 22.047 13.453 9.078 1 98.56 396 MET B O 1
ATOM 6744 N N . SER B 1 397 ? 22.422 11.555 7.938 1 98.31 397 SER B N 1
ATOM 6745 C CA . SER B 1 397 ? 23.594 12.109 7.277 1 98.31 397 SER B CA 1
ATOM 6746 C C . SER B 1 397 ? 23.219 13.172 6.254 1 98.31 397 SER B C 1
ATOM 6748 O O . SER B 1 397 ? 22.094 13.156 5.73 1 98.31 397 SER B O 1
ATOM 6750 N N . GLN B 1 398 ? 24.141 14.078 5.992 1 98.31 398 GLN B N 1
ATOM 6751 C CA . GLN B 1 398 ? 23.906 15.102 4.977 1 98.31 398 GLN B CA 1
ATOM 6752 C C . GLN B 1 398 ? 23.656 14.469 3.607 1 98.31 398 GLN B C 1
ATOM 6754 O O . GLN B 1 398 ? 22.812 14.945 2.844 1 98.31 398 GLN B O 1
ATOM 6759 N N . LYS B 1 399 ? 24.375 13.453 3.289 1 98.06 399 LYS B N 1
ATOM 6760 C CA . LYS B 1 399 ? 24.188 12.789 2.002 1 98.06 399 LYS B CA 1
ATOM 6761 C C . LYS B 1 399 ? 22.781 12.211 1.887 1 98.06 399 LYS B C 1
ATOM 6763 O O . LYS B 1 399 ? 22.172 12.25 0.814 1 98.06 399 LYS B O 1
ATOM 6768 N N . TRP B 1 400 ? 22.234 11.625 2.959 1 98.56 400 TRP B N 1
ATOM 6769 C CA . TRP B 1 400 ? 20.875 11.125 2.971 1 98.56 400 TRP B CA 1
ATOM 6770 C C . TRP B 1 400 ? 19.875 12.266 2.754 1 98.56 400 TRP B C 1
ATOM 6772 O O . TRP B 1 400 ? 18.922 12.125 1.986 1 98.56 400 TRP B O 1
ATOM 6782 N N . PHE B 1 401 ? 20.109 13.391 3.4 1 98.75 401 PHE B N 1
ATOM 6783 C CA . PHE B 1 401 ? 19.297 14.586 3.18 1 98.75 401 PHE B CA 1
ATOM 6784 C C . PHE B 1 401 ? 19.234 14.938 1.697 1 98.75 401 PHE B C 1
ATOM 6786 O O . PHE B 1 401 ? 18.156 15.156 1.142 1 98.75 401 PHE B O 1
ATOM 6793 N N . GLU B 1 402 ? 20.328 14.93 1.087 1 98.5 402 GLU B N 1
ATOM 6794 C CA . GLU B 1 402 ? 20.438 15.336 -0.311 1 98.5 402 GLU B CA 1
ATOM 6795 C C . GLU B 1 402 ? 19.672 14.383 -1.225 1 98.5 402 GLU B C 1
ATOM 6797 O O . GLU B 1 402 ? 19.078 14.805 -2.211 1 98.5 402 GLU B O 1
ATOM 6802 N N . GLU B 1 403 ? 19.672 13.141 -0.877 1 97.94 403 GLU B N 1
ATOM 6803 C CA . GLU B 1 403 ? 19.109 12.133 -1.769 1 97.94 403 GLU B CA 1
ATOM 6804 C C . GLU B 1 403 ? 17.625 11.922 -1.504 1 97.94 403 GLU B C 1
ATOM 6806 O O . GLU B 1 403 ? 16.859 11.633 -2.428 1 97.94 403 GLU B O 1
ATOM 6811 N N . TYR B 1 404 ? 17.172 12.078 -0.198 1 98.19 404 TYR B N 1
ATOM 6812 C CA . TYR B 1 404 ? 15.867 11.508 0.11 1 98.19 404 TYR B CA 1
ATOM 6813 C C . TYR B 1 404 ? 14.961 12.539 0.768 1 98.19 404 TYR B C 1
ATOM 6815 O O . TYR B 1 404 ? 13.828 12.227 1.162 1 98.19 404 TYR B O 1
ATOM 6823 N N . VAL B 1 405 ? 15.414 13.766 0.922 1 98.62 405 VAL B N 1
ATOM 6824 C CA . VAL B 1 405 ? 14.547 14.852 1.357 1 98.62 405 VAL B CA 1
ATOM 6825 C C . VAL B 1 405 ? 13.961 15.562 0.141 1 98.62 405 VAL B C 1
ATOM 6827 O O . VAL B 1 405 ? 14.672 15.859 -0.819 1 98.62 405 VAL B O 1
ATOM 6830 N N . TYR B 1 406 ? 12.695 15.867 0.224 1 98.25 406 TYR B N 1
ATOM 6831 C CA . TYR B 1 406 ? 12.016 16.406 -0.945 1 98.25 406 TYR B CA 1
ATOM 6832 C C . TYR B 1 406 ? 11.453 17.797 -0.649 1 98.25 406 TYR B C 1
ATOM 6834 O O . TYR B 1 406 ? 11.148 18.562 -1.569 1 98.25 406 TYR B O 1
ATOM 6842 N N . ASP B 1 407 ? 11.258 18.062 0.567 1 98.19 407 ASP B N 1
ATOM 6843 C CA . ASP B 1 407 ? 10.773 19.406 0.889 1 98.19 407 ASP B CA 1
ATOM 6844 C C . ASP B 1 407 ? 11.156 19.797 2.316 1 98.19 407 ASP B C 1
ATOM 6846 O O . ASP B 1 407 ? 11.375 18.938 3.164 1 98.19 407 ASP B O 1
ATOM 6850 N N . VAL B 1 408 ? 11.328 21.047 2.557 1 98.5 408 VAL B N 1
ATOM 6851 C CA . VAL B 1 408 ? 11.438 21.656 3.881 1 98.5 408 VAL B CA 1
ATOM 6852 C C . VAL B 1 408 ? 10.57 22.906 3.953 1 98.5 408 VAL B C 1
ATOM 6854 O O . VAL B 1 408 ? 10.297 23.547 2.932 1 98.5 408 VAL B O 1
ATOM 6857 N N . VAL B 1 409 ? 10.156 23.203 5.086 1 98.5 409 VAL B N 1
ATOM 6858 C CA . VAL B 1 409 ? 9.375 24.422 5.324 1 98.5 409 VAL B CA 1
ATOM 6859 C C . VAL B 1 409 ? 10.172 25.391 6.191 1 98.5 409 VAL B C 1
ATOM 6861 O O . VAL B 1 409 ? 10.555 25.047 7.316 1 98.5 409 VAL B O 1
ATOM 6864 N N . VAL B 1 410 ? 10.383 26.594 5.652 1 98.5 410 VAL B N 1
ATOM 6865 C CA . VAL B 1 410 ? 11.234 27.547 6.355 1 98.5 410 VAL B CA 1
ATOM 6866 C C . VAL B 1 410 ? 10.602 28.938 6.289 1 98.5 410 VAL B C 1
ATOM 6868 O O . VAL B 1 410 ? 9.781 29.219 5.418 1 98.5 410 VAL B O 1
ATOM 6871 N N . ASP B 1 411 ? 10.984 29.781 7.25 1 97.69 411 ASP B N 1
ATOM 6872 C CA . ASP B 1 411 ? 10.625 31.188 7.215 1 97.69 411 ASP B CA 1
ATOM 6873 C C . ASP B 1 411 ? 11.281 31.906 6.031 1 97.69 411 ASP B C 1
ATOM 6875 O O . ASP B 1 411 ? 12.453 31.656 5.73 1 97.69 411 ASP B O 1
ATOM 6879 N N . LYS B 1 412 ? 10.555 32.719 5.355 1 97.56 412 LYS B N 1
ATOM 6880 C CA . LYS B 1 412 ? 11.047 33.375 4.148 1 97.56 412 LYS B CA 1
ATOM 6881 C C . LYS B 1 412 ? 12.25 34.281 4.457 1 97.56 412 LYS B C 1
ATOM 6883 O O . LYS B 1 412 ? 13.031 34.594 3.562 1 97.56 412 LYS B O 1
ATOM 6888 N N . LYS B 1 413 ? 12.453 34.688 5.695 1 97.19 413 LYS B N 1
ATOM 6889 C CA . LYS B 1 413 ? 13.57 35.531 6.055 1 97.19 413 LYS B CA 1
ATOM 6890 C C . LYS B 1 413 ? 14.906 34.844 5.836 1 97.19 413 LYS B C 1
ATOM 6892 O O . LYS B 1 413 ? 15.961 35.469 5.793 1 97.19 413 LYS B O 1
ATOM 6897 N N . TYR B 1 414 ? 14.883 33.469 5.715 1 97.88 414 TYR B N 1
ATOM 6898 C CA . TYR B 1 414 ? 16.109 32.719 5.492 1 97.88 414 TYR B CA 1
ATOM 6899 C C . TYR B 1 414 ? 16.359 32.531 4.004 1 97.88 414 TYR B C 1
ATOM 6901 O O . TYR B 1 414 ? 17.297 31.812 3.619 1 97.88 414 TYR B O 1
ATOM 6909 N N . LEU B 1 415 ? 15.578 33.125 3.166 1 98.31 415 LEU B N 1
ATOM 6910 C CA . LEU B 1 415 ? 15.688 33 1.718 1 98.31 415 LEU B CA 1
ATOM 6911 C C . LEU B 1 415 ? 16.188 34.281 1.092 1 98.31 415 LEU B C 1
ATOM 6913 O O . LEU B 1 415 ? 16.031 35.375 1.669 1 98.31 415 LEU B O 1
ATOM 6917 N N . SER B 1 416 ? 16.812 34.188 -0.085 1 98.12 416 SER B N 1
ATOM 6918 C CA . SER B 1 416 ? 17.172 35.375 -0.85 1 98.12 416 SER B CA 1
ATOM 6919 C C . SER B 1 416 ? 15.938 36.094 -1.369 1 98.12 416 SER B C 1
ATOM 6921 O O . SER B 1 416 ? 14.859 35.5 -1.48 1 98.12 416 SER B O 1
ATOM 6923 N N . GLU B 1 417 ? 16.109 37.375 -1.66 1 97.88 417 GLU B N 1
ATOM 6924 C CA . GLU B 1 417 ? 15.008 38.188 -2.16 1 97.88 417 GLU B CA 1
ATOM 6925 C C . GLU B 1 417 ? 14.438 37.594 -3.451 1 97.88 417 GLU B C 1
ATOM 6927 O O . GLU B 1 417 ? 13.219 37.625 -3.67 1 97.88 417 GLU B O 1
ATOM 6932 N N . ASP B 1 418 ? 15.234 37.062 -4.266 1 98 418 ASP B N 1
ATOM 6933 C CA . ASP B 1 418 ? 14.805 36.469 -5.531 1 98 418 ASP B CA 1
ATOM 6934 C C . ASP B 1 418 ? 13.891 35.281 -5.293 1 98 418 ASP B C 1
ATOM 6936 O O . ASP B 1 418 ? 12.891 35.094 -6 1 98 418 ASP B O 1
ATOM 6940 N N . LEU B 1 419 ? 14.211 34.5 -4.324 1 98.38 419 LEU B N 1
ATOM 6941 C CA . LEU B 1 419 ? 13.391 33.312 -4.023 1 98.38 419 LEU B CA 1
ATOM 6942 C C . LEU B 1 419 ? 12.047 33.719 -3.434 1 98.38 419 LEU B C 1
ATOM 6944 O O . LEU B 1 419 ? 11.023 33.094 -3.719 1 98.38 419 LEU B O 1
ATOM 6948 N N . VAL B 1 420 ? 12.047 34.75 -2.584 1 98.38 420 VAL B N 1
ATOM 6949 C CA . VAL B 1 420 ? 10.805 35.25 -2.014 1 98.38 420 VAL B CA 1
ATOM 6950 C C . VAL B 1 420 ? 9.898 35.781 -3.127 1 98.38 420 VAL B C 1
ATOM 6952 O O . VAL B 1 420 ? 8.688 35.531 -3.115 1 98.38 420 VAL B O 1
ATOM 6955 N N . GLU B 1 421 ? 10.477 36.438 -4.105 1 98.19 421 GLU B N 1
ATOM 6956 C CA . GLU B 1 421 ? 9.711 36.938 -5.246 1 98.19 421 GLU B CA 1
ATOM 6957 C C . GLU B 1 421 ? 9.109 35.781 -6.043 1 98.19 421 GLU B C 1
ATOM 6959 O O . GLU B 1 421 ? 7.961 35.875 -6.492 1 98.19 421 GLU B O 1
ATOM 6964 N N . LEU B 1 422 ? 9.875 34.75 -6.223 1 98.19 422 LEU B N 1
ATOM 6965 C CA . LEU B 1 422 ? 9.383 33.562 -6.941 1 98.19 422 LEU B CA 1
ATOM 6966 C C . LEU B 1 422 ? 8.242 32.906 -6.18 1 98.19 422 LEU B C 1
ATOM 6968 O O . LEU B 1 422 ? 7.281 32.438 -6.789 1 98.19 422 LEU B O 1
ATOM 6972 N N . TRP B 1 423 ? 8.344 32.844 -4.859 1 97.69 423 TRP B N 1
ATOM 6973 C CA . TRP B 1 423 ? 7.305 32.281 -4.016 1 97.69 423 TRP B CA 1
ATOM 6974 C C . TRP B 1 423 ? 6.008 33.062 -4.133 1 97.69 423 TRP B C 1
ATOM 6976 O O . TRP B 1 423 ? 4.918 32.5 -4.062 1 97.69 423 TRP B O 1
ATOM 6986 N N . GLU B 1 424 ? 6.086 34.344 -4.348 1 95.81 424 GLU B N 1
ATOM 6987 C CA . GLU B 1 424 ? 4.922 35.219 -4.391 1 95.81 424 GLU B CA 1
ATOM 6988 C C . GLU B 1 424 ? 4.309 35.25 -5.789 1 95.81 424 GLU B C 1
ATOM 6990 O O . GLU B 1 424 ? 3.184 35.719 -5.969 1 95.81 424 GLU B O 1
ATOM 6995 N N . ALA B 1 425 ? 5.012 34.625 -6.77 1 95.56 425 ALA B N 1
ATOM 6996 C CA . ALA B 1 425 ? 4.512 34.562 -8.141 1 95.56 425 ALA B CA 1
ATOM 6997 C C . ALA B 1 425 ? 3.408 33.5 -8.266 1 95.56 425 ALA B C 1
ATOM 6999 O O . ALA B 1 425 ? 3.287 32.625 -7.422 1 95.56 425 ALA B O 1
ATOM 7000 N N . PRO B 1 426 ? 2.566 33.656 -9.312 1 96.62 426 PRO B N 1
ATOM 7001 C CA . PRO B 1 426 ? 1.535 32.656 -9.516 1 96.62 426 PRO B CA 1
ATOM 7002 C C . PRO B 1 426 ? 2.117 31.25 -9.688 1 96.62 426 PRO B C 1
ATOM 7004 O O . PRO B 1 426 ? 3.152 31.078 -10.344 1 96.62 426 PRO B O 1
ATOM 7007 N N . ALA B 1 427 ? 1.492 30.328 -9.086 1 97.75 427 ALA B N 1
ATOM 7008 C CA . ALA B 1 427 ? 1.963 28.938 -9.148 1 97.75 427 ALA B CA 1
ATOM 7009 C C . ALA B 1 427 ? 1.483 28.25 -10.422 1 97.75 427 ALA B C 1
ATOM 7011 O O . ALA B 1 427 ? 0.417 28.578 -10.945 1 97.75 427 ALA B O 1
ATOM 7012 N N . ILE B 1 428 ? 2.215 27.344 -10.93 1 97.75 428 ILE B N 1
ATOM 7013 C CA . ILE B 1 428 ? 1.868 26.484 -12.055 1 97.75 428 ILE B CA 1
ATOM 7014 C C . ILE B 1 428 ? 1.09 25.266 -11.562 1 97.75 428 ILE B C 1
ATOM 7016 O O . ILE B 1 428 ? 1.577 24.516 -10.711 1 97.75 428 ILE B O 1
ATOM 7020 N N . ASP B 1 429 ? -0.094 25.047 -12.086 1 97.25 429 ASP B N 1
ATOM 7021 C CA . ASP B 1 429 ? -0.932 23.922 -11.68 1 97.25 429 ASP B CA 1
ATOM 7022 C C . ASP B 1 429 ? -0.395 22.609 -12.242 1 97.25 429 ASP B C 1
ATOM 7024 O O . ASP B 1 429 ? -0.183 22.484 -13.453 1 97.25 429 ASP B O 1
ATOM 7028 N N . LEU B 1 430 ? -0.19 21.672 -11.359 1 96.31 430 LEU B N 1
ATOM 7029 C CA . LEU B 1 430 ? 0.138 20.312 -11.781 1 96.31 430 LEU B CA 1
ATOM 7030 C C . LEU B 1 430 ? -1.119 19.453 -11.883 1 96.31 430 LEU B C 1
ATOM 7032 O O . LEU B 1 430 ? -2.104 19.703 -11.18 1 96.31 430 LEU B O 1
ATOM 7036 N N . LYS B 1 431 ? -1.043 18.484 -12.773 1 94.12 431 LYS B N 1
ATOM 7037 C CA . LYS B 1 431 ? -2.105 17.484 -12.781 1 94.12 431 LYS B CA 1
ATOM 7038 C C . LYS B 1 431 ? -2.086 16.656 -11.492 1 94.12 431 LYS B C 1
ATOM 7040 O O . LYS B 1 431 ? -1.031 16.469 -10.883 1 94.12 431 LYS B O 1
ATOM 7045 N N . PRO B 1 432 ? -3.217 16.078 -11.125 1 93.06 432 PRO B N 1
ATOM 7046 C CA . PRO B 1 432 ? -3.318 15.391 -9.836 1 93.06 432 PRO B CA 1
ATOM 7047 C C . PRO B 1 432 ? -2.383 14.188 -9.727 1 93.06 432 PRO B C 1
ATOM 7049 O O . PRO B 1 432 ? -1.949 13.836 -8.633 1 93.06 432 PRO B O 1
ATOM 7052 N N . TRP B 1 433 ? -2.041 13.578 -10.883 1 91.44 433 TRP B N 1
ATOM 7053 C CA . TRP B 1 433 ? -1.24 12.367 -10.812 1 91.44 433 TRP B CA 1
ATOM 7054 C C . TRP B 1 433 ? 0.244 12.68 -10.969 1 91.44 433 TRP B C 1
ATOM 7056 O O . TRP B 1 433 ? 1.09 11.789 -10.852 1 91.44 433 TRP B O 1
ATOM 7066 N N . GLU B 1 434 ? 0.554 13.922 -11.18 1 90.88 434 GLU B N 1
ATOM 7067 C CA . GLU B 1 434 ? 1.956 14.305 -11.312 1 90.88 434 GLU B CA 1
ATOM 7068 C C . GLU B 1 434 ? 2.639 14.367 -9.945 1 90.88 434 GLU B C 1
ATOM 7070 O O . GLU B 1 434 ? 2.094 14.938 -9 1 90.88 434 GLU B O 1
ATOM 7075 N N . HIS B 1 435 ? 3.777 13.703 -9.961 1 83.12 435 HIS B N 1
ATOM 7076 C CA . HIS B 1 435 ? 4.473 13.523 -8.688 1 83.12 435 HIS B CA 1
ATOM 7077 C C . HIS B 1 435 ? 5.719 14.398 -8.617 1 83.12 435 HIS B C 1
ATOM 7079 O O . HIS B 1 435 ? 6.746 14.07 -9.219 1 83.12 435 HIS B O 1
ATOM 7085 N N . ILE B 1 436 ? 5.684 15.406 -7.766 1 87.19 436 ILE B N 1
ATOM 7086 C CA . ILE B 1 436 ? 6.82 16.312 -7.605 1 87.19 436 ILE B CA 1
ATOM 7087 C C . ILE B 1 436 ? 7.5 16.047 -6.266 1 87.19 436 ILE B C 1
ATOM 7089 O O . ILE B 1 436 ? 8.133 16.953 -5.699 1 87.19 436 ILE B O 1
ATOM 7093 N N . GLY B 1 437 ? 7.281 14.867 -5.801 1 80.56 437 GLY B N 1
ATOM 7094 C CA . GLY B 1 437 ? 7.918 14.5 -4.547 1 80.56 437 GLY B CA 1
ATOM 7095 C C . GLY B 1 437 ? 7.031 14.734 -3.338 1 80.56 437 GLY B C 1
ATOM 7096 O O . GLY B 1 437 ? 7.52 14.781 -2.207 1 80.56 437 GLY B O 1
ATOM 7097 N N . LEU B 1 438 ? 5.773 15.047 -3.629 1 77.81 438 LEU B N 1
ATOM 7098 C CA . LEU B 1 438 ? 4.82 15.242 -2.539 1 77.81 438 LEU B CA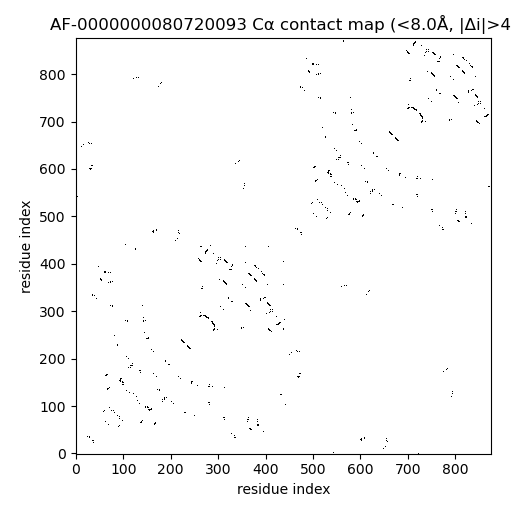 1
ATOM 7099 C C . LEU B 1 438 ? 3.82 14.094 -2.479 1 77.81 438 LEU B C 1
ATOM 7101 O O . LEU B 1 438 ? 3.537 13.453 -3.496 1 77.81 438 LEU B O 1
#

Sequence (876 aa):
MGALSEQELAAFSADFNKDNKNKVASRAARQNGLFEASFNDDVSKRLNHTFSTELDIGGVTDQKHSGRCWEFATLNVLRHHFGKKYHVKDFTFSQAYNFFWDKIERANAFYDSMIRLADKSIDDREVETWLNFAGQDGGLWQMAINLVKKYGVVPSYAMPENATSNNTSALIDSLARKERKDALVLRKLVQEGKLEEAEKAKKEFLNEVYRMAAVALGEPPKKFDLEYRDDDKKYHLEKDLTPRQFAEKYLKDFNWDDYVVLLNSPNYDYNKHYHQGLYDNVAGGQPITGLNVPIEVLARAAAAQLKDGKAVIFGNDVLKQMERKTGFLDTDLYKTDDLFSVDTQMSKADRLATGEGSATHDMTLVGVDEDNGEIRKWKVENSWGDKYGHKGFYEMSQKWFEEYVYDVVVDKKYLSEDLVELWEAPAIDLKPWEHIGLMGALSEQELAAFSADFNKDNKNKVASRAARQNGLFEASFNDDVSKRLNHTFSTELDIGGVTDQKHSGRCWEFATLNVLRHHFGKKYHVKDFTFSQAYNFFWDKIERANAFYDSMIRLADKSIDDREVETWLNFAGQDGGLWQMAINLVKKYGVVPSYAMPENATSNNTSALIDSLARKERKDALVLRKLVQEGKLEEAEKAKKEFLNEVYRMAAVALGEPPKKFDLEYRDDDKKYHLEKDLTPRQFAEKYLKDFNWDDYVVLLNSPNYDYNKHYHQGLYDNVAGGQPITGLNVPIEVLARAAAAQLKDGKAVIFGNDVLKQMERKTGFLDTDLYKTDDLFSVDTQMSKADRLATGEGSATHDMTLVGVDEDNGEIRKWKVENSWGDKYGHKGFYEMSQKWFEEYVYDVVVDKKYLSEDLVELWEAPAIDLKPWEHIGL

Foldseek 3Di:
DDDDDPVNVVVVVVVQVVDVLSVVLCVQCVVPNQQVSQFDPCLCVQQDDDAPFFFDAAAFAAQAAAQQQQLRALQSLVSSVLCVVQFAHPWGWASLQLLLVLQLLQLLVLLVVLLVCLVDDCPPPLNVLSLVCFLHSHAHNQSNVLSCQVQAIGTCVQFPDDPCSNHVVVVSVVRSVLSNVLSVVLSVCVVVVNNVVSVVSSVVSSVVSSVSSCVRRNHHDQFAWDWDAHPVRDTDIDGTDGRNRCCCPSVVVVDPVQKAKAFEAPLDDALAKAFQQSRPRHVVGDTDIHHYHALVLQVQQQQVCLVVNGKKKFFWDCVAQADWAAQEADNSRGPSCVSNVHDPDDALNVCLVVVVAAGSGMWMWRGFHDDPNHTAWTKIQGNNALNTHPRRIHIHGPVSSNRIITIMMGGCVSDDPSSVVSRVDDHHYDRNPRGRRD/DDDDDPVNVVVVVVVQVVDVLSVVLCVQCVVPNQQVSQFDPCLCVQQDDDAPFFFDAAAFAAQAAAQQQQLRALQSLVSSVLCVVQFAHPWGWASLQLLLVLQLLQLLVLLVVLLVCLVDDCPPPLNVLSLVCFLHSHAHNQSNVLSCQVQAIGTCVQFPDDPCSNHVVVVSVVRSVLSNVLSVVLSVCVVVVNNVVSVVSSVVSSVVSSVSSCVRRNDHDQFAWDWGAHPVRDTDIDGTDGRNRCCCPSVVVPDPVQKAKAFEAPLDDALAKAFQQSRPRHVVGDTDIHHYHALVLQVQQQQVCLVVNGKKKFFWDCVAQADWAAQEADNSRGPSCVSNVHDPDDALNVCLVVVVAAGSGMWMWRGFHDDPNHTAWTKIQGNNALNTHPRRIHIHGPVSSNRIITIMMGGCVSDDPSSVVSRVDDHHYDRNPRGRRD

Nearest PDB structures (foldseek):
  4k7c-assembly1_A  TM=9.769E-01  e=3.100E-49  Lacticaseibacillus rhamnosus HN001
  1a6r-assembly1_A  TM=9.573E-01  e=4.623E-38  Saccharomyces cerevisiae
  2e00-assembly1_A  TM=9.556E-01  e=9.490E-38  Saccharomyces cerevisiae
  2e02-assembly1_A  TM=9.270E-01  e=5.503E-35  Saccharomyces cerevisiae
  2dzz-assembly1_A  TM=9.297E-01  e=1.410E-34  Saccharomyces cerevisiae

Organism: Lactobacillus johnsonii (strain FI9785) (NCBI:txid633699)

pLDDT: mean 96.56, std 3.18, range [63.0, 98.88]

Solvent-accessible surface area (backbone atoms only — not comparable to full-atom values): 45138 Å² total; per-residue (Å²): 125,77,54,86,48,70,66,58,52,49,49,39,52,49,58,44,68,69,38,67,65,44,55,55,36,15,55,40,11,26,68,60,13,55,59,68,54,18,53,36,72,70,53,56,78,77,51,58,97,75,56,74,36,68,61,90,60,70,71,56,51,61,47,66,54,43,52,45,39,21,48,50,22,48,44,48,46,49,28,44,54,45,21,64,76,61,38,28,71,72,59,53,56,23,59,51,48,53,49,51,53,46,56,47,33,34,48,52,40,49,50,43,48,35,50,72,47,28,87,49,56,67,80,32,69,68,50,41,49,53,46,69,53,40,39,64,59,63,69,44,59,57,48,46,49,44,43,36,74,73,59,19,52,48,49,24,84,70,40,56,79,37,39,21,59,40,37,32,61,64,57,28,52,52,42,20,41,38,48,49,48,48,37,55,53,32,18,50,30,42,68,70,70,32,51,70,58,28,54,54,48,47,55,54,50,48,39,50,48,44,36,40,42,28,24,38,66,45,73,72,67,70,54,41,64,52,72,51,53,29,78,85,65,48,79,46,78,46,74,74,32,34,27,47,53,43,38,57,68,70,41,58,85,61,63,69,84,46,49,39,43,38,24,36,34,76,75,48,70,63,81,37,27,37,24,44,62,78,56,40,33,48,59,91,45,70,76,35,55,32,33,21,38,62,59,67,56,49,54,50,31,48,50,53,40,41,74,71,71,38,60,29,39,31,30,19,28,65,91,54,45,52,42,66,66,68,17,45,30,28,77,64,33,51,38,51,40,68,57,49,72,52,85,52,83,65,53,64,32,52,23,41,62,49,65,74,41,49,36,73,42,38,29,23,38,43,28,37,22,55,60,95,82,41,72,56,32,34,33,29,44,38,49,72,23,54,86,26,24,62,62,13,30,28,33,31,33,42,70,26,47,64,63,36,42,20,31,36,44,38,56,49,87,62,48,57,71,68,55,52,53,45,62,73,40,84,55,47,79,46,59,74,83,63,68,63,34,104,125,77,56,88,48,70,66,58,52,50,49,38,52,51,56,45,67,68,38,66,65,44,56,56,36,15,56,40,11,24,67,59,14,54,58,66,55,16,53,36,73,70,54,56,78,76,51,57,96,75,54,75,37,69,61,92,60,70,73,56,50,61,46,65,53,42,52,45,39,21,48,50,23,48,44,47,46,50,27,44,53,44,20,65,75,61,38,28,72,72,59,52,56,23,56,50,49,52,51,50,52,48,56,47,33,33,48,52,41,49,52,42,47,35,51,73,47,28,88,50,57,68,81,32,69,68,50,40,49,52,44,68,53,41,40,63,59,63,69,44,59,56,48,47,49,41,43,35,73,74,59,19,51,48,48,24,84,70,42,56,80,38,40,21,58,40,37,31,61,62,56,27,52,52,43,20,41,38,49,48,49,49,37,55,53,32,18,50,32,41,68,70,70,32,51,69,59,25,54,52,49,48,55,54,52,49,40,50,48,44,38,39,44,28,24,38,67,47,71,72,67,68,54,41,64,52,71,53,54,28,79,84,64,47,79,46,78,48,74,73,34,34,28,47,54,44,37,56,66,74,41,58,84,61,63,69,85,46,48,37,43,37,24,36,34,76,76,49,69,63,81,35,27,36,24,43,62,77,57,41,32,48,60,91,44,70,76,36,56,31,33,22,37,61,57,67,56,50,53,52,30,47,51,53,40,40,74,69,70,38,61,28,40,32,32,18,28,65,90,55,46,53,42,65,67,70,16,44,30,29,78,64,31,52,38,48,38,69,58,47,72,54,84,50,83,62,54,63,34,52,23,41,64,50,65,75,42,49,37,74,43,38,29,24,37,42,28,38,21,57,58,96,84,41,71,56,32,34,34,30,45,37,49,70,24,55,86,25,24,63,60,13,30,26,35,32,31,42,67,26,46,66,63,36,41,19,32,36,44,36,55,49,87,62,48,56,72,69,55,52,52,45,61,72,41,83,57,46,78,47,59,75,83,62,69,63,36,106